Protein AF-A0A3D5A291-F1 (afdb_monomer_lite)

Radius of gyration: 32.39 Å; chains: 1; bounding box: 89×69×82 Å

Structure (mmCIF, N/CA/C/O backbone):
data_AF-A0A3D5A291-F1
#
_entry.id   AF-A0A3D5A291-F1
#
loop_
_atom_site.group_PDB
_atom_site.id
_atom_site.type_symbol
_atom_site.label_atom_id
_atom_site.label_alt_id
_atom_site.label_comp_id
_atom_site.label_asym_id
_atom_site.label_entity_id
_atom_site.label_seq_id
_atom_site.pdbx_PDB_ins_code
_atom_site.Cartn_x
_atom_site.Cartn_y
_atom_site.Cartn_z
_atom_site.occupancy
_atom_site.B_iso_or_equiv
_atom_site.auth_seq_id
_atom_site.auth_comp_id
_atom_site.auth_asym_id
_atom_site.auth_atom_id
_atom_site.pdbx_PDB_model_num
ATOM 1 N N . MET A 1 1 ? 26.035 18.112 12.917 1.00 26.14 1 MET A N 1
ATOM 2 C CA . MET A 1 1 ? 27.279 17.818 13.658 1.00 26.14 1 MET A CA 1
ATOM 3 C C . MET A 1 1 ? 27.845 16.518 13.091 1.00 26.14 1 MET A C 1
ATOM 5 O O . MET A 1 1 ? 27.585 15.445 13.605 1.00 26.14 1 MET A O 1
ATOM 9 N N . TYR A 1 2 ? 28.485 16.625 11.926 1.00 22.67 2 TYR A N 1
ATOM 10 C CA . TYR A 1 2 ? 29.188 15.541 11.234 1.00 22.67 2 TYR A CA 1
ATOM 11 C C . TYR A 1 2 ? 30.631 15.508 11.754 1.00 22.67 2 TYR A C 1
ATOM 13 O O . TYR A 1 2 ? 31.181 16.586 11.966 1.00 22.67 2 TYR A O 1
ATOM 21 N N . ILE A 1 3 ? 31.212 14.309 11.918 1.00 21.67 3 ILE A N 1
ATOM 22 C CA . ILE A 1 3 ? 32.650 13.931 11.908 1.00 21.67 3 ILE A CA 1
ATOM 23 C C . ILE A 1 3 ? 32.932 12.838 12.966 1.00 21.67 3 ILE A C 1
ATOM 25 O O . ILE A 1 3 ? 32.670 13.021 14.151 1.00 21.67 3 ILE A O 1
ATOM 29 N N . ARG A 1 4 ? 33.598 11.769 12.489 1.00 21.30 4 ARG A N 1
ATOM 30 C CA . ARG A 1 4 ? 34.256 10.622 13.167 1.00 21.30 4 ARG A CA 1
ATOM 31 C C . ARG A 1 4 ? 33.391 9.375 13.350 1.00 21.30 4 ARG A C 1
ATOM 33 O O . ARG A 1 4 ? 32.577 9.322 14.251 1.00 21.30 4 ARG A O 1
ATOM 40 N N . TYR A 1 5 ? 33.643 8.346 12.539 1.00 23.36 5 TYR A N 1
ATOM 41 C CA . TYR A 1 5 ? 34.487 7.212 12.940 1.00 23.36 5 TYR A CA 1
ATOM 42 C C . TYR A 1 5 ? 34.848 6.368 11.705 1.00 23.36 5 TYR A C 1
ATOM 44 O O . TYR A 1 5 ? 34.011 5.721 11.090 1.00 23.36 5 TYR A O 1
ATOM 52 N N . THR A 1 6 ? 36.132 6.378 11.353 1.00 23.50 6 THR A N 1
ATOM 53 C CA . THR A 1 6 ? 36.768 5.407 10.460 1.00 23.50 6 THR A CA 1
ATOM 54 C C . THR A 1 6 ? 38.000 4.896 11.192 1.00 23.50 6 THR A C 1
ATOM 56 O O . THR A 1 6 ? 38.792 5.721 11.651 1.00 23.50 6 THR A O 1
ATOM 59 N N . ARG A 1 7 ? 38.140 3.564 11.259 1.00 22.41 7 ARG A N 1
ATOM 60 C CA . ARG A 1 7 ? 39.351 2.727 11.425 1.00 22.41 7 ARG A CA 1
ATOM 61 C C . ARG A 1 7 ? 39.112 1.630 12.462 1.00 22.41 7 ARG A C 1
ATOM 63 O O . ARG A 1 7 ? 39.078 1.925 13.646 1.00 22.41 7 ARG A O 1
ATOM 70 N N . PHE A 1 8 ? 39.012 0.385 12.003 1.00 21.34 8 PHE A N 1
ATOM 71 C CA . PHE A 1 8 ? 39.960 -0.703 12.289 1.00 21.34 8 PHE A CA 1
ATOM 72 C C . PHE A 1 8 ? 39.402 -2.011 11.709 1.00 21.34 8 PHE A C 1
ATOM 74 O O . PHE A 1 8 ? 38.291 -2.388 12.053 1.00 21.34 8 PHE A O 1
ATOM 81 N N . CYS A 1 9 ? 40.161 -2.644 10.807 1.00 21.62 9 CYS A N 1
ATOM 82 C CA . CYS A 1 9 ? 40.389 -4.097 10.697 1.00 21.62 9 CYS A CA 1
ATOM 83 C C . CYS A 1 9 ? 40.935 -4.435 9.301 1.00 21.62 9 CYS A C 1
ATOM 85 O O . CYS A 1 9 ? 40.224 -4.877 8.407 1.00 21.62 9 CYS A O 1
ATOM 87 N N . VAL A 1 10 ? 42.242 -4.226 9.140 1.00 23.19 10 VAL A N 1
ATOM 88 C CA . VAL A 1 10 ? 43.074 -5.003 8.219 1.00 23.19 10 VAL A CA 1
ATOM 89 C C . VAL A 1 10 ? 43.866 -5.950 9.103 1.00 23.19 10 VAL A C 1
ATOM 91 O O . VAL A 1 10 ? 44.676 -5.472 9.894 1.00 23.19 10 VAL A O 1
ATOM 94 N N . SER A 1 11 ? 43.621 -7.256 8.998 1.00 23.61 11 SER A N 1
ATOM 95 C CA . SER A 1 11 ? 44.632 -8.314 9.133 1.00 23.61 11 SER A CA 1
ATOM 96 C C . SER A 1 11 ? 43.998 -9.688 8.908 1.00 23.61 11 SER A C 1
ATOM 98 O O . SER A 1 11 ? 43.014 -10.030 9.553 1.00 23.61 11 SER A O 1
ATOM 100 N N . LEU A 1 12 ? 44.681 -10.484 8.080 1.00 24.67 12 LEU A N 1
ATOM 101 C CA . LEU A 1 12 ? 44.717 -11.949 8.117 1.00 24.67 12 LEU A CA 1
ATOM 102 C C . LEU A 1 12 ? 43.740 -12.760 7.238 1.00 24.67 12 LEU A C 1
ATOM 104 O O . LEU A 1 12 ? 43.018 -13.591 7.762 1.00 24.67 12 LEU A O 1
ATOM 108 N N . VAL A 1 13 ? 43.847 -12.661 5.905 1.00 25.11 13 VAL A N 1
ATOM 109 C CA . VAL A 1 13 ? 43.878 -13.859 5.027 1.00 25.11 13 VAL A CA 1
ATOM 110 C C . VAL A 1 13 ? 44.777 -13.559 3.822 1.00 25.11 13 VAL A C 1
ATOM 112 O O . VAL A 1 13 ? 44.338 -13.063 2.791 1.00 25.11 13 VAL A O 1
ATOM 115 N N . LEU A 1 14 ? 46.073 -13.822 3.971 1.00 24.25 14 LEU A N 1
ATOM 116 C CA . LEU A 1 14 ? 47.054 -13.776 2.886 1.00 24.25 14 LEU A CA 1
ATOM 117 C C . LEU A 1 14 ? 48.006 -14.958 3.085 1.00 24.25 14 LEU A C 1
ATOM 119 O O . LEU A 1 14 ? 49.108 -14.772 3.585 1.00 24.25 14 LEU A O 1
ATOM 123 N N . LEU A 1 15 ? 47.561 -16.187 2.788 1.00 27.06 15 LEU A N 1
ATOM 124 C CA . LEU A 1 15 ? 48.472 -17.331 2.635 1.00 27.06 15 LEU A CA 1
ATOM 125 C C . LEU A 1 15 ? 47.803 -18.554 1.978 1.00 27.06 15 LEU A C 1
ATOM 127 O O . LEU A 1 15 ? 47.526 -19.532 2.658 1.00 27.06 15 LEU A O 1
ATOM 131 N N . THR A 1 16 ? 47.530 -18.506 0.666 1.00 26.94 16 THR A N 1
ATOM 132 C CA . THR A 1 16 ? 47.627 -19.650 -0.285 1.00 26.94 16 THR A CA 1
ATOM 133 C C . THR A 1 16 ? 47.104 -19.253 -1.671 1.00 26.94 16 THR A C 1
ATOM 135 O O . THR A 1 16 ? 45.914 -19.343 -1.927 1.00 26.94 16 THR A O 1
ATOM 138 N N . ALA A 1 17 ? 47.995 -18.809 -2.565 1.00 26.27 17 ALA A N 1
ATOM 139 C CA . ALA A 1 17 ? 47.878 -18.967 -4.026 1.00 26.27 17 ALA A CA 1
ATOM 140 C C . ALA A 1 17 ? 49.113 -18.349 -4.708 1.00 26.27 17 ALA A C 1
ATOM 142 O O . ALA A 1 17 ? 49.045 -17.322 -5.375 1.00 26.27 17 ALA A O 1
ATOM 143 N N . VAL A 1 18 ? 50.275 -18.974 -4.517 1.00 30.66 18 VAL A N 1
ATOM 144 C CA . VAL A 1 18 ? 51.366 -18.892 -5.492 1.00 30.66 18 VAL A CA 1
ATOM 145 C C . VAL A 1 18 ? 51.352 -20.235 -6.200 1.00 30.66 18 VAL A C 1
ATOM 147 O O . VAL A 1 18 ? 51.618 -21.236 -5.543 1.00 30.66 18 VAL A O 1
ATOM 150 N N . LEU A 1 19 ? 50.966 -20.236 -7.482 1.00 30.31 19 LEU A N 1
ATOM 151 C CA . LEU A 1 19 ? 51.421 -21.105 -8.585 1.00 30.31 19 LEU A CA 1
ATOM 152 C C . LEU A 1 19 ? 50.358 -21.107 -9.703 1.00 30.31 19 LEU A C 1
ATOM 154 O O . LEU A 1 19 ? 49.402 -21.872 -9.671 1.00 30.31 19 LEU A O 1
ATOM 158 N N . GLY A 1 20 ? 50.546 -20.237 -10.698 1.00 27.31 20 GLY A N 1
ATOM 159 C CA . GLY A 1 20 ? 49.733 -20.175 -11.918 1.00 27.31 20 GLY A CA 1
ATOM 160 C C . GLY A 1 20 ? 49.795 -18.780 -12.533 1.00 27.31 20 GLY A C 1
ATOM 161 O O . GLY A 1 20 ? 49.073 -17.890 -12.105 1.00 27.31 20 GLY A O 1
ATOM 162 N N . GLY A 1 21 ? 50.730 -18.562 -13.459 1.00 30.38 21 GLY A N 1
ATOM 163 C CA . GLY A 1 21 ? 51.077 -17.243 -13.986 1.00 30.38 21 GLY A CA 1
ATOM 164 C C . GLY A 1 21 ? 49.923 -16.509 -14.673 1.00 30.38 21 GLY A C 1
ATOM 165 O O . GLY A 1 21 ? 49.482 -16.907 -15.744 1.00 30.38 21 GLY A O 1
ATOM 166 N N . ALA A 1 22 ? 49.532 -15.377 -14.095 1.00 28.11 22 ALA A N 1
ATOM 167 C CA . ALA A 1 22 ? 48.946 -14.248 -14.803 1.00 28.11 22 ALA A CA 1
ATOM 168 C C . ALA A 1 22 ? 49.675 -12.990 -14.315 1.00 28.11 22 ALA A C 1
ATOM 170 O O . ALA A 1 22 ? 49.737 -12.710 -13.117 1.00 28.11 22 ALA A O 1
ATOM 171 N N . SER A 1 23 ? 50.312 -12.276 -15.235 1.00 26.11 23 SER A N 1
ATOM 172 C CA . SER A 1 23 ? 50.993 -11.010 -14.975 1.00 26.11 23 SER A CA 1
ATOM 173 C C . SER A 1 23 ? 49.987 -9.952 -14.514 1.00 26.11 23 SER A C 1
ATOM 175 O O . SER A 1 23 ? 49.151 -9.514 -15.300 1.00 26.11 23 SER A O 1
ATOM 177 N N . LEU A 1 24 ? 50.079 -9.531 -13.250 1.00 29.06 24 LEU A N 1
ATOM 178 C CA . LEU A 1 24 ? 49.417 -8.325 -12.747 1.00 29.06 24 LEU A CA 1
ATOM 179 C C . LEU A 1 24 ? 50.063 -7.084 -13.397 1.00 29.06 24 LEU A C 1
ATOM 181 O O . LEU A 1 24 ? 51.296 -7.016 -13.440 1.00 29.06 24 LEU A O 1
ATOM 185 N N . PRO A 1 25 ? 49.289 -6.098 -13.889 1.00 28.61 25 PRO A N 1
ATOM 186 C CA . PRO A 1 25 ? 49.861 -4.863 -14.403 1.00 28.61 25 PRO A CA 1
ATOM 187 C C . PRO A 1 25 ? 50.447 -4.024 -13.258 1.00 28.61 25 PRO A C 1
ATOM 189 O O . PRO A 1 25 ? 49.990 -4.070 -12.114 1.00 28.61 25 PRO A O 1
ATOM 192 N N . ALA A 1 26 ? 51.506 -3.284 -13.578 1.00 28.62 26 ALA A N 1
ATOM 193 C CA . ALA A 1 26 ? 52.290 -2.495 -12.640 1.00 28.62 26 ALA A CA 1
ATOM 194 C C . ALA A 1 26 ? 51.453 -1.427 -11.910 1.00 28.62 26 ALA A C 1
ATOM 196 O O . ALA A 1 26 ? 50.704 -0.664 -12.518 1.00 28.62 26 ALA A O 1
ATOM 197 N N . VAL A 1 27 ? 51.644 -1.347 -10.591 1.00 37.09 27 VAL A N 1
ATOM 198 C CA . VAL A 1 27 ? 51.127 -0.288 -9.716 1.00 37.09 27 VAL A CA 1
ATOM 199 C C . VAL A 1 27 ? 51.776 1.041 -10.111 1.00 37.09 27 VAL A C 1
ATOM 201 O O . VAL A 1 27 ? 52.996 1.177 -10.035 1.00 37.09 27 VAL A O 1
ATOM 204 N N . GLY A 1 28 ? 50.961 2.014 -10.526 1.00 33.62 28 GLY A N 1
ATOM 205 C CA . GLY A 1 28 ? 51.437 3.356 -10.874 1.00 33.62 28 GLY A CA 1
ATOM 206 C C . GLY A 1 28 ? 50.596 4.154 -11.872 1.00 33.62 28 GLY A C 1
ATOM 207 O O . GLY A 1 28 ? 50.990 5.271 -12.192 1.00 33.62 28 GLY A O 1
ATOM 208 N N . GLN A 1 29 ? 49.460 3.648 -12.363 1.00 27.52 29 GLN A N 1
ATOM 209 C CA . GLN A 1 29 ? 48.509 4.498 -13.085 1.00 27.52 29 GLN A CA 1
ATOM 210 C C . GLN A 1 29 ? 47.549 5.171 -12.090 1.00 27.52 29 GLN A C 1
ATOM 212 O O . GLN A 1 29 ? 47.075 4.495 -11.172 1.00 27.52 29 GLN A O 1
ATOM 217 N N . PRO A 1 30 ? 47.271 6.485 -12.220 1.00 27.64 30 PRO A N 1
ATOM 218 C CA . PRO A 1 30 ? 46.181 7.106 -11.475 1.00 27.64 30 PRO A CA 1
ATOM 219 C C . PRO A 1 30 ? 44.890 6.327 -11.753 1.00 27.64 30 PRO A C 1
ATOM 221 O O . PRO A 1 30 ? 44.717 5.797 -12.852 1.00 27.64 30 PRO A O 1
ATOM 224 N N . ALA A 1 31 ? 43.998 6.238 -10.760 1.00 31.55 31 ALA A N 1
ATOM 225 C CA . ALA A 1 31 ? 42.659 5.705 -10.991 1.00 31.55 31 ALA A CA 1
ATOM 226 C C . ALA A 1 31 ? 42.064 6.411 -12.225 1.00 31.55 31 ALA A C 1
ATOM 228 O O . ALA A 1 31 ? 42.226 7.633 -12.321 1.00 31.55 31 ALA A O 1
ATOM 229 N N . PRO A 1 32 ? 41.448 5.688 -13.179 1.00 37.22 32 PRO A N 1
ATOM 230 C CA . PRO A 1 32 ? 40.857 6.328 -14.344 1.00 37.22 32 PRO A CA 1
ATOM 231 C C . PRO A 1 32 ? 39.867 7.384 -13.848 1.00 37.22 32 PRO A C 1
ATOM 233 O O . PRO A 1 32 ? 38.953 7.084 -13.080 1.00 37.22 32 PRO A O 1
ATOM 236 N N . VAL A 1 33 ? 40.113 8.642 -14.209 1.00 52.31 33 VAL A N 1
ATOM 237 C CA . VAL A 1 33 ? 39.185 9.737 -13.934 1.00 52.31 33 VAL A CA 1
ATOM 238 C C . VAL A 1 33 ? 37.957 9.440 -14.790 1.00 52.31 33 VAL A C 1
ATOM 240 O O . VAL A 1 33 ? 38.073 9.402 -16.012 1.00 52.31 33 VAL A O 1
ATOM 243 N N . GLY A 1 34 ? 36.822 9.131 -14.154 1.00 64.25 34 GLY A N 1
ATOM 244 C CA . GLY A 1 34 ? 35.551 8.936 -14.858 1.00 64.25 34 GLY A CA 1
ATOM 245 C C . GLY A 1 34 ? 35.175 10.178 -15.678 1.00 64.25 34 GLY A C 1
ATOM 246 O O . GLY A 1 34 ? 35.732 11.255 -15.433 1.00 64.25 34 GLY A O 1
ATOM 247 N N . PRO A 1 35 ? 34.247 10.056 -16.641 1.00 84.75 35 PRO A N 1
ATOM 248 C CA . PRO A 1 35 ? 33.923 11.151 -17.548 1.00 84.75 35 PRO A CA 1
ATOM 249 C C . PRO A 1 35 ? 33.496 12.416 -16.794 1.00 84.75 35 PRO A C 1
ATOM 251 O O . PRO A 1 35 ? 32.915 12.354 -15.701 1.00 84.75 35 PRO A O 1
ATOM 254 N N . ARG A 1 36 ? 33.826 13.583 -17.352 1.00 92.31 36 ARG A N 1
ATOM 255 C CA . ARG A 1 36 ? 33.590 14.886 -16.711 1.00 92.31 36 ARG A CA 1
ATOM 256 C C . ARG A 1 36 ? 32.370 15.562 -17.322 1.00 92.31 36 ARG A C 1
ATOM 258 O O . ARG A 1 36 ? 32.332 15.831 -18.520 1.00 92.31 36 ARG A O 1
ATOM 265 N N . ALA A 1 37 ? 31.396 15.898 -16.481 1.00 93.88 37 ALA A N 1
ATOM 266 C CA . ALA A 1 37 ? 30.204 16.645 -16.864 1.00 93.88 37 ALA A CA 1
ATOM 267 C C . ALA A 1 37 ? 30.192 18.053 -16.253 1.00 93.88 37 ALA A C 1
ATOM 269 O O . ALA A 1 37 ? 30.450 18.233 -15.062 1.00 93.88 37 ALA A O 1
ATOM 270 N N . ALA A 1 38 ? 29.823 19.052 -17.046 1.00 94.12 38 ALA A N 1
ATOM 271 C CA . ALA A 1 38 ? 29.451 20.367 -16.547 1.00 94.12 38 ALA A CA 1
ATOM 272 C C . ALA A 1 38 ? 27.929 20.519 -16.546 1.00 94.12 38 ALA A C 1
ATOM 274 O O . ALA A 1 38 ? 27.255 20.177 -17.517 1.00 94.12 38 ALA A O 1
ATOM 275 N N . PHE A 1 39 ? 27.385 21.060 -15.460 1.00 93.12 39 PHE A N 1
ATOM 276 C CA . PHE A 1 39 ? 25.954 21.270 -15.287 1.00 93.12 39 PHE A CA 1
ATOM 277 C C . PHE A 1 39 ? 25.627 22.761 -15.177 1.00 93.12 39 PHE A C 1
ATOM 279 O O . PHE A 1 39 ? 25.989 23.412 -14.192 1.00 93.12 39 PHE A O 1
ATOM 286 N N . LEU A 1 40 ? 24.952 23.297 -16.194 1.00 92.75 40 LEU A N 1
ATOM 287 C CA . LEU A 1 40 ? 24.537 24.695 -16.275 1.00 92.75 40 LEU A CA 1
ATOM 288 C C . LEU A 1 40 ? 23.156 24.896 -15.670 1.00 92.75 40 LEU A C 1
ATOM 290 O O . LEU A 1 40 ? 22.211 24.235 -16.082 1.00 92.75 40 LEU A O 1
ATOM 294 N N . TYR A 1 41 ? 23.018 25.834 -14.736 1.00 92.75 41 TYR A N 1
ATOM 295 C CA . TYR A 1 41 ? 21.750 26.059 -14.037 1.00 92.75 41 TYR A CA 1
ATOM 296 C C . TYR A 1 41 ? 21.441 27.540 -13.798 1.00 92.75 41 TYR A C 1
ATOM 298 O O . TYR A 1 41 ? 22.327 28.395 -13.862 1.00 92.75 41 TYR A O 1
ATOM 306 N N . SER A 1 42 ? 20.175 27.858 -13.518 1.00 91.06 42 SER A N 1
ATOM 307 C CA . SER A 1 42 ? 19.760 29.195 -13.065 1.00 91.06 42 SER A CA 1
ATOM 308 C C . SER A 1 42 ? 19.811 29.273 -11.538 1.00 91.06 42 SER A C 1
ATOM 310 O O . SER A 1 42 ? 19.194 28.463 -10.850 1.00 91.06 42 SER A O 1
ATOM 312 N N . GLU A 1 43 ? 20.498 30.275 -10.989 1.00 90.31 43 GLU A N 1
ATOM 313 C CA . GLU A 1 43 ? 20.566 30.511 -9.538 1.00 90.31 43 GLU A CA 1
ATOM 314 C C . GLU A 1 43 ? 19.211 30.933 -8.963 1.00 90.31 43 GLU A C 1
ATOM 316 O O . GLU A 1 43 ? 18.911 30.664 -7.800 1.00 90.31 43 GLU A O 1
ATOM 321 N N . LYS A 1 44 ? 18.359 31.545 -9.792 1.00 88.75 44 LYS A N 1
ATOM 322 C CA . LYS A 1 44 ? 16.981 31.897 -9.426 1.00 88.75 44 LYS A CA 1
ATOM 323 C C . LYS A 1 44 ? 16.022 30.707 -9.407 1.00 88.75 44 LYS A C 1
ATOM 325 O O . LYS A 1 44 ? 14.918 30.848 -8.888 1.00 88.75 44 LYS A O 1
ATOM 330 N N . ALA A 1 45 ? 16.418 29.553 -9.942 1.00 87.06 45 ALA A N 1
ATOM 331 C CA . ALA A 1 45 ? 15.597 28.348 -9.998 1.00 87.06 45 ALA A CA 1
ATOM 332 C C . ALA A 1 45 ? 16.145 27.260 -9.058 1.00 87.06 45 ALA A C 1
ATOM 334 O O . ALA A 1 45 ? 16.624 26.210 -9.486 1.00 87.06 45 ALA A O 1
ATOM 335 N N . THR A 1 46 ? 16.072 27.520 -7.750 1.00 84.81 46 THR A N 1
ATOM 336 C CA . THR A 1 46 ? 16.724 26.703 -6.708 1.00 84.81 46 THR A CA 1
ATOM 337 C C . THR A 1 46 ? 16.300 25.234 -6.696 1.00 84.81 46 THR A C 1
ATOM 339 O O . THR A 1 46 ? 17.103 24.374 -6.341 1.00 84.81 46 THR A O 1
ATOM 342 N N . HIS A 1 47 ? 15.078 24.933 -7.139 1.00 82.81 47 HIS A N 1
ATOM 343 C CA . HIS A 1 47 ? 14.545 23.573 -7.229 1.00 82.81 47 HIS A CA 1
ATOM 344 C C . HIS A 1 47 ? 15.260 22.680 -8.258 1.00 82.81 47 HIS A C 1
ATOM 346 O O . HIS A 1 47 ? 15.183 21.462 -8.137 1.00 82.81 47 HIS A O 1
ATOM 352 N N . TYR A 1 48 ? 15.972 23.254 -9.236 1.00 88.19 48 TYR A N 1
ATOM 353 C CA . TYR A 1 48 ? 16.594 22.506 -10.341 1.00 88.19 48 TYR A CA 1
ATOM 354 C C . TYR A 1 48 ? 18.128 22.419 -10.255 1.00 88.19 48 TYR A C 1
ATOM 356 O O . TYR A 1 48 ? 18.766 21.800 -11.103 1.00 88.19 48 TYR A O 1
ATOM 364 N N . ILE A 1 49 ? 18.744 22.994 -9.214 1.00 88.19 49 ILE A N 1
ATOM 365 C CA . ILE A 1 49 ? 20.213 23.062 -9.054 1.00 88.19 49 ILE A CA 1
ATOM 366 C C . ILE A 1 49 ? 20.862 21.672 -8.928 1.00 88.19 49 ILE A C 1
ATOM 368 O O . ILE A 1 49 ? 22.043 21.517 -9.238 1.00 88.19 49 ILE A O 1
ATOM 372 N N . GLY A 1 50 ? 20.112 20.669 -8.470 1.00 86.19 50 GLY A N 1
ATOM 373 C CA . GLY A 1 50 ? 20.596 19.298 -8.297 1.00 86.19 50 GLY A CA 1
ATOM 374 C C . GLY A 1 50 ? 19.945 18.267 -9.212 1.00 86.19 50 GLY A C 1
ATOM 375 O O . GLY A 1 50 ? 20.157 17.075 -9.013 1.00 86.19 50 GLY A O 1
ATOM 376 N N . GLU A 1 51 ? 19.159 18.687 -10.210 1.00 89.75 51 GLU A N 1
ATOM 377 C CA . GLU A 1 51 ? 18.226 17.778 -10.895 1.00 89.75 51 GLU A CA 1
ATOM 378 C C . GLU A 1 51 ? 18.909 16.585 -11.603 1.00 89.75 51 GLU A C 1
ATOM 380 O O . GLU A 1 51 ? 18.256 15.567 -11.798 1.00 89.75 51 GLU A O 1
ATOM 385 N N . TRP A 1 52 ? 20.199 16.683 -11.962 1.00 91.44 52 TRP A N 1
ATOM 386 C CA . TRP A 1 52 ? 20.989 15.612 -12.601 1.00 91.44 52 TRP A CA 1
ATOM 387 C C . TRP A 1 52 ? 22.039 14.971 -11.688 1.00 91.44 52 TRP A C 1
ATOM 389 O O . TRP A 1 52 ? 22.709 14.021 -12.094 1.00 91.44 52 TRP A O 1
ATOM 399 N N . ASP A 1 53 ? 22.213 15.464 -10.460 1.00 90.94 53 ASP A N 1
ATOM 400 C CA . ASP A 1 53 ? 23.329 15.067 -9.597 1.00 90.94 53 ASP A CA 1
ATOM 401 C C . ASP A 1 53 ? 23.371 13.563 -9.340 1.00 90.94 53 ASP A C 1
ATOM 403 O O . ASP A 1 53 ? 24.422 12.935 -9.462 1.00 90.94 53 ASP A O 1
ATOM 407 N N . LYS A 1 54 ? 22.211 13.004 -8.983 1.00 89.56 54 LYS A N 1
ATOM 408 C CA . LYS A 1 54 ? 22.060 11.596 -8.623 1.00 89.56 54 LYS A CA 1
ATOM 409 C C . LYS A 1 54 ? 22.291 10.690 -9.831 1.00 89.56 54 LYS A C 1
ATOM 411 O O . LYS A 1 54 ? 22.928 9.653 -9.693 1.00 89.56 54 LYS A O 1
ATOM 416 N N . ALA A 1 55 ? 21.820 11.095 -11.011 1.00 90.56 55 ALA A N 1
ATOM 417 C CA . ALA A 1 55 ? 22.018 10.348 -12.250 1.00 90.56 55 ALA A CA 1
ATOM 418 C C . ALA A 1 55 ? 23.490 10.350 -12.689 1.00 90.56 55 ALA A C 1
ATOM 420 O O . ALA A 1 55 ? 24.025 9.301 -13.043 1.00 90.56 55 ALA A O 1
ATOM 421 N N . LEU A 1 56 ? 24.159 11.505 -12.606 1.00 91.19 56 LEU A N 1
ATOM 422 C CA . LEU A 1 56 ? 25.589 11.640 -12.898 1.00 91.19 56 LEU A CA 1
ATOM 423 C C . LEU A 1 56 ? 26.436 10.798 -11.939 1.00 91.19 56 LEU A C 1
ATOM 425 O O . LEU A 1 56 ? 27.315 10.069 -12.384 1.00 91.19 56 LEU A O 1
ATOM 429 N N . GLU A 1 57 ? 26.128 10.843 -10.641 1.00 88.56 57 GLU A N 1
ATOM 430 C CA . GLU A 1 57 ? 26.806 10.031 -9.625 1.00 88.56 57 GLU A CA 1
ATOM 431 C C . GLU A 1 57 ? 26.633 8.528 -9.877 1.00 88.56 57 GLU A C 1
ATOM 433 O O . GLU A 1 57 ? 27.618 7.791 -9.873 1.00 88.56 57 GLU A O 1
ATOM 438 N N . ARG A 1 58 ? 25.404 8.074 -10.157 1.00 85.00 58 ARG A N 1
ATOM 439 C CA . ARG A 1 58 ? 25.118 6.663 -10.467 1.00 85.00 58 ARG A CA 1
ATOM 440 C C . ARG A 1 58 ? 25.741 6.178 -11.777 1.00 85.00 58 ARG A C 1
ATOM 442 O O . ARG A 1 58 ? 25.975 4.984 -11.910 1.00 85.00 58 ARG A O 1
ATOM 449 N N . SER A 1 59 ? 26.002 7.089 -12.712 1.00 86.19 59 SER A N 1
ATOM 450 C CA . SER A 1 59 ? 26.609 6.789 -14.017 1.00 86.19 59 SER A CA 1
ATOM 451 C C . SER A 1 59 ? 28.132 6.988 -14.031 1.00 86.19 59 SER A C 1
ATOM 453 O O . SER A 1 59 ? 28.729 7.024 -15.102 1.00 86.19 59 SER A O 1
ATOM 455 N N . GLY A 1 60 ? 28.758 7.209 -12.868 1.00 85.88 60 GLY A N 1
ATOM 456 C CA . GLY A 1 60 ? 30.213 7.342 -12.750 1.00 85.88 60 GLY A CA 1
ATOM 457 C C . GLY A 1 60 ? 30.799 8.668 -13.253 1.00 85.88 60 GLY A C 1
ATOM 458 O O . GLY A 1 60 ? 32.021 8.788 -13.361 1.00 85.88 60 GLY A O 1
ATOM 459 N N . PHE A 1 61 ? 29.969 9.679 -13.533 1.00 88.50 61 PHE A N 1
ATOM 460 C CA . PHE A 1 61 ? 30.440 10.996 -13.958 1.00 88.50 61 PHE A CA 1
ATOM 461 C C . PHE A 1 61 ? 30.907 11.819 -12.760 1.00 88.50 61 PHE A C 1
ATOM 463 O O . PHE A 1 61 ? 30.208 11.978 -11.754 1.00 88.50 61 PHE A O 1
ATOM 470 N N . THR A 1 62 ? 32.067 12.450 -12.910 1.00 90.31 62 THR A N 1
ATOM 471 C CA . THR A 1 62 ? 32.404 13.599 -12.068 1.00 90.31 62 THR A CA 1
ATOM 472 C C . THR A 1 62 ? 31.669 14.822 -12.602 1.00 90.31 62 THR A C 1
ATOM 474 O O . THR A 1 62 ? 31.480 14.963 -13.811 1.00 90.31 62 THR A O 1
ATOM 477 N N . ARG A 1 63 ? 31.205 15.703 -11.712 1.00 90.31 63 ARG A N 1
ATOM 478 C CA . ARG A 1 63 ? 30.360 16.834 -12.108 1.00 90.31 63 ARG A CA 1
ATOM 479 C C . ARG A 1 63 ? 30.835 18.156 -11.537 1.00 90.31 63 ARG A C 1
ATOM 481 O O . ARG A 1 63 ? 31.197 18.236 -10.364 1.00 90.31 63 ARG A O 1
ATOM 488 N N . GLU A 1 64 ? 30.739 19.201 -12.346 1.00 92.56 64 GLU A N 1
ATOM 489 C CA . GLU A 1 64 ? 30.932 20.581 -11.921 1.00 92.56 64 GLU A CA 1
ATOM 490 C C . GLU A 1 64 ? 29.686 21.412 -12.224 1.00 92.56 64 GLU A C 1
ATOM 492 O O . GLU A 1 64 ? 29.218 21.469 -13.359 1.00 92.56 64 GLU A O 1
ATOM 497 N N . ARG A 1 65 ? 29.144 22.090 -11.207 1.00 92.75 65 ARG A N 1
ATOM 498 C CA . ARG A 1 65 ? 28.019 23.006 -11.406 1.00 92.75 65 ARG A CA 1
ATOM 499 C C . ARG A 1 65 ? 28.520 24.396 -11.800 1.00 92.75 65 ARG A C 1
ATOM 501 O O . ARG A 1 65 ? 29.468 24.931 -11.214 1.00 92.75 65 ARG A O 1
ATOM 508 N N . CYS A 1 66 ? 27.844 25.004 -12.764 1.00 92.88 66 CYS A N 1
ATOM 509 C CA . CYS A 1 66 ? 28.132 26.343 -13.247 1.00 92.88 66 CYS A CA 1
ATOM 510 C C . CYS A 1 66 ? 26.827 27.153 -13.334 1.00 92.88 66 CYS A C 1
ATOM 512 O O . CYS A 1 66 ? 25.942 26.808 -14.116 1.00 92.88 66 CYS A O 1
ATOM 514 N N . PRO A 1 67 ? 26.677 28.231 -12.545 1.00 93.06 67 PRO A N 1
ATOM 515 C CA . PRO A 1 67 ? 25.632 29.217 -12.778 1.00 93.06 67 PRO A CA 1
ATOM 516 C C . PRO A 1 67 ? 25.684 29.736 -14.213 1.00 93.06 67 PRO A C 1
ATOM 518 O O . PRO A 1 67 ? 26.749 30.130 -14.687 1.00 93.06 67 PRO A O 1
ATOM 521 N N . THR A 1 68 ? 24.538 29.811 -14.881 1.00 91.81 68 THR A N 1
ATOM 522 C CA . THR A 1 68 ? 24.437 30.271 -16.276 1.00 91.81 68 THR A CA 1
ATOM 523 C C . THR A 1 68 ? 25.128 31.628 -16.519 1.00 91.81 68 THR A C 1
ATOM 525 O O . THR A 1 68 ? 25.888 31.723 -17.484 1.00 91.81 68 THR A O 1
ATOM 528 N N . PRO A 1 69 ? 25.011 32.648 -15.635 1.00 91.12 69 PRO A N 1
ATOM 529 C CA . PRO A 1 69 ? 25.743 33.918 -15.774 1.00 91.12 69 PRO A CA 1
ATOM 530 C C . PRO A 1 69 ? 27.272 33.808 -15.794 1.00 91.12 69 PRO A C 1
ATOM 532 O O . PRO A 1 69 ? 27.943 34.706 -16.296 1.00 91.12 69 PRO A O 1
ATOM 535 N N . GLN A 1 70 ? 27.826 32.727 -15.242 1.00 91.88 70 GLN A N 1
ATOM 536 C CA . GLN A 1 70 ? 29.268 32.499 -15.140 1.00 91.88 70 GLN A CA 1
ATOM 537 C C . GLN A 1 70 ? 29.809 31.631 -16.282 1.00 91.88 70 GLN A C 1
ATOM 539 O O . GLN A 1 70 ? 31.012 31.372 -16.325 1.00 91.88 70 GLN A O 1
ATOM 544 N N . PHE A 1 71 ? 28.956 31.186 -17.213 1.00 89.62 71 PHE A N 1
ATOM 545 C CA . PHE A 1 71 ? 29.339 30.290 -18.304 1.00 89.62 71 PHE A CA 1
ATOM 546 C C . PHE A 1 71 ? 30.566 30.791 -19.076 1.00 89.62 71 PHE A C 1
ATOM 548 O O . PHE A 1 71 ? 31.541 30.057 -19.220 1.00 89.62 71 PHE A O 1
ATOM 555 N N . GLU A 1 72 ? 30.550 32.050 -19.523 1.00 88.81 72 GLU A N 1
ATOM 556 C CA . GLU A 1 72 ? 31.610 32.607 -20.374 1.00 88.81 72 GLU A CA 1
ATOM 557 C C . GLU A 1 72 ? 32.953 32.744 -19.654 1.00 88.81 72 GLU A C 1
ATOM 559 O O . GLU A 1 72 ? 34.000 32.564 -20.269 1.00 88.81 72 GLU A O 1
ATOM 564 N N . GLN A 1 73 ? 32.935 33.066 -18.356 1.00 89.88 73 GLN A N 1
ATOM 565 C CA . GLN A 1 73 ? 34.168 33.284 -17.595 1.00 89.88 73 GLN A CA 1
ATOM 566 C C . GLN A 1 73 ? 34.727 31.986 -17.006 1.00 89.88 73 GLN A C 1
ATOM 568 O O . GLN A 1 73 ? 35.935 31.885 -16.807 1.00 89.88 73 GLN A O 1
ATOM 573 N N . LYS A 1 74 ? 33.854 31.018 -16.695 1.00 89.00 74 LYS A N 1
ATOM 574 C CA . LYS A 1 74 ? 34.205 29.811 -15.940 1.00 89.00 74 LYS A CA 1
ATOM 575 C C . LYS A 1 74 ? 34.247 28.558 -16.809 1.00 89.00 74 LYS A C 1
ATOM 577 O O . LYS A 1 74 ? 35.252 27.857 -16.798 1.00 89.00 74 LYS A O 1
ATOM 582 N N . LEU A 1 75 ? 33.169 28.263 -17.538 1.00 90.62 75 LEU A N 1
ATOM 583 C CA . LEU A 1 75 ? 33.034 26.991 -18.254 1.00 90.62 75 LEU A CA 1
ATOM 584 C C . LEU A 1 75 ? 33.611 27.056 -19.672 1.00 90.62 75 LEU A C 1
ATOM 586 O O . LEU A 1 75 ? 34.338 26.158 -20.077 1.00 90.62 75 LEU A O 1
ATOM 590 N N . LEU A 1 76 ? 33.335 28.130 -20.415 1.00 90.62 76 LEU A N 1
ATOM 591 C CA . LEU A 1 76 ? 33.745 28.276 -21.815 1.00 90.62 76 LEU A CA 1
ATOM 592 C C . LEU A 1 76 ? 35.272 28.163 -22.047 1.00 90.62 76 LEU A C 1
ATOM 594 O O . LEU A 1 76 ? 35.659 27.509 -23.019 1.00 90.62 76 LEU A O 1
ATOM 598 N N . PRO A 1 77 ? 36.160 28.730 -21.198 1.00 91.56 77 PRO A N 1
ATOM 599 C CA . PRO A 1 77 ? 37.609 28.582 -21.373 1.00 91.56 77 PRO A CA 1
ATOM 600 C C . PRO A 1 77 ? 38.118 27.164 -21.084 1.00 91.56 77 PRO A C 1
ATOM 602 O O . PRO A 1 77 ? 39.156 26.778 -21.611 1.00 91.56 77 PRO A O 1
ATOM 605 N N . ALA A 1 78 ? 37.390 26.404 -20.261 1.00 92.25 78 ALA A N 1
ATOM 606 C CA . ALA A 1 78 ? 37.738 25.055 -19.819 1.00 92.25 78 ALA A CA 1
ATOM 607 C C . ALA A 1 78 ? 36.886 23.973 -20.505 1.00 92.25 78 ALA A C 1
ATOM 609 O O . ALA A 1 78 ? 36.845 22.839 -20.041 1.00 92.25 78 ALA A O 1
ATOM 610 N N . LEU A 1 79 ? 36.181 24.309 -21.591 1.00 92.25 79 LEU A N 1
ATOM 611 C CA . LEU A 1 79 ? 35.186 23.427 -22.207 1.00 92.25 79 LEU A CA 1
ATOM 612 C C . LEU A 1 79 ? 35.785 22.079 -22.646 1.00 92.25 79 LEU A C 1
ATOM 614 O O . LEU A 1 79 ? 35.143 21.048 -22.494 1.00 92.25 79 LEU A O 1
ATOM 618 N N . ASP A 1 80 ? 37.046 22.079 -23.090 1.00 93.31 80 ASP A N 1
ATOM 619 C CA . ASP A 1 80 ? 37.765 20.869 -23.522 1.00 93.31 80 ASP A CA 1
ATOM 620 C C . ASP A 1 80 ? 38.129 19.922 -22.362 1.00 93.31 80 ASP A C 1
ATOM 622 O O . ASP A 1 80 ? 38.603 18.815 -22.598 1.00 93.31 80 ASP A O 1
ATOM 626 N N . GLU A 1 81 ? 37.921 20.333 -21.107 1.00 93.25 81 GLU A N 1
ATOM 627 C CA . GLU A 1 81 ? 38.064 19.459 -19.940 1.00 93.25 81 GLU A CA 1
ATOM 628 C C . GLU A 1 81 ? 36.832 18.581 -19.680 1.00 93.25 81 GLU A C 1
ATOM 630 O O . GLU A 1 81 ? 36.882 17.718 -18.801 1.00 93.25 81 GLU A O 1
ATOM 635 N N . TYR A 1 82 ? 35.726 18.828 -20.385 1.00 93.75 82 TYR A N 1
ATOM 636 C CA . TYR A 1 82 ? 34.452 18.150 -20.182 1.00 93.75 82 TYR A CA 1
ATOM 637 C C . TYR A 1 82 ? 34.069 17.332 -21.407 1.00 93.75 82 TYR A C 1
ATOM 639 O O . TYR A 1 82 ? 34.181 17.790 -22.544 1.00 93.75 82 TYR A O 1
ATOM 647 N N . ASP A 1 83 ? 33.533 16.144 -21.154 1.00 92.56 83 ASP A N 1
ATOM 648 C CA . ASP A 1 83 ? 32.944 15.286 -22.180 1.00 92.56 83 ASP A CA 1
ATOM 649 C C . ASP A 1 83 ? 31.479 15.662 -22.443 1.00 92.56 83 ASP A C 1
ATOM 651 O O . ASP A 1 83 ? 30.947 15.464 -23.536 1.00 92.56 83 ASP A O 1
ATOM 655 N N . LEU A 1 84 ? 30.820 16.216 -21.421 1.00 94.56 84 LEU A N 1
ATOM 656 C CA . LEU A 1 84 ? 29.382 16.439 -21.395 1.00 94.56 84 LEU A CA 1
ATOM 657 C C . LEU A 1 84 ? 29.039 17.797 -20.775 1.00 94.56 84 LEU A C 1
ATOM 659 O O . LEU A 1 84 ? 29.527 18.148 -19.703 1.00 94.56 84 LEU A O 1
ATOM 663 N N . VAL A 1 85 ? 28.136 18.536 -21.413 1.00 95.25 85 VAL A N 1
ATOM 664 C CA . VAL A 1 85 ? 27.505 19.738 -20.860 1.00 95.25 85 VAL A CA 1
ATOM 665 C C . VAL A 1 85 ? 25.999 19.514 -20.832 1.00 95.25 85 VAL A C 1
ATOM 667 O O . VAL A 1 85 ? 25.385 19.244 -21.862 1.00 95.25 85 VAL A O 1
ATOM 670 N N . ILE A 1 86 ? 25.399 19.635 -19.650 1.00 94.81 86 ILE A N 1
ATOM 671 C CA . ILE A 1 86 ? 23.960 19.459 -19.429 1.00 94.81 86 ILE A CA 1
ATOM 672 C C . ILE A 1 86 ? 23.379 20.768 -18.910 1.00 94.81 86 ILE A C 1
ATOM 674 O O . ILE A 1 86 ? 23.958 21.395 -18.023 1.00 94.81 86 ILE A O 1
ATOM 678 N N . THR A 1 87 ? 22.219 21.171 -19.417 1.00 93.56 87 THR A N 1
ATOM 679 C CA . THR A 1 87 ? 21.478 22.309 -18.868 1.00 93.56 87 THR A CA 1
ATOM 680 C C . THR A 1 87 ? 20.394 21.867 -17.895 1.00 93.56 87 THR A C 1
ATOM 682 O O . THR A 1 87 ? 19.783 20.814 -18.078 1.00 93.56 87 THR A O 1
ATOM 685 N N . SER A 1 88 ? 20.105 22.693 -16.892 1.00 91.81 88 SER A N 1
ATOM 686 C CA . SER A 1 88 ? 18.966 22.504 -16.003 1.00 91.81 88 SER A CA 1
ATOM 687 C C . SER A 1 88 ? 17.650 22.845 -16.696 1.00 91.81 88 SER A C 1
ATOM 689 O O . SER A 1 88 ? 17.611 23.659 -17.627 1.00 91.81 88 SER A O 1
ATOM 691 N N . THR A 1 89 ? 16.546 22.345 -16.151 1.00 90.31 89 THR A N 1
ATOM 692 C CA . THR A 1 89 ? 15.224 22.934 -16.378 1.00 90.31 89 THR A CA 1
ATOM 693 C C . THR A 1 89 ? 15.311 24.455 -16.187 1.00 90.31 89 THR A C 1
ATOM 695 O O . THR A 1 89 ? 15.999 24.928 -15.274 1.00 90.31 89 THR A O 1
ATOM 698 N N . VAL A 1 90 ? 14.679 25.234 -17.077 1.00 89.06 90 VAL A N 1
ATOM 699 C CA . VAL A 1 90 ? 14.665 26.716 -17.067 1.00 89.06 90 VAL A CA 1
ATOM 700 C C . VAL A 1 90 ? 16.035 27.432 -16.960 1.00 89.06 90 VAL A C 1
ATOM 702 O O . VAL A 1 90 ? 16.083 28.610 -16.598 1.00 89.06 90 VAL A O 1
ATOM 705 N N . TRP A 1 91 ? 17.152 26.778 -17.317 1.00 88.88 91 TRP A N 1
ATOM 706 C CA . TRP A 1 91 ? 18.527 27.267 -17.078 1.00 88.88 91 TRP A CA 1
ATOM 707 C C . TRP A 1 91 ? 18.825 28.705 -17.543 1.00 88.88 91 TRP A C 1
ATOM 709 O O . TRP A 1 91 ? 19.503 29.441 -16.834 1.00 88.88 91 TRP A O 1
ATOM 719 N N . ASN A 1 92 ? 18.280 29.134 -18.690 1.00 90.12 92 ASN A N 1
ATOM 720 C CA . ASN A 1 92 ? 18.449 30.494 -19.228 1.00 90.12 92 ASN A CA 1
ATOM 721 C C . ASN A 1 92 ? 17.150 31.329 -19.210 1.00 90.12 92 ASN A C 1
ATOM 723 O O . ASN A 1 92 ? 17.041 32.338 -19.906 1.00 90.12 92 ASN A O 1
ATOM 727 N N . LEU A 1 93 ? 16.122 30.914 -18.457 1.00 88.88 93 LEU A N 1
ATOM 728 C CA . LEU A 1 93 ? 14.839 31.628 -18.412 1.00 88.88 93 LEU A CA 1
ATOM 729 C C . LEU A 1 93 ? 14.903 32.867 -17.507 1.00 88.88 93 LEU A C 1
ATOM 731 O O . LEU A 1 93 ? 14.488 33.960 -17.911 1.00 88.88 93 LEU A O 1
ATOM 735 N N . TYR A 1 94 ? 15.407 32.692 -16.282 1.00 86.56 94 TYR A N 1
ATOM 736 C CA . TYR A 1 94 ? 15.425 33.736 -15.251 1.00 86.56 94 TYR A CA 1
ATOM 737 C C . TYR A 1 94 ? 16.755 34.496 -15.186 1.00 86.56 94 TYR A C 1
ATOM 739 O O . TYR A 1 94 ? 16.764 35.713 -14.971 1.00 86.56 94 TYR A O 1
ATOM 747 N N . ASP A 1 95 ? 17.869 33.795 -15.392 1.00 84.19 95 ASP A N 1
ATOM 748 C CA . ASP A 1 95 ? 19.226 34.349 -15.410 1.00 84.19 95 ASP A CA 1
ATOM 749 C C . ASP A 1 95 ? 19.725 34.488 -16.846 1.00 84.19 95 ASP A C 1
ATOM 751 O O . ASP A 1 95 ? 20.638 33.795 -17.279 1.00 84.19 95 ASP A O 1
ATOM 755 N N . LYS A 1 96 ? 19.060 35.372 -17.596 1.00 82.19 96 LYS A N 1
ATOM 756 C CA . LYS A 1 96 ? 19.239 35.509 -19.044 1.00 82.19 96 LYS A CA 1
ATOM 757 C C . LYS A 1 96 ? 20.655 35.953 -19.409 1.00 82.19 96 LYS A C 1
ATOM 759 O O . LYS A 1 96 ? 21.070 37.058 -19.059 1.00 82.19 96 LYS A O 1
ATOM 764 N N . VAL A 1 97 ? 21.322 35.135 -20.211 1.00 82.38 97 VAL A N 1
ATOM 765 C CA . VAL A 1 97 ? 22.597 35.427 -20.870 1.00 82.38 97 VAL A CA 1
ATOM 766 C C . VAL A 1 97 ? 22.399 35.398 -22.386 1.00 82.38 97 VAL A C 1
ATOM 768 O O . VAL A 1 97 ? 21.624 34.595 -22.914 1.00 82.38 97 VAL A O 1
ATOM 771 N N . VAL A 1 98 ? 23.081 36.303 -23.090 1.00 81.12 98 VAL A N 1
ATOM 772 C CA . VAL A 1 98 ? 23.069 36.388 -24.556 1.00 81.12 98 VAL A CA 1
ATOM 773 C C . VAL A 1 98 ? 24.296 35.664 -25.099 1.00 81.12 98 VAL A C 1
ATOM 775 O O . VAL A 1 98 ? 25.408 36.159 -24.988 1.00 81.12 98 VAL A O 1
ATOM 778 N N . PHE A 1 99 ? 24.089 34.513 -25.734 1.00 77.06 99 PHE A N 1
ATOM 779 C CA . PHE A 1 99 ? 25.169 33.621 -26.174 1.00 77.06 99 PHE A CA 1
ATOM 780 C C . PHE A 1 99 ? 25.655 33.858 -27.612 1.00 77.06 99 PHE A C 1
ATOM 782 O O . PHE A 1 99 ? 26.365 33.035 -28.183 1.00 77.06 99 PHE A O 1
ATOM 789 N N . THR A 1 100 ? 25.293 34.980 -28.237 1.00 71.38 100 THR A N 1
ATOM 790 C CA . THR A 1 100 ? 25.533 35.220 -29.674 1.00 71.38 100 THR A CA 1
ATOM 791 C C . THR A 1 100 ? 27.004 35.144 -30.098 1.00 71.38 100 THR A C 1
ATOM 793 O O . THR A 1 100 ? 27.272 34.974 -31.281 1.00 71.38 100 THR A O 1
ATOM 796 N N . GLN A 1 101 ? 27.955 35.276 -29.167 1.00 74.69 101 GLN A N 1
ATOM 797 C CA . GLN A 1 101 ? 29.396 35.230 -29.449 1.00 74.69 101 GLN A CA 1
ATOM 798 C C . GLN A 1 101 ? 30.068 33.906 -29.045 1.00 74.69 101 GLN A C 1
ATOM 800 O O . GLN A 1 101 ? 31.231 33.696 -29.380 1.00 74.69 101 GLN A O 1
ATOM 805 N N . THR A 1 102 ? 29.364 33.007 -28.351 1.00 84.06 102 THR A N 1
ATOM 806 C CA . THR A 1 102 ? 29.953 31.783 -27.776 1.00 84.06 102 THR A CA 1
ATOM 807 C C . THR A 1 102 ? 29.603 30.514 -28.549 1.00 84.06 102 THR A C 1
ATOM 809 O O . THR A 1 102 ? 30.361 29.546 -28.493 1.00 84.06 102 THR A O 1
ATOM 812 N N . GLY A 1 103 ? 28.527 30.537 -29.341 1.00 86.25 103 GLY A N 1
ATOM 813 C CA . GLY A 1 103 ? 28.086 29.417 -30.178 1.00 86.25 103 GLY A CA 1
ATOM 814 C C . GLY A 1 103 ? 29.174 28.768 -31.044 1.00 86.25 103 GLY A C 1
ATOM 815 O O . GLY A 1 103 ? 29.287 27.544 -30.999 1.00 86.25 103 GLY A O 1
ATOM 816 N N . PRO A 1 104 ? 30.038 29.517 -31.766 1.00 90.00 104 PRO A N 1
ATOM 817 C CA . PRO A 1 104 ? 31.113 28.916 -32.561 1.00 90.00 104 PRO A CA 1
ATOM 818 C C . PRO A 1 104 ? 32.080 28.051 -31.742 1.00 90.00 104 PRO A C 1
ATOM 820 O O . PRO A 1 104 ? 32.416 26.949 -32.159 1.00 90.00 104 PRO A O 1
ATOM 823 N N . ARG A 1 105 ? 32.467 28.500 -30.540 1.00 91.94 105 ARG A N 1
ATOM 824 C CA . ARG A 1 105 ? 33.384 27.758 -29.659 1.00 91.94 105 ARG A CA 1
ATOM 825 C C . ARG A 1 105 ? 32.755 26.475 -29.113 1.00 91.94 105 ARG A C 1
ATOM 827 O O . ARG A 1 105 ? 33.449 25.470 -28.958 1.00 91.94 105 ARG A O 1
ATOM 834 N N . ILE A 1 106 ? 31.458 26.516 -28.812 1.00 92.00 106 ILE A N 1
ATOM 835 C CA . ILE A 1 106 ? 30.705 25.341 -28.359 1.00 92.00 106 ILE A CA 1
ATOM 836 C C . ILE A 1 106 ? 30.550 24.357 -29.518 1.00 92.00 106 ILE A C 1
ATOM 838 O O . ILE A 1 106 ? 30.789 23.171 -29.334 1.00 92.00 106 ILE A O 1
ATOM 842 N N . ALA A 1 107 ? 30.237 24.843 -30.722 1.00 92.50 107 ALA A N 1
ATOM 843 C CA . ALA A 1 107 ? 30.181 24.020 -31.925 1.00 92.50 107 ALA A CA 1
ATOM 844 C C . ALA A 1 107 ? 31.530 23.342 -32.223 1.00 92.50 107 ALA A C 1
ATOM 846 O O . ALA A 1 107 ? 31.549 22.157 -32.542 1.00 92.50 107 ALA A O 1
ATOM 847 N N . ASP A 1 108 ? 32.657 24.047 -32.061 1.00 93.75 108 ASP A N 1
ATOM 848 C CA . ASP A 1 108 ? 34.001 23.466 -32.198 1.00 93.75 108 ASP A CA 1
ATOM 849 C C . ASP A 1 108 ? 34.241 22.325 -31.195 1.00 93.75 108 ASP A C 1
ATOM 851 O O . ASP A 1 108 ? 34.765 21.277 -31.570 1.00 93.75 108 ASP A O 1
ATOM 855 N N . TRP A 1 109 ? 33.819 22.500 -29.940 1.00 95.38 109 TRP A N 1
ATOM 856 C CA . TRP A 1 109 ? 33.923 21.464 -28.909 1.00 95.38 109 TRP A CA 1
ATOM 857 C C . TRP A 1 109 ? 33.030 20.253 -29.195 1.00 95.38 109 TRP A C 1
ATOM 859 O O . TRP A 1 109 ? 33.490 19.118 -29.097 1.00 95.38 109 TRP A O 1
ATOM 869 N N . VAL A 1 110 ? 31.781 20.474 -29.621 1.00 94.44 110 VAL A N 1
ATOM 870 C CA . VAL A 1 110 ? 30.902 19.376 -30.048 1.00 94.44 110 VAL A CA 1
ATOM 871 C C . VAL A 1 110 ? 31.536 18.638 -31.231 1.00 94.44 110 VAL A C 1
ATOM 873 O O . VAL A 1 110 ? 31.624 17.417 -31.196 1.00 94.44 110 VAL A O 1
ATOM 876 N N . ARG A 1 111 ? 32.092 19.348 -32.228 1.00 93.06 111 ARG A N 1
ATOM 877 C CA . ARG A 1 111 ? 32.800 18.708 -33.355 1.00 93.06 111 ARG A CA 1
ATOM 878 C C . ARG A 1 111 ? 33.965 17.828 -32.910 1.00 93.06 111 ARG A C 1
ATOM 880 O O . ARG A 1 111 ? 34.213 16.817 -33.560 1.00 93.06 111 ARG A O 1
ATOM 887 N N . ALA A 1 112 ? 34.637 18.189 -31.819 1.00 91.75 112 ALA A N 1
ATOM 888 C CA . ALA A 1 112 ? 35.735 17.429 -31.227 1.00 91.75 112 ALA A CA 1
ATOM 889 C C . ALA A 1 112 ? 35.284 16.257 -30.328 1.00 91.75 112 ALA A C 1
ATOM 891 O O . ALA A 1 112 ? 36.125 15.616 -29.698 1.00 91.75 112 ALA A O 1
ATOM 892 N N . GLY A 1 113 ? 33.982 15.962 -30.257 1.00 90.12 113 GLY A N 1
ATOM 893 C CA . GLY A 1 113 ? 33.447 14.831 -29.498 1.00 90.12 113 GLY A CA 1
ATOM 894 C C . GLY A 1 113 ? 32.733 15.197 -28.202 1.00 90.12 113 GLY A C 1
ATOM 895 O O . GLY A 1 113 ? 32.450 14.292 -27.423 1.00 90.12 113 GLY A O 1
ATOM 896 N N . GLY A 1 114 ? 32.449 16.478 -27.954 1.00 93.81 114 GLY A N 1
ATOM 897 C CA . GLY A 1 114 ? 31.631 16.915 -26.823 1.00 93.81 114 GLY A CA 1
ATOM 898 C C . GLY A 1 114 ? 30.139 16.621 -27.005 1.00 93.81 114 GLY A C 1
ATOM 899 O O . GLY A 1 114 ? 29.620 16.650 -28.125 1.00 93.81 114 GLY A O 1
ATOM 900 N N . VAL A 1 115 ? 29.425 16.375 -25.901 1.00 95.31 115 VAL A N 1
ATOM 901 C CA . VAL A 1 115 ? 27.966 16.174 -25.911 1.00 95.31 115 VAL A CA 1
ATOM 902 C C . VAL A 1 115 ? 27.235 17.284 -25.184 1.00 95.31 115 VAL A C 1
ATOM 904 O O . VAL A 1 115 ? 27.498 17.573 -24.022 1.00 95.31 115 VAL A O 1
ATOM 907 N N . LEU A 1 116 ? 26.246 17.870 -25.848 1.00 95.19 116 LEU A N 1
ATOM 908 C CA . LEU A 1 116 ? 25.413 18.922 -25.283 1.00 95.19 116 LEU A CA 1
ATOM 909 C C . LEU A 1 116 ? 23.981 18.421 -25.086 1.00 95.19 116 LEU A C 1
ATOM 911 O O . LEU A 1 116 ? 23.297 18.125 -26.063 1.00 95.19 116 LEU A O 1
ATOM 915 N N . ILE A 1 117 ? 23.510 18.365 -23.839 1.00 95.31 117 ILE A N 1
ATOM 916 C CA . ILE A 1 117 ? 22.120 18.026 -23.502 1.00 95.31 117 ILE A CA 1
ATOM 917 C C . ILE A 1 117 ? 21.377 19.291 -23.086 1.00 95.31 117 ILE A C 1
ATOM 919 O O . ILE A 1 117 ? 21.692 19.914 -22.070 1.00 95.31 117 ILE A O 1
ATOM 923 N N . LEU A 1 118 ? 20.349 19.629 -23.857 1.00 93.56 118 LEU A N 1
ATOM 924 C CA . LEU A 1 118 ? 19.466 20.757 -23.612 1.00 93.56 118 LEU A CA 1
ATOM 925 C C . LEU A 1 118 ? 18.112 20.249 -23.120 1.00 93.56 118 LEU A C 1
ATOM 927 O O . LEU A 1 118 ? 17.298 19.745 -23.898 1.00 93.56 118 LEU A O 1
ATOM 931 N N . SER A 1 119 ? 17.881 20.380 -21.818 1.00 89.69 119 SER A N 1
ATOM 932 C CA . SER A 1 119 ? 16.598 20.071 -21.186 1.00 89.69 119 SER A CA 1
ATOM 933 C C . SER A 1 119 ? 15.628 21.252 -21.297 1.00 89.69 119 SER A C 1
ATOM 935 O O . SER A 1 119 ? 16.043 22.407 -21.465 1.00 89.69 119 SER A O 1
ATOM 937 N N . ASP A 1 120 ? 14.329 20.948 -21.217 1.00 89.38 120 ASP A N 1
ATOM 938 C CA . ASP A 1 120 ? 13.240 21.922 -21.111 1.00 89.38 120 ASP A CA 1
ATOM 939 C C . ASP A 1 120 ? 13.326 23.085 -22.118 1.00 89.38 120 ASP A C 1
ATOM 941 O O . ASP A 1 120 ? 13.228 24.254 -21.745 1.00 89.38 120 ASP A O 1
ATOM 945 N N . GLN A 1 121 ? 13.555 22.778 -23.400 1.00 89.94 121 GLN A N 1
ATOM 946 C CA . GLN A 1 121 ? 13.730 23.753 -24.488 1.00 89.94 121 GLN A CA 1
ATOM 947 C C . GLN A 1 121 ? 12.401 24.371 -24.949 1.00 89.94 121 GLN A C 1
ATOM 949 O O . GLN A 1 121 ? 12.014 24.301 -26.117 1.00 89.94 121 GLN A O 1
ATOM 954 N N . ASN A 1 122 ? 11.708 24.989 -23.996 1.00 86.94 122 ASN A N 1
ATOM 955 C CA . ASN A 1 122 ? 10.345 25.497 -24.111 1.00 86.94 122 ASN A CA 1
ATOM 956 C C . ASN A 1 122 ? 10.276 27.038 -24.107 1.00 86.94 122 ASN A C 1
ATOM 958 O O . ASN A 1 122 ? 9.232 27.636 -24.372 1.00 86.94 122 ASN A O 1
ATOM 962 N N . TYR A 1 123 ? 11.393 27.723 -23.843 1.00 86.25 123 TYR A N 1
ATOM 963 C CA . TYR A 1 123 ? 11.406 29.173 -23.669 1.00 86.25 123 TYR A CA 1
ATOM 964 C C . TYR A 1 123 ? 12.332 29.883 -24.660 1.00 86.25 123 TYR A C 1
ATOM 966 O O . TYR A 1 123 ? 13.447 29.448 -24.937 1.00 86.25 123 TYR A O 1
ATOM 974 N N . GLY A 1 124 ? 11.889 31.047 -25.151 1.00 83.31 124 GLY A N 1
ATOM 975 C CA . GLY A 1 124 ? 12.611 31.852 -26.149 1.00 83.31 124 GLY A CA 1
ATOM 976 C C . GLY A 1 124 ? 14.106 32.068 -25.854 1.00 83.31 124 GLY A C 1
ATOM 977 O O . GLY A 1 124 ? 14.916 31.751 -26.721 1.00 83.31 124 GLY A O 1
ATOM 978 N N . PRO A 1 125 ? 14.505 32.505 -24.640 1.00 83.12 125 PRO A N 1
ATOM 979 C CA . PRO A 1 125 ? 15.919 32.696 -24.300 1.00 83.12 125 PRO A CA 1
ATOM 980 C C . PRO A 1 125 ? 16.787 31.431 -24.390 1.00 83.12 125 PRO A C 1
ATOM 982 O O . PRO A 1 125 ? 17.990 31.531 -24.617 1.00 83.12 125 PRO A O 1
ATOM 985 N N . GLN A 1 126 ? 16.211 30.240 -24.204 1.00 87.81 126 GLN A N 1
ATOM 986 C CA . GLN A 1 126 ? 16.937 28.981 -24.396 1.00 87.81 126 GLN A CA 1
ATOM 987 C C . GLN A 1 126 ? 17.072 28.657 -25.890 1.00 87.81 126 GLN A C 1
ATOM 989 O O . GLN A 1 126 ? 18.124 28.212 -26.328 1.00 87.81 126 GLN A O 1
ATOM 994 N N . LEU A 1 127 ? 16.052 28.955 -26.702 1.00 85.81 127 LEU A N 1
ATOM 995 C CA . LEU A 1 127 ? 16.124 28.766 -28.155 1.00 85.81 127 LEU A CA 1
ATOM 996 C C . LEU A 1 127 ? 17.110 29.722 -28.836 1.00 85.81 127 LEU A C 1
ATOM 998 O O . LEU A 1 127 ? 17.724 29.371 -29.842 1.00 85.81 127 LEU A O 1
ATOM 1002 N N . ASP A 1 128 ? 17.267 30.936 -28.308 1.00 83.56 128 ASP A N 1
ATOM 1003 C CA . ASP A 1 128 ? 18.220 31.915 -28.840 1.00 83.56 128 ASP A CA 1
ATOM 1004 C C . ASP A 1 128 ? 19.677 31.450 -28.692 1.00 83.56 128 ASP A C 1
ATOM 1006 O O . ASP A 1 128 ? 20.517 31.802 -29.520 1.00 83.56 128 ASP A O 1
ATOM 1010 N N . PHE A 1 129 ? 19.969 30.602 -27.699 1.00 86.31 129 PHE A N 1
ATOM 1011 C CA . PHE A 1 129 ? 21.273 29.957 -27.557 1.00 86.31 129 PHE A CA 1
ATOM 1012 C C . PHE A 1 129 ? 21.609 29.073 -28.767 1.00 86.31 129 PHE A C 1
ATOM 1014 O O . PHE A 1 129 ? 22.696 29.203 -29.327 1.00 86.31 129 PHE A O 1
ATOM 1021 N N . LEU A 1 130 ? 20.671 28.246 -29.241 1.00 84.12 130 LEU A N 1
ATOM 1022 C CA . LEU A 1 130 ? 20.886 27.388 -30.415 1.00 84.12 130 LEU A CA 1
ATOM 1023 C C . LEU A 1 130 ? 21.195 28.197 -31.680 1.00 84.12 130 LEU A C 1
ATOM 1025 O O . LEU A 1 130 ? 22.093 27.839 -32.439 1.00 84.12 130 LEU A O 1
ATOM 1029 N N . LYS A 1 131 ? 20.534 29.347 -31.860 1.00 84.19 131 LYS A N 1
ATOM 1030 C CA . LYS A 1 131 ? 20.750 30.230 -33.020 1.00 84.19 131 LYS A CA 1
ATOM 1031 C C . LYS A 1 131 ? 22.167 30.808 -33.097 1.00 84.19 131 LYS A C 1
ATOM 1033 O O . LYS A 1 131 ? 22.534 31.351 -34.135 1.00 84.19 131 LYS A O 1
ATOM 1038 N N . SER A 1 132 ? 22.950 30.728 -32.018 1.00 84.94 132 SER A N 1
ATOM 1039 C CA . SER A 1 132 ? 24.343 31.187 -32.006 1.00 84.94 132 SER A CA 1
ATOM 1040 C C . SER A 1 132 ? 25.314 30.236 -32.723 1.00 84.94 132 SER A C 1
ATOM 1042 O O . SER A 1 132 ? 26.452 30.621 -32.991 1.00 84.94 132 SER A O 1
ATOM 1044 N N . PHE A 1 133 ? 24.890 29.011 -33.051 1.00 86.50 133 PHE A N 1
ATOM 1045 C CA . PHE A 1 133 ? 25.733 28.025 -33.725 1.00 86.50 133 PHE A CA 1
ATOM 1046 C C . PHE A 1 133 ? 25.841 28.334 -35.231 1.00 86.50 133 PHE A C 1
ATOM 1048 O O . PHE A 1 133 ? 24.816 28.559 -35.886 1.00 86.50 133 PHE A O 1
ATOM 1055 N N . PRO A 1 134 ? 27.055 28.308 -35.816 1.00 82.25 134 PRO A N 1
ATOM 1056 C CA . PRO A 1 134 ? 27.281 28.680 -37.215 1.00 82.25 134 PRO A CA 1
ATOM 1057 C C . PRO A 1 134 ? 26.612 27.745 -38.239 1.00 82.25 134 PRO A C 1
ATOM 1059 O O . PRO A 1 134 ? 26.370 28.156 -39.370 1.00 82.25 134 PRO A O 1
ATOM 1062 N N . GLU A 1 135 ? 26.263 26.514 -37.866 1.00 80.75 135 GLU A N 1
ATOM 1063 C CA . GLU A 1 135 ? 25.629 25.510 -38.733 1.00 80.75 135 GLU A CA 1
ATOM 1064 C C . GLU A 1 135 ? 24.104 25.660 -38.848 1.00 80.75 135 GLU A C 1
ATOM 1066 O O . GLU A 1 135 ? 23.421 24.752 -39.329 1.00 80.75 135 GLU A O 1
ATOM 1071 N N . GLY A 1 136 ? 23.540 26.771 -38.368 1.00 81.44 136 GLY A N 1
ATOM 1072 C CA . GLY A 1 136 ? 22.098 26.998 -38.412 1.00 81.44 136 GLY A CA 1
ATOM 1073 C C . GLY A 1 136 ? 21.341 26.025 -37.511 1.00 81.44 136 GLY A C 1
ATOM 1074 O O . GLY A 1 136 ? 20.383 25.379 -37.941 1.00 81.44 136 GLY A O 1
ATOM 1075 N N . PHE A 1 137 ? 21.769 25.882 -36.253 1.00 86.62 137 PHE A N 1
ATOM 1076 C CA . PHE A 1 137 ? 20.966 25.172 -35.262 1.00 86.62 137 PHE A CA 1
ATOM 1077 C C . PHE A 1 137 ? 19.755 26.031 -34.918 1.00 86.62 137 PHE A C 1
ATOM 1079 O O . PHE A 1 137 ? 19.855 27.078 -34.287 1.00 86.62 137 PHE A O 1
ATOM 1086 N N . TYR A 1 138 ? 18.580 25.580 -35.333 1.00 87.50 138 TYR A N 1
ATOM 1087 C CA . TYR A 1 138 ? 17.341 26.133 -34.826 1.00 87.50 138 TYR A CA 1
ATOM 1088 C C . TYR A 1 138 ? 16.319 25.027 -34.641 1.00 87.50 138 TYR A C 1
ATOM 1090 O O . TYR A 1 138 ? 16.241 24.075 -35.422 1.00 87.50 138 TYR A O 1
ATOM 1098 N N . HIS A 1 139 ? 15.519 25.202 -33.603 1.00 88.62 139 HIS A N 1
ATOM 1099 C CA . HIS A 1 139 ? 14.146 24.757 -33.609 1.00 88.62 139 HIS A CA 1
ATOM 1100 C C . HIS A 1 139 ? 13.280 25.827 -32.941 1.00 88.62 139 HIS A C 1
ATOM 1102 O O . HIS A 1 139 ? 13.772 26.694 -32.215 1.00 88.62 139 HIS A O 1
ATOM 1108 N N . SER A 1 140 ? 11.986 25.791 -33.216 1.00 87.69 140 SER A N 1
ATOM 1109 C CA . SER A 1 140 ? 10.986 26.616 -32.550 1.00 87.69 140 SER A CA 1
ATOM 1110 C C . SER A 1 140 ? 10.311 25.836 -31.426 1.00 87.69 140 SER A C 1
ATOM 1112 O O . SER A 1 140 ? 10.559 24.643 -31.225 1.00 87.69 140 SER A O 1
ATOM 1114 N N . VAL A 1 141 ? 9.446 26.522 -30.689 1.00 85.81 141 VAL A N 1
ATOM 1115 C CA . VAL A 1 141 ? 8.475 25.888 -29.804 1.00 85.81 141 VAL A CA 1
ATOM 1116 C C . VAL A 1 141 ? 7.150 25.816 -30.535 1.00 85.81 141 VAL A C 1
ATOM 1118 O O . VAL A 1 141 ? 6.665 26.817 -31.065 1.00 85.81 141 VAL A O 1
ATOM 1121 N N . ARG A 1 142 ? 6.526 24.644 -30.501 1.00 78.00 142 ARG A N 1
ATOM 1122 C CA . ARG A 1 142 ? 5.124 24.484 -30.863 1.00 78.00 142 ARG A CA 1
ATOM 1123 C C . ARG A 1 142 ? 4.306 24.335 -29.577 1.00 78.00 142 ARG A C 1
ATOM 1125 O O . ARG A 1 142 ? 4.511 23.347 -28.861 1.00 78.00 142 ARG A O 1
ATOM 1132 N N . PRO A 1 143 ? 3.391 25.279 -29.276 1.00 67.50 143 PRO A N 1
ATOM 1133 C CA . PRO A 1 143 ? 2.469 25.152 -28.153 1.00 67.50 143 PRO A CA 1
ATOM 1134 C C . PRO A 1 143 ? 1.718 23.818 -28.216 1.00 67.50 143 PRO A C 1
ATOM 1136 O O . PRO A 1 143 ? 1.235 23.426 -29.283 1.00 67.50 143 PRO A O 1
ATOM 1139 N N . GLY A 1 144 ? 1.662 23.098 -27.093 1.00 61.59 144 GLY A N 1
ATOM 1140 C CA . GLY A 1 144 ? 0.903 21.856 -26.996 1.00 61.59 144 GLY A CA 1
ATOM 1141 C C . GLY A 1 144 ? -0.597 22.132 -27.115 1.00 61.59 144 GLY A C 1
ATOM 1142 O O . GLY A 1 144 ? -1.111 23.055 -26.493 1.00 61.59 144 GLY A O 1
ATOM 1143 N N . PHE A 1 145 ? -1.307 21.315 -27.892 1.00 53.50 145 PHE A N 1
ATOM 1144 C CA . PHE A 1 145 ? -2.757 21.413 -28.131 1.00 53.50 145 PHE A CA 1
ATOM 1145 C C . PHE A 1 145 ? -3.632 21.189 -26.873 1.00 53.50 145 PHE A C 1
ATOM 1147 O O . PHE A 1 145 ? -4.847 21.322 -26.951 1.00 53.50 145 PHE A O 1
ATOM 1154 N N . TYR A 1 146 ? -3.033 20.837 -25.727 1.00 55.09 146 TYR A N 1
ATOM 1155 C CA . TYR A 1 146 ? -3.721 20.307 -24.538 1.00 55.09 146 TYR A CA 1
ATOM 1156 C C . TYR A 1 146 ? -3.698 21.229 -23.309 1.00 55.09 146 TYR A C 1
ATOM 1158 O O . TYR A 1 146 ? -4.104 20.820 -22.223 1.00 55.09 146 TYR A O 1
ATOM 1166 N N . TRP A 1 147 ? -3.217 22.464 -23.469 1.00 53.38 147 TRP A N 1
ATOM 1167 C CA . TRP A 1 147 ? -3.100 23.443 -22.389 1.00 53.38 147 TRP A CA 1
ATOM 1168 C C . TRP A 1 147 ? -3.834 24.730 -22.773 1.00 53.38 147 TRP A C 1
ATOM 1170 O O . TRP A 1 147 ? -3.246 25.650 -23.340 1.00 53.38 147 TRP A O 1
ATOM 1180 N N . GLU A 1 148 ? -5.126 24.812 -22.454 1.00 46.22 148 GLU A N 1
ATOM 1181 C CA . GLU A 1 148 ? -5.841 26.091 -22.459 1.00 46.22 148 GLU A CA 1
ATOM 1182 C C . GLU A 1 148 ? -5.501 26.850 -21.167 1.00 46.22 148 GLU A C 1
ATOM 1184 O O . GLU A 1 148 ? -5.642 26.330 -20.062 1.00 46.22 148 GLU A O 1
ATOM 1189 N N . ASN A 1 149 ? -5.019 28.092 -21.286 1.00 49.75 149 ASN A N 1
ATOM 1190 C CA . ASN A 1 149 ? -4.725 28.973 -20.144 1.00 49.75 149 ASN A CA 1
ATOM 1191 C C . ASN A 1 149 ? -3.781 28.382 -19.073 1.00 49.75 149 ASN A C 1
ATOM 1193 O O . ASN A 1 149 ? -3.903 28.695 -17.889 1.00 49.75 149 ASN A O 1
ATOM 1197 N N . GLY A 1 150 ? -2.823 27.540 -19.474 1.00 50.78 150 GLY A N 1
ATOM 1198 C CA . GLY A 1 150 ? -1.805 27.012 -18.558 1.00 50.78 150 GLY A CA 1
ATOM 1199 C C . GLY A 1 150 ? -2.311 25.946 -17.580 1.00 50.78 150 GLY A C 1
ATOM 1200 O O . GLY A 1 150 ? -1.610 25.640 -16.617 1.00 50.78 150 GLY A O 1
ATOM 1201 N N . LYS A 1 151 ? -3.487 25.353 -17.827 1.00 47.06 151 LYS A N 1
ATOM 1202 C CA . LYS A 1 151 ? -3.966 24.163 -17.112 1.00 47.06 151 LYS A CA 1
ATOM 1203 C C . LYS A 1 151 ? -4.297 23.035 -18.085 1.00 47.06 151 LYS A C 1
ATOM 1205 O O . LYS A 1 151 ? -4.897 23.262 -19.133 1.00 47.06 151 LYS A O 1
ATOM 1210 N N . ARG A 1 152 ? -3.903 21.819 -17.713 1.00 57.75 152 ARG A N 1
ATOM 1211 C CA . ARG A 1 152 ? -4.346 20.582 -18.358 1.00 57.75 152 ARG A CA 1
ATOM 1212 C C . ARG A 1 152 ? -5.774 20.280 -17.878 1.00 57.75 152 ARG A C 1
ATOM 1214 O O . ARG A 1 152 ? -6.000 20.374 -16.674 1.00 57.75 152 ARG A O 1
ATOM 1221 N N . PRO A 1 153 ? -6.725 19.924 -18.758 1.00 57.28 153 PRO A N 1
ATOM 1222 C CA . PRO A 1 153 ? -8.024 19.409 -18.329 1.00 57.28 153 PRO A CA 1
ATOM 1223 C C . PRO A 1 153 ? -7.843 18.129 -17.498 1.00 57.28 153 PRO A C 1
ATOM 1225 O O . PRO A 1 153 ? -7.099 17.238 -17.916 1.00 57.28 153 PRO A O 1
ATOM 1228 N N . ASP A 1 154 ? -8.522 18.025 -16.353 1.00 47.41 154 ASP A N 1
ATOM 1229 C CA . ASP A 1 154 ? -8.340 16.958 -15.345 1.00 47.41 154 ASP A CA 1
ATOM 1230 C C . ASP A 1 154 ? -8.582 15.527 -15.878 1.00 47.41 154 ASP A C 1
ATOM 1232 O O . ASP A 1 154 ? -8.194 14.536 -15.268 1.00 47.41 154 ASP A O 1
ATOM 1236 N N . ASN A 1 155 ? -9.201 15.418 -17.048 1.00 53.84 155 ASN A N 1
ATOM 1237 C CA . ASN A 1 155 ? -9.751 14.215 -17.660 1.00 53.84 155 ASN A CA 1
ATOM 1238 C C . ASN A 1 155 ? -9.154 13.925 -19.051 1.00 53.84 155 ASN A C 1
ATOM 1240 O O . ASN A 1 155 ? -9.715 13.155 -19.828 1.00 53.84 155 ASN A O 1
ATOM 1244 N N . MET A 1 156 ? -8.014 14.540 -19.383 1.00 53.03 156 MET A N 1
ATOM 1245 C CA . MET A 1 156 ? -7.345 14.332 -20.665 1.00 53.03 156 MET A CA 1
ATOM 1246 C C . MET A 1 156 ? -6.147 13.389 -20.551 1.00 53.03 156 MET A C 1
ATOM 1248 O O . MET A 1 156 ? -5.123 13.752 -19.967 1.00 53.03 156 MET A O 1
ATOM 1252 N N . GLU A 1 157 ? -6.233 12.214 -21.173 1.00 57.00 157 GLU A N 1
ATOM 1253 C CA . GLU A 1 157 ? -5.091 11.325 -21.407 1.00 57.00 157 GLU A CA 1
ATOM 1254 C C . GLU A 1 157 ? -4.281 11.797 -22.623 1.00 57.00 157 GLU A C 1
ATOM 1256 O O . GLU A 1 157 ? -4.836 12.154 -23.663 1.00 57.00 157 GLU A O 1
ATOM 1261 N N . LEU A 1 158 ? -2.952 11.838 -22.485 1.00 57.03 158 LEU A N 1
ATOM 1262 C CA . LEU A 1 158 ? -2.066 12.099 -23.618 1.00 57.03 158 LEU A CA 1
ATOM 1263 C C . LEU A 1 158 ? -1.929 10.800 -24.421 1.00 57.03 158 LEU A C 1
ATOM 1265 O O . LEU A 1 158 ? -1.702 9.758 -23.802 1.00 57.03 158 LEU A O 1
ATOM 1269 N N . PRO A 1 159 ? -2.013 10.838 -25.765 1.00 59.06 159 PRO A N 1
ATOM 1270 C CA . PRO A 1 159 ? -1.694 9.664 -26.562 1.00 59.06 159 PRO A CA 1
ATOM 1271 C C . PRO A 1 159 ? -0.252 9.234 -26.257 1.00 59.06 159 PRO A C 1
ATOM 1273 O O . PRO A 1 159 ? 0.605 10.099 -26.019 1.00 59.06 159 PRO A O 1
ATOM 1276 N N . PRO A 1 160 ? 0.039 7.925 -26.246 1.00 60.12 160 PRO A N 1
ATOM 1277 C CA . PRO A 1 160 ? 1.388 7.453 -25.994 1.00 60.12 160 PRO A CA 1
ATOM 1278 C C . PRO A 1 160 ? 2.356 8.064 -27.025 1.00 60.12 160 PRO A C 1
ATOM 1280 O O . PRO A 1 160 ? 1.992 8.265 -28.189 1.00 60.12 160 PRO A O 1
ATOM 1283 N N . PRO A 1 161 ? 3.591 8.410 -26.627 1.00 63.03 161 PRO A N 1
ATOM 1284 C CA . PRO A 1 161 ? 4.585 8.871 -27.582 1.00 63.03 161 PRO A CA 1
ATOM 1285 C C . PRO A 1 161 ? 4.880 7.768 -28.613 1.00 63.03 161 PRO A C 1
ATOM 1287 O O . PRO A 1 161 ? 5.238 6.648 -28.256 1.00 63.03 161 PRO A O 1
ATOM 1290 N N . SER A 1 162 ? 4.754 8.097 -29.899 1.00 61.59 162 SER A N 1
ATOM 1291 C CA . SER A 1 162 ? 5.197 7.281 -31.027 1.00 61.59 162 SER A CA 1
ATOM 1292 C C . SER A 1 162 ? 6.690 7.498 -31.306 1.00 61.59 162 SER A C 1
ATOM 1294 O O . SER A 1 162 ? 7.172 8.624 -31.463 1.00 61.59 162 SER A O 1
ATOM 1296 N N . TRP A 1 163 ? 7.441 6.416 -31.426 1.00 65.50 163 TRP A N 1
ATOM 1297 C CA . TRP A 1 163 ? 8.874 6.434 -31.721 1.00 65.50 163 TRP A CA 1
ATOM 1298 C C . TRP A 1 163 ? 9.140 6.653 -33.213 1.00 65.50 163 TRP 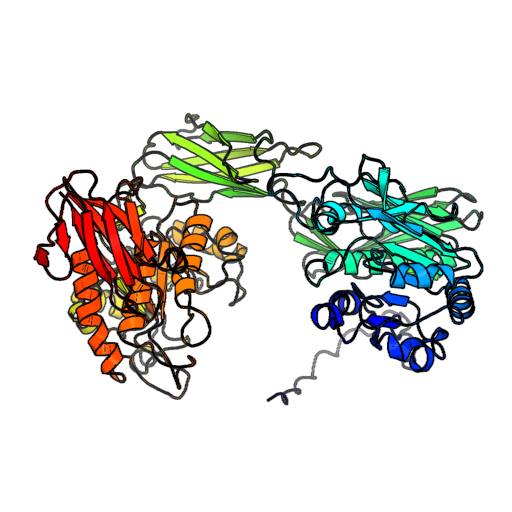A C 1
ATOM 1300 O O . TRP A 1 163 ? 8.447 6.107 -34.068 1.00 65.50 163 TRP A O 1
ATOM 1310 N N . VAL A 1 164 ? 10.169 7.447 -33.523 1.00 57.81 164 VAL A N 1
ATOM 1311 C CA . VAL A 1 164 ? 10.517 7.790 -34.915 1.00 57.81 164 VAL A CA 1
ATOM 1312 C C . VAL A 1 164 ? 11.838 7.170 -35.349 1.00 57.81 164 VAL A C 1
ATOM 1314 O O . VAL A 1 164 ? 11.965 6.767 -36.501 1.00 57.81 164 VAL A O 1
ATOM 1317 N N . ALA A 1 165 ? 12.815 7.087 -34.444 1.00 63.84 165 ALA A N 1
ATOM 1318 C CA . ALA A 1 165 ? 14.159 6.621 -34.758 1.00 63.84 165 ALA A CA 1
ATOM 1319 C C . ALA A 1 165 ? 14.452 5.291 -34.050 1.00 63.84 165 ALA A C 1
ATOM 1321 O O . ALA A 1 165 ? 14.659 5.255 -32.838 1.00 63.84 165 ALA A O 1
ATOM 1322 N N . ASP A 1 166 ? 14.483 4.202 -34.819 1.00 72.75 166 ASP A N 1
ATOM 1323 C CA . ASP A 1 166 ? 15.005 2.907 -34.373 1.00 72.75 166 ASP A CA 1
ATOM 1324 C C . ASP A 1 166 ? 16.542 2.917 -34.460 1.00 72.75 166 ASP A C 1
ATOM 1326 O O . ASP A 1 166 ? 17.137 2.367 -35.385 1.00 72.75 166 ASP A O 1
ATOM 1330 N N . ILE A 1 167 ? 17.170 3.663 -33.547 1.00 84.88 167 ILE A N 1
ATOM 1331 C CA . ILE A 1 167 ? 18.627 3.852 -33.479 1.00 84.88 167 ILE A CA 1
ATOM 1332 C C . ILE A 1 167 ? 19.190 3.347 -32.154 1.00 84.88 167 ILE A C 1
ATOM 1334 O O . ILE A 1 167 ? 18.491 3.338 -31.136 1.00 84.88 167 ILE A O 1
ATOM 1338 N N . GLY A 1 168 ? 20.485 3.027 -32.148 1.00 88.00 168 GLY A N 1
ATOM 1339 C CA . GLY A 1 168 ? 21.173 2.495 -30.974 1.00 88.00 168 GLY A CA 1
ATOM 1340 C C . GLY A 1 168 ? 21.047 3.366 -29.729 1.00 88.00 168 GLY A C 1
ATOM 1341 O O . GLY A 1 168 ? 20.726 2.859 -28.659 1.00 88.00 168 GLY A O 1
ATOM 1342 N N . LEU A 1 169 ? 21.165 4.691 -29.873 1.00 90.94 169 LEU A N 1
ATOM 1343 C CA . LEU A 1 169 ? 21.068 5.631 -28.748 1.00 90.94 169 LEU A CA 1
ATOM 1344 C C . LEU A 1 169 ? 19.750 5.506 -27.961 1.00 90.94 169 LEU A C 1
ATOM 1346 O O . LEU A 1 169 ? 19.725 5.734 -26.754 1.00 90.94 169 LEU A O 1
ATOM 1350 N N . MET A 1 170 ? 18.651 5.134 -28.620 1.00 89.50 170 MET A N 1
ATOM 1351 C CA . MET A 1 170 ? 17.346 4.992 -27.966 1.00 89.50 170 MET A CA 1
ATOM 1352 C C . MET A 1 170 ? 17.123 3.605 -27.355 1.00 89.50 170 MET A C 1
ATOM 1354 O O . MET A 1 170 ? 16.156 3.425 -26.615 1.00 89.50 170 MET A O 1
ATOM 1358 N N . ARG A 1 171 ? 17.982 2.629 -27.666 1.00 86.69 171 ARG A N 1
ATOM 1359 C CA . ARG A 1 171 ? 17.738 1.204 -27.400 1.00 86.69 171 ARG A CA 1
ATOM 1360 C C . ARG A 1 171 ? 18.850 0.499 -26.637 1.00 86.69 171 ARG A C 1
ATOM 1362 O O . ARG A 1 171 ? 18.601 -0.588 -26.122 1.00 86.69 171 ARG A O 1
ATOM 1369 N N . ALA A 1 172 ? 20.057 1.057 -26.602 1.00 89.62 172 ALA A N 1
ATOM 1370 C CA . ALA A 1 172 ? 21.217 0.366 -26.074 1.00 89.62 172 ALA A CA 1
ATOM 1371 C C . ALA A 1 172 ? 22.196 1.290 -25.319 1.00 89.62 172 ALA A C 1
ATOM 1373 O O . ALA A 1 172 ? 22.461 2.406 -25.769 1.00 89.62 172 ALA A O 1
ATOM 1374 N N . PRO A 1 173 ? 22.781 0.801 -24.204 1.00 87.38 173 PRO A N 1
ATOM 1375 C CA . PRO A 1 173 ? 22.523 -0.506 -23.590 1.00 87.38 173 PRO A CA 1
ATOM 1376 C C . PRO A 1 173 ? 21.177 -0.580 -22.848 1.00 87.38 173 PRO A C 1
ATOM 1378 O O . PRO A 1 173 ? 20.725 -1.678 -22.535 1.00 87.38 173 PRO A O 1
ATOM 1381 N N . CYS A 1 174 ? 20.529 0.556 -22.588 1.00 88.31 174 CYS A N 1
ATOM 1382 C CA . CYS A 1 174 ? 19.226 0.635 -21.935 1.00 88.31 174 CYS A CA 1
ATOM 1383 C C . CYS A 1 174 ? 18.136 1.014 -22.950 1.00 88.31 174 CYS A C 1
ATOM 1385 O O . CYS A 1 174 ? 18.336 1.886 -23.793 1.00 88.31 174 CYS A O 1
ATOM 1387 N N . ASP A 1 175 ? 16.951 0.411 -22.863 1.00 86.12 175 ASP A N 1
ATOM 1388 C CA . ASP A 1 175 ? 15.832 0.796 -23.727 1.00 86.12 175 ASP A CA 1
ATOM 1389 C C . ASP A 1 175 ? 15.121 2.035 -23.166 1.00 86.12 175 ASP A C 1
ATOM 1391 O O . ASP A 1 175 ? 14.290 1.943 -22.258 1.00 86.12 175 ASP A O 1
ATOM 1395 N N . LEU A 1 176 ? 15.437 3.216 -23.708 1.00 85.06 176 LEU A N 1
ATOM 1396 C CA . LEU A 1 176 ? 14.875 4.481 -23.223 1.00 85.06 176 LEU A CA 1
ATOM 1397 C C . LEU A 1 176 ? 13.361 4.559 -23.422 1.00 85.06 176 LEU A C 1
ATOM 1399 O O . LEU A 1 176 ? 12.691 5.302 -22.704 1.00 85.06 176 LEU A O 1
ATOM 1403 N N . ARG A 1 177 ? 12.803 3.777 -24.355 1.00 78.88 177 ARG A N 1
ATOM 1404 C CA . ARG A 1 177 ? 11.373 3.799 -24.689 1.00 78.88 177 ARG A CA 1
ATOM 1405 C C . ARG A 1 177 ? 10.495 3.397 -23.507 1.00 78.88 177 ARG A C 1
ATOM 1407 O O . ARG A 1 177 ? 9.393 3.923 -23.386 1.00 78.88 177 ARG A O 1
ATOM 1414 N N . ALA A 1 178 ? 10.998 2.544 -22.613 1.00 77.56 178 ALA A N 1
ATOM 1415 C CA . ALA A 1 178 ? 10.275 2.091 -21.425 1.00 77.56 178 ALA A CA 1
ATOM 1416 C C . ALA A 1 178 ? 9.961 3.227 -20.431 1.00 77.56 178 ALA A C 1
ATOM 1418 O O . ALA A 1 178 ? 8.975 3.158 -19.703 1.00 77.56 178 ALA A O 1
ATOM 1419 N N . TYR A 1 179 ? 10.767 4.292 -20.418 1.00 80.00 179 TYR A N 1
ATOM 1420 C CA . TYR A 1 179 ? 10.630 5.404 -19.471 1.00 80.00 179 TYR A CA 1
ATOM 1421 C C . TYR A 1 179 ? 9.771 6.554 -20.012 1.00 80.00 179 TYR A C 1
ATOM 1423 O O . TYR A 1 179 ? 9.233 7.358 -19.247 1.00 80.00 179 TYR A O 1
ATOM 1431 N N . LEU A 1 180 ? 9.647 6.654 -21.338 1.00 77.12 180 LEU A N 1
ATOM 1432 C CA . LEU A 1 180 ? 9.010 7.788 -22.006 1.00 77.12 180 LEU A CA 1
ATOM 1433 C C . LEU A 1 180 ? 7.538 8.006 -21.622 1.00 77.12 180 LEU A C 1
ATOM 1435 O O . LEU A 1 180 ? 7.176 9.174 -21.494 1.00 77.12 180 LEU A O 1
ATOM 1439 N N . PRO A 1 181 ? 6.692 6.979 -21.380 1.00 75.19 181 PRO A N 1
ATOM 1440 C CA . PRO A 1 181 ? 5.317 7.209 -20.939 1.00 75.19 181 PRO A CA 1
ATOM 1441 C C . PRO A 1 181 ? 5.221 8.028 -19.647 1.00 75.19 181 PRO A C 1
ATOM 1443 O O . PRO A 1 181 ? 4.326 8.855 -19.524 1.00 75.19 181 PRO A O 1
ATOM 1446 N N . GLU A 1 182 ? 6.150 7.859 -18.703 1.00 74.00 182 GLU A N 1
ATOM 1447 C CA . GLU A 1 182 ? 6.163 8.637 -17.458 1.00 74.00 182 GLU A CA 1
ATOM 1448 C C . GLU A 1 182 ? 6.878 9.981 -17.613 1.00 74.00 182 GLU A C 1
ATOM 1450 O O . GLU A 1 182 ? 6.387 11.002 -17.132 1.00 74.00 182 GLU A O 1
ATOM 1455 N N . VAL A 1 183 ? 8.018 10.004 -18.310 1.00 75.25 183 VAL A N 1
ATOM 1456 C CA . VAL A 1 183 ? 8.833 11.221 -18.482 1.00 75.25 183 VAL A CA 1
ATOM 1457 C C . VAL A 1 183 ? 8.143 12.243 -19.392 1.00 75.25 183 VAL A C 1
ATOM 1459 O O . VAL A 1 183 ? 8.323 13.448 -19.216 1.00 75.25 183 VAL A O 1
ATOM 1462 N N . ALA A 1 184 ? 7.307 11.790 -20.332 1.00 72.75 184 ALA A N 1
ATOM 1463 C CA . ALA A 1 184 ? 6.581 12.659 -21.256 1.00 72.75 184 ALA A CA 1
ATOM 1464 C C . ALA A 1 184 ? 5.249 13.199 -20.705 1.00 72.75 184 ALA A C 1
ATOM 1466 O O . ALA A 1 184 ? 4.792 14.246 -21.166 1.00 72.75 184 ALA A O 1
ATOM 1467 N N . LYS A 1 185 ? 4.642 12.557 -19.693 1.00 70.00 185 LYS A N 1
ATOM 1468 C CA . LYS A 1 185 ? 3.387 13.007 -19.046 1.00 70.00 185 LYS A CA 1
ATOM 1469 C C . LYS A 1 185 ? 3.352 14.481 -18.629 1.00 70.00 185 LYS A C 1
ATOM 1471 O O . LYS A 1 185 ? 2.310 15.109 -18.828 1.00 70.00 185 LYS A O 1
ATOM 1476 N N . PRO A 1 186 ? 4.408 15.037 -18.010 1.00 65.56 186 PRO A N 1
ATOM 1477 C CA . PRO A 1 186 ? 4.394 16.426 -17.573 1.00 65.56 186 PRO A CA 1
ATOM 1478 C C . PRO A 1 186 ? 4.695 17.436 -18.697 1.00 65.56 186 PRO A C 1
ATOM 1480 O O . PRO A 1 186 ? 4.754 18.640 -18.452 1.00 65.56 186 PRO A O 1
ATOM 1483 N N . CYS A 1 187 ? 4.903 16.975 -19.932 1.00 72.50 187 CYS A N 1
ATOM 1484 C CA . CYS A 1 187 ? 5.235 17.839 -21.053 1.00 72.50 187 CYS A CA 1
ATOM 1485 C C . CYS A 1 187 ? 4.049 18.722 -21.465 1.00 72.50 187 CYS A C 1
ATOM 1487 O O . CYS A 1 187 ? 2.937 18.240 -21.689 1.00 72.50 187 CYS A O 1
ATOM 1489 N N . TRP A 1 188 ? 4.298 20.022 -21.616 1.00 71.00 188 TRP A N 1
ATOM 1490 C CA . TRP A 1 188 ? 3.276 21.008 -21.985 1.00 71.00 188 TRP A CA 1
ATOM 1491 C C . TRP A 1 188 ? 3.528 21.676 -23.344 1.00 71.00 188 TRP A C 1
ATOM 1493 O O . TRP A 1 188 ? 2.633 22.304 -23.915 1.00 71.00 188 TRP A O 1
ATOM 1503 N N . GLN A 1 189 ? 4.721 21.482 -23.910 1.00 80.19 189 GLN A N 1
ATOM 1504 C CA . GLN A 1 189 ? 5.147 22.004 -25.205 1.00 80.19 189 GLN A CA 1
ATOM 1505 C C . GLN A 1 189 ? 5.970 20.979 -25.983 1.00 80.19 189 GLN A C 1
ATOM 1507 O O . GLN A 1 189 ? 6.413 19.970 -25.451 1.00 80.19 189 GLN A O 1
ATOM 1512 N N . SER A 1 190 ? 6.150 21.224 -27.276 1.00 86.44 190 SER A N 1
ATOM 1513 C CA . SER A 1 190 ? 6.905 20.339 -28.166 1.00 86.44 190 SER A CA 1
ATOM 1514 C C . SER A 1 190 ? 7.902 21.134 -28.996 1.00 86.44 190 SER A C 1
ATOM 1516 O O . SER A 1 190 ? 7.682 22.315 -29.280 1.00 86.44 190 SER A O 1
ATOM 1518 N N . LEU A 1 191 ? 8.971 20.469 -29.425 1.00 89.50 191 LEU A N 1
ATOM 1519 C CA . LEU A 1 191 ? 9.906 20.989 -30.411 1.00 89.50 191 LEU A CA 1
ATOM 1520 C C . LEU A 1 191 ? 9.151 21.180 -31.737 1.00 89.50 191 LEU A C 1
ATOM 1522 O O . LEU A 1 191 ? 8.531 20.249 -32.264 1.00 89.50 191 LEU A O 1
ATOM 1526 N N . GLY A 1 192 ? 9.146 22.419 -32.222 1.00 86.81 192 GLY A N 1
ATOM 1527 C CA . GLY A 1 192 ? 8.432 22.850 -33.418 1.00 86.81 192 GLY A CA 1
ATOM 1528 C C . GLY A 1 192 ? 9.234 22.642 -34.700 1.00 86.81 192 GLY A C 1
ATOM 1529 O O . GLY A 1 192 ? 9.958 21.662 -34.852 1.00 86.81 192 GLY A O 1
ATOM 1530 N N . GLU A 1 193 ? 9.091 23.577 -35.639 1.00 89.12 193 GLU A N 1
ATOM 1531 C CA . GLU A 1 193 ? 9.915 23.641 -36.851 1.00 89.12 193 GLU A CA 1
ATOM 1532 C C . GLU A 1 193 ? 11.401 23.625 -36.480 1.00 89.12 193 GLU A C 1
ATOM 1534 O O . GLU A 1 193 ? 11.804 24.387 -35.602 1.00 89.12 193 GLU A O 1
ATOM 1539 N N . MET A 1 194 ? 12.188 22.767 -37.128 1.00 91.12 194 MET A N 1
ATOM 1540 C CA . MET A 1 194 ? 13.605 22.533 -36.846 1.00 91.12 194 MET A CA 1
ATOM 1541 C C . MET A 1 194 ? 14.405 22.416 -38.142 1.00 91.12 194 MET A C 1
ATOM 1543 O O . MET A 1 194 ? 13.849 22.054 -39.180 1.00 91.12 194 MET A O 1
ATOM 1547 N N . ALA A 1 195 ? 15.708 22.698 -38.072 1.00 89.88 195 ALA A N 1
ATOM 1548 C CA . ALA A 1 195 ? 16.612 22.497 -39.204 1.00 89.88 195 ALA A CA 1
ATOM 1549 C C . ALA A 1 195 ? 16.610 21.019 -39.680 1.00 89.88 195 ALA A C 1
ATOM 1551 O O . ALA A 1 195 ? 16.475 20.129 -38.835 1.00 89.88 195 ALA A O 1
ATOM 1552 N N . PRO A 1 196 ? 16.771 20.732 -40.990 1.00 87.69 196 PRO A N 1
ATOM 1553 C CA . PRO A 1 196 ? 16.662 19.374 -41.548 1.00 87.69 196 PRO A CA 1
ATOM 1554 C C . PRO A 1 196 ? 17.630 18.339 -40.962 1.00 87.69 196 PRO A C 1
ATOM 1556 O O . PRO A 1 196 ? 17.374 17.142 -41.041 1.00 87.69 196 PRO A O 1
ATOM 1559 N N . GLU A 1 197 ? 18.745 18.790 -40.394 1.00 92.19 197 GLU A N 1
ATOM 1560 C CA . GLU A 1 197 ? 19.782 17.950 -39.797 1.00 92.19 197 GLU A CA 1
ATOM 1561 C C . GLU A 1 197 ? 19.408 17.448 -38.393 1.00 92.19 197 GLU A C 1
ATOM 1563 O O . GLU A 1 197 ? 20.097 16.588 -37.845 1.00 92.19 197 GLU A O 1
ATOM 1568 N N . TRP A 1 198 ? 18.339 17.979 -37.787 1.00 91.81 198 TRP A N 1
ATOM 1569 C CA . TRP A 1 198 ? 17.791 17.418 -36.558 1.00 91.81 198 TRP A CA 1
ATOM 1570 C C . TRP A 1 198 ? 17.062 16.115 -36.859 1.00 91.81 198 TRP A C 1
ATOM 1572 O O . TRP A 1 198 ? 16.080 16.080 -37.600 1.00 91.81 198 TRP A O 1
ATOM 1582 N N . GLN A 1 199 ? 17.508 15.047 -36.210 1.00 91.88 199 GLN A N 1
ATOM 1583 C CA . GLN A 1 199 ? 16.840 13.763 -36.195 1.00 91.88 199 GLN A CA 1
ATOM 1584 C C . GLN A 1 199 ? 15.867 13.699 -35.007 1.00 91.88 199 GLN A C 1
ATOM 1586 O O . GLN A 1 199 ? 16.299 13.673 -33.851 1.00 91.88 199 GLN A O 1
ATOM 1591 N N . PRO A 1 200 ? 14.548 13.642 -35.251 1.00 91.06 200 PRO A N 1
ATOM 1592 C CA . PRO A 1 200 ? 13.565 13.409 -34.201 1.00 91.06 200 PRO A CA 1
ATOM 1593 C C . PRO A 1 200 ? 13.763 12.019 -33.595 1.00 91.06 200 PRO A C 1
ATOM 1595 O O . PRO A 1 200 ? 13.790 11.024 -34.318 1.00 91.06 200 PRO A O 1
ATOM 1598 N N . LEU A 1 201 ? 13.853 11.949 -32.270 1.00 89.81 201 LEU A N 1
ATOM 1599 C CA . LEU A 1 201 ? 13.980 10.699 -31.520 1.00 89.81 201 LEU A CA 1
ATOM 1600 C C . LEU A 1 201 ? 12.635 10.250 -30.952 1.00 89.81 201 LEU A C 1
ATOM 1602 O O . LEU A 1 201 ? 12.258 9.085 -31.075 1.00 89.81 201 LEU A O 1
ATOM 1606 N N . VAL A 1 202 ? 11.878 11.195 -30.390 1.00 87.75 202 VAL A N 1
ATOM 1607 C CA . VAL A 1 202 ? 10.579 10.936 -29.759 1.00 87.75 202 VAL A CA 1
ATOM 1608 C C . VAL A 1 202 ? 9.529 11.877 -30.333 1.00 87.75 202 VAL A C 1
ATOM 1610 O O . VAL A 1 202 ? 9.740 13.095 -30.353 1.00 87.75 202 VAL A O 1
ATOM 1613 N N . ARG A 1 203 ? 8.392 11.325 -30.776 1.00 84.25 203 ARG A N 1
ATOM 1614 C CA . ARG A 1 203 ? 7.214 12.091 -31.195 1.00 84.25 203 ARG A CA 1
ATOM 1615 C C . ARG A 1 203 ? 5.952 11.630 -30.475 1.00 84.25 203 ARG A C 1
ATOM 1617 O O . ARG A 1 203 ? 5.916 10.547 -29.921 1.00 84.25 203 ARG A O 1
ATOM 1624 N N . TYR A 1 204 ? 4.903 12.434 -30.498 1.00 74.81 204 TYR A N 1
ATOM 1625 C CA . TYR A 1 204 ? 3.536 11.945 -30.309 1.00 74.81 204 TYR A CA 1
ATOM 1626 C C . TYR A 1 204 ? 2.968 11.449 -31.645 1.00 74.81 204 TYR A C 1
ATOM 1628 O O . TYR A 1 204 ? 3.410 11.906 -32.702 1.00 74.81 204 TYR A O 1
ATOM 1636 N N . GLU A 1 205 ? 1.949 10.584 -31.604 1.00 67.12 205 GLU A N 1
ATOM 1637 C CA . GLU A 1 205 ? 1.262 10.066 -32.806 1.00 67.12 205 GLU A CA 1
ATOM 1638 C C . GLU A 1 205 ? 0.742 11.180 -33.732 1.00 67.12 205 GLU A C 1
ATOM 1640 O O . GLU A 1 205 ? 0.689 11.031 -34.950 1.00 67.12 205 GLU A O 1
ATOM 1645 N N . ASN A 1 206 ? 0.427 12.346 -33.166 1.00 68.88 206 ASN A N 1
ATOM 1646 C CA . ASN A 1 206 ? 0.014 13.546 -33.897 1.00 68.88 206 ASN A CA 1
ATOM 1647 C C . ASN A 1 206 ? 1.186 14.328 -34.547 1.00 68.88 206 ASN A C 1
ATOM 1649 O O . ASN A 1 206 ? 0.996 15.444 -35.038 1.00 68.88 206 ASN A O 1
ATOM 1653 N N . GLY A 1 207 ? 2.405 13.777 -34.538 1.00 74.69 207 GLY A N 1
ATOM 1654 C CA . GLY A 1 207 ? 3.592 14.309 -35.213 1.00 74.69 207 GLY A CA 1
ATOM 1655 C C . GLY A 1 207 ? 4.412 15.338 -34.424 1.00 74.69 207 GLY A C 1
ATOM 1656 O O . GLY A 1 207 ? 5.389 15.867 -34.955 1.00 74.69 207 GLY A O 1
ATOM 1657 N N . HIS A 1 208 ? 4.055 15.638 -33.174 1.00 80.88 208 HIS A N 1
ATOM 1658 C CA . HIS A 1 208 ? 4.790 16.588 -32.327 1.00 80.88 208 HIS A CA 1
ATOM 1659 C C . HIS A 1 208 ? 6.102 15.989 -31.810 1.00 80.88 208 HIS A C 1
ATOM 1661 O O . HIS A 1 208 ? 6.072 14.900 -31.257 1.00 80.88 208 HIS A O 1
ATOM 1667 N N . THR A 1 209 ? 7.236 16.689 -31.942 1.00 88.50 209 THR A N 1
ATOM 1668 C CA . THR A 1 209 ? 8.553 16.184 -31.501 1.00 88.50 209 THR A CA 1
ATOM 1669 C C . THR A 1 209 ? 8.869 16.623 -30.081 1.00 88.50 209 THR A C 1
ATOM 1671 O O . THR A 1 209 ? 8.636 17.770 -29.725 1.00 88.50 209 THR A O 1
ATOM 1674 N N . LEU A 1 210 ? 9.406 15.720 -29.270 1.00 88.50 210 LEU A N 1
ATOM 1675 C CA . LEU A 1 210 ? 9.677 15.971 -27.852 1.00 88.50 210 LEU A CA 1
ATOM 1676 C C . LEU A 1 210 ? 11.151 15.817 -27.495 1.00 88.50 210 LEU A C 1
ATOM 1678 O O . LEU A 1 210 ? 11.646 16.442 -26.566 1.00 88.50 210 LEU A O 1
ATOM 1682 N N . MET A 1 211 ? 11.859 14.990 -28.254 1.00 92.06 211 MET A N 1
ATOM 1683 C CA . MET A 1 211 ? 13.298 14.832 -28.156 1.00 92.06 211 MET A CA 1
ATOM 1684 C C . MET A 1 211 ? 13.845 14.700 -29.567 1.00 92.06 211 MET A C 1
ATOM 1686 O O . MET A 1 211 ? 13.297 13.949 -30.379 1.00 92.06 211 MET A O 1
ATOM 1690 N N . ALA A 1 212 ? 14.912 15.426 -29.854 1.00 93.12 212 ALA A N 1
ATOM 1691 C CA . ALA A 1 212 ? 15.633 15.348 -31.110 1.00 93.12 212 ALA A CA 1
ATOM 1692 C C . ALA A 1 212 ? 17.131 15.370 -30.835 1.00 93.12 212 ALA A C 1
ATOM 1694 O O . ALA A 1 212 ? 17.588 15.934 -29.839 1.00 93.12 212 ALA A O 1
ATOM 1695 N N . MET A 1 213 ? 17.888 14.774 -31.743 1.00 93.50 213 MET A N 1
ATOM 1696 C CA . MET A 1 213 ? 19.335 14.859 -31.738 1.00 93.50 213 MET A CA 1
ATOM 1697 C C . MET A 1 213 ? 19.856 15.447 -33.035 1.00 93.50 213 MET A C 1
ATOM 1699 O O . MET A 1 213 ? 19.219 15.334 -34.078 1.00 93.50 213 MET A O 1
ATOM 1703 N N . ARG A 1 214 ? 21.043 16.032 -32.977 1.00 93.25 214 ARG A N 1
ATOM 1704 C CA . ARG A 1 214 ? 21.791 16.464 -34.149 1.00 93.25 214 ARG A CA 1
ATOM 1705 C C . ARG A 1 214 ? 23.266 16.112 -33.947 1.00 93.25 214 ARG A C 1
ATOM 1707 O O . ARG A 1 214 ? 23.918 16.747 -33.114 1.00 93.25 214 ARG A O 1
ATOM 1714 N N . PRO A 1 215 ? 23.787 15.104 -34.667 1.00 90.56 215 PRO A N 1
ATOM 1715 C CA . PRO A 1 215 ? 25.219 14.833 -34.717 1.00 90.56 215 PRO A CA 1
ATOM 1716 C C . PRO A 1 215 ? 25.980 16.027 -35.300 1.00 90.56 215 PRO A C 1
ATOM 1718 O O . PRO A 1 215 ? 25.486 16.708 -36.205 1.00 90.56 215 PRO A O 1
ATOM 1721 N N . LEU A 1 216 ? 27.185 16.280 -34.794 1.00 91.38 216 LEU A N 1
ATOM 1722 C CA . LEU A 1 216 ? 28.061 17.335 -35.290 1.00 91.38 216 LEU A CA 1
ATOM 1723 C C . LEU A 1 216 ? 29.523 16.939 -35.057 1.00 91.38 216 LEU A C 1
ATOM 1725 O O . LEU A 1 216 ? 29.989 16.931 -33.923 1.00 91.38 216 LEU A O 1
ATOM 1729 N N . GLY A 1 217 ? 30.248 16.637 -36.139 1.00 89.81 217 GLY A N 1
ATOM 1730 C CA . GLY A 1 217 ? 31.587 16.041 -36.050 1.00 89.81 217 GLY A CA 1
ATOM 1731 C C . GLY A 1 217 ? 31.540 14.714 -35.292 1.00 89.81 217 GLY A C 1
ATOM 1732 O O . GLY A 1 217 ? 30.675 13.889 -35.579 1.00 89.81 217 GLY A O 1
ATOM 1733 N N . ASP A 1 218 ? 32.426 14.550 -34.312 1.00 87.75 218 ASP A N 1
ATOM 1734 C CA . ASP A 1 218 ? 32.485 13.354 -33.460 1.00 87.75 218 ASP A CA 1
ATOM 1735 C C . ASP A 1 218 ? 31.548 13.433 -32.237 1.00 87.75 218 ASP A C 1
ATOM 1737 O O . ASP A 1 218 ? 31.514 12.512 -31.418 1.00 87.75 218 ASP A O 1
ATOM 1741 N N . GLY A 1 219 ? 30.821 14.544 -32.073 1.00 92.06 219 GLY A N 1
ATOM 1742 C CA . GLY A 1 219 ? 29.919 14.788 -30.950 1.00 92.06 219 GLY A CA 1
ATOM 1743 C C . GLY A 1 219 ? 28.460 14.959 -31.359 1.00 92.06 219 GLY A C 1
ATOM 1744 O O . GLY A 1 219 ? 28.034 14.657 -32.479 1.00 92.06 219 GLY A O 1
ATOM 1745 N N . LEU A 1 220 ? 27.656 15.416 -30.402 1.00 93.56 220 LEU A N 1
ATOM 1746 C CA . LEU A 1 220 ? 26.201 15.313 -30.466 1.00 93.56 220 LEU A CA 1
ATOM 1747 C C . LEU A 1 220 ? 25.523 16.409 -29.641 1.00 93.56 220 LEU A C 1
ATOM 1749 O O . LEU A 1 220 ? 25.897 16.673 -28.500 1.00 93.56 220 LEU A O 1
ATOM 1753 N N . VAL A 1 221 ? 24.455 16.988 -30.190 1.00 94.94 221 VAL A N 1
ATOM 1754 C CA . VAL A 1 221 ? 23.522 17.841 -29.444 1.00 94.94 221 VAL A CA 1
ATOM 1755 C C . VAL A 1 221 ? 22.175 17.139 -29.296 1.00 94.94 221 VAL A C 1
ATOM 1757 O O . VAL A 1 221 ? 21.592 16.705 -30.287 1.00 94.94 221 VAL A O 1
ATOM 1760 N N . ILE A 1 222 ? 21.655 17.072 -28.073 1.00 95.00 222 ILE A N 1
ATOM 1761 C CA . ILE A 1 222 ? 20.298 16.622 -27.753 1.00 95.00 222 ILE A CA 1
ATOM 1762 C C . ILE A 1 222 ? 19.473 17.823 -27.310 1.00 95.00 222 ILE A C 1
ATOM 1764 O O . ILE A 1 222 ? 19.887 18.577 -26.435 1.00 95.00 222 ILE A O 1
ATOM 1768 N N . SER A 1 223 ? 18.275 17.955 -27.872 1.00 93.50 223 SER A N 1
ATOM 1769 C CA . SER A 1 223 ? 17.262 18.906 -27.420 1.00 93.50 223 SER A CA 1
ATOM 1770 C C . SER A 1 223 ? 16.011 18.165 -26.967 1.00 93.50 223 SER A C 1
ATOM 1772 O O . SER A 1 223 ? 15.548 17.244 -27.648 1.00 93.50 223 SER A O 1
ATOM 1774 N N . MET A 1 224 ? 15.475 18.551 -25.809 1.00 92.19 224 MET A N 1
ATOM 1775 C CA . MET A 1 224 ? 14.303 17.940 -25.185 1.00 92.19 224 MET A CA 1
ATOM 1776 C C . MET A 1 224 ? 13.290 19.009 -24.770 1.00 92.19 224 MET A C 1
ATOM 1778 O O . MET A 1 224 ? 13.666 20.044 -24.225 1.00 92.19 224 MET A O 1
ATOM 1782 N N . SER A 1 225 ? 11.997 18.738 -24.954 1.00 88.19 225 SER A N 1
ATOM 1783 C CA . SER A 1 225 ? 10.902 19.594 -24.471 1.00 88.19 225 SER A CA 1
ATOM 1784 C C . SER A 1 225 ? 10.397 19.212 -23.073 1.00 88.19 225 SER A C 1
ATOM 1786 O O . SER A 1 225 ? 9.464 19.829 -22.561 1.00 88.19 225 SER A O 1
ATOM 1788 N N . TYR A 1 226 ? 10.971 18.189 -22.437 1.00 84.31 226 TYR A N 1
ATOM 1789 C CA . TYR A 1 226 ? 10.610 17.789 -21.076 1.00 84.31 226 TYR A CA 1
ATOM 1790 C C . TYR A 1 226 ? 11.440 18.549 -20.047 1.00 84.31 226 TYR A C 1
ATOM 1792 O O . TYR A 1 226 ? 12.655 18.691 -20.216 1.00 84.31 226 TYR A O 1
ATOM 1800 N N . TYR A 1 227 ? 10.797 18.959 -18.955 1.00 79.12 227 TYR A N 1
ATOM 1801 C CA . TYR A 1 227 ? 11.513 19.339 -17.747 1.00 79.12 227 TYR A CA 1
ATOM 1802 C C . TYR A 1 227 ? 11.906 18.099 -16.949 1.00 79.12 227 TYR A C 1
ATOM 1804 O O . TYR A 1 227 ? 11.205 17.084 -16.956 1.00 79.12 227 TYR A O 1
ATOM 1812 N N . MET A 1 228 ? 13.033 18.190 -16.255 1.00 81.69 228 MET A N 1
ATOM 1813 C CA . MET A 1 228 ? 13.587 17.094 -15.475 1.00 81.69 228 MET A CA 1
ATOM 1814 C C . MET A 1 228 ? 13.446 17.375 -13.983 1.00 81.69 228 MET A C 1
ATOM 1816 O O . MET A 1 228 ? 13.432 18.517 -13.536 1.00 81.69 228 MET A O 1
ATOM 1820 N N . THR A 1 229 ? 13.308 16.310 -13.199 1.00 79.62 229 THR A N 1
ATOM 1821 C CA . THR A 1 229 ? 13.297 16.369 -11.733 1.00 79.62 229 THR A CA 1
ATOM 1822 C C . THR A 1 229 ? 13.942 15.100 -11.193 1.00 79.62 229 THR A C 1
ATOM 1824 O O . THR A 1 229 ? 14.048 14.107 -11.915 1.00 79.62 229 THR A O 1
ATOM 1827 N N . GLU A 1 230 ? 14.282 15.080 -9.903 1.00 74.94 230 GLU A N 1
ATOM 1828 C CA . GLU A 1 230 ? 14.823 13.885 -9.236 1.00 74.94 230 GLU A CA 1
ATOM 1829 C C . GLU A 1 230 ? 13.890 12.658 -9.311 1.00 74.94 230 GLU A C 1
ATOM 1831 O O . GLU A 1 230 ? 14.340 11.526 -9.131 1.00 74.94 230 GLU A O 1
ATOM 1836 N N . ARG A 1 231 ? 12.600 12.859 -9.631 1.00 78.12 231 ARG A N 1
ATOM 1837 C CA . ARG A 1 231 ? 11.635 11.780 -9.894 1.00 78.12 231 ARG A CA 1
ATOM 1838 C C . ARG A 1 231 ? 12.022 10.922 -11.105 1.00 78.12 231 ARG A C 1
ATOM 1840 O O . ARG A 1 231 ? 11.629 9.763 -11.161 1.00 78.12 231 ARG A O 1
ATOM 1847 N N . PHE A 1 232 ? 12.766 11.470 -12.066 1.00 84.75 232 PHE A N 1
ATOM 1848 C CA . PHE A 1 232 ? 13.110 10.803 -13.328 1.00 84.75 232 PHE A CA 1
ATOM 1849 C C . PHE A 1 232 ? 14.560 10.309 -13.373 1.00 84.75 232 PHE A C 1
ATOM 1851 O O . PHE A 1 232 ? 15.104 10.097 -14.457 1.00 84.75 232 PHE A O 1
ATOM 1858 N N . VAL A 1 233 ? 15.181 10.105 -12.205 1.00 86.38 233 VAL A N 1
ATOM 1859 C CA . VAL A 1 233 ? 16.594 9.714 -12.094 1.00 86.38 233 VAL A CA 1
ATOM 1860 C C . VAL A 1 233 ? 16.954 8.469 -12.903 1.00 86.38 233 VAL A C 1
ATOM 1862 O O . VAL A 1 233 ? 18.019 8.439 -13.507 1.00 86.38 233 VAL A O 1
ATOM 1865 N N . ASP A 1 234 ? 16.063 7.482 -12.992 1.00 84.56 234 ASP A N 1
ATOM 1866 C CA . ASP A 1 234 ? 16.357 6.242 -13.716 1.00 84.56 234 ASP A CA 1
ATOM 1867 C C . ASP A 1 234 ? 16.387 6.460 -15.243 1.00 84.56 234 ASP A C 1
ATOM 1869 O O . ASP A 1 234 ? 17.218 5.874 -15.933 1.00 84.56 234 ASP A O 1
ATOM 1873 N N . PHE A 1 235 ? 15.551 7.362 -15.779 1.00 88.25 235 PHE A N 1
ATOM 1874 C CA . PHE A 1 235 ? 15.634 7.772 -17.188 1.00 88.25 235 PHE A CA 1
ATOM 1875 C C . PHE A 1 235 ? 16.900 8.582 -17.462 1.00 88.25 235 PHE A C 1
ATOM 1877 O O . PHE A 1 235 ? 17.576 8.354 -18.461 1.00 88.25 235 PHE A O 1
ATOM 1884 N N . GLN A 1 236 ? 17.211 9.537 -16.582 1.00 91.75 236 GLN A N 1
ATOM 1885 C CA . GLN A 1 236 ? 18.406 10.370 -16.689 1.00 91.75 236 GLN A CA 1
ATOM 1886 C C . GLN A 1 236 ? 19.670 9.504 -16.723 1.00 91.75 236 GLN A C 1
ATOM 1888 O O . GLN A 1 236 ? 20.517 9.670 -17.595 1.00 91.75 236 GLN A O 1
ATOM 1893 N N . GLU A 1 237 ? 19.762 8.547 -15.803 1.00 90.94 237 GLU A N 1
ATOM 1894 C CA . GLU A 1 237 ? 20.836 7.563 -15.728 1.00 90.94 237 GLU A CA 1
ATOM 1895 C C . GLU A 1 237 ? 20.907 6.701 -16.999 1.00 90.94 237 GLU A C 1
ATOM 1897 O O . GLU A 1 237 ? 21.971 6.588 -17.607 1.00 90.94 237 GLU A O 1
ATOM 1902 N N . ALA A 1 238 ? 19.780 6.146 -17.458 1.00 89.94 238 ALA A N 1
ATOM 1903 C CA . ALA A 1 238 ? 19.736 5.354 -18.686 1.00 89.94 238 ALA A CA 1
ATOM 1904 C C . ALA A 1 238 ? 20.181 6.162 -19.921 1.00 89.94 238 ALA A C 1
ATOM 1906 O O . ALA A 1 238 ? 20.939 5.659 -20.750 1.00 89.94 238 ALA A O 1
ATOM 1907 N N . LEU A 1 239 ? 19.766 7.430 -20.034 1.00 92.44 239 LEU A N 1
ATOM 1908 C CA . LEU A 1 239 ? 20.171 8.316 -21.127 1.00 92.44 239 LEU A CA 1
ATOM 1909 C C . LEU A 1 239 ? 21.683 8.568 -21.109 1.00 92.44 239 LEU A C 1
ATOM 1911 O O . LEU A 1 239 ? 22.321 8.482 -22.155 1.00 92.44 239 LEU A O 1
ATOM 1915 N N . LEU A 1 240 ? 22.264 8.840 -19.936 1.00 92.50 240 LEU A N 1
ATOM 1916 C CA . LEU A 1 240 ? 23.709 9.041 -19.786 1.00 92.50 240 LEU A CA 1
ATOM 1917 C C . LEU A 1 240 ? 24.499 7.788 -20.190 1.00 92.50 240 LEU A C 1
ATOM 1919 O O . LEU A 1 240 ? 25.483 7.892 -20.922 1.00 92.50 240 LEU A O 1
ATOM 1923 N N . ARG A 1 241 ? 24.037 6.602 -19.779 1.00 90.56 241 ARG A N 1
ATOM 1924 C CA . ARG A 1 241 ? 24.645 5.310 -20.143 1.00 90.56 241 ARG A CA 1
ATOM 1925 C C . ARG A 1 241 ? 24.594 5.052 -21.651 1.00 90.56 241 ARG A C 1
ATOM 1927 O O . ARG A 1 241 ? 25.597 4.647 -22.239 1.00 90.56 241 ARG A O 1
ATOM 1934 N N . ASN A 1 242 ? 23.450 5.312 -22.283 1.00 92.50 242 ASN A N 1
ATOM 1935 C CA . ASN A 1 242 ? 23.283 5.187 -23.731 1.00 92.50 242 ASN A CA 1
ATOM 1936 C C . ASN A 1 242 ? 24.155 6.168 -24.502 1.00 92.50 242 ASN A C 1
ATOM 1938 O O . ASN A 1 242 ? 24.776 5.783 -25.490 1.00 92.50 242 ASN A O 1
ATOM 1942 N N . LEU A 1 243 ? 24.239 7.415 -24.041 1.00 91.81 243 LEU A N 1
ATOM 1943 C CA . LEU A 1 243 ? 25.093 8.424 -24.656 1.00 91.81 243 LEU A CA 1
ATOM 1944 C C . LEU A 1 243 ? 26.557 8.024 -24.608 1.00 91.81 243 LEU A C 1
ATOM 1946 O O . LEU A 1 243 ? 27.224 8.042 -25.638 1.00 91.81 243 LEU A O 1
ATOM 1950 N N . TRP A 1 244 ? 27.032 7.612 -23.435 1.00 89.69 244 TRP A N 1
ATOM 1951 C CA . TRP A 1 244 ? 28.417 7.195 -23.276 1.00 89.69 244 TRP A CA 1
ATOM 1952 C C . TRP A 1 244 ? 28.754 5.998 -24.175 1.00 89.69 244 TRP A C 1
ATOM 1954 O O . TRP A 1 244 ? 29.732 6.033 -24.919 1.00 89.69 244 TRP A O 1
ATOM 1964 N N . CYS A 1 245 ? 27.879 4.986 -24.204 1.00 91.44 245 CYS A N 1
ATOM 1965 C CA . CYS A 1 245 ? 28.011 3.837 -25.100 1.00 91.44 245 CYS A CA 1
ATOM 1966 C C . CYS A 1 245 ? 28.041 4.248 -26.579 1.00 91.44 245 CYS A C 1
ATOM 1968 O O . CYS A 1 245 ? 28.909 3.801 -27.332 1.00 91.44 245 CYS A O 1
ATOM 1970 N N . HIS A 1 246 ? 27.115 5.118 -26.989 1.00 91.31 246 HIS A N 1
ATOM 1971 C CA . HIS A 1 246 ? 27.038 5.620 -28.355 1.00 91.31 246 HIS A CA 1
ATOM 1972 C C . HIS A 1 246 ? 28.339 6.319 -28.761 1.00 91.31 246 HIS A C 1
ATOM 1974 O O . HIS A 1 246 ? 28.853 6.055 -29.842 1.00 91.31 246 HIS A O 1
ATOM 1980 N N . MET A 1 247 ? 28.904 7.153 -27.886 1.00 87.62 247 MET A N 1
ATOM 1981 C CA . MET A 1 247 ? 30.153 7.867 -28.152 1.00 87.62 247 MET A CA 1
ATOM 1982 C C . MET A 1 247 ? 31.362 6.935 -28.266 1.00 87.62 247 MET A C 1
ATOM 1984 O O . MET A 1 247 ? 32.134 7.050 -29.219 1.00 87.62 247 MET A O 1
ATOM 1988 N N . GLU A 1 248 ? 31.549 6.021 -27.310 1.00 88.56 248 GLU A N 1
ATOM 1989 C CA . GLU A 1 248 ? 32.693 5.099 -27.310 1.00 88.56 248 GLU A CA 1
ATOM 1990 C C . GLU A 1 248 ? 32.692 4.219 -28.563 1.00 88.56 248 GLU A C 1
ATOM 1992 O O . GLU A 1 248 ? 33.713 4.082 -29.242 1.00 88.56 248 GLU A O 1
ATOM 1997 N N . LEU A 1 249 ? 31.523 3.692 -28.929 1.00 92.12 249 LEU A N 1
ATOM 1998 C CA . LEU A 1 249 ? 31.390 2.854 -30.113 1.00 92.12 249 LEU A CA 1
ATOM 1999 C C . LEU A 1 249 ? 31.464 3.654 -31.412 1.00 92.12 249 LEU A C 1
ATOM 2001 O O . LEU A 1 249 ? 32.115 3.188 -32.347 1.00 92.12 249 LEU A O 1
ATOM 2005 N N . ALA A 1 250 ? 30.905 4.867 -31.475 1.00 89.56 250 ALA A N 1
ATOM 2006 C CA . ALA A 1 250 ? 31.023 5.722 -32.656 1.00 89.56 250 ALA A CA 1
ATOM 2007 C C . ALA A 1 250 ? 32.492 6.043 -32.977 1.00 89.56 250 ALA A C 1
ATOM 2009 O O . ALA A 1 250 ? 32.893 5.955 -34.137 1.00 89.56 250 ALA A O 1
ATOM 2010 N N . ARG A 1 251 ? 33.326 6.302 -31.956 1.00 86.62 251 ARG A N 1
ATOM 2011 C CA . ARG A 1 251 ? 34.786 6.484 -32.108 1.00 86.62 251 ARG A CA 1
ATOM 2012 C C . ARG A 1 251 ? 35.487 5.223 -32.619 1.00 86.62 251 ARG A C 1
ATOM 2014 O O . ARG A 1 251 ? 36.459 5.315 -33.366 1.00 86.62 251 ARG A O 1
ATOM 2021 N N . ALA A 1 252 ? 34.980 4.045 -32.260 1.00 89.94 252 ALA A N 1
ATOM 2022 C CA . ALA A 1 252 ? 35.421 2.768 -32.818 1.00 89.94 252 ALA A CA 1
ATOM 2023 C C . ALA A 1 252 ? 34.806 2.467 -34.203 1.00 89.94 252 ALA A C 1
ATOM 2025 O O . ALA A 1 252 ? 35.106 1.432 -34.806 1.00 89.94 252 ALA A O 1
ATOM 2026 N N . GLY A 1 253 ? 33.950 3.344 -34.735 1.00 92.19 253 GLY A N 1
ATOM 2027 C CA . GLY A 1 253 ? 33.247 3.146 -35.996 1.00 92.19 253 GLY A CA 1
ATOM 2028 C C . GLY A 1 253 ? 32.180 2.053 -35.932 1.00 92.19 253 GLY A C 1
ATOM 2029 O O . GLY A 1 253 ? 31.993 1.332 -36.914 1.00 92.19 253 GLY A O 1
ATOM 2030 N N . LEU A 1 254 ? 31.540 1.881 -34.779 1.00 94.31 254 LEU A N 1
ATOM 2031 C CA . LEU A 1 254 ? 30.467 0.927 -34.527 1.00 94.31 254 LEU A CA 1
ATOM 2032 C C . LEU A 1 254 ? 29.230 1.635 -33.965 1.00 94.31 254 LEU A C 1
ATOM 2034 O O . LEU A 1 254 ? 29.308 2.706 -33.373 1.00 94.31 254 LEU A O 1
ATOM 2038 N N . GLU A 1 255 ? 28.080 0.990 -34.100 1.00 93.88 255 GLU A N 1
ATOM 2039 C CA . GLU A 1 255 ? 26.846 1.355 -33.408 1.00 93.88 255 GLU A CA 1
ATOM 2040 C C . GLU A 1 255 ? 26.287 0.104 -32.724 1.00 93.88 255 GLU A C 1
ATOM 2042 O O . GLU A 1 255 ? 25.993 -0.891 -33.389 1.00 93.88 255 GLU A O 1
ATOM 2047 N N . LEU A 1 256 ? 26.102 0.142 -31.403 1.00 94.81 256 LEU A N 1
ATOM 2048 C CA . LEU A 1 256 ? 25.303 -0.870 -30.713 1.00 94.81 256 LEU A CA 1
ATOM 2049 C C . LEU A 1 256 ? 23.829 -0.514 -30.889 1.00 94.81 256 LEU A C 1
ATOM 2051 O O . LEU A 1 256 ? 23.346 0.453 -30.310 1.00 94.81 256 LEU A O 1
ATOM 2055 N N . ARG A 1 257 ? 23.121 -1.282 -31.718 1.00 92.25 257 ARG A N 1
ATOM 2056 C CA . ARG A 1 257 ? 21.726 -1.006 -32.083 1.00 92.25 257 ARG A CA 1
ATOM 2057 C C . ARG A 1 257 ? 20.731 -1.507 -31.056 1.00 92.25 257 ARG A C 1
ATOM 2059 O O . ARG A 1 257 ? 19.693 -0.889 -30.853 1.00 92.25 257 ARG A O 1
ATOM 2066 N N . GLN A 1 258 ? 21.028 -2.644 -30.440 1.00 88.31 258 GLN A N 1
ATOM 2067 C CA . GLN A 1 258 ? 20.131 -3.279 -29.489 1.00 88.31 258 GLN A CA 1
ATOM 2068 C C . GLN A 1 258 ? 20.913 -4.206 -28.568 1.00 88.31 258 GLN A C 1
ATOM 2070 O O . GLN A 1 258 ? 21.800 -4.930 -29.021 1.00 88.31 258 GLN A O 1
ATOM 2075 N N . VAL A 1 259 ? 20.522 -4.213 -27.296 1.00 89.50 259 VAL A N 1
ATOM 2076 C CA . VAL A 1 259 ? 20.848 -5.268 -26.337 1.00 89.50 259 VAL A CA 1
ATOM 2077 C C . VAL A 1 259 ? 19.543 -5.964 -25.973 1.00 89.50 259 VAL A C 1
ATOM 2079 O O . VAL A 1 259 ? 18.569 -5.309 -25.607 1.00 89.50 259 VAL A O 1
ATOM 2082 N N . THR A 1 260 ? 19.518 -7.286 -26.081 1.00 85.75 260 THR A N 1
ATOM 2083 C CA . THR A 1 260 ? 18.389 -8.119 -25.671 1.00 85.75 260 THR A CA 1
ATOM 2084 C C . THR A 1 260 ? 18.873 -9.071 -24.594 1.00 85.75 260 THR A C 1
ATOM 2086 O O . THR A 1 260 ? 19.725 -9.918 -24.845 1.00 85.75 260 THR A O 1
ATOM 2089 N N . ILE A 1 261 ? 18.324 -8.939 -23.391 1.00 85.62 261 ILE A N 1
ATOM 2090 C CA . ILE A 1 261 ? 18.554 -9.881 -22.297 1.00 85.62 261 ILE A CA 1
ATOM 2091 C C . ILE A 1 261 ? 17.318 -10.776 -22.235 1.00 85.62 261 ILE A C 1
ATOM 2093 O O . ILE A 1 261 ? 16.264 -10.355 -21.762 1.00 85.62 261 ILE A O 1
ATOM 2097 N N . GLY A 1 262 ? 17.427 -11.969 -22.811 1.00 77.56 262 GLY A N 1
ATOM 2098 C CA . GLY A 1 262 ? 16.378 -12.980 -22.829 1.00 77.56 262 GLY A CA 1
ATOM 2099 C C . GLY A 1 262 ? 16.620 -14.081 -21.801 1.00 77.56 262 GLY A C 1
ATOM 2100 O O . GLY A 1 262 ? 17.692 -14.186 -21.212 1.00 77.56 262 GLY A O 1
ATOM 2101 N N . ARG A 1 263 ? 15.614 -14.942 -21.635 1.00 76.44 263 ARG A N 1
ATOM 2102 C CA . ARG A 1 263 ? 15.648 -16.072 -20.698 1.00 76.44 263 ARG A CA 1
ATOM 2103 C C . ARG A 1 263 ? 16.805 -17.040 -20.955 1.00 76.44 263 ARG A C 1
ATOM 2105 O O . ARG A 1 263 ? 17.385 -17.539 -20.000 1.00 76.44 263 ARG A O 1
ATOM 2112 N N . ASP A 1 264 ? 17.105 -17.296 -22.227 1.00 83.06 264 ASP A N 1
ATOM 2113 C CA . ASP A 1 264 ? 18.062 -18.330 -22.646 1.00 83.06 264 ASP A CA 1
ATOM 2114 C C . ASP A 1 264 ? 19.292 -17.751 -23.365 1.00 83.06 264 ASP A C 1
ATOM 2116 O O . ASP A 1 264 ? 20.232 -18.480 -23.700 1.00 83.06 264 ASP A O 1
ATOM 2120 N N . ALA A 1 265 ? 19.301 -16.440 -23.626 1.00 88.56 265 ALA A N 1
ATOM 2121 C CA . ALA A 1 265 ? 20.393 -15.786 -24.327 1.00 88.56 265 ALA A CA 1
ATOM 2122 C C . ALA A 1 265 ? 20.487 -14.286 -24.035 1.00 88.56 265 ALA A C 1
ATOM 2124 O O . ALA A 1 265 ? 19.482 -13.595 -23.872 1.00 88.56 265 ALA A O 1
ATOM 2125 N N . ILE A 1 266 ? 21.714 -13.774 -24.073 1.00 91.69 266 ILE A N 1
ATOM 2126 C CA . ILE A 1 266 ? 22.021 -12.345 -24.127 1.00 91.69 266 ILE A CA 1
ATOM 2127 C C . ILE A 1 266 ? 22.522 -12.045 -25.535 1.00 91.69 266 ILE A C 1
ATOM 2129 O O . ILE A 1 266 ? 23.558 -12.572 -25.942 1.00 91.69 266 ILE A O 1
ATOM 2133 N N . ALA A 1 267 ? 21.801 -11.209 -26.275 1.00 91.56 267 ALA A N 1
ATOM 2134 C CA . ALA A 1 267 ? 22.128 -10.859 -27.649 1.00 91.56 267 ALA A CA 1
ATOM 2135 C C . ALA A 1 267 ? 22.434 -9.369 -27.802 1.00 91.56 267 ALA A C 1
ATOM 2137 O O . ALA A 1 267 ? 21.777 -8.520 -27.197 1.00 91.56 267 ALA A O 1
ATOM 2138 N N . CYS A 1 268 ? 23.405 -9.052 -28.654 1.00 94.00 268 CYS A N 1
ATOM 2139 C CA . CYS A 1 268 ? 23.720 -7.688 -29.059 1.00 94.00 268 CYS A CA 1
ATOM 2140 C C . CYS A 1 268 ? 23.692 -7.586 -30.583 1.00 94.00 268 CYS A C 1
ATOM 2142 O O . CYS A 1 268 ? 24.407 -8.317 -31.268 1.00 94.00 268 CYS A O 1
ATOM 2144 N N . SER A 1 269 ? 22.918 -6.634 -31.104 1.00 94.69 269 SER A N 1
ATOM 2145 C CA . SER A 1 269 ? 22.968 -6.238 -32.511 1.00 94.69 269 SER A CA 1
ATOM 2146 C C . SER A 1 269 ? 23.945 -5.081 -32.662 1.00 94.69 269 SER A C 1
ATOM 2148 O O . SER A 1 269 ? 23.724 -4.002 -32.109 1.00 94.69 269 SER A O 1
ATOM 2150 N N . VAL A 1 270 ? 24.987 -5.274 -33.462 1.00 95.56 270 VAL A N 1
ATOM 2151 C CA . VAL A 1 270 ? 26.035 -4.281 -33.715 1.00 95.56 270 VAL A CA 1
ATOM 2152 C C . VAL A 1 270 ? 26.054 -3.944 -35.202 1.00 95.56 270 VAL A C 1
ATOM 2154 O O . VAL A 1 270 ? 25.857 -4.819 -36.043 1.00 95.56 270 VAL A O 1
ATOM 2157 N N . ALA A 1 271 ? 26.272 -2.678 -35.541 1.00 94.75 271 ALA A N 1
ATOM 2158 C CA . ALA A 1 271 ? 26.441 -2.221 -36.913 1.00 94.75 271 ALA A CA 1
ATOM 2159 C C . ALA A 1 271 ? 27.812 -1.587 -37.127 1.00 94.75 271 ALA A C 1
ATOM 2161 O O . ALA A 1 271 ? 28.329 -0.879 -36.265 1.00 94.75 271 ALA A O 1
ATOM 2162 N N . ASP A 1 272 ? 28.383 -1.836 -38.300 1.00 94.25 272 ASP A N 1
ATOM 2163 C CA . ASP A 1 272 ? 29.590 -1.182 -38.775 1.00 94.25 272 ASP A CA 1
ATOM 2164 C C . ASP A 1 272 ? 29.248 0.185 -39.377 1.00 94.25 272 ASP A C 1
ATOM 2166 O O . ASP A 1 272 ? 28.509 0.279 -40.358 1.00 94.25 272 ASP A O 1
ATOM 2170 N N . THR A 1 273 ? 29.805 1.255 -38.808 1.00 91.38 273 THR A N 1
ATOM 2171 C CA . THR A 1 273 ? 29.643 2.620 -39.333 1.00 91.38 273 THR A CA 1
ATOM 2172 C C . THR A 1 273 ? 30.888 3.113 -40.074 1.00 91.38 273 THR A C 1
ATOM 2174 O O . THR A 1 273 ? 30.786 4.045 -40.870 1.00 91.38 273 THR A O 1
ATOM 2177 N N . ALA A 1 274 ? 32.042 2.449 -39.914 1.00 91.50 274 ALA A N 1
ATOM 2178 C CA . ALA A 1 274 ? 33.289 2.800 -40.610 1.00 91.50 274 ALA A CA 1
ATOM 2179 C C . ALA A 1 274 ? 33.429 2.222 -42.030 1.00 91.50 274 ALA A C 1
ATOM 2181 O O . ALA A 1 274 ? 34.460 2.440 -42.665 1.00 91.50 274 ALA A O 1
ATOM 2182 N N . GLN A 1 275 ? 32.431 1.487 -42.530 1.00 92.25 275 GLN A N 1
ATOM 2183 C CA . GLN A 1 275 ? 32.452 0.845 -43.849 1.00 92.25 275 GLN A CA 1
ATOM 2184 C C . GLN A 1 275 ? 33.602 -0.170 -44.009 1.00 92.25 275 GLN A C 1
ATOM 2186 O O . GLN A 1 275 ? 34.233 -0.249 -45.065 1.00 92.25 275 GLN A O 1
ATOM 2191 N N . ARG A 1 276 ? 33.882 -0.964 -42.966 1.00 92.19 276 ARG A N 1
ATOM 2192 C CA . ARG A 1 276 ? 34.937 -1.990 -42.961 1.00 92.19 276 ARG A CA 1
ATOM 2193 C C . ARG A 1 276 ? 34.421 -3.336 -42.447 1.00 92.19 276 ARG A C 1
ATOM 2195 O O . ARG A 1 276 ? 33.750 -3.407 -41.424 1.00 92.19 276 ARG A O 1
ATOM 2202 N N . ALA A 1 277 ? 34.773 -4.418 -43.141 1.00 91.88 277 ALA A N 1
ATOM 2203 C CA . ALA A 1 277 ? 34.505 -5.761 -42.636 1.00 91.88 277 ALA A CA 1
ATOM 2204 C C . ALA A 1 277 ? 35.431 -6.059 -41.447 1.00 91.88 277 ALA A C 1
ATOM 2206 O O . ALA A 1 277 ? 36.631 -5.780 -41.521 1.00 91.88 277 ALA A O 1
ATOM 2207 N N . ARG A 1 278 ? 34.875 -6.596 -40.359 1.00 94.25 278 ARG A N 1
ATOM 2208 C CA . ARG A 1 278 ? 35.601 -6.861 -39.110 1.00 94.25 278 ARG A CA 1
ATOM 2209 C C . ARG A 1 278 ? 34.892 -7.908 -38.259 1.00 94.25 278 ARG A C 1
ATOM 2211 O O . ARG A 1 278 ? 33.701 -8.153 -38.434 1.00 94.25 278 ARG A O 1
ATOM 2218 N N . GLU A 1 279 ? 35.619 -8.480 -37.315 1.00 95.31 279 GLU A N 1
ATOM 2219 C CA . GLU A 1 279 ? 35.077 -9.389 -36.311 1.00 95.31 279 GLU A CA 1
ATOM 2220 C C . GLU A 1 279 ? 35.064 -8.684 -34.955 1.00 95.31 279 GLU A C 1
ATOM 2222 O O . GLU A 1 279 ? 36.072 -8.121 -34.526 1.00 95.31 279 GLU A O 1
ATOM 2227 N N . VAL A 1 280 ? 33.903 -8.678 -34.307 1.00 96.19 280 VAL A N 1
ATOM 2228 C CA . VAL A 1 280 ? 33.707 -8.110 -32.972 1.00 96.19 280 VAL A CA 1
ATOM 2229 C C . VAL A 1 280 ? 33.290 -9.238 -32.043 1.00 96.19 280 VAL A C 1
ATOM 2231 O O . VAL A 1 280 ? 32.409 -10.017 -32.376 1.00 96.19 280 VAL A O 1
ATOM 2234 N N . ILE A 1 281 ? 33.891 -9.323 -30.867 1.00 96.75 281 ILE A N 1
ATOM 2235 C CA . ILE A 1 281 ? 33.578 -10.340 -29.868 1.00 96.75 281 ILE A CA 1
ATOM 2236 C C . ILE A 1 281 ? 32.666 -9.706 -28.825 1.00 96.75 281 ILE A C 1
ATOM 2238 O O . ILE A 1 281 ? 33.042 -8.734 -28.167 1.00 96.75 281 ILE A O 1
ATOM 2242 N N . LEU A 1 282 ? 31.475 -10.271 -28.650 1.00 96.00 282 LEU A N 1
ATOM 2243 C CA . LEU A 1 282 ? 30.610 -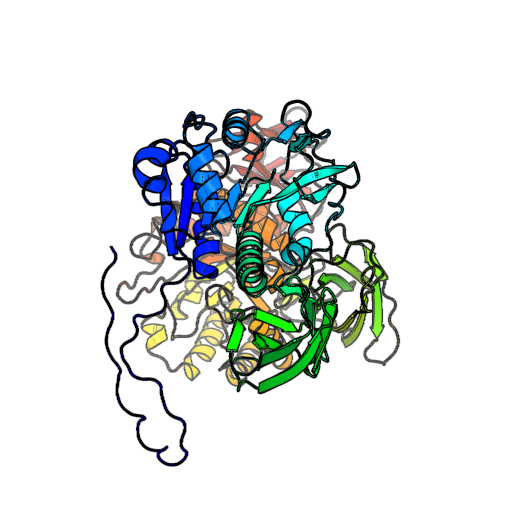10.002 -27.510 1.00 96.00 282 LEU A CA 1
ATOM 2244 C C . LEU A 1 282 ? 31.048 -10.885 -26.343 1.00 96.00 282 LEU A C 1
ATOM 2246 O O . LEU A 1 282 ? 31.121 -12.103 -26.481 1.00 96.00 282 LEU A O 1
ATOM 2250 N N . SER A 1 283 ? 31.300 -10.286 -25.181 1.00 94.62 283 SER A N 1
ATOM 2251 C CA . SER A 1 283 ? 31.469 -11.015 -23.920 1.00 94.62 283 SER A CA 1
ATOM 2252 C C . SER A 1 283 ? 30.423 -10.569 -22.903 1.00 94.62 283 SER A C 1
ATOM 2254 O O . SER A 1 283 ? 30.071 -9.392 -22.855 1.00 94.62 283 SER A O 1
ATOM 2256 N N . ALA A 1 284 ? 29.948 -11.499 -22.075 1.00 93.38 284 ALA A N 1
ATOM 2257 C CA . ALA A 1 284 ? 29.047 -11.213 -20.964 1.00 93.38 284 ALA A CA 1
ATOM 2258 C C . ALA A 1 284 ? 29.528 -11.930 -19.703 1.00 93.38 284 ALA A C 1
ATOM 2260 O O . ALA A 1 284 ? 29.593 -13.157 -19.678 1.00 93.38 284 ALA A O 1
ATOM 2261 N N . GLY A 1 285 ? 29.858 -11.168 -18.666 1.00 92.75 285 GLY A N 1
ATOM 2262 C CA . GLY A 1 285 ? 29.994 -11.672 -17.305 1.00 92.75 285 GLY A CA 1
ATOM 2263 C C . GLY A 1 285 ? 28.631 -11.709 -16.622 1.00 92.75 285 GLY A C 1
ATOM 2264 O O . GLY A 1 285 ? 27.913 -10.712 -16.662 1.00 92.75 285 GLY A O 1
ATOM 2265 N N . ILE A 1 286 ? 28.253 -12.854 -16.055 1.00 91.81 286 ILE A N 1
ATOM 2266 C CA . ILE A 1 286 ? 26.930 -13.121 -15.483 1.00 91.81 286 ILE A CA 1
ATOM 2267 C C . ILE A 1 286 ? 27.118 -13.635 -14.058 1.00 91.81 286 ILE A C 1
ATOM 2269 O O . ILE A 1 286 ? 27.640 -14.730 -13.859 1.00 91.81 286 ILE A O 1
ATOM 2273 N N . ALA A 1 287 ? 26.676 -12.873 -13.064 1.00 88.31 287 ALA A N 1
ATOM 2274 C CA . ALA A 1 287 ? 26.645 -13.299 -11.669 1.00 88.31 287 ALA A CA 1
ATOM 2275 C C . ALA A 1 287 ? 25.204 -13.272 -11.159 1.00 88.31 287 ALA A C 1
ATOM 2277 O O . ALA A 1 287 ? 24.483 -12.312 -11.406 1.00 88.31 287 ALA A O 1
ATOM 2278 N N . ARG A 1 288 ? 24.774 -14.303 -10.432 1.00 83.31 288 ARG A N 1
ATOM 2279 C CA . ARG A 1 288 ? 23.443 -14.346 -9.812 1.00 83.31 288 ARG A CA 1
ATOM 2280 C C . ARG A 1 288 ? 23.567 -14.222 -8.303 1.00 83.31 288 ARG A C 1
ATOM 2282 O O . ARG A 1 288 ? 24.367 -14.941 -7.713 1.00 83.31 288 ARG A O 1
ATOM 2289 N N . ASP A 1 289 ? 22.780 -13.335 -7.700 1.00 76.06 289 ASP A N 1
ATOM 2290 C CA . ASP A 1 289 ? 22.664 -13.149 -6.247 1.00 76.06 289 ASP A CA 1
ATOM 2291 C C . ASP A 1 289 ? 24.034 -12.996 -5.542 1.00 76.06 289 ASP A C 1
ATOM 2293 O O . ASP A 1 289 ? 24.267 -13.509 -4.450 1.00 76.06 289 ASP A O 1
ATOM 2297 N N . GLY A 1 290 ? 24.982 -12.313 -6.200 1.00 77.31 290 GLY A N 1
ATOM 2298 C CA . GLY A 1 290 ? 26.352 -12.121 -5.700 1.00 77.31 290 GLY A CA 1
ATOM 2299 C C . GLY A 1 290 ? 27.254 -13.364 -5.764 1.00 77.31 290 GLY A C 1
ATOM 2300 O O . GLY A 1 290 ? 28.340 -13.359 -5.185 1.00 77.31 290 GLY A O 1
ATOM 2301 N N . GLY A 1 291 ? 26.818 -14.424 -6.447 1.00 77.44 291 GLY A N 1
ATOM 2302 C CA . GLY A 1 291 ? 27.582 -15.643 -6.696 1.00 77.44 291 GLY A CA 1
ATOM 2303 C C . GLY A 1 291 ? 28.733 -15.468 -7.693 1.00 77.44 291 GLY A C 1
ATOM 2304 O O . GLY A 1 291 ? 29.039 -14.369 -8.154 1.00 77.44 291 GLY A O 1
ATOM 2305 N N . ALA A 1 292 ? 29.391 -16.582 -8.025 1.00 81.44 292 ALA A N 1
ATOM 2306 C CA . ALA A 1 292 ? 30.510 -16.583 -8.964 1.00 81.44 292 ALA A CA 1
ATOM 2307 C C . ALA A 1 292 ? 30.079 -16.105 -10.361 1.00 81.44 292 ALA A C 1
ATOM 2309 O O . ALA A 1 292 ? 29.037 -16.510 -10.876 1.00 81.44 292 ALA A O 1
ATOM 2310 N N . GLU A 1 293 ? 30.912 -15.265 -10.971 1.00 86.62 293 GLU A N 1
ATOM 2311 C CA . GLU A 1 293 ? 30.701 -14.757 -12.323 1.00 86.62 293 GLU A CA 1
ATOM 2312 C C . GLU A 1 293 ? 31.026 -15.842 -13.360 1.00 86.62 293 GLU A C 1
ATOM 2314 O O . GLU A 1 293 ? 32.122 -16.408 -13.369 1.00 86.62 293 GLU A O 1
ATOM 2319 N N . VAL A 1 294 ? 30.075 -16.119 -14.250 1.00 85.88 294 VAL A N 1
ATOM 2320 C CA . VAL A 1 294 ? 30.261 -16.963 -15.432 1.00 85.88 294 VAL A CA 1
ATOM 2321 C C . VAL A 1 294 ? 30.428 -16.058 -16.644 1.00 85.88 294 VAL A C 1
ATOM 2323 O O . VAL A 1 294 ? 29.608 -15.173 -16.872 1.00 85.88 294 VAL A O 1
ATOM 2326 N N . VAL A 1 295 ? 31.479 -16.278 -17.434 1.00 88.62 295 VAL A N 1
ATOM 2327 C CA . VAL A 1 295 ? 31.754 -15.480 -18.635 1.00 88.62 295 VAL A CA 1
ATOM 2328 C C . VAL A 1 295 ? 31.364 -16.263 -19.882 1.00 88.62 295 VAL A C 1
ATOM 2330 O O . VAL A 1 295 ? 31.942 -17.312 -20.165 1.00 88.62 295 VAL A O 1
ATOM 2333 N N . GLY A 1 296 ? 30.411 -15.735 -20.643 1.00 90.50 296 GLY A N 1
ATOM 2334 C CA . GLY A 1 296 ? 30.070 -16.209 -21.982 1.00 90.50 296 GLY A CA 1
ATOM 2335 C C . GLY A 1 296 ? 30.673 -15.321 -23.072 1.00 90.50 296 GLY A C 1
ATOM 2336 O O . GLY A 1 296 ? 30.990 -14.154 -22.826 1.00 90.50 296 GLY A O 1
ATOM 2337 N N . ARG A 1 297 ? 30.850 -15.878 -24.278 1.00 93.69 297 ARG A N 1
ATOM 2338 C CA . ARG A 1 297 ? 31.402 -15.176 -25.449 1.00 93.69 297 ARG A CA 1
ATOM 2339 C C . ARG A 1 297 ? 30.695 -15.580 -26.741 1.00 93.69 297 ARG A C 1
ATOM 2341 O O . ARG A 1 297 ? 30.283 -16.731 -26.863 1.00 93.69 297 ARG A O 1
ATOM 2348 N N . ALA A 1 298 ? 30.588 -14.647 -27.683 1.00 95.50 298 ALA A N 1
ATOM 2349 C CA . ALA A 1 298 ? 30.061 -14.875 -29.025 1.00 95.50 298 ALA A CA 1
ATOM 2350 C C . ALA A 1 298 ? 30.764 -13.974 -30.051 1.00 95.50 298 ALA A C 1
ATOM 2352 O O . ALA A 1 298 ? 30.925 -12.777 -29.812 1.00 95.50 298 ALA A O 1
ATOM 2353 N N . ASP A 1 299 ? 31.140 -14.538 -31.198 1.00 95.69 299 ASP A N 1
ATOM 2354 C CA . ASP A 1 299 ? 31.755 -13.792 -32.299 1.00 95.69 299 ASP A CA 1
ATOM 2355 C C . ASP A 1 299 ? 30.681 -13.165 -33.203 1.00 95.69 299 ASP A C 1
ATOM 2357 O O . ASP A 1 299 ? 29.668 -13.790 -33.529 1.00 95.69 299 ASP A O 1
ATOM 2361 N N . ILE A 1 300 ? 30.905 -11.919 -33.619 1.00 95.81 300 ILE A N 1
ATOM 2362 C CA . ILE A 1 300 ? 30.025 -11.122 -34.478 1.00 95.81 300 ILE A CA 1
ATOM 2363 C C . ILE A 1 300 ? 30.806 -10.721 -35.729 1.00 95.81 300 ILE A C 1
ATOM 2365 O O . ILE A 1 300 ? 31.594 -9.773 -35.725 1.00 95.81 300 ILE A O 1
ATOM 2369 N N . GLY A 1 301 ? 30.566 -11.434 -36.828 1.00 95.31 301 GLY A N 1
ATOM 2370 C CA . GLY A 1 301 ? 31.139 -11.107 -38.133 1.00 95.31 301 GLY A CA 1
ATOM 2371 C C . GLY A 1 301 ? 30.376 -9.971 -38.816 1.00 95.31 301 GLY A C 1
ATOM 2372 O O . GLY A 1 301 ? 29.280 -10.183 -39.335 1.00 95.31 301 GLY A O 1
ATOM 2373 N N . LEU A 1 302 ? 30.964 -8.775 -38.866 1.00 95.50 302 LEU A N 1
ATOM 2374 C CA . LEU A 1 302 ? 30.386 -7.605 -39.528 1.00 95.50 302 LEU A CA 1
ATOM 2375 C C . LEU A 1 302 ? 30.905 -7.469 -40.962 1.00 95.50 302 LEU A C 1
ATOM 2377 O O . LEU A 1 302 ? 32.111 -7.460 -41.215 1.00 95.50 302 LEU A O 1
ATOM 2381 N N . GLN A 1 303 ? 29.979 -7.307 -41.907 1.00 94.81 303 GLN A N 1
ATOM 2382 C CA . GLN A 1 303 ? 30.298 -6.842 -43.259 1.00 94.81 303 GLN A CA 1
ATOM 2383 C C . GLN A 1 303 ? 30.475 -5.318 -43.261 1.00 94.81 303 GLN A C 1
ATOM 2385 O O . GLN A 1 303 ? 29.911 -4.630 -42.412 1.00 94.81 303 GLN A O 1
ATOM 2390 N N . ALA A 1 304 ? 31.214 -4.784 -44.236 1.00 93.81 304 ALA A N 1
ATOM 2391 C CA . ALA A 1 304 ? 31.384 -3.339 -44.396 1.00 93.81 304 ALA A CA 1
ATOM 2392 C C . ALA A 1 304 ? 30.024 -2.626 -44.521 1.00 93.81 304 ALA A C 1
ATOM 2394 O O . ALA A 1 304 ? 29.234 -2.953 -45.408 1.00 93.81 304 ALA A O 1
ATOM 2395 N N . GLY A 1 305 ? 29.747 -1.685 -43.614 1.00 89.81 305 GLY A N 1
ATOM 2396 C CA . GLY A 1 305 ? 28.478 -0.954 -43.530 1.00 89.81 305 GLY A CA 1
ATOM 2397 C C . GLY A 1 305 ? 27.273 -1.797 -43.091 1.00 89.81 305 GLY A C 1
ATOM 2398 O O . GLY A 1 305 ? 26.142 -1.308 -43.107 1.00 89.81 305 GLY A O 1
ATOM 2399 N N . GLY A 1 306 ? 27.487 -3.072 -42.755 1.00 92.56 306 GLY A N 1
ATOM 2400 C CA . GLY A 1 306 ? 26.449 -4.026 -42.382 1.00 92.56 306 GLY A CA 1
ATOM 2401 C C . GLY A 1 306 ? 26.192 -4.074 -40.877 1.00 92.56 306 GLY A C 1
ATOM 2402 O O . GLY A 1 306 ? 26.964 -3.557 -40.074 1.00 92.56 306 GLY A O 1
ATOM 2403 N N . ALA A 1 307 ? 25.106 -4.741 -40.490 1.00 93.88 307 ALA A N 1
ATOM 2404 C CA . ALA A 1 307 ? 24.804 -5.070 -39.101 1.00 93.88 307 ALA A CA 1
ATOM 2405 C C . ALA A 1 307 ? 24.732 -6.586 -38.922 1.00 93.88 307 ALA A C 1
ATOM 2407 O O . ALA A 1 307 ? 24.297 -7.295 -39.832 1.00 93.88 307 ALA A O 1
ATOM 2408 N N . ALA A 1 308 ? 25.149 -7.069 -37.758 1.00 96.06 308 ALA A N 1
ATOM 2409 C CA . ALA A 1 308 ? 25.048 -8.467 -37.371 1.00 96.06 308 ALA A CA 1
ATOM 2410 C C . ALA A 1 308 ? 24.721 -8.579 -35.880 1.00 96.06 308 ALA A C 1
ATOM 2412 O O . ALA A 1 308 ? 24.953 -7.655 -35.098 1.00 96.06 308 ALA A O 1
ATOM 2413 N N . GLU A 1 309 ? 24.174 -9.726 -35.500 1.00 95.81 309 GLU A N 1
ATOM 2414 C CA . GLU A 1 309 ? 23.839 -10.052 -34.120 1.00 95.81 309 GLU A CA 1
ATOM 2415 C C . GLU A 1 309 ? 24.756 -11.166 -33.618 1.00 95.81 309 GLU A C 1
ATOM 2417 O O . GLU A 1 309 ? 25.023 -12.130 -34.336 1.00 95.81 309 GLU A O 1
ATOM 2422 N N . GLY A 1 310 ? 25.228 -11.025 -32.382 1.00 94.06 310 GLY A N 1
ATOM 2423 C CA . GLY A 1 310 ? 25.842 -12.108 -31.620 1.00 94.06 310 GLY A CA 1
ATOM 2424 C C . GLY A 1 310 ? 25.008 -12.415 -30.396 1.00 94.06 310 GLY A C 1
ATOM 2425 O O . GLY A 1 310 ? 24.526 -11.492 -29.740 1.00 94.06 310 GLY A O 1
ATOM 2426 N N . ALA A 1 311 ? 24.878 -13.697 -30.070 1.00 94.69 311 ALA A N 1
ATOM 2427 C CA . ALA A 1 311 ? 24.133 -14.161 -28.912 1.00 94.69 311 ALA A CA 1
ATOM 2428 C C . ALA A 1 311 ? 24.980 -15.110 -28.064 1.00 94.69 311 ALA A C 1
ATOM 2430 O O . ALA A 1 311 ? 25.549 -16.081 -28.561 1.00 94.69 311 ALA A O 1
ATOM 2431 N N . ILE A 1 312 ? 25.034 -14.828 -26.769 1.00 93.62 312 ILE A N 1
ATOM 2432 C CA . ILE A 1 312 ? 25.622 -15.688 -25.750 1.00 93.62 312 ILE A CA 1
ATOM 2433 C C . ILE A 1 312 ? 24.490 -16.494 -25.129 1.00 93.62 312 ILE A C 1
ATOM 2435 O O . ILE A 1 312 ? 23.550 -15.906 -24.600 1.00 93.62 312 ILE A O 1
ATOM 2439 N N . ALA A 1 313 ? 24.589 -17.823 -25.149 1.00 89.00 313 ALA A N 1
ATOM 2440 C CA . ALA A 1 313 ? 23.667 -18.675 -24.404 1.00 89.00 313 ALA A CA 1
ATOM 2441 C C . ALA A 1 313 ? 23.808 -18.409 -22.893 1.00 89.00 313 ALA A C 1
ATOM 2443 O O . ALA A 1 313 ? 24.913 -18.471 -22.351 1.00 89.00 313 ALA A O 1
ATOM 2444 N N . ALA A 1 314 ? 22.699 -18.102 -22.224 1.00 83.50 314 ALA A N 1
ATOM 2445 C CA . ALA A 1 314 ? 22.665 -17.733 -20.813 1.00 83.50 314 ALA A CA 1
ATOM 2446 C C . ALA A 1 314 ? 21.344 -18.181 -20.182 1.00 83.50 314 ALA A C 1
ATOM 2448 O O . ALA A 1 314 ? 20.287 -17.783 -20.649 1.00 83.50 314 ALA A O 1
ATOM 2449 N N . GLU A 1 315 ? 21.386 -18.966 -19.104 1.00 80.00 315 GLU A N 1
ATOM 2450 C CA . GLU A 1 315 ? 20.174 -19.422 -18.411 1.00 80.00 315 GLU A CA 1
ATOM 2451 C C . GLU A 1 315 ? 19.733 -18.403 -17.338 1.00 80.00 315 GLU A C 1
ATOM 2453 O O . GLU A 1 315 ? 20.027 -18.523 -16.145 1.00 80.00 315 GLU A O 1
ATOM 2458 N N . LEU A 1 316 ? 19.010 -17.375 -17.781 1.00 78.75 316 LEU A N 1
ATOM 2459 C CA . LEU A 1 316 ? 18.391 -16.326 -16.965 1.00 78.75 316 LEU A CA 1
ATOM 2460 C C . LEU A 1 316 ? 16.921 -16.669 -16.661 1.00 78.75 316 LEU A C 1
ATOM 2462 O O . LEU A 1 316 ? 16.020 -15.846 -16.787 1.00 78.75 316 LEU A O 1
ATOM 2466 N N . SER A 1 317 ? 16.654 -17.933 -16.334 1.00 69.75 317 SER A N 1
ATOM 2467 C CA . SER A 1 317 ? 15.297 -18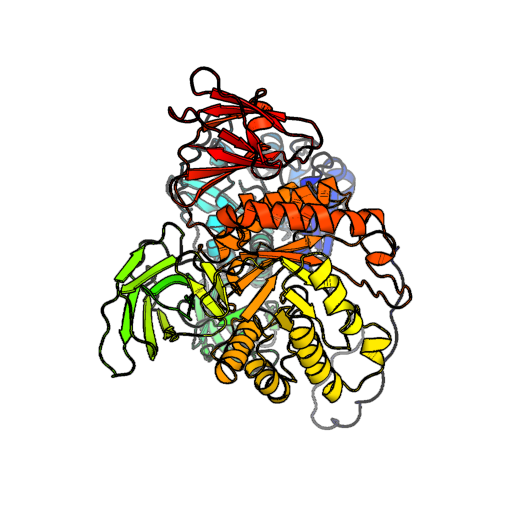.462 -16.149 1.00 69.75 317 SER A CA 1
ATOM 2468 C C . SER A 1 317 ? 14.863 -18.557 -14.691 1.00 69.75 317 SER A C 1
ATOM 2470 O O . SER A 1 317 ? 13.671 -18.686 -14.404 1.00 69.75 317 SER A O 1
ATOM 2472 N N . GLN A 1 318 ? 15.826 -18.541 -13.771 1.00 69.25 318 GLN A N 1
ATOM 2473 C CA . GLN A 1 318 ? 15.562 -18.773 -12.363 1.00 69.25 318 GLN A CA 1
ATOM 2474 C C . GLN A 1 318 ? 15.268 -17.443 -11.668 1.00 69.25 318 GLN A C 1
ATOM 2476 O O . GLN A 1 318 ? 16.005 -16.483 -11.885 1.00 69.25 318 GLN A O 1
ATOM 2481 N N . PRO A 1 319 ? 14.239 -17.370 -10.806 1.00 65.25 319 PRO A N 1
ATOM 2482 C CA . PRO A 1 319 ? 13.963 -16.157 -10.052 1.00 65.25 319 PRO A CA 1
ATOM 2483 C C . PRO A 1 319 ? 15.189 -15.688 -9.262 1.00 65.25 319 PRO A C 1
ATOM 2485 O O . PRO A 1 319 ? 15.823 -16.487 -8.568 1.00 65.25 319 PRO A O 1
ATOM 2488 N N . GLY A 1 320 ? 15.528 -14.407 -9.365 1.00 64.12 320 GLY A N 1
ATOM 2489 C CA . GLY A 1 320 ? 16.711 -13.846 -8.713 1.00 64.12 320 GLY A CA 1
ATOM 2490 C C . GLY A 1 320 ? 17.237 -12.593 -9.401 1.00 64.12 320 GLY A C 1
ATOM 2491 O O . GLY A 1 320 ? 16.706 -12.147 -10.425 1.00 64.12 320 GLY A O 1
ATOM 2492 N N . VAL A 1 321 ? 18.290 -12.019 -8.821 1.00 71.81 321 VAL A N 1
ATOM 2493 C CA . VAL A 1 321 ? 18.964 -10.839 -9.364 1.00 71.81 321 VAL A CA 1
ATOM 2494 C C . VAL A 1 321 ? 20.216 -11.284 -10.110 1.00 71.81 321 VAL A C 1
ATOM 2496 O O . VAL A 1 321 ? 21.145 -11.832 -9.517 1.00 71.81 321 VAL A O 1
ATOM 2499 N N . TYR A 1 322 ? 20.267 -11.000 -11.405 1.00 79.69 322 TYR A N 1
ATOM 2500 C CA . TYR A 1 322 ? 21.439 -11.201 -12.243 1.00 79.69 322 TYR A CA 1
ATOM 2501 C C . TYR A 1 322 ? 22.180 -9.875 -12.425 1.00 79.69 322 TYR A C 1
ATOM 2503 O O . TYR A 1 322 ? 21.604 -8.869 -12.830 1.00 79.69 322 TYR A O 1
ATOM 2511 N N . GLU A 1 323 ? 23.471 -9.864 -12.133 1.00 86.94 323 GLU A N 1
ATOM 2512 C CA . GLU A 1 323 ? 24.392 -8.792 -12.484 1.00 86.94 323 GLU A CA 1
ATOM 2513 C C . GLU A 1 323 ? 25.121 -9.180 -13.771 1.00 86.94 323 GLU A C 1
ATOM 2515 O O . GLU A 1 323 ? 25.777 -10.221 -13.840 1.00 86.94 323 GLU A O 1
ATOM 2520 N N . LEU A 1 324 ? 24.993 -8.340 -14.793 1.00 88.81 324 LEU A N 1
ATOM 2521 C CA . LEU A 1 324 ? 25.520 -8.561 -16.130 1.00 88.81 324 LEU A CA 1
ATOM 2522 C C . LEU A 1 324 ? 26.558 -7.491 -16.465 1.00 88.81 324 LEU A C 1
ATOM 2524 O O . LEU A 1 324 ? 26.313 -6.301 -16.284 1.00 88.81 324 LEU A O 1
ATOM 2528 N N . ARG A 1 325 ? 27.702 -7.893 -17.011 1.00 92.00 325 ARG A N 1
ATOM 2529 C CA . ARG A 1 325 ? 28.697 -6.980 -17.584 1.00 92.00 325 ARG A CA 1
ATOM 2530 C C . ARG A 1 325 ? 28.972 -7.378 -19.023 1.00 92.00 325 ARG A C 1
ATOM 2532 O O . ARG A 1 325 ? 29.610 -8.394 -19.273 1.00 92.00 325 ARG A O 1
ATOM 2539 N N . LEU A 1 326 ? 28.494 -6.568 -19.957 1.00 93.12 326 LEU A N 1
ATOM 2540 C CA . LEU A 1 326 ? 28.714 -6.739 -21.389 1.00 93.12 326 LEU A CA 1
ATOM 2541 C C . LEU A 1 326 ? 29.956 -5.980 -21.843 1.00 93.12 326 LEU A C 1
ATOM 2543 O O . LEU A 1 326 ? 30.193 -4.852 -21.408 1.00 93.12 326 LEU A O 1
ATOM 2547 N N . SER A 1 327 ? 30.706 -6.567 -22.763 1.00 94.31 327 SER A N 1
ATOM 2548 C CA . SER A 1 327 ? 31.771 -5.879 -23.480 1.00 94.31 327 SER A CA 1
ATOM 2549 C C . SER A 1 327 ? 31.791 -6.260 -24.954 1.00 94.31 327 SER A C 1
ATOM 2551 O O . SER A 1 327 ? 31.392 -7.362 -25.336 1.00 94.31 327 SER A O 1
ATOM 2553 N N . LEU A 1 328 ? 32.258 -5.322 -25.776 1.00 96.06 328 LEU A N 1
ATOM 2554 C CA . LEU A 1 328 ? 32.595 -5.551 -27.176 1.00 96.06 328 LEU A CA 1
ATOM 2555 C C . LEU A 1 328 ? 34.102 -5.369 -27.343 1.00 96.06 328 LEU A C 1
ATOM 2557 O O . LEU A 1 328 ? 34.656 -4.371 -26.875 1.00 96.06 328 LEU A O 1
ATOM 2561 N N . SER A 1 329 ? 34.762 -6.307 -28.014 1.00 95.81 329 SER A N 1
ATOM 2562 C CA . SER A 1 329 ? 36.192 -6.224 -28.327 1.00 95.81 329 SER A CA 1
ATOM 2563 C C . SER A 1 329 ? 36.483 -6.569 -29.785 1.00 95.81 329 SER A C 1
ATOM 2565 O O . SER A 1 329 ? 35.736 -7.302 -30.422 1.00 95.81 329 SER A O 1
ATOM 2567 N N . GLU A 1 330 ? 37.579 -6.045 -30.323 1.00 93.94 330 GLU A N 1
ATOM 2568 C CA . GLU A 1 330 ? 38.147 -6.441 -31.617 1.00 93.94 330 GLU A CA 1
ATOM 2569 C C . GLU A 1 330 ? 39.535 -7.032 -31.331 1.00 93.94 330 GLU A C 1
ATOM 2571 O O . GLU A 1 330 ? 40.449 -6.330 -30.886 1.00 93.94 330 GLU A O 1
ATOM 2576 N N . GLY A 1 331 ? 39.670 -8.355 -31.484 1.00 90.00 331 GLY A N 1
ATOM 2577 C CA . GLY A 1 331 ? 40.822 -9.094 -30.957 1.00 90.00 331 GLY A CA 1
ATOM 2578 C C . GLY A 1 331 ? 40.978 -8.896 -29.442 1.00 90.00 331 GLY A C 1
ATOM 2579 O O . GLY A 1 331 ? 40.011 -9.032 -28.692 1.00 90.00 331 GLY A O 1
ATOM 2580 N N . ASP A 1 332 ? 42.184 -8.524 -29.003 1.00 88.56 332 ASP A N 1
ATOM 2581 C CA . ASP A 1 332 ? 42.501 -8.254 -27.590 1.00 88.56 332 ASP A CA 1
ATOM 2582 C C . ASP A 1 332 ? 42.136 -6.825 -27.135 1.00 88.56 332 ASP A C 1
ATOM 2584 O O . ASP A 1 332 ? 42.349 -6.466 -25.975 1.00 88.56 332 ASP A O 1
ATOM 2588 N N . THR A 1 333 ? 41.608 -5.980 -28.031 1.00 92.19 333 THR A N 1
ATOM 2589 C CA . THR A 1 333 ? 41.276 -4.583 -27.713 1.00 92.19 333 THR A CA 1
ATOM 2590 C C . THR A 1 333 ? 39.807 -4.454 -27.333 1.00 92.19 333 THR A C 1
ATOM 2592 O O . THR A 1 333 ? 38.925 -4.620 -28.174 1.00 92.19 333 THR A O 1
ATOM 2595 N N . THR A 1 334 ? 39.528 -4.111 -26.076 1.00 93.38 334 THR A N 1
ATOM 2596 C CA . THR A 1 334 ? 38.176 -3.755 -25.628 1.00 93.38 334 THR A CA 1
ATOM 2597 C C . THR A 1 334 ? 37.756 -2.418 -26.233 1.00 93.38 334 THR A C 1
ATOM 2599 O O . THR A 1 334 ? 38.412 -1.404 -26.009 1.00 93.38 334 THR A O 1
ATOM 2602 N N . LEU A 1 335 ? 36.656 -2.419 -26.983 1.00 93.00 335 LEU A N 1
ATOM 2603 C CA . LEU A 1 335 ? 36.076 -1.229 -27.611 1.00 93.00 335 LEU A CA 1
ATOM 2604 C C . LEU A 1 335 ? 35.061 -0.540 -26.697 1.00 93.00 335 LEU A C 1
ATOM 2606 O O . LEU A 1 335 ? 34.921 0.676 -26.734 1.00 93.00 335 LEU A O 1
ATOM 2610 N N . TRP A 1 336 ? 34.341 -1.327 -25.899 1.00 92.44 336 TRP A N 1
ATOM 2611 C CA . TRP A 1 336 ? 33.319 -0.848 -24.975 1.00 92.44 336 TRP A CA 1
ATOM 2612 C C . TRP A 1 336 ? 33.097 -1.868 -23.862 1.00 92.44 336 TRP A C 1
ATOM 2614 O O . TRP A 1 336 ? 33.206 -3.079 -24.075 1.00 92.44 336 TRP A O 1
ATOM 2624 N N . THR A 1 337 ? 32.771 -1.397 -22.664 1.00 90.88 337 THR A N 1
ATOM 2625 C CA . THR A 1 337 ? 32.300 -2.234 -21.559 1.00 90.88 337 THR A CA 1
ATOM 2626 C C . THR A 1 337 ? 31.232 -1.478 -20.794 1.00 90.88 337 THR A C 1
ATOM 2628 O O . THR A 1 337 ? 31.425 -0.326 -20.420 1.00 90.88 337 THR A O 1
ATOM 2631 N N . THR A 1 338 ? 30.100 -2.126 -20.555 1.00 86.12 338 THR A N 1
ATOM 2632 C CA . THR A 1 338 ? 29.054 -1.563 -19.704 1.00 86.12 338 THR A CA 1
ATOM 2633 C C . THR A 1 338 ? 29.435 -1.668 -18.227 1.00 86.12 338 THR A C 1
ATOM 2635 O O . THR A 1 338 ? 30.251 -2.502 -17.822 1.00 86.12 338 THR A O 1
ATOM 2638 N N . GLU A 1 339 ? 28.823 -0.839 -17.389 1.00 79.81 339 GLU A N 1
ATOM 2639 C CA . GLU A 1 339 ? 28.844 -1.071 -15.946 1.00 79.81 339 GLU A CA 1
ATOM 2640 C C . GLU A 1 339 ? 28.064 -2.351 -15.588 1.00 79.81 339 GLU A C 1
ATOM 2642 O O . GLU A 1 339 ? 27.624 -3.100 -16.455 1.00 79.81 339 GLU A O 1
ATOM 2647 N N . LYS A 1 340 ? 27.878 -2.652 -14.300 1.00 80.06 340 LYS A N 1
ATOM 2648 C CA . LYS A 1 340 ? 27.012 -3.776 -13.925 1.00 80.06 340 LYS A CA 1
ATOM 2649 C C . LYS A 1 340 ? 25.554 -3.440 -14.260 1.00 80.06 340 LYS A C 1
ATOM 2651 O O . LYS A 1 340 ? 24.935 -2.626 -13.582 1.00 80.06 340 LYS A O 1
ATOM 2656 N N . LEU A 1 341 ? 25.006 -4.086 -15.284 1.00 76.44 341 LEU A N 1
ATOM 2657 C CA . LEU A 1 341 ? 23.581 -4.084 -15.592 1.00 76.44 341 LEU A CA 1
ATOM 2658 C C . LEU A 1 341 ? 22.879 -5.050 -14.641 1.00 76.44 341 LEU A C 1
ATOM 2660 O O . LEU A 1 341 ? 23.242 -6.219 -14.551 1.00 76.44 341 LEU A O 1
ATOM 2664 N N . ARG A 1 342 ? 21.858 -4.575 -13.936 1.00 70.75 342 ARG A N 1
ATOM 2665 C CA . ARG A 1 342 ? 21.030 -5.421 -13.076 1.00 70.75 342 ARG A CA 1
ATOM 2666 C C . ARG A 1 342 ? 19.834 -5.927 -13.881 1.00 70.75 342 ARG A C 1
ATOM 2668 O O . ARG A 1 342 ? 19.050 -5.126 -14.380 1.00 70.75 342 ARG A O 1
ATOM 2675 N N . HIS A 1 343 ? 19.699 -7.240 -14.005 1.00 70.50 343 HIS A N 1
ATOM 2676 C CA . HIS A 1 343 ? 18.565 -7.915 -14.623 1.00 70.50 343 HIS A CA 1
ATOM 2677 C C . HIS A 1 343 ? 17.856 -8.766 -13.571 1.00 70.50 343 HIS A C 1
ATOM 2679 O O . HIS A 1 343 ? 18.428 -9.703 -13.024 1.00 70.50 343 HIS A O 1
ATOM 2685 N N . GLU A 1 344 ? 16.613 -8.425 -13.257 1.00 63.19 344 GLU A N 1
ATOM 2686 C CA . GLU A 1 344 ? 15.807 -9.177 -12.298 1.00 63.19 344 GLU A CA 1
ATOM 2687 C C . GLU A 1 344 ? 14.848 -10.092 -13.046 1.00 63.19 344 GLU A C 1
ATOM 2689 O O . GLU A 1 344 ? 14.014 -9.633 -13.829 1.00 63.19 344 GLU A O 1
ATOM 2694 N N . VAL A 1 345 ? 14.957 -11.389 -12.782 1.00 59.94 345 VAL A N 1
ATOM 2695 C CA . VAL A 1 345 ? 14.016 -12.373 -13.306 1.00 59.94 345 VAL A CA 1
ATOM 2696 C C . VAL A 1 345 ? 12.929 -12.536 -12.258 1.00 59.94 345 VAL A C 1
ATOM 2698 O O . VAL A 1 345 ? 13.121 -13.172 -11.220 1.00 59.94 345 VAL A O 1
ATOM 2701 N N . PHE A 1 346 ? 11.786 -11.907 -12.512 1.00 51.53 346 PHE A N 1
ATOM 2702 C CA . PHE A 1 346 ? 10.568 -12.115 -11.737 1.00 51.53 346 PHE A CA 1
ATOM 2703 C C . PHE A 1 346 ? 9.797 -13.311 -12.313 1.00 51.53 346 PHE A C 1
ATOM 2705 O O . PHE A 1 346 ? 9.862 -13.552 -13.520 1.00 51.53 346 PHE A O 1
ATOM 2712 N N . PRO A 1 347 ? 9.021 -14.052 -11.506 1.00 52.53 347 PRO A N 1
ATOM 2713 C CA . PRO A 1 347 ? 8.022 -14.959 -12.067 1.00 52.53 347 PRO A CA 1
ATOM 2714 C C . PRO A 1 347 ? 7.035 -14.185 -12.982 1.00 52.53 347 PRO A C 1
ATOM 2716 O O . PRO A 1 347 ? 6.800 -12.994 -12.741 1.00 52.53 347 PRO A O 1
ATOM 2719 N N . PRO A 1 348 ? 6.456 -14.814 -14.029 1.00 62.56 348 PRO A N 1
ATOM 2720 C CA . PRO A 1 348 ? 5.467 -14.172 -14.902 1.00 62.56 348 PRO A CA 1
ATOM 2721 C C . PRO A 1 348 ? 4.259 -13.714 -14.078 1.00 62.56 348 PRO A C 1
ATOM 2723 O O . PRO A 1 348 ? 3.845 -14.448 -13.192 1.00 62.56 348 PRO A O 1
ATOM 2726 N N . VAL A 1 349 ? 3.743 -12.504 -14.360 1.00 65.38 349 VAL A N 1
ATOM 2727 C CA . VAL A 1 349 ? 2.706 -11.759 -13.605 1.00 65.38 349 VAL A CA 1
ATOM 2728 C C . VAL A 1 349 ? 2.713 -12.079 -12.104 1.00 65.38 349 VAL A C 1
ATOM 2730 O O . VAL A 1 349 ? 2.136 -13.065 -11.660 1.00 65.38 349 VAL A O 1
ATOM 2733 N N . ARG A 1 350 ? 3.292 -11.208 -11.274 1.00 73.00 350 ARG A N 1
ATOM 2734 C CA . ARG A 1 350 ? 3.180 -11.366 -9.822 1.00 73.00 350 ARG A CA 1
ATOM 2735 C C . ARG A 1 350 ? 1.725 -11.169 -9.418 1.00 73.00 350 ARG A C 1
ATOM 2737 O O . ARG A 1 350 ? 1.185 -10.070 -9.556 1.00 73.00 350 ARG A O 1
ATOM 2744 N N . ILE A 1 351 ? 1.119 -12.232 -8.910 1.00 79.00 351 ILE A N 1
ATOM 2745 C CA . ILE A 1 351 ? -0.237 -12.207 -8.384 1.00 79.00 351 ILE A CA 1
ATOM 2746 C C . ILE A 1 351 ? -0.156 -12.252 -6.865 1.00 79.00 351 ILE A C 1
ATOM 2748 O O . ILE A 1 351 ? 0.453 -13.156 -6.297 1.00 79.00 351 ILE A O 1
ATOM 2752 N N . THR A 1 352 ? -0.761 -11.269 -6.212 1.00 85.75 352 THR A N 1
ATOM 2753 C CA . THR A 1 352 ? -0.806 -11.187 -4.757 1.00 85.75 352 THR A CA 1
ATOM 2754 C C . THR A 1 352 ? -2.253 -11.138 -4.304 1.00 85.75 352 THR A C 1
ATOM 2756 O O . THR A 1 352 ? -3.029 -10.312 -4.782 1.00 85.75 352 THR A O 1
ATOM 2759 N N . VAL A 1 353 ? -2.614 -12.016 -3.375 1.00 90.44 353 VAL A N 1
ATOM 2760 C CA . VAL A 1 353 ? -3.935 -12.031 -2.746 1.00 90.44 353 VAL A CA 1
ATOM 2761 C C . VAL A 1 353 ? -3.876 -11.151 -1.506 1.00 90.44 353 VAL A C 1
ATOM 2763 O O . VAL A 1 353 ? -3.021 -11.361 -0.649 1.00 90.44 353 VAL A O 1
ATOM 2766 N N . ASN A 1 354 ? -4.749 -10.149 -1.422 1.00 92.38 354 ASN A N 1
ATOM 2767 C CA . ASN A 1 354 ? -4.761 -9.228 -0.294 1.00 92.38 354 ASN A CA 1
ATOM 2768 C C . ASN A 1 354 ? -5.157 -9.952 0.996 1.00 92.38 354 ASN A C 1
ATOM 2770 O O . ASN A 1 354 ? -4.460 -9.825 1.992 1.00 92.38 354 ASN A O 1
ATOM 2774 N N . LYS A 1 355 ? -6.224 -10.753 0.987 1.00 92.19 355 LYS A N 1
ATOM 2775 C CA . LYS A 1 355 ? -6.718 -11.516 2.139 1.00 92.19 355 LYS A CA 1
ATOM 2776 C C . LYS A 1 355 ? -6.795 -12.998 1.785 1.00 92.19 355 LYS A C 1
ATOM 2778 O O . LYS A 1 355 ? -7.557 -13.390 0.912 1.00 92.19 355 LYS A O 1
ATOM 2783 N N . SER A 1 356 ? -6.021 -13.819 2.489 1.00 89.44 356 SER A N 1
ATOM 2784 C CA . SER A 1 356 ? -5.985 -15.275 2.273 1.00 89.44 356 SER A CA 1
ATOM 2785 C C . SER A 1 356 ? -6.668 -16.068 3.386 1.00 89.44 356 SER A C 1
ATOM 2787 O O . SER A 1 356 ? -6.828 -17.275 3.259 1.00 89.44 356 SER A O 1
ATOM 2789 N N . TYR A 1 357 ? -7.080 -15.402 4.465 1.00 89.81 357 TYR A N 1
ATOM 2790 C CA . TYR A 1 357 ? -7.770 -16.008 5.598 1.00 89.81 357 TYR A CA 1
ATOM 2791 C C . TYR A 1 357 ? -9.125 -15.338 5.782 1.00 89.81 357 TYR A C 1
ATOM 2793 O O . TYR A 1 357 ? -9.232 -14.111 5.844 1.00 89.81 357 TYR A O 1
ATOM 2801 N N . PHE A 1 358 ? -10.164 -16.158 5.842 1.00 90.19 358 PHE A N 1
ATOM 2802 C CA . PHE A 1 358 ? -11.549 -15.723 5.922 1.00 90.19 358 PHE A CA 1
ATOM 2803 C C . PHE A 1 358 ? -12.203 -16.339 7.140 1.00 90.19 358 PHE A C 1
ATOM 2805 O O . PHE A 1 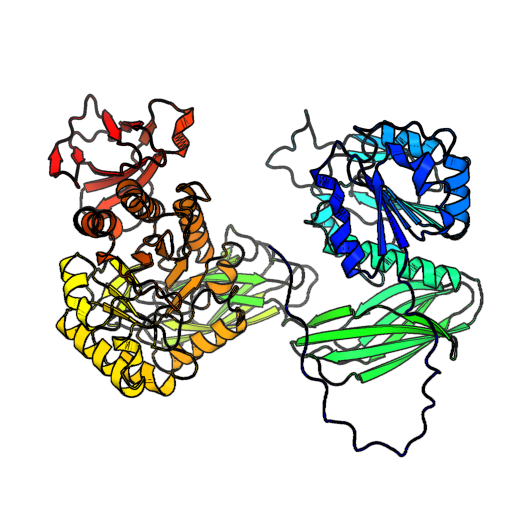358 ? -11.930 -17.482 7.499 1.00 90.19 358 PHE A O 1
ATOM 2812 N N . TYR A 1 359 ? -13.079 -15.561 7.751 1.00 85.56 359 TYR A N 1
ATOM 2813 C CA . TYR A 1 359 ? -13.949 -16.013 8.821 1.00 85.56 359 TYR A CA 1
ATOM 2814 C C . TYR A 1 359 ? -15.311 -16.398 8.226 1.00 85.56 359 TYR A C 1
ATOM 2816 O O . TYR A 1 359 ? -15.422 -16.669 7.028 1.00 85.56 359 TYR A O 1
ATOM 2824 N N . THR A 1 360 ? -16.355 -16.432 9.048 1.00 74.31 360 THR A N 1
ATOM 2825 C CA . THR A 1 360 ? -17.720 -16.698 8.592 1.00 74.31 360 THR A CA 1
ATOM 2826 C C . THR A 1 360 ? -18.188 -15.648 7.576 1.00 74.31 360 THR A C 1
ATOM 2828 O O . THR A 1 360 ? -17.935 -14.455 7.731 1.00 74.31 360 THR A O 1
ATOM 2831 N N . GLY A 1 361 ? -18.882 -16.097 6.525 1.00 84.00 361 GLY A N 1
ATOM 2832 C CA . GLY A 1 361 ? -19.451 -15.231 5.488 1.00 84.00 361 GLY A CA 1
ATOM 2833 C C . GLY A 1 361 ? -18.859 -15.455 4.090 1.00 84.00 361 GLY A C 1
ATOM 2834 O O . GLY A 1 361 ? -18.148 -16.436 3.861 1.00 84.00 361 GLY A O 1
ATOM 2835 N N . PRO A 1 362 ? -19.209 -14.592 3.120 1.00 88.88 362 PRO A N 1
ATOM 2836 C CA . PRO A 1 362 ? -18.696 -14.663 1.756 1.00 88.88 362 PRO A CA 1
ATOM 2837 C C . PRO A 1 362 ? -17.179 -14.466 1.686 1.00 88.88 362 PRO A C 1
ATOM 2839 O O . PRO A 1 362 ? -16.609 -13.618 2.375 1.00 88.88 362 PRO A O 1
ATOM 2842 N N . VAL A 1 363 ? -16.525 -15.203 0.791 1.00 92.44 363 VAL A N 1
ATOM 2843 C CA . VAL A 1 363 ? -15.103 -15.004 0.493 1.00 92.44 363 VAL A CA 1
ATOM 2844 C C . VAL A 1 363 ? -14.980 -13.882 -0.529 1.00 92.44 363 VAL A C 1
ATOM 2846 O O . VAL A 1 363 ? -15.315 -14.059 -1.700 1.00 92.44 363 VAL A O 1
ATOM 2849 N N . ILE A 1 364 ? -14.508 -12.720 -0.079 1.00 93.38 364 ILE A N 1
ATOM 2850 C CA . ILE A 1 364 ? -14.280 -11.544 -0.924 1.00 93.38 364 ILE A CA 1
ATOM 2851 C C . ILE A 1 364 ? -12.860 -11.050 -0.694 1.00 93.38 364 ILE A C 1
ATOM 2853 O O . ILE A 1 364 ? -12.518 -10.652 0.419 1.00 93.38 364 ILE A O 1
ATOM 2857 N N . THR A 1 365 ? -12.034 -11.066 -1.739 1.00 94.00 365 THR A N 1
ATOM 2858 C CA . THR A 1 365 ? -10.693 -10.484 -1.651 1.00 94.00 365 THR A CA 1
ATOM 2859 C C . THR A 1 365 ? -10.196 -9.884 -2.950 1.00 94.00 365 THR A C 1
ATOM 2861 O O . THR A 1 365 ? -10.474 -10.371 -4.048 1.00 94.00 365 THR A O 1
ATOM 2864 N N . THR A 1 366 ? -9.409 -8.830 -2.808 1.00 94.38 366 THR A N 1
ATOM 2865 C CA . THR A 1 366 ? -8.719 -8.163 -3.886 1.00 94.38 366 THR A CA 1
ATOM 2866 C C . THR A 1 366 ? -7.469 -8.944 -4.251 1.00 94.38 366 THR A C 1
ATOM 2868 O O . THR A 1 366 ? -6.605 -9.249 -3.429 1.00 94.38 366 THR A O 1
ATOM 2871 N N . ILE A 1 367 ? -7.362 -9.232 -5.536 1.00 92.69 367 ILE A N 1
ATOM 2872 C CA . ILE A 1 367 ? -6.224 -9.865 -6.170 1.00 92.69 367 ILE A CA 1
ATOM 2873 C C . ILE A 1 367 ? -5.512 -8.805 -6.989 1.00 92.69 367 ILE A C 1
ATOM 2875 O O . ILE A 1 367 ? -6.110 -8.176 -7.863 1.00 92.69 367 ILE A O 1
ATOM 2879 N N . ARG A 1 368 ? -4.226 -8.623 -6.715 1.00 89.25 368 ARG A N 1
ATOM 2880 C CA . ARG A 1 368 ? -3.364 -7.696 -7.433 1.00 89.25 368 ARG A CA 1
ATOM 2881 C C . ARG A 1 368 ? -2.498 -8.446 -8.433 1.00 89.25 368 ARG A C 1
ATOM 2883 O O . ARG A 1 368 ? -1.809 -9.384 -8.061 1.00 89.25 368 ARG A O 1
ATOM 2890 N N . PHE A 1 369 ? -2.477 -7.971 -9.666 1.00 85.44 369 PHE A N 1
ATOM 2891 C CA . PHE A 1 369 ? -1.693 -8.449 -10.792 1.00 85.44 369 PHE A CA 1
ATOM 2892 C C . PHE A 1 369 ? -0.658 -7.383 -11.158 1.00 85.44 369 PHE A C 1
ATOM 2894 O O . PHE A 1 369 ? -0.998 -6.257 -11.536 1.00 85.44 369 PHE A O 1
ATOM 2901 N N . ARG A 1 370 ? 0.622 -7.738 -11.055 1.00 76.44 370 ARG A N 1
ATOM 2902 C CA . ARG A 1 370 ? 1.750 -6.870 -11.399 1.00 76.44 370 ARG A CA 1
ATOM 2903 C C . ARG A 1 370 ? 2.600 -7.526 -12.484 1.00 76.44 370 ARG A C 1
ATOM 2905 O O . ARG A 1 370 ? 3.071 -8.647 -12.319 1.00 76.44 370 ARG A O 1
ATOM 2912 N N . THR A 1 371 ? 2.801 -6.827 -13.592 1.00 67.50 371 THR A N 1
ATOM 2913 C CA . THR A 1 371 ? 3.730 -7.201 -14.663 1.00 67.50 371 THR A CA 1
ATOM 2914 C C . THR A 1 371 ? 5.128 -6.630 -14.367 1.00 67.50 371 THR A C 1
ATOM 2916 O O . THR A 1 371 ? 5.268 -5.766 -13.497 1.00 67.50 371 THR A O 1
ATOM 2919 N N . PRO A 1 372 ? 6.182 -7.051 -15.090 1.00 57.00 372 PRO A N 1
ATOM 2920 C CA . PRO A 1 372 ? 7.504 -6.428 -14.966 1.00 57.00 372 PRO A CA 1
ATOM 2921 C C . PRO A 1 372 ? 7.520 -4.927 -15.299 1.00 57.00 372 PRO A C 1
ATOM 2923 O O . PRO A 1 372 ? 8.366 -4.194 -14.799 1.00 57.00 372 PRO A O 1
ATOM 2926 N N . THR A 1 373 ? 6.586 -4.465 -16.136 1.00 55.28 373 THR A N 1
ATOM 2927 C CA . THR A 1 373 ? 6.493 -3.074 -16.602 1.00 55.28 373 THR A CA 1
ATOM 2928 C C . THR A 1 373 ? 5.506 -2.218 -15.802 1.00 55.28 373 THR A C 1
ATOM 2930 O O . THR A 1 373 ? 5.419 -1.019 -16.052 1.00 55.28 373 THR A O 1
ATOM 2933 N N . GLY A 1 374 ? 4.767 -2.790 -14.842 1.00 66.00 374 GLY A N 1
ATOM 2934 C CA . GLY A 1 374 ? 3.807 -2.048 -14.023 1.00 66.00 374 GLY A CA 1
ATOM 2935 C C . GLY A 1 374 ? 2.614 -2.876 -13.546 1.00 66.00 374 GLY A C 1
ATOM 2936 O O . GLY A 1 374 ? 2.710 -4.078 -13.312 1.00 66.00 374 GLY A O 1
ATOM 2937 N N . LEU A 1 375 ? 1.472 -2.220 -13.344 1.00 72.94 375 LEU A N 1
ATOM 2938 C CA . LEU A 1 375 ? 0.212 -2.887 -13.013 1.00 72.94 375 LEU A CA 1
ATOM 2939 C C . LEU A 1 375 ? -0.463 -3.403 -14.286 1.00 72.94 375 LEU A C 1
ATOM 2941 O O . LEU A 1 375 ? -0.398 -2.768 -15.338 1.00 72.94 375 LEU A O 1
ATOM 2945 N N . LEU A 1 376 ? -1.117 -4.560 -14.188 1.00 76.19 376 LEU A N 1
ATOM 2946 C CA . LEU A 1 376 ? -1.920 -5.084 -15.288 1.00 76.19 376 LEU A CA 1
ATOM 2947 C C . LEU A 1 376 ? -3.175 -4.200 -15.487 1.00 76.19 376 LEU A C 1
ATOM 2949 O O . LEU A 1 376 ? -3.854 -3.925 -14.500 1.00 76.19 376 LEU A O 1
ATOM 2953 N N . PRO A 1 377 ? -3.548 -3.783 -16.709 1.00 74.56 377 PRO A N 1
ATOM 2954 C CA . PRO A 1 377 ? -4.758 -2.983 -16.929 1.00 74.56 377 PRO A CA 1
ATOM 2955 C C . PRO A 1 377 ? -6.031 -3.600 -16.322 1.00 74.56 377 PRO A C 1
ATOM 2957 O O . PRO A 1 377 ? -6.172 -4.828 -16.238 1.00 74.56 377 PRO A O 1
ATOM 2960 N N . ALA A 1 378 ? -6.973 -2.757 -15.886 1.00 74.00 378 ALA A N 1
ATOM 2961 C CA . ALA A 1 378 ? -8.223 -3.182 -15.242 1.00 74.00 378 ALA A CA 1
ATOM 2962 C C . ALA A 1 378 ? -9.131 -4.064 -16.132 1.00 74.00 378 ALA A C 1
ATOM 2964 O O . ALA A 1 378 ? -9.953 -4.824 -15.622 1.00 74.00 378 ALA A O 1
ATOM 2965 N N . ASP A 1 379 ? -8.953 -4.008 -17.449 1.00 76.06 379 ASP A N 1
ATOM 2966 C CA . ASP A 1 379 ? -9.703 -4.745 -18.470 1.00 76.06 379 ASP A CA 1
ATOM 2967 C C . ASP A 1 379 ? -8.944 -5.952 -19.048 1.00 76.06 379 ASP A C 1
ATOM 2969 O O . ASP A 1 379 ? -9.521 -6.747 -19.793 1.00 76.06 379 ASP A O 1
ATOM 2973 N N . ALA A 1 380 ? -7.669 -6.131 -18.688 1.00 77.81 380 ALA A N 1
ATOM 2974 C CA . ALA A 1 380 ? -6.876 -7.260 -19.157 1.00 77.81 380 ALA A CA 1
ATOM 2975 C C . ALA A 1 380 ? -7.548 -8.603 -18.791 1.00 77.81 380 ALA A C 1
ATOM 2977 O O . ALA A 1 380 ? -8.002 -8.758 -17.644 1.00 77.81 380 ALA A O 1
ATOM 2978 N N . PRO A 1 381 ? -7.592 -9.585 -19.716 1.00 85.56 381 PRO A N 1
ATOM 2979 C CA . PRO A 1 381 ? -8.182 -10.888 -19.445 1.00 85.56 381 PRO A CA 1
ATOM 2980 C C . PRO A 1 381 ? -7.489 -11.582 -18.270 1.00 85.56 381 PRO A C 1
ATOM 2982 O O . PRO A 1 381 ? -6.276 -11.803 -18.286 1.00 85.56 381 PRO A O 1
ATOM 2985 N N . ALA A 1 382 ? -8.274 -11.952 -17.263 1.00 89.38 382 ALA A N 1
ATOM 2986 C CA . ALA A 1 382 ? -7.830 -12.734 -16.120 1.00 89.38 382 ALA A CA 1
ATOM 2987 C C . ALA A 1 382 ? -8.922 -13.729 -15.725 1.00 89.38 382 ALA A C 1
ATOM 2989 O O . ALA A 1 382 ? -10.112 -13.452 -15.889 1.00 89.38 382 ALA A O 1
ATOM 2990 N N . SER A 1 383 ? -8.521 -14.883 -15.203 1.00 91.31 383 SER A N 1
ATOM 2991 C CA . SER A 1 383 ? -9.448 -15.903 -14.725 1.00 91.31 383 SER A CA 1
ATOM 2992 C C . SER A 1 383 ? -9.004 -16.466 -13.381 1.00 91.31 383 SER A C 1
ATOM 2994 O O . SER A 1 383 ? -7.826 -16.413 -13.021 1.00 91.31 383 SER A O 1
ATOM 2996 N N . ALA A 1 384 ? -9.970 -16.989 -12.632 1.00 94.44 384 ALA A N 1
ATOM 2997 C CA . ALA A 1 384 ? -9.749 -17.651 -11.360 1.00 94.44 384 ALA A CA 1
ATOM 2998 C C . ALA A 1 384 ? -10.458 -19.005 -11.364 1.00 94.44 384 ALA A C 1
ATOM 3000 O O . ALA A 1 384 ? -11.590 -19.120 -11.830 1.00 94.44 384 ALA A O 1
ATOM 3001 N N . THR A 1 385 ? -9.794 -20.027 -10.835 1.00 95.88 385 THR A N 1
ATOM 3002 C CA . THR A 1 385 ? -10.408 -21.311 -10.490 1.00 95.88 385 THR A CA 1
ATOM 3003 C C . THR A 1 385 ? -10.167 -21.560 -9.014 1.00 95.88 385 THR A C 1
ATOM 3005 O O . THR A 1 385 ? -9.018 -21.575 -8.573 1.00 95.88 385 THR A O 1
ATOM 3008 N N . LEU A 1 386 ? -11.246 -21.747 -8.260 1.00 96.88 386 LEU A N 1
ATOM 3009 C CA . LEU A 1 386 ? -11.195 -22.104 -6.851 1.00 96.88 386 LEU A CA 1
ATOM 3010 C C . LEU A 1 386 ? -11.581 -23.576 -6.695 1.00 96.88 386 LEU A C 1
ATOM 3012 O O . LEU A 1 386 ? -12.613 -24.003 -7.209 1.00 96.88 386 LEU A O 1
ATOM 3016 N N . THR A 1 387 ? -10.767 -24.341 -5.979 1.00 97.62 387 THR A N 1
ATOM 3017 C CA . THR A 1 387 ? -10.983 -25.771 -5.733 1.00 97.62 387 THR A CA 1
ATOM 3018 C C . THR A 1 387 ? -11.096 -26.017 -4.236 1.00 97.62 387 THR A C 1
ATOM 3020 O O . THR A 1 387 ? -10.258 -25.550 -3.463 1.00 97.62 387 THR A O 1
ATOM 3023 N N . GLY A 1 388 ? -12.144 -26.730 -3.830 1.00 95.50 388 GLY A N 1
ATOM 3024 C CA . GLY A 1 388 ? -12.426 -27.068 -2.442 1.00 95.50 388 GLY A CA 1
ATOM 3025 C C . GLY A 1 388 ? -11.511 -28.154 -1.868 1.00 95.50 388 GLY A C 1
ATOM 3026 O O . GLY A 1 388 ? -10.792 -28.824 -2.615 1.00 95.50 388 GLY A O 1
ATOM 3027 N N . PRO A 1 389 ? -11.568 -28.381 -0.541 1.00 92.75 389 PRO A N 1
ATOM 3028 C CA . PRO A 1 389 ? -10.828 -29.456 0.129 1.00 92.75 389 PRO A CA 1
ATOM 3029 C C . PRO A 1 389 ? -11.159 -30.865 -0.390 1.00 92.75 389 PRO A C 1
ATOM 3031 O O . PRO A 1 389 ? -10.362 -31.788 -0.250 1.00 92.75 389 PRO A O 1
ATOM 3034 N N . ASP A 1 390 ? -12.343 -31.038 -0.978 1.00 93.94 390 ASP A N 1
ATOM 3035 C CA . ASP A 1 390 ? -12.824 -32.267 -1.617 1.00 93.94 390 ASP A CA 1
ATOM 3036 C C . ASP A 1 390 ? -12.315 -32.448 -3.061 1.00 93.94 390 ASP A C 1
ATOM 3038 O O . ASP A 1 390 ? -12.617 -33.453 -3.706 1.00 93.94 390 ASP A O 1
ATOM 3042 N N . GLY A 1 391 ? -11.539 -31.487 -3.573 1.00 92.94 391 GLY A N 1
ATOM 3043 C CA . GLY A 1 391 ? -11.037 -31.465 -4.943 1.00 92.94 391 GLY A CA 1
ATOM 3044 C C . GLY A 1 391 ? -12.064 -30.998 -5.979 1.00 92.94 391 GLY A C 1
ATOM 3045 O O . GLY A 1 391 ? -11.768 -31.042 -7.174 1.00 92.94 391 GLY A O 1
ATOM 3046 N N . LEU A 1 392 ? -13.256 -30.558 -5.561 1.00 94.31 392 LEU A N 1
ATOM 3047 C CA . LEU A 1 392 ? -14.298 -30.082 -6.467 1.00 94.31 392 LEU A CA 1
ATOM 3048 C C . LEU A 1 392 ? -14.159 -28.582 -6.741 1.00 94.31 392 LEU A C 1
ATOM 3050 O O . LEU A 1 392 ? -13.750 -27.801 -5.884 1.00 94.31 392 LEU A O 1
ATOM 3054 N N . ALA A 1 393 ? -14.523 -28.167 -7.954 1.00 95.19 393 ALA A N 1
ATOM 3055 C CA . ALA A 1 393 ? -14.545 -26.756 -8.315 1.00 95.19 393 ALA A CA 1
ATOM 3056 C C . ALA A 1 393 ? -15.641 -26.016 -7.533 1.00 95.19 393 ALA A C 1
ATOM 3058 O O . ALA A 1 393 ? -16.802 -26.432 -7.511 1.00 95.19 393 ALA A O 1
ATOM 3059 N N . VAL A 1 394 ? -15.267 -24.893 -6.931 1.00 96.25 394 VAL A N 1
ATOM 3060 C CA . VAL A 1 394 ? -16.156 -24.000 -6.191 1.00 96.25 394 VAL A CA 1
ATOM 3061 C C . VAL A 1 394 ? -16.517 -22.819 -7.093 1.00 96.25 394 VAL A C 1
ATOM 3063 O O . VAL A 1 394 ? -15.620 -22.215 -7.686 1.00 96.25 394 VAL A O 1
ATOM 3066 N N . PRO A 1 395 ? -17.804 -22.447 -7.209 1.00 96.00 395 PRO A N 1
ATOM 3067 C CA . PRO A 1 395 ? -18.195 -21.260 -7.956 1.00 96.00 395 PRO A CA 1
ATOM 3068 C C . PRO A 1 395 ? -17.539 -19.996 -7.388 1.00 96.00 395 PRO A C 1
ATOM 3070 O O . PRO A 1 395 ? -17.748 -19.642 -6.226 1.00 96.00 395 PRO A O 1
ATOM 3073 N N . CYS A 1 396 ? -16.785 -19.294 -8.229 1.00 96.56 396 CYS A N 1
ATOM 3074 C CA . CYS A 1 396 ? -16.22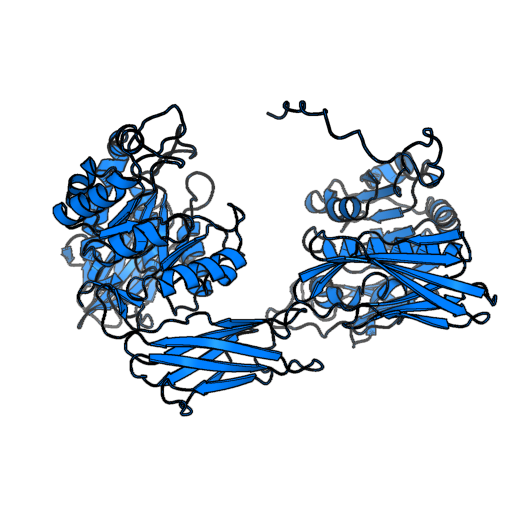7 -17.983 -7.927 1.00 96.56 396 CYS A CA 1
ATOM 3075 C C . CYS A 1 396 ? -16.290 -17.072 -9.156 1.00 96.56 396 CYS A C 1
ATOM 3077 O O . CYS A 1 396 ? -16.223 -17.542 -10.294 1.00 96.56 396 CYS A O 1
ATOM 3079 N N . THR A 1 397 ? -16.383 -15.766 -8.929 1.00 95.81 397 THR A N 1
ATOM 3080 C CA . THR A 1 397 ? -16.234 -14.739 -9.962 1.00 95.81 397 THR A CA 1
ATOM 3081 C C . THR A 1 397 ? -14.977 -13.925 -9.705 1.00 95.81 397 THR A C 1
ATOM 3083 O O . THR A 1 397 ? -14.546 -13.755 -8.565 1.00 95.81 397 THR A O 1
ATOM 3086 N N . LEU A 1 398 ? -14.378 -13.431 -10.785 1.00 93.81 398 LEU A N 1
ATOM 3087 C CA . LEU A 1 398 ? -13.270 -12.489 -10.742 1.00 93.81 398 LEU A CA 1
ATOM 3088 C C . LEU A 1 398 ? -13.713 -11.226 -11.478 1.00 93.81 398 LEU A C 1
ATOM 3090 O O . LEU A 1 398 ? -13.848 -11.226 -12.700 1.00 93.81 398 LEU A O 1
ATOM 3094 N N . GLU A 1 399 ? -13.997 -10.172 -10.726 1.00 92.38 399 GLU A N 1
ATOM 3095 C CA . GLU A 1 399 ? -14.594 -8.941 -11.243 1.00 92.38 399 GLU A CA 1
ATOM 3096 C C . GLU A 1 399 ? -13.548 -7.820 -11.349 1.00 92.38 399 GLU A C 1
ATOM 3098 O O . GLU A 1 399 ? -12.623 -7.764 -10.530 1.00 92.38 399 GLU A O 1
ATOM 3103 N N . PRO A 1 400 ? -13.661 -6.905 -12.331 1.00 85.94 400 PRO A N 1
ATOM 3104 C CA . PRO A 1 400 ? -12.830 -5.707 -12.389 1.00 85.94 400 PRO A CA 1
ATOM 3105 C C . PRO A 1 400 ? -12.905 -4.894 -11.092 1.00 85.94 400 PRO A C 1
ATOM 3107 O O . PRO A 1 400 ? -13.985 -4.664 -10.550 1.00 85.94 400 PRO A O 1
ATOM 3110 N N . SER A 1 401 ? -11.751 -4.443 -10.602 1.00 84.88 401 SER A N 1
ATOM 3111 C CA . SER A 1 401 ? -11.668 -3.436 -9.543 1.00 84.88 401 SER A CA 1
ATOM 3112 C C . SER A 1 401 ? -11.518 -2.052 -10.184 1.00 84.88 401 SER A C 1
ATOM 3114 O O . SER A 1 401 ? -10.871 -1.951 -11.226 1.00 84.88 401 SER A O 1
ATOM 3116 N N . PRO A 1 402 ? -12.030 -0.968 -9.571 1.00 75.94 402 PRO A N 1
ATOM 3117 C CA . PRO A 1 402 ? -11.763 0.396 -10.038 1.00 75.94 402 PRO A CA 1
ATOM 3118 C C . PRO A 1 402 ? -10.283 0.805 -9.927 1.00 75.94 402 PRO A C 1
ATOM 3120 O O . PRO A 1 402 ? -9.910 1.868 -10.411 1.00 75.94 402 PRO A O 1
ATOM 3123 N N . ARG A 1 403 ? -9.436 -0.004 -9.275 1.00 77.19 403 ARG A N 1
ATOM 3124 C CA . ARG A 1 403 ? -7.988 0.213 -9.208 1.00 77.19 403 ARG A CA 1
ATOM 3125 C C . ARG A 1 403 ? -7.269 -0.633 -10.251 1.00 77.19 403 ARG A C 1
ATOM 3127 O O . ARG A 1 403 ? -7.460 -1.850 -10.297 1.00 77.19 403 ARG A O 1
ATOM 3134 N N . ASP A 1 404 ? -6.380 -0.001 -11.010 1.00 76.81 404 ASP A N 1
ATOM 3135 C CA . ASP A 1 404 ? -5.504 -0.698 -11.949 1.00 76.81 404 ASP A CA 1
ATOM 3136 C C . ASP A 1 404 ? -4.729 -1.828 -11.268 1.00 76.81 404 ASP A C 1
ATOM 3138 O O . ASP A 1 404 ? -4.386 -1.781 -10.082 1.00 76.81 404 ASP A O 1
ATOM 3142 N N . GLY A 1 405 ? -4.488 -2.898 -12.017 1.00 83.19 405 GLY A N 1
ATOM 3143 C CA . GLY A 1 405 ? -3.840 -4.098 -11.506 1.00 83.19 405 GLY A CA 1
ATOM 3144 C C . GLY A 1 405 ? -4.688 -4.909 -10.544 1.00 83.19 405 GLY A C 1
ATOM 3145 O O . GLY A 1 405 ? -4.209 -5.944 -10.113 1.00 83.19 405 GLY A O 1
ATOM 3146 N N . CYS A 1 406 ? -5.907 -4.505 -10.183 1.00 90.00 406 CYS A N 1
ATOM 3147 C CA . CYS A 1 406 ? -6.695 -5.212 -9.176 1.00 90.00 406 CYS A CA 1
ATOM 3148 C C . CYS A 1 406 ? -7.942 -5.881 -9.774 1.00 90.00 406 CYS A C 1
ATOM 3150 O O . CYS A 1 406 ? -8.564 -5.387 -10.718 1.00 90.00 406 CYS A O 1
ATOM 3152 N N . ARG A 1 407 ? -8.329 -7.019 -9.200 1.00 92.31 407 ARG A N 1
ATOM 3153 C CA . ARG A 1 407 ? -9.618 -7.691 -9.413 1.00 92.31 407 ARG A CA 1
ATOM 3154 C C . ARG A 1 407 ? -10.192 -8.105 -8.071 1.00 92.31 407 ARG A C 1
ATOM 3156 O O . ARG A 1 407 ? -9.432 -8.391 -7.156 1.00 92.31 407 ARG A O 1
ATOM 3163 N N . VAL A 1 408 ? -11.509 -8.174 -7.962 1.00 94.50 408 VAL A N 1
ATOM 3164 C CA . VAL A 1 408 ? -12.177 -8.686 -6.765 1.00 94.50 408 VAL A CA 1
ATOM 3165 C C . VAL A 1 408 ? -12.605 -10.120 -7.037 1.00 94.50 408 VAL A C 1
ATOM 3167 O O . VAL A 1 408 ? -13.444 -10.367 -7.902 1.00 94.50 408 VAL A O 1
ATOM 3170 N N . LEU A 1 409 ? -12.010 -11.066 -6.314 1.00 95.88 409 LEU A N 1
ATOM 3171 C CA . LEU A 1 409 ? -12.485 -12.440 -6.266 1.00 95.88 409 LEU A CA 1
ATOM 3172 C C . LEU A 1 409 ? -13.672 -12.507 -5.311 1.00 95.88 409 LEU A C 1
ATOM 3174 O O . LEU A 1 409 ? -13.557 -12.081 -4.161 1.00 95.88 409 LEU A O 1
ATOM 3178 N N . LYS A 1 410 ? -14.786 -13.072 -5.775 1.00 96.00 410 LYS A N 1
ATOM 3179 C CA . LYS A 1 410 ? -15.965 -13.342 -4.952 1.00 96.00 410 LYS A CA 1
ATOM 3180 C C . LYS A 1 410 ? -16.329 -14.814 -5.032 1.00 96.00 410 LYS A C 1
ATOM 3182 O O . LYS A 1 410 ? -16.500 -15.361 -6.119 1.00 96.00 410 LYS A O 1
ATOM 3187 N N . ALA A 1 411 ? -16.508 -15.437 -3.881 1.00 94.75 411 ALA A N 1
ATOM 3188 C CA . ALA A 1 411 ? -17.212 -16.700 -3.739 1.00 94.75 411 ALA A CA 1
ATOM 3189 C C . ALA A 1 411 ? -18.279 -16.559 -2.644 1.00 94.75 411 ALA A C 1
ATOM 3191 O O . ALA A 1 411 ? -18.237 -15.638 -1.824 1.00 94.75 411 ALA A O 1
ATOM 3192 N N . GLY A 1 412 ? -19.270 -17.453 -2.656 1.00 91.88 412 GLY A N 1
ATOM 3193 C CA . GLY A 1 412 ? -20.293 -17.499 -1.609 1.00 91.88 412 GLY A CA 1
ATOM 3194 C C . GLY A 1 412 ? -19.705 -17.826 -0.233 1.00 91.88 412 GLY A C 1
ATOM 3195 O O . GLY A 1 412 ? -18.494 -17.961 -0.070 1.00 91.88 412 GLY A O 1
ATOM 3196 N N . ALA A 1 413 ? -20.569 -17.982 0.769 1.00 92.25 413 ALA A N 1
ATOM 3197 C CA . ALA A 1 413 ? -20.132 -18.525 2.050 1.00 92.25 413 ALA A CA 1
ATOM 3198 C C . ALA A 1 413 ? -19.639 -19.965 1.855 1.00 92.25 413 ALA A C 1
ATOM 3200 O O . ALA A 1 413 ? -20.358 -20.806 1.309 1.00 92.25 413 ALA A O 1
ATOM 3201 N N . LEU A 1 414 ? -18.405 -20.227 2.277 1.00 93.12 414 LEU A N 1
ATOM 3202 C CA . LEU A 1 414 ? -17.749 -21.521 2.129 1.00 93.12 414 LEU A CA 1
ATOM 3203 C C . LEU A 1 414 ? -17.612 -22.199 3.501 1.00 93.12 414 LEU A C 1
ATOM 3205 O O . LEU A 1 414 ? -17.452 -21.504 4.506 1.00 93.12 414 LEU A O 1
ATOM 3209 N N . PRO A 1 415 ? -17.675 -23.539 3.583 1.00 92.75 415 PRO A N 1
ATOM 3210 C CA . PRO A 1 415 ? -17.390 -24.234 4.832 1.00 92.75 415 PRO A CA 1
ATOM 3211 C C . PRO A 1 415 ? -15.913 -24.070 5.233 1.00 92.75 415 PRO A C 1
ATOM 3213 O O . PRO A 1 415 ? -15.061 -23.872 4.357 1.00 92.75 415 PRO A O 1
ATOM 3216 N N . PRO A 1 416 ? -15.580 -24.198 6.531 1.00 92.81 416 PRO A N 1
ATOM 3217 C CA . PRO A 1 416 ? -14.195 -24.179 6.982 1.00 92.81 416 PRO A CA 1
ATOM 3218 C C . PRO A 1 416 ? -13.334 -25.198 6.233 1.00 92.81 416 PRO A C 1
ATOM 3220 O O . PRO A 1 416 ? -13.732 -26.351 6.055 1.00 92.81 416 PRO A O 1
ATOM 3223 N N . GLY A 1 417 ? -12.156 -24.774 5.787 1.00 92.31 417 GLY A N 1
ATOM 3224 C CA . GLY A 1 417 ? -11.286 -25.597 4.960 1.00 92.31 417 GLY A CA 1
ATOM 3225 C C . GLY A 1 417 ? -10.233 -24.802 4.200 1.00 92.31 417 GLY A C 1
ATOM 3226 O O . GLY A 1 417 ? -10.210 -23.572 4.219 1.00 92.31 417 GLY A O 1
ATOM 3227 N N . VAL A 1 418 ? -9.357 -25.541 3.528 1.00 93.31 418 VAL A N 1
ATOM 3228 C CA . VAL A 1 418 ? -8.275 -25.010 2.699 1.00 93.31 418 VAL A CA 1
ATOM 3229 C C . VAL A 1 418 ? -8.669 -25.141 1.231 1.00 93.31 418 VAL A C 1
ATOM 3231 O O . VAL A 1 418 ? -8.978 -26.237 0.766 1.00 93.31 418 VAL A O 1
ATOM 3234 N N . TYR A 1 419 ? -8.651 -24.027 0.512 1.00 95.31 419 TYR A N 1
ATOM 3235 C CA . TYR A 1 419 ? -9.064 -23.923 -0.880 1.00 95.31 419 TYR A CA 1
ATOM 3236 C C . TYR A 1 419 ? -7.867 -23.552 -1.748 1.00 95.31 419 TYR A C 1
ATOM 3238 O O . TYR A 1 419 ? -7.151 -22.588 -1.463 1.00 95.31 419 TYR A O 1
ATOM 3246 N N . ALA A 1 420 ? -7.665 -24.302 -2.828 1.00 95.88 420 ALA A N 1
ATOM 3247 C CA . ALA A 1 420 ? -6.634 -24.000 -3.809 1.00 95.88 420 ALA A CA 1
ATOM 3248 C C . ALA A 1 420 ? -7.181 -22.988 -4.818 1.00 95.88 420 ALA A C 1
ATOM 3250 O O . ALA A 1 420 ? -8.192 -23.239 -5.476 1.00 95.88 420 ALA A O 1
ATOM 3251 N N . LEU A 1 421 ? -6.513 -21.846 -4.939 1.00 94.56 421 LEU A N 1
ATOM 3252 C CA . LEU A 1 421 ? -6.847 -20.795 -5.886 1.00 94.56 421 LEU A CA 1
ATOM 3253 C C . LEU A 1 421 ? -5.801 -20.779 -6.998 1.00 94.56 421 LEU A C 1
ATOM 3255 O O . LEU A 1 421 ? -4.637 -20.469 -6.756 1.00 94.56 421 LEU A O 1
ATOM 3259 N N . LYS A 1 422 ? -6.229 -21.063 -8.226 1.00 93.00 422 LYS A N 1
ATOM 3260 C CA . LYS A 1 422 ? -5.418 -20.879 -9.429 1.00 93.00 422 LYS A CA 1
ATOM 3261 C C . LYS A 1 422 ? -5.856 -19.610 -10.144 1.00 93.00 422 LYS A C 1
ATOM 3263 O O . LYS A 1 422 ? -7.040 -19.438 -10.430 1.00 93.00 422 LYS A O 1
ATOM 3268 N N . LEU A 1 423 ? -4.902 -18.744 -10.455 1.00 90.88 423 LEU A N 1
ATOM 3269 C CA . LEU A 1 423 ? -5.125 -17.468 -11.125 1.00 90.88 423 LEU A CA 1
ATOM 3270 C C . LEU A 1 423 ? -4.335 -17.440 -12.422 1.00 90.88 423 LEU A C 1
ATOM 3272 O O . LEU A 1 423 ? -3.169 -17.829 -12.435 1.00 90.88 423 LEU A O 1
ATOM 3276 N N . THR A 1 424 ? -4.957 -16.961 -13.494 1.00 87.69 424 THR A N 1
ATOM 3277 C CA . THR A 1 424 ? -4.282 -16.713 -14.771 1.00 87.69 424 THR A CA 1
ATOM 3278 C C . THR A 1 424 ? -4.567 -15.300 -15.249 1.00 87.69 424 THR A C 1
ATOM 3280 O O . THR A 1 424 ? -5.642 -14.751 -14.997 1.00 87.69 424 THR A O 1
ATOM 3283 N N . ALA A 1 425 ? -3.597 -14.697 -15.923 1.00 86.12 425 ALA A N 1
ATOM 3284 C CA . ALA A 1 425 ? -3.728 -13.387 -16.535 1.00 86.12 425 ALA A CA 1
ATOM 3285 C C . ALA A 1 425 ? -2.976 -13.336 -17.863 1.00 86.12 425 ALA A C 1
ATOM 3287 O O . ALA A 1 425 ? -1.858 -13.837 -17.977 1.00 86.12 425 ALA A O 1
ATOM 3288 N N . HIS A 1 426 ? -3.578 -12.676 -18.850 1.00 77.69 426 HIS A N 1
ATOM 3289 C CA . HIS A 1 426 ? -3.012 -12.504 -20.183 1.00 77.69 426 HIS A CA 1
ATOM 3290 C C . HIS A 1 426 ? -2.736 -11.014 -20.437 1.00 77.69 426 HIS A C 1
ATOM 3292 O O . HIS A 1 426 ? -3.649 -10.278 -20.825 1.00 77.69 426 HIS A O 1
ATOM 3298 N N . PRO A 1 427 ? -1.506 -10.527 -20.195 1.00 67.75 427 PRO A N 1
ATOM 3299 C CA . PRO A 1 427 ? -1.131 -9.163 -20.547 1.00 67.75 427 PRO A CA 1
ATOM 3300 C C . PRO A 1 427 ? -1.164 -8.962 -22.068 1.00 67.75 427 PRO A C 1
ATOM 3302 O O . PRO A 1 427 ? -0.777 -9.841 -22.839 1.00 67.75 427 PRO A O 1
ATOM 3305 N N . ALA A 1 428 ? -1.606 -7.785 -22.517 1.00 52.12 428 ALA A N 1
ATOM 3306 C CA . ALA A 1 428 ? -1.639 -7.452 -23.938 1.00 52.12 428 ALA A CA 1
ATOM 3307 C C . ALA A 1 428 ? -0.222 -7.504 -24.540 1.00 52.12 428 ALA A C 1
ATOM 3309 O O . ALA A 1 428 ? 0.667 -6.769 -24.114 1.00 52.12 428 ALA A O 1
ATOM 3310 N N . GLY A 1 429 ? -0.013 -8.386 -25.522 1.00 51.25 429 GLY A N 1
ATOM 3311 C CA . GLY A 1 429 ? 1.287 -8.574 -26.178 1.00 51.25 429 GLY A CA 1
ATOM 3312 C C . GLY A 1 429 ? 2.349 -9.296 -25.337 1.00 51.25 429 GLY A C 1
ATOM 3313 O O . GLY A 1 429 ? 3.503 -9.331 -25.757 1.00 51.25 429 GLY A O 1
ATOM 3314 N N . GLY A 1 430 ? 1.984 -9.860 -24.178 1.00 55.22 430 GLY A N 1
ATOM 3315 C CA . GLY A 1 430 ? 2.874 -10.650 -23.321 1.00 55.22 430 GLY A CA 1
ATOM 3316 C C . GLY A 1 430 ? 2.428 -12.108 -23.172 1.00 55.22 430 GLY A C 1
ATOM 3317 O O . GLY A 1 430 ? 1.356 -12.498 -23.632 1.00 55.22 430 GLY A O 1
ATOM 3318 N N . GLU A 1 431 ? 3.266 -12.922 -22.531 1.00 57.44 431 GLU A N 1
ATOM 3319 C CA . GLU A 1 431 ? 2.941 -14.319 -22.218 1.00 57.44 431 GLU A CA 1
ATOM 3320 C C . GLU A 1 431 ? 1.922 -14.424 -21.072 1.00 57.44 431 GLU A C 1
ATOM 3322 O O . GLU A 1 431 ? 1.850 -13.552 -20.202 1.00 57.44 431 GLU A O 1
ATOM 3327 N N . GLU A 1 432 ? 1.137 -15.506 -21.069 1.00 69.94 432 GLU A N 1
ATOM 3328 C CA . GLU A 1 432 ? 0.240 -15.851 -19.963 1.00 69.94 432 GLU A CA 1
ATOM 3329 C C . GLU A 1 432 ? 1.036 -16.000 -18.659 1.00 69.94 432 GLU A C 1
ATOM 3331 O O . GLU A 1 432 ? 2.004 -16.756 -18.585 1.00 69.94 432 GLU A O 1
ATOM 3336 N N . GLY A 1 433 ? 0.610 -15.284 -17.620 1.00 72.12 433 GLY A N 1
ATOM 3337 C CA . GLY A 1 433 ? 1.095 -15.474 -16.260 1.00 72.12 433 GLY A CA 1
ATOM 3338 C C . GLY A 1 433 ? 0.087 -16.265 -15.442 1.00 72.12 433 GLY A C 1
ATOM 3339 O O . GLY A 1 433 ? -1.119 -16.042 -15.553 1.00 72.12 433 GLY A O 1
ATOM 3340 N N . SER A 1 434 ? 0.573 -17.161 -14.588 1.00 80.56 434 SER A N 1
ATOM 3341 C CA . SER A 1 434 ? -0.268 -17.882 -13.637 1.00 80.56 434 SER A CA 1
ATOM 3342 C C . SER A 1 434 ? 0.355 -17.903 -12.255 1.00 80.56 434 SER A C 1
ATOM 3344 O O . SER A 1 434 ? 1.570 -18.057 -12.132 1.00 80.56 434 SER A O 1
ATOM 3346 N N . ALA A 1 435 ? -0.481 -17.840 -11.227 1.00 80.94 435 ALA A N 1
ATOM 3347 C CA . ALA A 1 435 ? -0.065 -18.062 -9.853 1.00 80.94 435 ALA A CA 1
ATOM 3348 C C . ALA A 1 435 ? -1.047 -18.981 -9.138 1.00 80.94 435 ALA A C 1
ATOM 3350 O O . ALA A 1 435 ? -2.231 -19.056 -9.478 1.00 80.94 435 ALA A O 1
ATOM 3351 N N . GLU A 1 436 ? -0.533 -19.638 -8.112 1.00 85.88 436 GLU A N 1
ATOM 3352 C CA . GLU A 1 436 ? -1.328 -20.400 -7.168 1.00 85.88 436 GLU A CA 1
ATOM 3353 C C . GLU A 1 436 ? -1.271 -19.706 -5.812 1.00 85.88 436 GLU A C 1
ATOM 3355 O O . GLU A 1 436 ? -0.236 -19.187 -5.391 1.00 85.88 436 GLU A O 1
ATOM 3360 N N . ALA A 1 437 ? -2.413 -19.675 -5.145 1.00 87.69 437 ALA A N 1
ATOM 3361 C CA . ALA A 1 437 ? -2.558 -19.196 -3.789 1.00 87.69 437 ALA A CA 1
ATOM 3362 C C . ALA A 1 437 ? -3.444 -20.167 -3.012 1.00 87.69 437 ALA A C 1
ATOM 3364 O O . ALA A 1 437 ? -4.173 -20.982 -3.580 1.00 87.69 437 ALA A O 1
ATOM 3365 N N . VAL A 1 438 ? -3.388 -20.058 -1.693 1.00 90.38 438 VAL A N 1
ATOM 3366 C CA . VAL A 1 438 ? -4.248 -20.815 -0.792 1.00 90.38 438 VAL A CA 1
ATOM 3367 C C . VAL A 1 438 ? -5.161 -19.831 -0.083 1.00 90.38 438 VAL A C 1
ATOM 3369 O O . VAL A 1 438 ? -4.679 -18.844 0.472 1.00 90.38 438 VAL A O 1
ATOM 3372 N N . LEU A 1 439 ? -6.465 -20.101 -0.116 1.00 93.19 439 LEU A N 1
ATOM 3373 C CA . LEU A 1 439 ? -7.441 -19.415 0.722 1.00 93.19 439 LEU A CA 1
ATOM 3374 C C . LEU A 1 439 ? -7.865 -20.359 1.842 1.00 93.19 439 LEU A C 1
ATOM 3376 O O . LEU A 1 439 ? -8.250 -21.498 1.588 1.00 93.19 439 LEU A O 1
ATOM 3380 N N . THR A 1 440 ? -7.834 -19.882 3.075 1.00 92.00 440 THR A N 1
ATOM 3381 C CA . THR A 1 440 ? -8.238 -20.652 4.247 1.00 92.00 440 THR A CA 1
ATOM 3382 C C . THR A 1 440 ? -9.486 -20.026 4.837 1.00 92.00 440 THR A C 1
ATOM 3384 O O . THR A 1 440 ? -9.483 -18.863 5.235 1.00 92.00 440 THR A O 1
ATOM 3387 N N . VAL A 1 441 ? -10.556 -20.808 4.914 1.00 92.31 441 VAL A N 1
ATOM 3388 C CA . VAL A 1 441 ? -11.767 -20.432 5.639 1.00 92.31 441 VAL A CA 1
ATOM 3389 C C . VAL A 1 441 ? -11.674 -21.055 7.021 1.00 92.31 441 VAL A C 1
ATOM 3391 O O . VAL A 1 441 ? -11.602 -22.277 7.167 1.00 92.31 441 VAL A O 1
ATOM 3394 N N . LEU A 1 442 ? -11.616 -20.206 8.035 1.00 89.62 442 LEU A N 1
ATOM 3395 C CA . LEU A 1 442 ? -11.519 -20.592 9.431 1.00 89.62 442 LEU A CA 1
ATOM 3396 C C . LEU A 1 442 ? -12.924 -20.866 9.984 1.00 89.62 442 LEU A C 1
ATOM 3398 O O . LEU A 1 442 ? -13.900 -20.225 9.595 1.00 89.62 442 LEU A O 1
ATOM 3402 N N . GLY A 1 443 ? -13.025 -21.845 10.885 1.00 85.81 443 GLY A N 1
ATOM 3403 C CA . GLY A 1 443 ? -14.234 -22.057 11.685 1.00 85.81 443 GLY A CA 1
ATOM 3404 C C . GLY A 1 443 ? -14.392 -20.988 12.766 1.00 85.81 443 GLY A C 1
ATOM 3405 O O . GLY A 1 443 ? -13.688 -19.981 12.762 1.00 85.81 443 GLY A O 1
ATOM 3406 N N . GLU A 1 444 ? -15.287 -21.226 13.722 1.00 84.00 444 GLU A N 1
ATOM 3407 C CA . GLU A 1 444 ? -15.355 -20.394 14.926 1.00 84.00 444 GLU A CA 1
ATOM 3408 C C . GLU A 1 444 ? -14.022 -20.442 15.691 1.00 84.00 444 GLU A C 1
ATOM 3410 O O . GLU A 1 444 ? -13.351 -21.483 15.775 1.00 84.00 444 GLU A O 1
ATOM 3415 N N . ARG A 1 445 ? -13.621 -19.277 16.204 1.00 88.25 445 ARG A N 1
ATOM 3416 C CA . ARG A 1 445 ? -12.362 -19.036 16.914 1.00 88.25 445 ARG A CA 1
ATOM 3417 C C . ARG A 1 445 ? -12.605 -18.080 18.067 1.00 88.25 445 ARG A C 1
ATOM 3419 O O . ARG A 1 445 ? -13.561 -17.310 18.043 1.00 88.25 445 ARG A O 1
ATOM 3426 N N . ARG A 1 446 ? -11.684 -18.102 19.032 1.00 90.56 446 ARG A N 1
ATOM 3427 C CA . ARG A 1 446 ? -11.644 -17.134 20.130 1.00 90.56 446 ARG A CA 1
ATOM 3428 C C . ARG A 1 446 ? -11.582 -15.711 19.593 1.00 90.56 446 ARG A C 1
ATOM 3430 O O . ARG A 1 446 ? -12.416 -14.897 19.963 1.00 90.56 446 ARG A O 1
ATOM 3437 N N . VAL A 1 447 ? -10.599 -15.425 18.740 1.00 93.81 447 VAL A N 1
ATOM 3438 C CA . VAL A 1 447 ? -10.414 -14.103 18.141 1.00 93.81 447 VAL A CA 1
ATOM 3439 C C . VAL A 1 447 ? -10.694 -14.184 16.652 1.00 93.81 447 VAL A C 1
ATOM 3441 O O . VAL A 1 447 ? -10.105 -14.995 15.941 1.00 93.81 447 VAL A O 1
ATOM 3444 N N . MET A 1 448 ? -11.606 -13.347 16.174 1.00 92.38 448 MET A N 1
ATOM 3445 C CA . MET A 1 448 ? -11.971 -13.286 14.762 1.00 92.38 448 MET A CA 1
ATOM 3446 C C . MET A 1 448 ? -12.453 -11.891 14.372 1.00 92.38 448 MET A C 1
ATOM 3448 O O . MET A 1 448 ? -12.676 -11.036 15.225 1.00 92.38 448 MET A O 1
ATOM 3452 N N . PHE A 1 449 ? -12.647 -11.670 13.073 1.00 92.75 449 PHE A N 1
ATOM 3453 C CA . PHE A 1 449 ? -13.253 -10.447 12.555 1.00 92.75 449 PHE A CA 1
ATOM 3454 C C . PHE A 1 449 ? -14.523 -10.779 11.785 1.00 92.75 449 PHE A C 1
ATOM 3456 O O . PHE A 1 449 ? -14.533 -11.709 10.977 1.00 92.75 449 PHE A O 1
ATOM 3463 N N . ASN A 1 450 ? -15.588 -10.016 12.019 1.00 90.44 450 ASN A N 1
ATOM 3464 C CA . ASN A 1 450 ? -16.798 -10.140 11.212 1.00 90.44 450 ASN A CA 1
ATOM 3465 C C . ASN A 1 450 ? -16.639 -9.448 9.843 1.00 90.44 450 ASN A C 1
ATOM 3467 O O . ASN A 1 450 ? -15.603 -8.858 9.531 1.00 90.44 450 ASN A O 1
ATOM 3471 N N . GLU A 1 451 ? -17.692 -9.492 9.028 1.00 87.50 451 GLU A N 1
ATOM 3472 C CA . GLU A 1 451 ? -17.732 -8.877 7.693 1.00 87.50 451 GLU A CA 1
ATOM 3473 C C . GLU A 1 451 ? -17.494 -7.354 7.676 1.00 87.50 451 GLU A C 1
ATOM 3475 O O . GLU A 1 451 ? -17.102 -6.814 6.648 1.00 87.50 451 GLU A O 1
ATOM 3480 N N . ASN A 1 452 ? -17.660 -6.674 8.816 1.00 90.06 452 ASN A N 1
ATOM 3481 C CA . ASN A 1 452 ? -17.419 -5.237 8.986 1.00 90.06 452 ASN A CA 1
ATOM 3482 C C . ASN A 1 452 ? -16.045 -4.939 9.617 1.00 90.06 452 ASN A C 1
ATOM 3484 O O . ASN A 1 452 ? -15.812 -3.838 10.116 1.00 90.06 452 ASN A O 1
ATOM 3488 N N . ASN A 1 453 ? -15.140 -5.926 9.640 1.00 93.50 453 ASN A N 1
ATOM 3489 C CA . ASN A 1 453 ? -13.821 -5.852 10.274 1.00 93.50 453 ASN A CA 1
ATOM 3490 C C . ASN A 1 453 ? -13.861 -5.528 11.781 1.00 93.50 453 ASN A C 1
ATOM 3492 O O . ASN A 1 453 ? -12.888 -5.017 12.339 1.00 93.50 453 ASN A O 1
ATOM 3496 N N . ILE A 1 454 ? -14.972 -5.823 12.459 1.00 94.62 454 ILE A N 1
ATOM 3497 C CA . ILE A 1 454 ? -15.087 -5.658 13.911 1.00 94.62 454 ILE A CA 1
ATOM 3498 C C . ILE A 1 454 ? -14.458 -6.873 14.585 1.00 94.62 454 ILE A C 1
ATOM 3500 O O . ILE A 1 454 ? -14.787 -8.009 14.237 1.00 94.62 454 ILE A O 1
ATOM 3504 N N . CYS A 1 455 ? -13.561 -6.623 15.541 1.00 95.69 455 CYS A N 1
ATOM 3505 C CA . CYS A 1 455 ? -12.933 -7.669 16.341 1.00 95.69 455 CYS A CA 1
ATOM 3506 C C . CYS A 1 455 ? -13.974 -8.322 17.254 1.00 95.69 455 CYS A C 1
ATOM 3508 O O . CYS A 1 455 ? -14.741 -7.624 17.920 1.00 95.69 455 CYS A O 1
ATOM 3510 N N . LEU A 1 456 ? -13.977 -9.650 17.291 1.00 95.44 456 LEU A N 1
ATOM 3511 C CA . LEU A 1 456 ? -14.749 -10.453 18.225 1.00 95.44 456 LEU A CA 1
ATOM 3512 C C . LEU A 1 456 ? -13.779 -11.244 19.104 1.00 95.44 456 LEU A C 1
ATOM 3514 O O . LEU A 1 456 ? -12.855 -11.862 18.574 1.00 95.44 456 LEU A O 1
ATOM 3518 N N . VAL A 1 457 ? -14.005 -11.242 20.417 1.00 95.31 457 VAL A N 1
ATOM 3519 C CA . VAL A 1 457 ? -13.295 -12.081 21.392 1.00 95.31 457 VAL A CA 1
ATOM 3520 C C . VAL A 1 457 ? -14.330 -12.936 22.112 1.00 95.31 457 VAL A C 1
ATOM 3522 O O . VAL A 1 457 ? -15.251 -12.403 22.722 1.00 95.31 457 VAL A O 1
ATOM 3525 N N . ASP A 1 458 ? -14.207 -14.258 22.005 1.00 93.12 458 ASP A N 1
ATOM 3526 C CA . ASP A 1 458 ? -15.178 -15.232 22.523 1.00 93.12 458 ASP A CA 1
ATOM 3527 C C . ASP A 1 458 ? -16.617 -14.970 22.017 1.00 93.12 458 ASP A C 1
ATOM 3529 O O . ASP A 1 458 ? -17.600 -15.168 22.726 1.00 93.12 458 ASP A O 1
ATOM 3533 N N . GLY A 1 459 ? -16.740 -14.499 20.768 1.00 92.56 459 GLY A N 1
ATOM 3534 C CA . GLY A 1 459 ? -18.015 -14.150 20.125 1.00 92.56 459 GLY A CA 1
ATOM 3535 C C . GLY A 1 459 ? -18.569 -12.764 20.481 1.00 92.56 459 GLY A C 1
ATOM 3536 O O . GLY A 1 459 ? -19.487 -12.293 19.811 1.00 92.56 459 GLY A O 1
ATOM 3537 N N . GLU A 1 460 ? -17.991 -12.080 21.469 1.00 94.56 460 GLU A N 1
ATOM 3538 C CA . GLU A 1 460 ? -18.398 -10.739 21.894 1.00 94.56 460 GLU A CA 1
ATOM 3539 C C . GLU A 1 460 ? -17.619 -9.657 21.142 1.00 94.56 460 GLU A C 1
ATOM 3541 O O . GLU A 1 460 ? -16.422 -9.796 20.886 1.00 94.56 460 GLU A O 1
ATOM 3546 N N . GLN A 1 461 ? -18.279 -8.549 20.798 1.00 95.38 461 GLN A N 1
ATOM 3547 C CA . GLN A 1 461 ? -17.608 -7.432 20.133 1.00 95.38 461 GLN A CA 1
ATOM 3548 C C . GLN A 1 461 ? -16.551 -6.795 21.042 1.00 95.38 461 GLN A C 1
ATOM 3550 O O . GLN A 1 461 ? -16.797 -6.506 22.213 1.00 95.38 461 GLN A O 1
ATOM 3555 N N . PHE A 1 462 ? -15.375 -6.532 20.478 1.00 96.56 462 PHE A N 1
ATOM 3556 C CA . PHE A 1 462 ? -14.221 -6.019 21.201 1.00 96.56 462 PHE A CA 1
ATOM 3557 C C . PHE A 1 462 ? -13.659 -4.786 20.490 1.00 96.56 462 PHE A C 1
ATOM 3559 O O . PHE A 1 462 ? -13.208 -4.876 19.351 1.00 96.56 462 PHE A O 1
ATOM 3566 N N . PHE A 1 463 ? -13.657 -3.628 21.156 1.00 97.38 463 PHE A N 1
ATOM 3567 C CA . PHE A 1 463 ? -12.984 -2.423 20.663 1.00 97.38 463 PHE A CA 1
ATOM 3568 C C . PHE A 1 463 ? -11.561 -2.338 21.244 1.00 97.38 463 PHE A C 1
ATOM 3570 O O . PHE A 1 463 ? -11.425 -2.043 22.431 1.00 97.38 463 PHE A O 1
ATOM 3577 N N . PRO A 1 464 ? -10.491 -2.581 20.463 1.00 96.94 464 PRO A N 1
ATOM 3578 C CA . PRO A 1 464 ? -9.121 -2.576 20.966 1.00 96.94 464 PRO A CA 1
ATOM 3579 C C . PRO A 1 464 ? -8.655 -1.161 21.346 1.00 96.94 464 PRO A C 1
ATOM 3581 O O . PRO A 1 464 ? -8.528 -0.286 20.488 1.00 96.94 464 PRO A O 1
ATOM 3584 N N . LEU A 1 465 ? -8.337 -0.977 22.630 1.00 97.25 465 LEU A N 1
ATOM 3585 C CA . LEU A 1 465 ? -7.727 0.207 23.237 1.00 97.25 465 LEU A CA 1
ATOM 3586 C C . LEU A 1 465 ? -6.462 -0.205 24.001 1.00 97.25 465 LEU A C 1
ATOM 3588 O O . LEU A 1 465 ? -6.552 -0.772 25.096 1.00 97.25 465 LEU A O 1
ATOM 3592 N N . GLY A 1 466 ? -5.286 0.063 23.429 1.00 94.94 466 GLY A N 1
ATOM 3593 C CA . GLY A 1 466 ? -4.035 -0.526 23.916 1.00 94.94 466 GLY A CA 1
ATOM 3594 C C . GLY A 1 466 ? -2.903 0.439 24.222 1.00 94.94 466 GLY A C 1
ATOM 3595 O O . GLY A 1 466 ? -2.951 1.617 23.901 1.00 94.94 466 GLY A O 1
ATOM 3596 N N . ILE A 1 467 ? -1.843 -0.060 24.848 1.00 92.12 467 ILE A N 1
ATOM 3597 C CA . ILE A 1 467 ? -0.646 0.727 25.161 1.00 92.12 467 ILE A CA 1
ATOM 3598 C C . ILE A 1 467 ? 0.616 -0.120 24.985 1.00 92.12 467 ILE A C 1
ATOM 3600 O O . ILE A 1 467 ? 0.621 -1.315 25.286 1.00 92.12 467 ILE A O 1
ATOM 3604 N N . TYR A 1 468 ? 1.681 0.496 24.472 1.00 87.19 468 TYR A N 1
ATOM 3605 C CA . TYR A 1 468 ? 2.993 -0.134 24.322 1.00 87.19 468 TYR A CA 1
ATOM 3606 C C . TYR A 1 468 ? 3.760 -0.171 25.643 1.00 87.19 468 TYR A C 1
ATOM 3608 O O . TYR A 1 468 ? 3.815 0.828 26.358 1.00 87.19 468 TYR A O 1
ATOM 3616 N N . PHE A 1 469 ? 4.453 -1.278 25.890 1.00 81.56 469 PHE A N 1
ATOM 3617 C CA . PHE A 1 469 ? 5.500 -1.434 26.906 1.00 81.56 469 PHE A CA 1
ATOM 3618 C C . PHE A 1 469 ? 5.122 -1.207 28.381 1.00 81.56 469 PHE A C 1
ATOM 3620 O O . PHE A 1 469 ? 5.981 -0.748 29.140 1.00 81.56 469 PHE A O 1
ATOM 3627 N N . PRO A 1 470 ? 3.905 -1.528 28.864 1.00 84.56 470 PRO A N 1
ATOM 3628 C CA . PRO A 1 470 ? 3.748 -1.706 30.302 1.00 84.56 470 PRO A CA 1
ATOM 3629 C C . PRO A 1 470 ? 4.563 -2.938 30.748 1.00 84.56 470 PRO A C 1
ATOM 3631 O O . PRO A 1 470 ? 4.536 -3.955 30.055 1.00 84.56 470 PRO A O 1
ATOM 3634 N N . PRO A 1 471 ? 5.294 -2.901 31.876 1.00 81.94 471 PRO A N 1
ATOM 3635 C CA . PRO A 1 471 ? 5.833 -4.119 32.475 1.00 81.94 471 PRO A CA 1
ATOM 3636 C C . PRO A 1 471 ? 4.695 -4.961 33.092 1.00 81.94 471 PRO A C 1
ATOM 3638 O O . PRO A 1 471 ? 3.661 -4.389 33.463 1.00 81.94 471 PRO A O 1
ATOM 3641 N N . PRO A 1 472 ? 4.867 -6.288 33.278 1.00 83.56 472 PRO A N 1
ATOM 3642 C CA . PRO A 1 472 ? 3.836 -7.173 33.846 1.00 83.56 472 PRO A CA 1
ATOM 3643 C C . PRO A 1 472 ? 3.249 -6.701 35.181 1.00 83.56 472 PRO A C 1
ATOM 3645 O O . PRO A 1 472 ? 2.053 -6.853 35.436 1.00 83.56 472 PRO A O 1
ATOM 3648 N N . SER A 1 473 ? 4.062 -6.047 36.014 1.00 84.25 473 SER A N 1
ATOM 3649 C CA . SER A 1 473 ? 3.652 -5.444 37.289 1.00 84.25 473 SER A CA 1
ATOM 3650 C C . SER A 1 473 ? 2.615 -4.316 37.152 1.00 84.25 473 SER A C 1
ATOM 3652 O O . SER A 1 473 ? 1.935 -3.982 38.123 1.00 84.25 473 SER A O 1
ATOM 3654 N N . LYS A 1 474 ? 2.450 -3.741 35.954 1.00 89.19 474 LYS A N 1
ATOM 3655 C CA . LYS A 1 474 ? 1.571 -2.596 35.666 1.00 89.19 474 LYS A CA 1
ATOM 3656 C C . LYS A 1 474 ? 0.324 -2.957 34.862 1.00 89.19 474 LYS A C 1
ATOM 3658 O O . LYS A 1 474 ? -0.488 -2.077 34.583 1.00 89.19 474 LYS A O 1
ATOM 3663 N N . PHE A 1 475 ? 0.112 -4.228 34.527 1.00 90.62 475 PHE A N 1
ATOM 3664 C CA . PHE A 1 475 ? -1.031 -4.664 33.712 1.00 90.62 475 PHE A CA 1
ATOM 3665 C C . PHE A 1 475 ? -2.378 -4.336 34.364 1.00 90.62 475 PHE A C 1
ATOM 3667 O O . PHE A 1 475 ? -3.266 -3.781 33.715 1.00 90.62 475 PHE A O 1
ATOM 3674 N N . GLN A 1 476 ? -2.494 -4.571 35.673 1.00 94.19 476 GLN A N 1
ATOM 3675 C CA . GLN A 1 476 ? -3.672 -4.184 36.450 1.00 94.19 476 GLN A CA 1
ATOM 3676 C C . GLN A 1 476 ? -3.894 -2.661 36.421 1.00 94.19 476 GLN A C 1
ATOM 3678 O O . GLN A 1 476 ? -5.016 -2.198 36.225 1.00 94.19 476 GLN A O 1
ATOM 3683 N N . THR A 1 477 ? -2.822 -1.868 36.528 1.00 93.88 477 THR A N 1
ATOM 3684 C CA . THR A 1 477 ? -2.895 -0.404 36.413 1.00 93.88 477 THR A CA 1
ATOM 3685 C C . THR A 1 477 ? -3.389 0.032 35.033 1.00 93.88 477 THR A C 1
ATOM 3687 O O . THR A 1 477 ? -4.210 0.947 34.952 1.00 93.88 477 THR A O 1
ATOM 3690 N N . MET A 1 478 ? -2.949 -0.622 33.950 1.00 93.62 478 MET A N 1
ATOM 3691 C CA . MET A 1 478 ? -3.441 -0.333 32.595 1.00 93.62 478 MET A CA 1
ATOM 3692 C C . MET A 1 478 ? -4.936 -0.639 32.471 1.00 93.62 478 MET A C 1
ATOM 3694 O O . MET A 1 478 ? -5.697 0.195 31.972 1.00 93.62 478 MET A O 1
ATOM 3698 N N . ARG A 1 479 ? -5.376 -1.789 33.000 1.00 94.88 479 ARG A N 1
ATOM 3699 C CA . ARG A 1 479 ? -6.793 -2.171 33.031 1.00 94.88 479 ARG A CA 1
ATOM 3700 C C . ARG A 1 479 ? -7.647 -1.132 33.758 1.00 94.88 479 ARG A C 1
ATOM 3702 O O . ARG A 1 479 ? -8.692 -0.730 33.250 1.00 94.88 479 ARG A O 1
ATOM 3709 N N . GLU A 1 480 ? -7.185 -0.655 34.912 1.00 94.56 480 GLU A N 1
ATOM 3710 C CA . GLU A 1 480 ? -7.862 0.365 35.728 1.00 94.56 480 GLU A CA 1
ATOM 3711 C C . GLU A 1 480 ? -7.929 1.751 35.065 1.00 94.56 480 GLU A C 1
ATOM 3713 O O . GLU A 1 480 ? -8.833 2.537 35.370 1.00 94.56 480 GLU A O 1
ATOM 3718 N N . HIS A 1 481 ? -7.000 2.062 34.154 1.00 93.75 481 HIS A N 1
ATOM 3719 C CA . HIS A 1 481 ? -7.040 3.290 33.350 1.00 93.75 481 HIS A CA 1
ATOM 3720 C C . HIS A 1 481 ? -8.028 3.207 32.183 1.00 93.75 481 HIS A C 1
ATOM 3722 O O . HIS A 1 481 ? -8.453 4.249 31.687 1.00 93.75 481 HIS A O 1
ATOM 3728 N N . GLY A 1 482 ? -8.443 1.998 31.797 1.00 95.31 482 GLY A N 1
ATOM 3729 C CA . GLY A 1 482 ? -9.409 1.757 30.725 1.00 95.31 482 GLY A CA 1
ATOM 3730 C C . GLY A 1 482 ? -8.823 1.069 29.494 1.00 95.31 482 GLY A C 1
ATOM 3731 O O . GLY A 1 482 ? -9.571 0.803 28.556 1.00 95.31 482 GLY A O 1
ATOM 3732 N N . PHE A 1 483 ? -7.528 0.738 29.493 1.00 96.38 483 PHE A N 1
ATOM 3733 C CA . PHE A 1 483 ? -6.954 -0.112 28.452 1.00 96.38 483 PHE A CA 1
ATOM 3734 C C . PHE A 1 483 ? -7.509 -1.538 28.564 1.00 96.38 483 PHE A C 1
ATOM 3736 O O . PHE A 1 483 ? -7.836 -2.024 29.654 1.00 96.38 483 PHE A O 1
ATOM 3743 N N . ASN A 1 484 ? -7.634 -2.213 27.426 1.00 96.12 484 ASN A N 1
ATOM 3744 C CA . ASN A 1 484 ? -8.134 -3.588 27.344 1.00 96.12 484 ASN A CA 1
ATOM 3745 C C . ASN A 1 484 ? -7.236 -4.518 26.519 1.00 96.12 484 ASN A C 1
ATOM 3747 O O . ASN A 1 484 ? -7.458 -5.728 26.542 1.00 96.12 484 ASN A O 1
ATOM 3751 N N . PHE A 1 485 ? -6.193 -3.989 25.877 1.00 93.75 485 PHE A N 1
ATOM 3752 C CA . PHE A 1 485 ? -5.073 -4.793 25.412 1.00 93.75 485 PHE A CA 1
ATOM 3753 C C . PHE A 1 485 ? -3.735 -4.073 25.604 1.00 93.75 485 PHE A C 1
ATOM 3755 O O . PHE A 1 485 ? -3.690 -2.897 25.963 1.00 93.75 485 PHE A O 1
ATOM 3762 N N . MET A 1 486 ? -2.630 -4.767 25.368 1.00 89.38 486 MET A N 1
ATOM 3763 C CA . MET A 1 486 ? -1.296 -4.177 25.389 1.00 89.38 486 MET A CA 1
ATOM 3764 C C . MET A 1 486 ? -0.386 -4.786 24.336 1.00 89.38 486 MET A C 1
ATOM 3766 O O . MET A 1 486 ? -0.544 -5.945 23.954 1.00 89.38 486 MET A O 1
ATOM 3770 N N . TYR A 1 487 ? 0.609 -4.004 23.933 1.00 81.75 487 TYR A N 1
ATOM 3771 C CA . TYR A 1 487 ? 1.775 -4.519 23.238 1.00 81.75 487 TYR A CA 1
ATOM 3772 C C . TYR A 1 487 ? 2.938 -4.661 24.212 1.00 81.75 487 TYR A C 1
ATOM 3774 O O . TYR A 1 487 ? 3.312 -3.700 24.893 1.00 81.75 487 TYR A O 1
ATOM 3782 N N . TRP A 1 488 ? 3.544 -5.842 24.224 1.00 68.88 488 TRP A N 1
ATOM 3783 C CA . TRP A 1 488 ? 4.708 -6.134 25.041 1.00 68.88 488 TRP A CA 1
ATOM 3784 C C . TRP A 1 488 ? 5.820 -6.736 24.173 1.00 68.88 488 TRP A C 1
ATOM 3786 O O . TRP A 1 488 ? 5.590 -7.674 23.404 1.00 68.88 488 TRP A O 1
ATOM 3796 N N . LEU A 1 489 ? 7.019 -6.154 24.272 1.00 60.78 489 LEU A N 1
ATOM 3797 C CA . LEU A 1 489 ? 8.215 -6.590 23.555 1.00 60.78 489 LEU A CA 1
ATOM 3798 C C . LEU A 1 489 ? 9.136 -7.345 24.505 1.00 60.78 489 LEU A C 1
ATOM 3800 O O . LEU A 1 489 ? 9.391 -6.929 25.630 1.00 60.78 489 LEU A O 1
ATOM 3804 N N . LEU A 1 490 ? 9.674 -8.424 23.959 1.00 55.59 490 LEU A N 1
ATOM 3805 C CA . LEU A 1 490 ? 10.710 -9.278 24.514 1.00 55.59 490 LEU A CA 1
ATOM 3806 C C . LEU A 1 490 ? 11.939 -8.486 25.007 1.00 55.59 490 LEU A C 1
ATOM 3808 O O . LEU A 1 490 ? 12.308 -7.467 24.415 1.00 55.59 490 LEU A O 1
ATOM 3812 N N . PRO A 1 491 ? 12.679 -9.006 25.999 1.00 44.75 491 PRO A N 1
ATOM 3813 C CA . PRO A 1 491 ? 13.558 -8.233 26.886 1.00 44.75 491 PRO A CA 1
ATOM 3814 C C . PRO A 1 491 ? 14.929 -7.866 26.287 1.00 44.75 491 PRO A C 1
ATOM 3816 O O . PRO A 1 491 ? 15.897 -7.644 27.011 1.00 44.75 491 PRO A O 1
ATOM 3819 N N . ARG A 1 492 ? 15.086 -7.813 24.958 1.00 49.03 492 ARG A N 1
ATOM 3820 C CA . ARG A 1 492 ? 16.376 -7.470 24.316 1.00 49.03 492 ARG A CA 1
ATOM 3821 C C . ARG A 1 492 ? 16.243 -6.473 23.166 1.00 49.03 492 ARG A C 1
ATOM 3823 O O . ARG A 1 492 ? 16.937 -6.593 22.159 1.00 49.03 492 ARG A O 1
ATOM 3830 N N . GLY A 1 493 ? 15.365 -5.487 23.326 1.00 47.03 493 GLY A N 1
ATOM 3831 C CA . GLY A 1 493 ? 15.197 -4.370 22.395 1.00 47.03 493 GLY A CA 1
ATOM 3832 C C . GLY A 1 493 ? 15.221 -3.002 23.078 1.00 47.03 493 GLY A C 1
ATOM 3833 O O . GLY A 1 493 ? 15.456 -2.885 24.282 1.00 47.03 493 GLY A O 1
ATOM 3834 N N . TRP A 1 494 ? 14.993 -1.952 22.285 1.00 39.31 494 TRP A N 1
ATOM 3835 C CA . TRP A 1 494 ? 14.750 -0.601 22.795 1.00 39.31 494 TRP A CA 1
ATOM 3836 C C . TRP A 1 494 ? 13.547 -0.635 23.749 1.00 39.31 494 TRP A C 1
ATOM 3838 O O . TRP A 1 494 ? 12.476 -1.075 23.348 1.00 39.31 494 TRP A O 1
ATOM 3848 N N . GLY A 1 495 ? 13.718 -0.188 24.997 1.00 47.16 495 GLY A N 1
ATOM 3849 C CA . GLY A 1 495 ? 12.626 -0.159 25.976 1.00 47.16 495 GLY A CA 1
ATOM 3850 C C . GLY A 1 495 ? 12.521 -1.346 26.950 1.00 47.16 495 GLY A C 1
ATOM 3851 O O . GLY A 1 495 ? 11.475 -1.496 27.571 1.00 47.16 495 GLY A O 1
ATOM 3852 N N . ALA A 1 496 ? 13.562 -2.160 27.151 1.00 46.91 496 ALA A N 1
ATOM 3853 C CA . ALA A 1 496 ? 13.565 -3.145 28.244 1.00 46.91 496 ALA A CA 1
ATOM 3854 C C . ALA A 1 496 ? 13.780 -2.466 29.618 1.00 46.91 496 ALA A C 1
ATOM 3856 O O . ALA A 1 496 ? 14.753 -1.732 29.792 1.00 46.91 496 ALA A O 1
ATOM 3857 N N . THR A 1 497 ? 12.887 -2.706 30.585 1.00 50.06 497 THR A N 1
ATOM 3858 C CA . THR A 1 497 ? 13.014 -2.238 31.983 1.00 50.06 497 THR A CA 1
ATOM 3859 C C . THR A 1 497 ? 13.973 -3.129 32.785 1.00 50.06 497 THR A C 1
ATOM 3861 O O . THR A 1 497 ? 14.221 -4.263 32.396 1.00 50.06 497 THR A O 1
ATOM 3864 N N . GLU A 1 498 ? 14.480 -2.681 33.942 1.00 48.34 498 GLU A N 1
ATOM 3865 C CA . GLU A 1 498 ? 15.286 -3.529 34.853 1.00 48.34 498 GLU A CA 1
ATOM 3866 C C . GLU A 1 498 ? 14.537 -4.808 35.299 1.00 48.34 498 GLU A C 1
ATOM 3868 O O . GLU A 1 498 ? 15.149 -5.863 35.451 1.00 48.34 498 GLU A O 1
ATOM 3873 N N . GLU A 1 499 ? 13.206 -4.735 35.435 1.00 50.00 499 GLU A N 1
ATOM 3874 C CA . GLU A 1 499 ? 12.320 -5.877 35.725 1.00 50.00 499 GLU A CA 1
ATOM 3875 C C . GLU A 1 499 ? 12.231 -6.861 34.539 1.00 50.00 499 GLU A C 1
ATOM 3877 O O . GLU A 1 499 ? 12.188 -8.070 34.756 1.00 50.00 499 GLU A O 1
ATOM 3882 N N . ALA A 1 500 ? 12.285 -6.360 33.297 1.00 48.75 500 ALA A N 1
ATOM 3883 C CA . ALA A 1 500 ? 12.367 -7.177 32.081 1.00 48.75 500 ALA A CA 1
ATOM 3884 C C . ALA A 1 500 ? 13.790 -7.722 31.822 1.00 48.75 500 ALA A C 1
ATOM 3886 O O . ALA A 1 500 ? 13.980 -8.818 31.308 1.00 48.75 500 ALA A O 1
ATOM 3887 N N . LEU A 1 501 ? 14.828 -6.977 32.217 1.00 47.22 501 LEU A N 1
ATOM 3888 C CA . LEU A 1 501 ? 16.240 -7.355 32.065 1.00 47.22 501 LEU A CA 1
ATOM 3889 C C . LEU A 1 501 ? 16.712 -8.380 33.115 1.00 47.22 501 LEU A C 1
ATOM 3891 O O . LEU A 1 501 ? 17.777 -8.976 32.938 1.00 47.22 501 LEU A O 1
ATOM 3895 N N . GLY A 1 502 ? 15.961 -8.562 34.208 1.00 46.28 502 GLY A N 1
ATOM 3896 C CA . GLY A 1 502 ? 16.321 -9.432 35.333 1.00 46.28 502 GLY A CA 1
ATOM 3897 C C . GLY A 1 502 ? 15.943 -10.911 35.181 1.00 46.28 502 GLY A C 1
ATOM 3898 O O . GLY A 1 502 ? 16.522 -11.740 35.883 1.00 46.28 502 GLY A O 1
ATOM 3899 N N . ASN A 1 503 ? 15.017 -11.249 34.276 1.00 52.88 503 ASN A N 1
ATOM 3900 C CA . ASN A 1 503 ? 14.494 -12.610 34.103 1.00 52.88 503 ASN A CA 1
ATOM 3901 C C . ASN A 1 503 ? 15.075 -13.295 32.850 1.00 52.88 503 ASN A C 1
ATOM 3903 O O . ASN A 1 503 ? 15.423 -12.642 31.863 1.00 52.88 503 ASN A O 1
ATOM 3907 N N . ASP A 1 504 ? 15.185 -14.627 32.869 1.00 61.94 504 ASP A N 1
ATOM 3908 C CA . ASP A 1 504 ? 15.457 -15.398 31.649 1.00 61.94 504 ASP A CA 1
ATOM 3909 C C . ASP A 1 504 ? 14.261 -15.228 30.686 1.00 61.94 504 ASP A C 1
ATOM 3911 O O . ASP A 1 504 ? 13.121 -15.393 31.128 1.00 61.94 504 ASP A O 1
ATOM 3915 N N . PRO A 1 505 ? 14.459 -14.934 29.383 1.00 60.97 505 PRO A N 1
ATOM 3916 C CA . PRO A 1 505 ? 13.371 -14.906 28.402 1.00 60.97 505 PRO A CA 1
ATOM 3917 C C . PRO A 1 505 ? 12.442 -16.134 28.434 1.00 60.97 505 PRO A C 1
ATOM 3919 O O . PRO A 1 505 ? 11.273 -16.019 28.072 1.00 60.97 505 PRO A O 1
ATOM 3922 N N . ALA A 1 506 ? 12.943 -17.300 28.862 1.00 66.12 506 ALA A N 1
ATOM 3923 C CA . ALA A 1 506 ? 12.143 -18.515 29.036 1.00 66.12 506 ALA A CA 1
ATOM 3924 C C . ALA A 1 506 ? 11.146 -18.446 30.217 1.00 66.12 506 ALA A C 1
ATOM 3926 O O . ALA A 1 506 ? 10.127 -19.133 30.199 1.00 66.12 506 ALA A O 1
ATOM 3927 N N . GLU A 1 507 ? 11.414 -17.624 31.234 1.00 73.25 507 GLU A N 1
ATOM 3928 C CA . GLU A 1 507 ? 10.551 -17.426 32.410 1.00 73.25 507 GLU A CA 1
ATOM 3929 C C . GLU A 1 507 ? 9.599 -16.230 32.244 1.00 73.25 507 GLU A C 1
ATOM 3931 O O . GLU A 1 507 ? 8.540 -16.167 32.871 1.00 73.25 507 GLU A O 1
ATOM 3936 N N . GLU A 1 508 ? 9.942 -15.289 31.367 1.00 73.50 508 GLU A N 1
ATOM 3937 C CA . GLU A 1 508 ? 9.220 -14.028 31.223 1.00 73.50 508 GLU A CA 1
ATOM 3938 C C . GLU A 1 508 ? 7.913 -14.151 30.428 1.00 73.50 508 GLU A C 1
ATOM 3940 O O . GLU A 1 508 ? 6.905 -13.559 30.817 1.00 73.50 508 GLU A O 1
ATOM 3945 N N . MET A 1 509 ? 7.887 -14.946 29.351 1.00 79.75 509 MET A N 1
ATOM 3946 C CA . MET A 1 509 ? 6.667 -15.151 28.555 1.00 79.75 509 MET A CA 1
ATOM 3947 C C . MET A 1 509 ? 5.534 -15.794 29.385 1.00 79.75 509 MET A C 1
ATOM 3949 O O . MET A 1 509 ? 4.431 -15.241 29.389 1.00 79.75 509 MET A O 1
ATOM 3953 N N . PRO A 1 510 ? 5.769 -16.882 30.155 1.00 84.81 510 PRO A N 1
ATOM 3954 C CA . PRO A 1 510 ? 4.762 -17.417 31.074 1.00 84.81 510 PRO A CA 1
ATOM 3955 C C . PRO A 1 510 ? 4.284 -16.404 32.121 1.00 84.81 510 PRO A C 1
ATOM 3957 O O . PRO A 1 510 ? 3.087 -16.332 32.386 1.00 84.81 510 PRO A O 1
ATOM 3960 N N . LEU A 1 511 ? 5.187 -15.589 32.683 1.00 83.75 511 LEU A N 1
ATOM 3961 C CA . LEU A 1 511 ? 4.818 -14.548 33.646 1.00 83.75 511 LEU A CA 1
ATOM 3962 C C . LEU A 1 511 ? 3.915 -13.484 33.007 1.00 83.75 511 LEU A C 1
ATOM 3964 O O . LEU A 1 511 ? 2.924 -13.079 33.610 1.00 83.75 511 LEU A O 1
ATOM 3968 N N . CYS A 1 512 ? 4.227 -13.032 31.791 1.00 84.50 512 CYS A N 1
ATOM 3969 C CA . CYS A 1 512 ? 3.400 -12.062 31.071 1.00 84.50 512 CYS A CA 1
ATOM 3970 C C . CYS A 1 512 ? 1.996 -12.610 30.799 1.00 84.50 512 CYS A C 1
ATOM 3972 O O . CYS A 1 512 ? 1.011 -11.915 31.049 1.00 84.50 512 CYS A O 1
ATOM 3974 N N . ILE A 1 513 ? 1.904 -13.863 30.343 1.00 88.19 513 ILE A N 1
ATOM 3975 C CA . ILE A 1 513 ? 0.635 -14.572 30.155 1.00 88.19 513 ILE A CA 1
ATOM 3976 C C . ILE A 1 513 ? -0.152 -14.607 31.473 1.00 88.19 513 ILE A C 1
ATOM 3978 O O . ILE A 1 513 ? -1.278 -14.117 31.531 1.00 88.19 513 ILE A O 1
ATOM 3982 N N . GLU A 1 514 ? 0.466 -15.095 32.553 1.00 90.56 514 GLU A N 1
ATOM 3983 C CA . GLU A 1 514 ? -0.174 -15.209 33.868 1.00 90.56 514 GLU A CA 1
ATOM 3984 C C . GLU A 1 514 ? -0.704 -13.852 34.359 1.00 90.56 514 GLU A C 1
ATOM 3986 O O . GLU A 1 514 ? -1.845 -13.741 34.815 1.00 90.56 514 GLU A O 1
ATOM 3991 N N . ARG A 1 515 ? 0.106 -12.792 34.252 1.00 90.44 515 ARG A N 1
ATOM 3992 C CA . ARG A 1 515 ? -0.280 -11.446 34.697 1.00 90.44 515 ARG A CA 1
ATOM 3993 C C . ARG A 1 515 ? -1.391 -10.847 33.853 1.00 90.44 515 ARG A C 1
ATOM 3995 O O . ARG A 1 515 ? -2.254 -10.163 34.402 1.00 90.44 515 ARG A O 1
ATOM 4002 N N . ALA A 1 516 ? -1.386 -11.085 32.549 1.00 92.19 516 ALA A N 1
ATOM 4003 C CA . ALA A 1 516 ? -2.425 -10.579 31.666 1.00 92.19 516 ALA A CA 1
ATOM 4004 C C . ALA A 1 516 ? -3.768 -11.267 31.928 1.00 92.19 516 ALA A C 1
ATOM 4006 O O . ALA A 1 516 ? -4.797 -10.598 32.009 1.00 92.19 516 ALA A O 1
ATOM 4007 N N . GLU A 1 517 ? -3.748 -12.580 32.165 1.00 93.56 517 GLU A N 1
ATOM 4008 C CA . GLU A 1 517 ? -4.926 -13.347 32.576 1.00 93.56 517 GLU A CA 1
ATOM 4009 C C . GLU A 1 517 ? -5.472 -12.863 33.924 1.00 93.56 517 GLU A C 1
ATOM 4011 O O . GLU A 1 517 ? -6.673 -12.614 34.049 1.00 93.56 517 GLU A O 1
ATOM 4016 N N . GLN A 1 518 ? -4.597 -12.645 34.913 1.00 94.75 518 GLN A N 1
ATOM 4017 C CA . GLN A 1 518 ? -4.975 -12.097 36.223 1.00 94.75 518 GLN A CA 1
ATOM 4018 C C . GLN A 1 518 ? -5.606 -10.703 36.114 1.00 94.75 518 GLN A C 1
ATOM 4020 O O . GLN A 1 518 ? -6.596 -10.426 36.790 1.00 94.75 518 GLN A O 1
ATOM 4025 N N . ALA A 1 519 ? -5.049 -9.836 35.265 1.00 94.88 519 ALA A N 1
ATOM 4026 C CA . ALA A 1 519 ? -5.550 -8.481 35.040 1.00 94.88 519 ALA A CA 1
ATOM 4027 C C . ALA A 1 519 ? -6.723 -8.416 34.041 1.00 94.88 519 ALA A C 1
ATOM 4029 O O . ALA A 1 519 ? -7.290 -7.340 33.835 1.00 94.88 519 ALA A O 1
ATOM 4030 N N . GLN A 1 520 ? -7.093 -9.543 33.418 1.00 94.44 520 GLN A N 1
ATOM 4031 C CA . GLN A 1 520 ? -8.111 -9.634 32.365 1.00 94.44 520 GLN A CA 1
ATOM 4032 C C . GLN A 1 520 ? -7.880 -8.620 31.234 1.00 94.44 520 GLN A C 1
ATOM 4034 O O . GLN A 1 520 ? -8.788 -7.885 30.828 1.00 94.44 520 GLN A O 1
ATOM 4039 N N . ILE A 1 521 ? -6.638 -8.546 30.768 1.00 94.44 521 ILE A N 1
ATOM 4040 C CA . ILE A 1 521 ? -6.202 -7.673 29.681 1.00 94.44 521 ILE A CA 1
ATOM 4041 C C . ILE A 1 521 ? -5.621 -8.529 28.561 1.00 94.44 521 ILE A C 1
ATOM 4043 O O . ILE A 1 521 ? -4.941 -9.520 28.816 1.00 94.44 521 ILE A O 1
ATOM 4047 N N . MET A 1 522 ? -5.926 -8.167 27.319 1.00 95.38 522 MET A N 1
ATOM 4048 C CA . MET A 1 522 ? -5.482 -8.938 26.166 1.00 95.38 522 MET A CA 1
ATOM 4049 C C . MET A 1 522 ? -4.039 -8.579 25.769 1.00 95.38 522 MET A C 1
ATOM 4051 O O . MET A 1 522 ? -3.600 -7.439 25.917 1.00 95.38 522 MET A O 1
ATOM 4055 N N . ASN A 1 523 ? -3.308 -9.532 25.209 1.00 91.06 523 ASN A N 1
ATOM 4056 C CA . ASN A 1 523 ? -1.912 -9.403 24.815 1.00 91.06 523 ASN A CA 1
ATOM 4057 C C . ASN A 1 523 ? -1.757 -9.427 23.296 1.00 91.06 523 ASN A C 1
ATOM 4059 O O . ASN A 1 523 ? -2.294 -10.300 22.615 1.00 91.06 523 ASN A O 1
ATOM 4063 N N . LEU A 1 524 ? -0.942 -8.509 22.785 1.00 91.38 524 LEU A N 1
ATOM 4064 C CA . LEU A 1 524 ? -0.420 -8.501 21.424 1.00 91.38 524 LEU A CA 1
ATOM 4065 C C . LEU A 1 524 ? 1.102 -8.743 21.480 1.00 91.38 524 LEU A C 1
ATOM 4067 O O . LEU A 1 524 ? 1.874 -7.789 21.384 1.00 91.38 524 LEU A O 1
ATOM 4071 N N . PRO A 1 525 ? 1.573 -9.976 21.732 1.00 87.44 525 PRO A N 1
ATOM 4072 C CA . PRO A 1 525 ? 3.001 -10.259 21.865 1.00 87.44 525 PRO A CA 1
ATOM 4073 C C . PRO A 1 525 ? 3.752 -10.071 20.542 1.00 87.44 525 PRO A C 1
ATOM 4075 O O . PRO A 1 525 ? 3.329 -10.571 19.495 1.00 87.44 525 PRO A O 1
ATOM 4078 N N . HIS A 1 526 ? 4.917 -9.419 20.605 1.00 85.25 526 HIS A N 1
ATOM 4079 C CA . HIS A 1 526 ? 5.918 -9.526 19.544 1.00 85.25 526 HIS A CA 1
ATOM 4080 C C . HIS A 1 526 ? 6.625 -10.871 19.654 1.00 85.25 526 HIS A C 1
ATOM 4082 O O . HIS A 1 526 ? 7.310 -11.130 20.645 1.00 85.25 526 HIS A O 1
ATOM 4088 N N . VAL A 1 527 ? 6.532 -11.711 18.628 1.00 79.38 527 VAL A N 1
ATOM 4089 C CA . VAL A 1 527 ? 7.253 -12.988 18.613 1.00 79.38 527 VAL A CA 1
ATOM 4090 C C . VAL A 1 527 ? 8.393 -12.868 17.612 1.00 79.38 527 VAL A C 1
ATOM 4092 O O . VAL A 1 527 ? 8.173 -12.619 16.435 1.00 79.38 527 VAL A O 1
ATOM 4095 N N . SER A 1 528 ? 9.639 -13.013 18.068 1.00 78.88 528 SER A N 1
ATOM 4096 C CA . SER A 1 528 ? 10.776 -13.049 17.142 1.00 78.88 528 SER A CA 1
ATOM 4097 C C . SER A 1 528 ? 10.730 -14.338 16.310 1.00 78.88 528 SER A C 1
ATOM 4099 O O . SER A 1 528 ? 10.498 -15.399 16.898 1.00 78.88 528 SER A O 1
ATOM 4101 N N . PRO A 1 529 ? 11.047 -14.299 15.000 1.00 81.88 529 PRO A N 1
ATOM 4102 C CA . PRO A 1 529 ? 11.106 -15.494 14.151 1.00 81.88 529 PRO A CA 1
ATOM 4103 C C . PRO A 1 529 ? 11.961 -16.628 14.729 1.00 81.88 529 PRO A C 1
ATOM 4105 O O . PRO A 1 529 ? 11.620 -17.797 14.603 1.00 81.88 529 PRO A O 1
ATOM 4108 N N . ALA A 1 530 ? 13.037 -16.291 15.448 1.00 82.81 530 ALA A N 1
ATOM 4109 C CA . ALA A 1 530 ? 13.926 -17.266 16.084 1.00 82.81 530 ALA A CA 1
ATOM 4110 C C . ALA A 1 530 ? 13.299 -18.027 17.273 1.00 82.81 530 ALA A C 1
ATOM 4112 O O . ALA A 1 530 ? 13.930 -18.931 17.814 1.00 82.81 530 ALA A O 1
ATOM 4113 N N . ARG A 1 531 ? 12.104 -17.630 17.726 1.00 83.62 531 ARG A N 1
ATOM 4114 C CA . ARG A 1 531 ? 11.409 -18.170 18.907 1.00 83.62 531 ARG A CA 1
ATOM 4115 C C . ARG A 1 531 ? 9.989 -18.655 18.593 1.00 83.62 531 ARG A C 1
ATOM 4117 O O . ARG A 1 531 ? 9.258 -19.002 19.517 1.00 83.62 531 ARG A O 1
ATOM 4124 N N . PHE A 1 532 ? 9.592 -18.688 17.318 1.00 88.69 532 PHE A N 1
ATOM 4125 C CA . PHE A 1 532 ? 8.258 -19.131 16.895 1.00 88.69 532 PHE A CA 1
ATOM 4126 C C . PHE A 1 532 ? 7.889 -20.502 17.471 1.00 88.69 532 PHE A C 1
ATOM 4128 O O . PHE A 1 532 ? 6.864 -20.615 18.139 1.00 88.69 532 PHE A O 1
ATOM 4135 N N . ASP A 1 533 ? 8.762 -21.497 17.306 1.00 89.25 533 ASP A N 1
ATOM 4136 C CA . ASP A 1 533 ? 8.523 -22.872 17.766 1.00 89.25 533 ASP A CA 1
ATOM 4137 C C . ASP A 1 533 ? 8.414 -23.005 19.295 1.00 89.25 533 ASP A C 1
ATOM 4139 O O . ASP A 1 533 ? 7.841 -23.968 19.796 1.00 89.25 533 ASP A O 1
ATOM 4143 N N . GLU A 1 534 ? 8.968 -22.051 20.048 1.00 85.75 534 GLU A N 1
ATOM 4144 C CA . GLU A 1 534 ? 8.962 -22.063 21.513 1.00 85.75 534 GLU A CA 1
ATOM 4145 C C . GLU A 1 534 ? 7.734 -21.345 22.081 1.00 85.75 534 GLU A C 1
ATOM 4147 O O . GLU A 1 534 ? 7.072 -21.859 22.981 1.00 85.75 534 GLU A O 1
ATOM 4152 N N . TRP A 1 535 ? 7.420 -20.151 21.572 1.00 86.81 535 TRP A N 1
ATOM 4153 C CA . TRP A 1 535 ? 6.444 -19.267 22.215 1.00 86.81 535 TRP A CA 1
ATOM 4154 C C . TRP A 1 535 ? 5.065 -19.277 21.585 1.00 86.81 535 TRP A C 1
ATOM 4156 O O . TRP A 1 535 ? 4.094 -19.084 22.312 1.00 86.81 535 TRP A O 1
ATOM 4166 N N . ILE A 1 536 ? 4.941 -19.524 20.278 1.00 91.38 536 ILE A N 1
ATOM 4167 C CA . ILE A 1 536 ? 3.616 -19.612 19.651 1.00 91.38 536 ILE A CA 1
ATOM 4168 C C . ILE A 1 536 ? 2.788 -20.729 20.300 1.00 91.38 536 ILE A C 1
ATOM 4170 O O . ILE A 1 536 ? 1.651 -20.443 20.668 1.00 91.38 536 ILE A O 1
ATOM 4174 N N . PRO A 1 537 ? 3.326 -21.939 20.571 1.00 91.88 537 PRO A N 1
ATOM 4175 C CA . PRO A 1 537 ? 2.570 -22.967 21.286 1.00 91.88 537 PRO A CA 1
ATOM 4176 C C . PRO A 1 537 ? 2.092 -22.543 22.683 1.00 91.88 537 PRO A C 1
ATOM 4178 O O . PRO A 1 537 ? 0.997 -22.918 23.079 1.00 91.88 537 PRO A O 1
ATOM 4181 N N . LEU A 1 538 ? 2.875 -21.751 23.426 1.00 89.31 538 LEU A N 1
ATOM 4182 C CA . LEU A 1 538 ? 2.473 -21.253 24.749 1.00 89.31 538 LEU A CA 1
ATOM 4183 C C . LEU A 1 538 ? 1.380 -20.185 24.645 1.00 89.31 538 LEU A C 1
ATOM 4185 O O . LEU A 1 538 ? 0.387 -20.226 25.365 1.00 89.31 538 LEU A O 1
ATOM 4189 N N . LEU A 1 539 ? 1.567 -19.226 23.740 1.00 91.19 539 LEU A N 1
ATOM 4190 C CA . LEU A 1 539 ? 0.647 -18.111 23.544 1.00 91.19 539 LEU A CA 1
ATOM 4191 C C . LEU A 1 539 ? -0.687 -18.566 22.959 1.00 91.19 539 LEU A C 1
ATOM 4193 O O . LEU A 1 539 ? -1.727 -18.048 23.353 1.00 91.19 539 LEU A O 1
ATOM 4197 N N . LYS A 1 540 ? -0.660 -19.533 22.041 1.00 92.88 540 LYS A N 1
ATOM 4198 C CA . LYS A 1 540 ? -1.852 -20.118 21.425 1.00 92.88 540 LYS A CA 1
ATOM 4199 C C . LYS A 1 540 ? -2.837 -20.655 22.465 1.00 92.88 540 LYS A C 1
ATOM 4201 O O . LYS A 1 540 ? -4.039 -20.482 22.313 1.00 92.88 540 LYS A O 1
ATOM 4206 N N . GLU A 1 541 ? -2.334 -21.285 23.523 1.00 91.62 541 GLU A N 1
ATOM 4207 C CA . GLU A 1 541 ? -3.175 -21.855 24.581 1.00 91.62 541 GLU A CA 1
ATOM 4208 C C . GLU A 1 541 ? -3.652 -20.802 25.597 1.00 91.62 541 GLU A C 1
ATOM 4210 O O . GLU A 1 541 ? -4.565 -21.071 26.379 1.00 91.62 541 GLU A O 1
ATOM 4215 N N . SER A 1 542 ? -3.058 -19.600 25.611 1.00 91.12 542 SER A N 1
ATOM 4216 C CA . SER A 1 542 ? -3.438 -18.569 26.577 1.00 91.12 542 SER A CA 1
ATOM 4217 C C . SER A 1 542 ? -4.731 -17.851 26.181 1.00 91.12 542 SER A C 1
ATOM 4219 O O . SER A 1 542 ? -4.798 -17.247 25.106 1.00 91.12 542 SER A O 1
ATOM 4221 N N . PRO A 1 543 ? -5.727 -17.759 27.084 1.00 92.69 543 PRO A N 1
ATOM 4222 C CA . PRO A 1 543 ? -6.895 -16.915 26.871 1.00 92.69 543 PRO A CA 1
ATOM 4223 C C . PRO A 1 543 ? -6.600 -15.412 26.761 1.00 92.69 543 PRO A C 1
ATOM 4225 O O . PRO A 1 543 ? -7.452 -14.651 26.302 1.00 92.69 543 PRO A O 1
ATOM 4228 N N . SER A 1 544 ? -5.417 -14.961 27.180 1.00 93.38 544 SER A N 1
ATOM 4229 C CA . SER A 1 544 ? -5.040 -13.551 27.070 1.00 93.38 544 SER A CA 1
ATOM 4230 C C . SER A 1 544 ? -4.551 -13.161 25.673 1.00 93.38 544 SER A C 1
ATOM 4232 O O . SER A 1 544 ? -4.484 -11.973 25.382 1.00 93.38 544 SER A O 1
ATOM 4234 N N . THR A 1 545 ? -4.216 -14.101 24.785 1.00 94.44 545 THR A N 1
ATOM 4235 C CA . THR A 1 545 ? -3.655 -13.774 23.464 1.00 94.44 545 THR A CA 1
ATOM 4236 C C . THR A 1 545 ? -4.719 -13.193 22.530 1.00 94.44 545 THR A C 1
ATOM 4238 O O . THR A 1 545 ? -5.736 -13.821 22.247 1.00 94.44 545 THR A O 1
ATOM 4241 N N . LEU A 1 546 ? -4.485 -11.974 22.031 1.00 95.44 546 LEU A N 1
ATOM 4242 C CA . LEU A 1 546 ? -5.349 -11.311 21.050 1.00 95.44 546 LEU A CA 1
ATOM 4243 C C . LEU A 1 546 ? -4.917 -11.621 19.620 1.00 95.44 546 LEU A C 1
ATOM 4245 O O . LEU A 1 546 ? -5.735 -11.973 18.782 1.00 95.44 546 LEU A O 1
ATOM 4249 N N . ALA A 1 547 ? -3.634 -11.421 19.336 1.00 94.88 547 ALA A N 1
ATOM 4250 C CA . ALA A 1 547 ? -3.028 -11.553 18.018 1.00 94.88 547 ALA A CA 1
ATOM 4251 C C . ALA A 1 547 ? -1.498 -11.585 18.161 1.00 94.88 547 ALA A C 1
ATOM 4253 O O . ALA A 1 547 ? -0.966 -11.221 19.208 1.00 94.88 547 ALA A O 1
ATOM 4254 N N . TYR A 1 548 ? -0.776 -11.969 17.112 1.00 93.62 548 TYR A N 1
ATOM 4255 C CA . TYR A 1 548 ? 0.687 -11.933 17.079 1.00 93.62 548 TYR A CA 1
ATOM 4256 C C . TYR A 1 548 ? 1.187 -10.708 16.339 1.00 93.62 548 TYR A C 1
ATOM 4258 O O . TYR A 1 548 ? 0.855 -10.521 15.175 1.00 93.62 548 TYR A O 1
ATOM 4266 N N . TYR A 1 549 ? 2.033 -9.898 16.967 1.00 91.56 549 TYR A N 1
ATOM 4267 C CA . TYR A 1 549 ? 2.750 -8.858 16.242 1.00 91.56 549 TYR A CA 1
ATOM 4268 C C . TYR A 1 549 ? 3.957 -9.494 15.549 1.00 91.56 549 TYR A C 1
ATOM 4270 O O . TYR A 1 549 ? 4.913 -9.912 16.203 1.00 91.56 549 TYR A O 1
ATOM 4278 N N . ILE A 1 550 ? 3.880 -9.604 14.221 1.00 90.75 550 ILE A N 1
ATOM 4279 C CA . ILE A 1 550 ? 4.890 -10.294 13.413 1.00 90.75 550 ILE A CA 1
ATOM 4280 C C . ILE A 1 550 ? 6.239 -9.584 13.424 1.00 90.75 550 ILE A C 1
ATOM 4282 O O . ILE A 1 550 ? 7.270 -10.236 13.587 1.00 90.75 550 ILE A O 1
ATOM 4286 N N . TYR A 1 551 ? 6.230 -8.268 13.199 1.00 87.06 551 TYR A N 1
ATOM 4287 C CA . TYR A 1 551 ? 7.438 -7.466 13.109 1.00 87.06 551 TYR A CA 1
ATOM 4288 C C . TYR A 1 551 ? 7.147 -5.965 13.032 1.00 87.06 551 TYR A C 1
ATOM 4290 O O . TYR A 1 551 ? 6.219 -5.555 12.335 1.00 87.06 551 TYR A O 1
ATOM 4298 N N . ASP A 1 552 ? 7.993 -5.165 13.678 1.00 86.88 552 ASP A N 1
ATOM 4299 C CA . ASP A 1 552 ? 7.941 -3.699 13.703 1.00 86.88 552 ASP A CA 1
ATOM 4300 C C . ASP A 1 552 ? 8.624 -3.077 12.467 1.00 86.88 552 ASP A C 1
ATOM 4302 O O . ASP A 1 552 ? 9.798 -3.349 12.197 1.00 86.88 552 ASP A O 1
ATOM 4306 N N . GLU A 1 553 ? 7.885 -2.271 11.696 1.00 87.62 553 GLU A N 1
ATOM 4307 C CA . GLU A 1 553 ? 8.386 -1.456 10.572 1.00 87.62 553 GLU A CA 1
ATOM 4308 C C . GLU A 1 553 ? 9.375 -2.201 9.638 1.00 87.62 553 GLU A C 1
ATOM 4310 O O . GLU A 1 553 ? 10.554 -1.840 9.510 1.00 87.62 553 GLU A O 1
ATOM 4315 N N . PRO A 1 554 ? 8.936 -3.274 8.955 1.00 84.31 554 PRO A N 1
ATOM 4316 C CA . PRO A 1 554 ? 9.818 -4.204 8.238 1.00 84.31 554 PRO A CA 1
ATOM 4317 C C . PRO A 1 554 ? 10.591 -3.609 7.044 1.00 84.31 554 PRO A C 1
ATOM 4319 O O . PRO A 1 554 ? 11.430 -4.299 6.463 1.00 84.31 554 PRO A O 1
ATOM 4322 N N . ASP A 1 555 ? 10.312 -2.369 6.636 1.00 78.94 555 ASP A N 1
ATOM 4323 C CA . ASP A 1 555 ? 11.073 -1.678 5.579 1.00 78.94 555 ASP A CA 1
ATOM 4324 C C . ASP A 1 555 ? 12.237 -0.869 6.174 1.00 78.94 555 ASP A C 1
ATOM 4326 O O . ASP A 1 555 ? 13.362 -0.929 5.677 1.00 78.94 555 ASP A O 1
ATOM 4330 N N . GLU A 1 556 ? 12.008 -0.187 7.302 1.00 69.38 556 GLU A N 1
ATOM 4331 C CA . GLU A 1 556 ? 13.034 0.590 8.006 1.00 69.38 556 GLU A CA 1
ATOM 4332 C C . GLU A 1 556 ? 14.093 -0.315 8.654 1.00 69.38 556 GLU A C 1
ATOM 4334 O O . GLU A 1 556 ? 15.300 -0.065 8.554 1.00 69.38 556 GLU A O 1
ATOM 4339 N N . SER A 1 557 ? 13.647 -1.425 9.241 1.00 61.50 557 SER A N 1
ATOM 4340 C CA . SER A 1 557 ? 14.492 -2.448 9.872 1.00 61.50 557 SER A CA 1
ATOM 4341 C C . SER A 1 557 ? 15.148 -3.424 8.879 1.00 61.50 557 SER A C 1
ATOM 4343 O O . SER A 1 557 ? 16.045 -4.182 9.258 1.00 61.50 557 SER A O 1
ATOM 4345 N N . LYS A 1 558 ? 14.758 -3.358 7.596 1.00 71.94 558 LYS A N 1
ATOM 4346 C CA . LYS A 1 558 ? 15.328 -4.066 6.432 1.00 71.94 558 LYS A CA 1
ATOM 4347 C C . LYS A 1 558 ? 15.135 -5.597 6.273 1.00 71.94 558 LYS A C 1
ATOM 4349 O O . LYS A 1 558 ? 15.834 -6.144 5.416 1.00 71.94 558 LYS A O 1
ATOM 4354 N N . PRO A 1 559 ? 14.227 -6.331 6.956 1.00 71.12 559 PRO A N 1
ATOM 4355 C CA . PRO A 1 559 ? 13.885 -7.696 6.529 1.00 71.12 559 PRO A CA 1
ATOM 4356 C C . PRO A 1 559 ? 13.071 -7.725 5.217 1.00 71.12 559 PRO A C 1
ATOM 4358 O O . PRO A 1 559 ? 13.180 -8.676 4.444 1.00 71.12 559 PRO A O 1
ATOM 4361 N N . GLY A 1 560 ? 12.291 -6.677 4.922 1.00 79.94 560 GLY A N 1
ATOM 4362 C CA . GLY A 1 560 ? 11.544 -6.542 3.669 1.00 79.94 560 GLY A CA 1
ATOM 4363 C C . GLY A 1 560 ? 10.320 -7.464 3.540 1.00 79.94 560 GLY A C 1
ATOM 4364 O O . GLY A 1 560 ? 10.023 -8.304 4.388 1.00 79.94 560 GLY A O 1
ATOM 4365 N N . ALA A 1 561 ? 9.575 -7.301 2.445 1.00 83.12 561 ALA A N 1
ATOM 4366 C CA . ALA A 1 561 ? 8.308 -8.000 2.202 1.00 83.12 561 ALA A CA 1
ATOM 4367 C C . ALA A 1 561 ? 8.432 -9.529 2.040 1.00 83.12 561 ALA A C 1
ATOM 4369 O O . ALA A 1 561 ? 7.496 -10.255 2.364 1.00 83.12 561 ALA A O 1
ATOM 4370 N N . ALA A 1 562 ? 9.567 -10.027 1.538 1.00 81.75 562 ALA A N 1
ATOM 4371 C CA . ALA A 1 562 ? 9.785 -11.465 1.361 1.00 81.75 562 ALA A CA 1
ATOM 4372 C C . ALA A 1 562 ? 9.860 -12.199 2.710 1.00 81.75 562 ALA A C 1
ATOM 4374 O O . ALA A 1 562 ? 9.216 -13.231 2.875 1.00 81.75 562 ALA A O 1
ATOM 4375 N N . ALA A 1 563 ? 10.563 -11.619 3.688 1.00 84.19 563 ALA A N 1
ATOM 4376 C CA . ALA A 1 563 ? 10.622 -12.155 5.044 1.00 84.19 563 ALA A CA 1
ATOM 4377 C C . ALA A 1 563 ? 9.242 -12.143 5.720 1.00 84.19 563 ALA A C 1
ATOM 4379 O O . ALA A 1 563 ? 8.864 -13.126 6.347 1.00 84.19 563 ALA A O 1
ATOM 4380 N N . MET A 1 564 ? 8.450 -11.076 5.541 1.00 92.25 564 MET A N 1
ATOM 4381 C CA . MET A 1 564 ? 7.082 -11.027 6.084 1.00 92.25 564 MET A CA 1
ATOM 4382 C C . MET A 1 564 ? 6.194 -12.131 5.511 1.00 92.25 564 MET A C 1
ATOM 4384 O O . MET A 1 564 ? 5.430 -12.743 6.252 1.00 92.25 564 MET A O 1
ATOM 4388 N N . ALA A 1 565 ? 6.314 -12.418 4.212 1.00 88.94 565 ALA A N 1
ATOM 4389 C CA . ALA A 1 565 ? 5.584 -13.513 3.584 1.00 88.94 565 ALA A CA 1
ATOM 4390 C C . ALA A 1 565 ? 5.943 -14.867 4.214 1.00 88.94 565 ALA A C 1
ATOM 4392 O O . ALA A 1 565 ? 5.049 -15.635 4.561 1.00 88.94 565 ALA A O 1
ATOM 4393 N N . GLU A 1 566 ? 7.237 -15.140 4.394 1.00 89.88 566 GLU A N 1
ATOM 4394 C CA . GLU A 1 566 ? 7.731 -16.370 5.018 1.00 89.88 566 GLU A CA 1
ATOM 4395 C C . GLU A 1 566 ? 7.262 -16.499 6.474 1.00 89.88 566 GLU A C 1
ATOM 4397 O O . GLU A 1 566 ? 6.693 -17.520 6.861 1.00 89.88 566 GLU A O 1
ATOM 4402 N N . TRP A 1 567 ? 7.441 -15.449 7.277 1.00 93.38 567 TRP A N 1
ATOM 4403 C CA . TRP A 1 567 ? 7.114 -15.470 8.701 1.00 93.38 567 TRP A CA 1
ATOM 4404 C C . TRP A 1 567 ? 5.611 -15.533 8.957 1.00 93.38 567 TRP A C 1
ATOM 4406 O O . TRP A 1 567 ? 5.191 -16.249 9.863 1.00 93.38 567 TRP A O 1
ATOM 4416 N N . TYR A 1 568 ? 4.794 -14.869 8.135 1.00 93.81 568 TYR A N 1
ATOM 4417 C CA . TYR A 1 568 ? 3.339 -14.970 8.226 1.00 93.81 568 TYR A CA 1
ATOM 4418 C C . TYR A 1 568 ? 2.883 -16.413 7.983 1.00 93.81 568 TYR A C 1
ATOM 4420 O O . TYR A 1 568 ? 2.084 -16.943 8.751 1.00 93.81 568 TYR A O 1
ATOM 4428 N N . GLN A 1 569 ? 3.441 -17.094 6.975 1.00 90.81 569 GLN A N 1
ATOM 4429 C CA . GLN A 1 569 ? 3.132 -18.506 6.722 1.00 90.81 569 GLN A CA 1
ATOM 4430 C C . GLN A 1 569 ? 3.627 -19.426 7.847 1.00 90.81 569 GLN A C 1
ATOM 4432 O O . GLN A 1 569 ? 2.912 -20.348 8.237 1.00 90.81 569 GLN A O 1
ATOM 4437 N N . ALA A 1 570 ? 4.811 -19.166 8.408 1.00 92.75 570 ALA A N 1
ATOM 4438 C CA . ALA A 1 570 ? 5.338 -19.936 9.534 1.00 92.75 570 ALA A CA 1
ATOM 4439 C C . ALA A 1 570 ? 4.466 -19.791 10.796 1.00 92.75 570 ALA A C 1
ATOM 4441 O O . ALA A 1 570 ? 4.093 -20.797 11.400 1.00 92.75 570 ALA A O 1
ATOM 4442 N N . MET A 1 571 ? 4.071 -18.561 11.152 1.00 93.44 571 MET A N 1
ATOM 4443 C CA . MET A 1 571 ? 3.140 -18.307 12.259 1.00 93.44 571 MET A CA 1
ATOM 4444 C C . MET A 1 571 ? 1.819 -19.045 12.045 1.00 93.44 571 MET A C 1
ATOM 4446 O O . MET A 1 571 ? 1.336 -19.711 12.952 1.00 93.44 571 MET A O 1
ATOM 4450 N N . ARG A 1 572 ? 1.275 -18.996 10.824 1.00 90.62 572 ARG A N 1
ATOM 4451 C CA . ARG A 1 572 ? 0.029 -19.681 10.458 1.00 90.62 572 ARG A CA 1
ATOM 4452 C C . ARG A 1 572 ? 0.096 -21.198 10.546 1.00 90.62 572 ARG A C 1
ATOM 4454 O O . ARG A 1 572 ? -0.900 -21.826 10.898 1.00 90.62 572 ARG A O 1
ATOM 4461 N N . ALA A 1 573 ? 1.243 -21.786 10.222 1.00 90.75 573 ALA A N 1
ATOM 4462 C CA . ALA A 1 573 ? 1.451 -23.224 10.340 1.00 90.75 573 ALA A CA 1
ATOM 4463 C C . ALA A 1 573 ? 1.472 -23.685 11.808 1.00 90.75 573 ALA A C 1
ATOM 4465 O O . ALA A 1 573 ? 0.994 -24.778 12.112 1.00 90.75 573 ALA A O 1
ATOM 4466 N N . LEU A 1 574 ? 2.005 -22.856 12.710 1.00 94.06 574 LEU A N 1
ATOM 4467 C CA . LEU A 1 574 ? 2.074 -23.137 14.147 1.00 94.06 574 LEU A CA 1
ATOM 4468 C C . LEU A 1 574 ? 0.748 -22.839 14.858 1.00 94.06 574 LEU A C 1
ATOM 4470 O O . LEU A 1 574 ? 0.275 -23.633 15.678 1.00 94.06 574 LEU A O 1
ATOM 4474 N N . ASP A 1 575 ? 0.124 -21.719 14.506 1.00 92.75 575 ASP A N 1
ATOM 4475 C CA . ASP A 1 575 ? -1.172 -21.319 15.018 1.00 92.75 575 ASP A CA 1
ATOM 4476 C C . ASP A 1 575 ? -2.066 -20.677 13.935 1.00 92.75 575 ASP A C 1
ATOM 4478 O O . ASP A 1 575 ? -1.898 -19.507 13.573 1.00 92.75 575 ASP A O 1
ATOM 4482 N N . PRO A 1 576 ? -3.058 -21.427 13.424 1.00 86.81 576 PRO A N 1
ATOM 4483 C CA . PRO A 1 576 ? -4.051 -20.894 12.502 1.00 86.81 576 PRO A CA 1
ATOM 4484 C C . PRO A 1 576 ? -5.194 -20.140 13.207 1.00 86.81 576 PRO A C 1
ATOM 4486 O O . PRO A 1 576 ? -6.095 -19.665 12.515 1.00 86.81 576 PRO A O 1
ATOM 4489 N N . GLU A 1 577 ? -5.230 -20.086 14.545 1.00 85.81 577 GLU A N 1
ATOM 4490 C CA . GLU A 1 577 ? -6.357 -19.528 15.302 1.00 85.81 577 GLU A CA 1
ATOM 4491 C C . GLU A 1 577 ? -6.235 -18.027 15.566 1.00 85.81 577 GLU A C 1
ATOM 4493 O O . GLU A 1 577 ? -7.220 -17.316 15.370 1.00 85.81 577 GLU A O 1
ATOM 4498 N N . HIS A 1 578 ? -5.063 -17.529 15.973 1.00 92.94 578 HIS A N 1
ATOM 4499 C CA . HIS A 1 578 ? -4.904 -16.112 16.308 1.00 92.94 578 HIS A CA 1
ATOM 4500 C C . HIS A 1 578 ? -4.551 -15.250 15.087 1.00 92.94 578 HIS A C 1
ATOM 4502 O O . HIS A 1 578 ? -3.742 -15.656 14.251 1.00 92.94 578 HIS A O 1
ATOM 4508 N N . PRO A 1 579 ? -5.108 -14.033 14.959 1.00 95.00 579 PRO A N 1
ATOM 4509 C CA . PRO A 1 579 ? -4.706 -13.081 13.928 1.00 95.00 579 PRO A CA 1
ATOM 4510 C C . PRO A 1 579 ? -3.236 -12.662 14.044 1.00 95.00 579 PRO A C 1
ATOM 4512 O O . PRO A 1 579 ? -2.644 -12.675 15.119 1.00 95.00 579 PRO A O 1
ATOM 4515 N N . VAL A 1 580 ? -2.666 -12.211 12.935 1.00 95.31 580 VAL A N 1
ATOM 4516 C CA . VAL A 1 580 ? -1.342 -11.606 12.850 1.00 95.31 580 VAL A CA 1
ATOM 4517 C C . VAL A 1 580 ? -1.491 -10.117 12.565 1.00 95.31 580 VAL A C 1
ATOM 4519 O O . VAL A 1 580 ? -2.189 -9.686 11.647 1.00 95.31 580 VAL A O 1
ATOM 4522 N N . PHE A 1 581 ? -0.801 -9.325 13.358 1.00 95.69 581 PHE A N 1
ATOM 4523 C CA . PHE A 1 581 ? -0.733 -7.883 13.302 1.00 95.69 581 PHE A CA 1
ATOM 4524 C C . PHE A 1 581 ? 0.608 -7.455 12.698 1.00 95.69 581 PHE A C 1
ATOM 4526 O O . PHE A 1 581 ? 1.660 -7.973 13.082 1.00 95.69 581 PHE A O 1
ATOM 4533 N N . LEU A 1 582 ? 0.574 -6.493 11.777 1.00 94.75 582 LEU A N 1
ATOM 4534 C CA . LEU A 1 582 ? 1.757 -5.861 11.195 1.00 94.75 582 LEU A CA 1
ATOM 4535 C C . LEU A 1 582 ? 1.591 -4.348 11.223 1.00 94.75 582 LEU A C 1
ATOM 4537 O O . LEU A 1 582 ? 0.524 -3.833 10.890 1.00 94.75 582 LEU A O 1
ATOM 4541 N N . LEU A 1 583 ? 2.672 -3.650 11.546 1.00 93.75 583 LEU A N 1
ATOM 4542 C CA . LEU A 1 583 ? 2.744 -2.198 11.517 1.00 93.75 583 LEU A CA 1
ATOM 4543 C C . LEU A 1 583 ? 3.818 -1.741 10.538 1.00 93.75 583 LEU A C 1
ATOM 4545 O O . LEU A 1 583 ? 4.906 -2.316 10.467 1.00 93.75 583 LEU A O 1
ATOM 4549 N N . GLN A 1 584 ? 3.510 -0.684 9.798 1.00 92.88 584 GLN A N 1
ATOM 4550 C CA . GLN A 1 584 ? 4.438 -0.030 8.890 1.00 92.88 584 GLN A CA 1
ATOM 4551 C C . GLN A 1 584 ? 4.287 1.489 9.008 1.00 92.88 584 GLN A C 1
ATOM 4553 O O . GLN A 1 584 ? 3.167 1.991 9.076 1.00 92.88 584 GLN A O 1
ATOM 4558 N N . ASN A 1 585 ? 5.400 2.220 8.960 1.00 90.56 585 ASN A N 1
ATOM 4559 C CA . ASN A 1 585 ? 5.426 3.679 9.111 1.00 90.56 585 ASN A CA 1
ATOM 4560 C C . ASN A 1 585 ? 5.548 4.435 7.774 1.00 90.56 585 ASN A C 1
ATOM 4562 O O . ASN A 1 585 ? 5.382 5.658 7.708 1.00 90.56 585 ASN A O 1
ATOM 4566 N N . ARG A 1 586 ? 5.803 3.700 6.685 1.00 87.50 586 ARG A N 1
ATOM 4567 C CA . ARG A 1 586 ? 5.950 4.211 5.318 1.00 87.50 586 ARG A CA 1
ATOM 4568 C C . ARG A 1 586 ? 4.708 3.985 4.446 1.00 87.50 586 ARG A C 1
ATOM 4570 O O . ARG A 1 586 ? 4.510 2.870 3.954 1.00 87.50 586 ARG A O 1
ATOM 4577 N N . PRO A 1 587 ? 3.906 5.031 4.161 1.00 88.69 587 PRO A N 1
ATOM 4578 C CA . PRO A 1 587 ? 2.680 4.878 3.380 1.00 88.69 587 PRO A CA 1
ATOM 4579 C C . PRO A 1 587 ? 2.891 4.391 1.953 1.00 88.69 587 PRO A C 1
ATOM 4581 O O . PRO A 1 587 ? 2.019 3.735 1.393 1.00 88.69 587 PRO A O 1
ATOM 4584 N N . ASP A 1 588 ? 4.053 4.680 1.364 1.00 84.88 588 ASP A N 1
ATOM 4585 C CA . ASP A 1 588 ? 4.388 4.281 -0.001 1.00 84.88 588 ASP A CA 1
ATOM 4586 C C . ASP A 1 588 ? 4.586 2.765 -0.169 1.00 84.88 588 ASP A C 1
ATOM 4588 O O . ASP A 1 588 ? 4.661 2.290 -1.301 1.00 84.88 588 ASP A O 1
ATOM 4592 N N . VAL A 1 589 ? 4.635 2.009 0.936 1.00 87.25 589 VAL A N 1
ATOM 4593 C CA . VAL A 1 589 ? 4.774 0.546 0.928 1.00 87.25 589 VAL A CA 1
ATOM 4594 C C . VAL A 1 589 ? 3.665 -0.193 1.687 1.00 87.25 589 VAL A C 1
ATOM 4596 O O . VAL A 1 589 ? 3.705 -1.421 1.728 1.00 87.25 589 VAL A O 1
ATOM 4599 N N . PHE A 1 590 ? 2.660 0.480 2.266 1.00 93.25 590 PHE A N 1
ATOM 4600 C CA . PHE A 1 590 ? 1.577 -0.195 3.018 1.00 93.25 590 PHE A CA 1
ATOM 4601 C C . PHE A 1 590 ? 0.919 -1.319 2.208 1.00 93.25 590 PHE A C 1
ATOM 4603 O O . PHE A 1 590 ? 0.681 -2.425 2.688 1.00 93.25 590 PHE A O 1
ATOM 4610 N N . ASP A 1 591 ? 0.692 -1.065 0.927 1.00 89.19 591 ASP A N 1
ATOM 4611 C CA . ASP A 1 591 ? 0.026 -1.985 0.016 1.00 89.19 591 ASP A CA 1
ATOM 4612 C C . ASP A 1 591 ? 0.896 -3.184 -0.423 1.00 89.19 591 ASP A C 1
ATOM 4614 O O . ASP A 1 591 ? 0.392 -4.137 -1.027 1.00 89.19 591 ASP A O 1
ATOM 4618 N N . ILE A 1 592 ? 2.203 -3.139 -0.145 1.00 88.06 592 ILE A N 1
ATOM 4619 C CA . ILE A 1 592 ? 3.146 -4.249 -0.317 1.00 88.06 592 ILE A CA 1
ATOM 4620 C C . ILE A 1 592 ? 3.026 -5.217 0.862 1.00 88.06 592 ILE A C 1
ATOM 4622 O O . ILE A 1 592 ? 3.170 -6.424 0.661 1.00 88.06 592 ILE A O 1
ATOM 4626 N N . TYR A 1 593 ? 2.765 -4.697 2.067 1.00 92.69 593 TYR A N 1
ATOM 4627 C CA . TYR A 1 593 ? 2.724 -5.461 3.316 1.00 92.69 593 TYR A CA 1
ATOM 4628 C C . TYR A 1 593 ? 1.324 -5.933 3.717 1.00 92.69 593 TYR A C 1
ATOM 4630 O O . TYR A 1 593 ? 1.219 -6.953 4.395 1.00 92.69 593 TYR A O 1
ATOM 4638 N N . ALA A 1 594 ? 0.264 -5.277 3.229 1.00 94.00 594 ALA A N 1
ATOM 4639 C CA . ALA A 1 594 ? -1.132 -5.688 3.408 1.00 94.00 594 ALA A CA 1
ATOM 4640 C C . ALA A 1 594 ? -1.399 -7.201 3.264 1.00 94.00 594 ALA A C 1
ATOM 4642 O O . ALA A 1 594 ? -2.157 -7.722 4.077 1.00 94.00 594 ALA A O 1
ATOM 4643 N N . PRO A 1 595 ? -0.779 -7.950 2.333 1.00 92.88 595 PRO A N 1
ATOM 4644 C CA . PRO A 1 595 ? -0.971 -9.399 2.197 1.00 92.88 595 PRO A CA 1
ATOM 4645 C C . PRO A 1 595 ? -0.452 -10.266 3.357 1.00 92.88 595 PRO A C 1
ATOM 4647 O O . PRO A 1 595 ? -0.864 -11.418 3.469 1.00 92.88 595 PRO A O 1
ATOM 4650 N N . TYR A 1 596 ? 0.447 -9.755 4.204 1.00 93.44 596 TYR A N 1
ATOM 4651 C CA . TYR A 1 596 ? 1.201 -10.550 5.190 1.00 93.44 596 TYR A CA 1
ATOM 4652 C C . TYR A 1 596 ? 0.765 -10.292 6.640 1.00 93.44 596 TYR A C 1
ATOM 4654 O O . TYR A 1 596 ? 1.549 -10.433 7.576 1.00 93.44 596 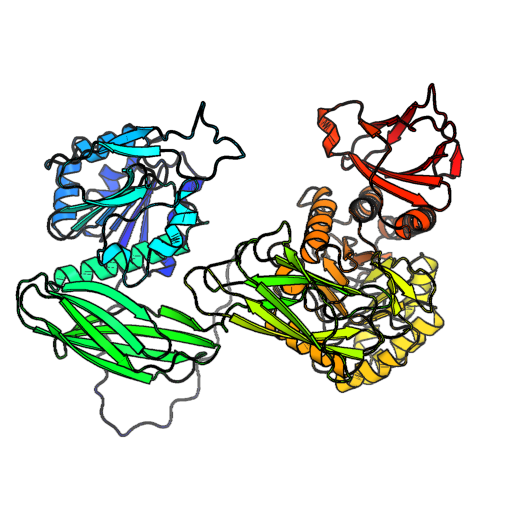TYR A O 1
ATOM 4662 N N . CYS A 1 597 ? -0.488 -9.883 6.821 1.00 94.94 597 CYS A N 1
ATOM 4663 C CA . CYS A 1 597 ? -1.120 -9.662 8.116 1.00 94.94 597 CYS A CA 1
ATOM 4664 C C . CYS A 1 597 ? -2.639 -9.852 8.016 1.00 94.94 597 CYS A C 1
ATOM 4666 O O . CYS A 1 597 ? -3.196 -9.890 6.922 1.00 94.94 597 CYS A O 1
ATOM 4668 N N . ASP A 1 598 ? -3.335 -9.934 9.141 1.00 95.62 598 ASP A N 1
ATOM 4669 C CA . ASP A 1 598 ? -4.804 -9.862 9.217 1.00 95.62 598 ASP A CA 1
ATOM 4670 C C . ASP A 1 598 ? -5.276 -8.524 9.765 1.00 95.62 598 ASP A C 1
ATOM 4672 O O . ASP A 1 598 ? -6.402 -8.119 9.500 1.00 95.62 598 ASP A O 1
ATOM 4676 N N . ILE A 1 599 ? -4.402 -7.847 10.507 1.00 96.88 599 ILE A N 1
ATOM 4677 C CA . ILE A 1 599 ? -4.589 -6.497 11.015 1.00 96.88 599 ILE A CA 1
ATOM 4678 C C . ILE A 1 599 ? -3.420 -5.678 10.488 1.00 96.88 599 ILE A C 1
ATOM 4680 O O . ILE A 1 599 ? -2.263 -6.033 10.727 1.00 96.88 599 ILE A O 1
ATOM 4684 N N . HIS A 1 600 ? -3.708 -4.612 9.745 1.00 97.25 600 HIS A N 1
ATOM 4685 C CA . HIS A 1 600 ? -2.672 -3.677 9.314 1.00 97.25 600 HIS A CA 1
ATOM 4686 C C . HIS A 1 600 ? -2.711 -2.432 10.190 1.00 97.25 600 HIS A C 1
ATOM 4688 O O . HIS A 1 600 ? -3.778 -1.884 10.465 1.00 97.25 600 HIS A O 1
ATOM 4694 N N . ALA A 1 601 ? -1.539 -1.967 10.590 1.00 96.56 601 ALA A N 1
ATOM 4695 C CA . ALA A 1 601 ? -1.376 -0.770 11.383 1.00 96.56 601 ALA A CA 1
ATOM 4696 C C . ALA A 1 601 ? -0.364 0.189 10.778 1.00 96.56 601 ALA A C 1
ATOM 4698 O O . ALA A 1 601 ? 0.502 -0.194 9.988 1.00 96.56 601 ALA A O 1
ATOM 4699 N N . SER A 1 602 ? -0.488 1.447 11.166 1.00 95.31 602 SER A N 1
ATOM 4700 C CA . SER A 1 602 ? 0.540 2.454 10.959 1.00 95.31 602 SER A CA 1
ATOM 4701 C C . SER A 1 602 ? 0.574 3.419 12.134 1.00 95.31 602 SER A C 1
ATOM 4703 O O . SER A 1 602 ? -0.358 3.487 12.943 1.00 95.31 602 SER A O 1
ATOM 4705 N N . ASP A 1 603 ? 1.679 4.140 12.246 1.00 92.81 603 ASP A N 1
ATOM 4706 C CA . ASP A 1 603 ? 2.036 4.943 13.405 1.00 92.81 603 ASP A CA 1
ATOM 4707 C C . ASP A 1 603 ? 2.409 6.384 13.016 1.00 92.81 603 ASP A C 1
ATOM 4709 O O . ASP A 1 603 ? 3.560 6.822 13.075 1.00 92.81 603 ASP A O 1
ATOM 4713 N N . PRO A 1 604 ? 1.415 7.182 12.589 1.00 91.75 604 PRO A N 1
ATOM 4714 C CA . PRO A 1 604 ? 1.642 8.579 12.267 1.00 91.75 604 PRO A CA 1
ATOM 4715 C C . PRO A 1 604 ? 2.062 9.358 13.519 1.00 91.75 604 PRO A C 1
ATOM 4717 O O . PRO A 1 604 ? 1.269 9.605 14.430 1.00 91.75 604 PRO A O 1
ATOM 4720 N N . TYR A 1 605 ? 3.305 9.841 13.516 1.00 90.19 605 TYR A N 1
ATOM 4721 C CA . TYR A 1 605 ? 3.873 10.678 14.571 1.00 90.19 605 TYR A CA 1
ATOM 4722 C C . TYR A 1 605 ? 4.085 12.132 14.089 1.00 90.19 605 TYR A C 1
ATOM 4724 O O . TYR A 1 605 ? 5.206 12.526 13.750 1.00 90.19 605 TYR A O 1
ATOM 4732 N N . PRO A 1 606 ? 3.026 12.977 14.049 1.00 87.31 606 PRO A N 1
ATOM 4733 C CA . PRO A 1 606 ? 3.123 14.348 13.539 1.00 87.31 606 PRO A CA 1
ATOM 4734 C C . PRO A 1 606 ? 3.595 15.400 14.555 1.00 87.31 606 PRO A C 1
ATOM 4736 O O . PRO A 1 606 ? 4.081 16.456 14.144 1.00 87.31 606 PRO A O 1
ATOM 4739 N N . LEU A 1 607 ? 3.460 15.157 15.864 1.00 84.56 607 LEU A N 1
ATOM 4740 C CA . LEU A 1 607 ? 3.640 16.175 16.910 1.00 84.56 607 LEU A CA 1
ATOM 4741 C C . LEU A 1 607 ? 4.947 16.967 16.770 1.00 84.56 607 LEU A C 1
ATOM 4743 O O . LEU A 1 607 ? 6.048 16.418 16.705 1.00 84.56 607 LEU A O 1
ATOM 4747 N N . GLY A 1 608 ? 4.813 18.295 16.728 1.00 74.25 608 GLY A N 1
ATOM 4748 C CA . GLY A 1 608 ? 5.930 19.237 16.620 1.00 74.25 608 GLY A CA 1
ATOM 4749 C C . GLY A 1 608 ? 6.674 19.229 15.278 1.00 74.25 608 GLY A C 1
ATOM 4750 O O . GLY A 1 608 ? 7.704 19.892 15.170 1.00 74.25 608 GLY A O 1
ATOM 4751 N N . ARG A 1 609 ? 6.196 18.484 14.270 1.00 78.94 609 ARG A N 1
ATOM 4752 C CA . ARG A 1 609 ? 6.863 18.340 12.960 1.00 78.94 609 ARG A CA 1
ATOM 4753 C C . ARG A 1 609 ? 5.921 18.488 11.765 1.00 78.94 609 ARG A C 1
ATOM 4755 O O . ARG A 1 609 ? 6.351 18.955 10.713 1.00 78.94 609 ARG A O 1
ATOM 4762 N N . ARG A 1 610 ? 4.671 18.051 11.899 1.00 86.62 610 ARG A N 1
ATOM 4763 C CA . ARG A 1 610 ? 3.645 17.977 10.849 1.00 86.62 610 ARG A CA 1
ATOM 4764 C C . ARG A 1 610 ? 2.271 18.329 11.457 1.00 86.62 610 ARG A C 1
ATOM 4766 O O . ARG A 1 610 ? 2.121 18.249 12.676 1.00 86.62 610 ARG A O 1
ATOM 4773 N N . PRO A 1 611 ? 1.265 18.699 10.646 1.00 89.56 611 PRO A N 1
ATOM 4774 C CA . PRO A 1 611 ? -0.111 18.861 11.123 1.00 89.56 611 PRO A CA 1
ATOM 4775 C C . PRO A 1 611 ? -0.685 17.556 11.694 1.00 89.56 611 PRO A C 1
ATOM 4777 O O . PRO A 1 611 ? -0.399 16.480 11.167 1.00 89.56 611 PRO A O 1
ATOM 4780 N N . LEU A 1 612 ? -1.552 17.644 12.711 1.00 91.31 612 LEU A N 1
ATOM 4781 C CA . LEU A 1 612 ? -2.219 16.469 13.301 1.00 91.31 612 LEU A CA 1
ATOM 4782 C C . LEU A 1 612 ? -3.103 15.711 12.304 1.00 91.31 612 LEU A C 1
ATOM 4784 O O . LEU A 1 612 ? -3.285 14.505 12.446 1.00 91.31 612 LEU A O 1
ATOM 4788 N N . ARG A 1 613 ? -3.586 16.395 11.259 1.00 93.12 613 ARG A N 1
ATOM 4789 C CA . ARG A 1 613 ? -4.308 15.794 10.130 1.00 93.12 613 ARG A CA 1
ATOM 4790 C C . ARG A 1 613 ? -3.569 14.617 9.483 1.00 93.12 613 ARG A C 1
ATOM 4792 O O . ARG A 1 613 ? -4.220 13.720 8.970 1.00 93.12 613 ARG A O 1
ATOM 4799 N N . MET A 1 614 ? -2.241 14.551 9.590 1.00 93.56 614 MET A N 1
ATOM 4800 C CA . MET A 1 614 ? -1.463 13.397 9.127 1.00 93.56 614 MET A CA 1
ATOM 4801 C C . MET A 1 614 ? -1.981 12.058 9.687 1.00 93.56 614 MET A C 1
ATOM 4803 O O . MET A 1 614 ? -1.848 11.040 9.018 1.00 93.56 614 MET A O 1
ATOM 4807 N N . VAL A 1 615 ? -2.585 12.048 10.884 1.00 95.12 615 VAL A N 1
ATOM 4808 C CA . VAL A 1 615 ? -3.207 10.847 11.468 1.00 95.12 615 VAL A CA 1
ATOM 4809 C C . VAL A 1 615 ? -4.385 10.351 10.627 1.00 95.12 615 VAL A C 1
ATOM 4811 O O . VAL A 1 615 ? -4.485 9.154 10.359 1.00 95.12 615 VAL A O 1
ATOM 4814 N N . ALA A 1 616 ? -5.243 11.266 10.173 1.00 96.00 616 ALA A N 1
ATOM 4815 C CA . ALA A 1 616 ? -6.333 10.965 9.251 1.00 96.00 616 ALA A CA 1
ATOM 4816 C C . ALA A 1 616 ? -5.795 10.454 7.911 1.00 96.00 616 ALA A C 1
ATOM 4818 O O . ALA A 1 616 ? -6.158 9.362 7.482 1.00 96.00 616 ALA A O 1
ATOM 4819 N N . ASP A 1 617 ? -4.847 11.187 7.318 1.00 95.56 617 ASP A N 1
ATOM 4820 C CA . ASP A 1 617 ? -4.273 10.833 6.017 1.00 95.56 617 ASP A CA 1
ATOM 4821 C C . ASP A 1 617 ? -3.637 9.427 6.045 1.00 95.56 617 ASP A C 1
ATOM 4823 O O . ASP A 1 617 ? -3.825 8.629 5.129 1.00 95.56 617 ASP A O 1
ATOM 4827 N N . TYR A 1 618 ? -2.905 9.086 7.112 1.00 96.69 618 TYR A N 1
ATOM 4828 C CA . TYR A 1 618 ? -2.323 7.750 7.276 1.00 96.69 618 TYR A CA 1
ATOM 4829 C C . TYR A 1 618 ? -3.388 6.676 7.495 1.00 96.69 618 TYR A C 1
ATOM 4831 O O . TYR A 1 618 ? -3.228 5.575 6.977 1.00 96.69 618 TYR A O 1
ATOM 4839 N N . THR A 1 619 ? -4.467 6.980 8.220 1.00 97.81 619 THR A N 1
ATOM 4840 C CA . THR A 1 619 ? -5.579 6.037 8.416 1.00 97.81 619 THR A CA 1
ATOM 4841 C C . THR A 1 619 ? -6.231 5.694 7.074 1.00 97.81 619 THR A C 1
ATOM 4843 O O . THR A 1 619 ? -6.361 4.513 6.744 1.00 97.81 619 THR A O 1
ATOM 4846 N N . ASP A 1 620 ? -6.533 6.708 6.256 1.00 97.31 620 ASP A N 1
ATOM 4847 C CA . ASP A 1 620 ? -7.098 6.534 4.912 1.00 97.31 620 ASP A CA 1
ATOM 4848 C C . ASP A 1 620 ? -6.168 5.714 4.010 1.00 97.31 620 ASP A C 1
ATOM 4850 O O . ASP A 1 620 ? -6.612 4.796 3.316 1.00 97.31 620 ASP A O 1
ATOM 4854 N N . LEU A 1 621 ? -4.861 6.002 4.040 1.00 97.06 621 LEU A N 1
ATOM 4855 C CA . LEU A 1 621 ? -3.859 5.267 3.263 1.00 97.06 621 LEU A CA 1
ATOM 4856 C C . LEU A 1 621 ? -3.751 3.803 3.705 1.00 97.06 621 LEU A C 1
ATOM 4858 O O . LEU A 1 621 ? -3.645 2.921 2.850 1.00 97.06 621 LEU A O 1
ATOM 4862 N N . THR A 1 622 ? -3.822 3.518 5.006 1.00 97.12 622 THR A N 1
ATOM 4863 C CA . THR A 1 622 ? -3.789 2.144 5.524 1.00 97.12 622 THR A CA 1
ATOM 4864 C C . THR A 1 622 ? -5.050 1.366 5.138 1.00 97.12 622 THR A C 1
ATOM 4866 O O . THR A 1 622 ? -4.951 0.238 4.655 1.00 97.12 622 THR A O 1
ATOM 4869 N N . ILE A 1 623 ? -6.239 1.968 5.274 1.00 96.50 623 ILE A N 1
ATOM 4870 C CA . ILE A 1 623 ? -7.512 1.348 4.860 1.00 96.50 623 ILE A CA 1
ATOM 4871 C C . ILE A 1 623 ? -7.522 1.104 3.354 1.00 96.50 623 ILE A C 1
ATOM 4873 O O . ILE A 1 623 ? -7.915 0.029 2.887 1.00 96.50 623 ILE A O 1
ATOM 4877 N N . ALA A 1 624 ? -7.034 2.076 2.582 1.00 94.12 624 ALA A N 1
ATOM 4878 C CA . ALA A 1 624 ? -6.877 1.927 1.152 1.00 94.12 624 ALA A CA 1
ATOM 4879 C C . ALA A 1 624 ? -5.925 0.772 0.820 1.00 94.12 624 ALA A C 1
ATOM 4881 O O . ALA A 1 624 ? -6.261 -0.022 -0.057 1.00 94.12 624 ALA A O 1
ATOM 4882 N N . ALA A 1 625 ? -4.790 0.637 1.507 1.00 93.12 625 ALA A N 1
ATOM 4883 C CA . ALA A 1 625 ? -3.816 -0.426 1.265 1.00 93.12 625 ALA A CA 1
ATOM 4884 C C . ALA A 1 625 ? -4.395 -1.833 1.467 1.00 93.12 625 ALA A C 1
ATOM 4886 O O . ALA A 1 625 ? -4.098 -2.724 0.675 1.00 93.12 625 ALA A O 1
ATOM 4887 N N . VAL A 1 626 ? -5.268 -2.017 2.463 1.00 94.19 626 VAL A N 1
ATOM 4888 C CA . VAL A 1 626 ? -5.962 -3.295 2.710 1.00 94.19 626 VAL A CA 1
ATOM 4889 C C . VAL A 1 626 ? -7.282 -3.437 1.951 1.00 94.19 626 VAL A C 1
ATOM 4891 O O . VAL A 1 626 ? -7.996 -4.418 2.158 1.00 94.19 626 VAL A O 1
ATOM 4894 N N . HIS A 1 627 ? -7.623 -2.479 1.085 1.00 92.38 627 HIS A N 1
ATOM 4895 C CA . HIS A 1 627 ? -8.852 -2.463 0.285 1.00 92.38 627 HIS A CA 1
ATOM 4896 C C . HIS A 1 627 ? -10.150 -2.524 1.116 1.00 92.38 627 HIS A C 1
ATOM 4898 O O . HIS A 1 627 ? -11.184 -2.959 0.618 1.00 92.38 627 HIS A O 1
ATOM 4904 N N . GLY A 1 628 ? -10.101 -2.105 2.385 1.00 92.19 628 GLY A N 1
ATOM 4905 C CA . GLY A 1 628 ? -11.215 -2.256 3.329 1.00 92.19 628 GLY A CA 1
ATOM 4906 C C . GLY A 1 628 ? -11.531 -3.708 3.728 1.00 92.19 628 GLY A C 1
ATOM 4907 O O . GLY A 1 628 ? -12.543 -3.957 4.369 1.00 92.19 628 GLY A O 1
ATOM 4908 N N . GLU A 1 629 ? -10.690 -4.686 3.380 1.00 92.69 629 GLU A N 1
ATOM 4909 C CA . GLU A 1 629 ? -10.959 -6.121 3.608 1.00 92.69 629 GLU A CA 1
ATOM 4910 C C . GLU A 1 629 ? -10.481 -6.630 4.971 1.00 92.69 629 GLU A C 1
ATOM 4912 O O . GLU A 1 629 ? -10.738 -7.786 5.339 1.00 92.69 629 GLU A O 1
ATOM 4917 N N . LYS A 1 630 ? -9.723 -5.788 5.676 1.00 94.81 630 LYS A N 1
ATOM 4918 C CA . LYS A 1 630 ? -9.072 -6.088 6.946 1.00 94.81 630 LYS A CA 1
ATOM 4919 C C . LYS A 1 630 ? -9.250 -4.927 7.920 1.00 94.81 630 LYS A C 1
ATOM 4921 O O . LYS A 1 630 ? -9.287 -3.775 7.482 1.00 94.81 630 LYS A O 1
ATOM 4926 N N . PRO A 1 631 ? -9.315 -5.204 9.229 1.00 96.00 631 PRO A N 1
ATOM 4927 C CA . PRO A 1 631 ? -9.262 -4.168 10.250 1.00 96.00 631 PRO A CA 1
ATOM 4928 C C . PRO A 1 631 ? -7.962 -3.366 10.163 1.00 96.00 631 PRO A C 1
ATOM 4930 O O . PRO A 1 631 ? -6.873 -3.918 9.981 1.00 96.00 631 PRO A O 1
ATOM 4933 N N . VAL A 1 632 ? -8.099 -2.058 10.365 1.00 97.81 632 VAL A N 1
ATOM 4934 C CA . VAL A 1 632 ? -6.980 -1.134 10.542 1.00 97.81 632 VAL A CA 1
ATOM 4935 C C . VAL A 1 632 ? -6.963 -0.637 11.974 1.00 97.81 632 VAL A C 1
ATOM 4937 O O . VAL A 1 632 ? -7.974 -0.116 12.456 1.00 97.81 632 VAL A O 1
ATOM 4940 N N . TRP A 1 633 ? -5.831 -0.812 12.654 1.00 97.19 633 TRP A N 1
ATOM 4941 C CA . TRP A 1 633 ? -5.597 -0.292 14.002 1.00 97.19 633 TRP A CA 1
ATOM 4942 C C . TRP A 1 633 ? -4.446 0.709 13.952 1.00 97.19 633 TRP A C 1
ATOM 4944 O O . TRP A 1 633 ? -3.447 0.437 13.302 1.00 97.19 633 TRP A O 1
ATOM 4954 N N . MET A 1 634 ? -4.546 1.844 14.638 1.00 96.56 634 MET A N 1
ATOM 4955 C CA . MET A 1 634 ? -3.523 2.895 14.530 1.00 96.56 634 MET A CA 1
ATOM 4956 C C . MET A 1 634 ? -2.746 3.090 15.829 1.00 96.56 634 MET A C 1
ATOM 4958 O O . MET A 1 634 ? -3.338 3.136 16.913 1.00 96.56 634 MET A O 1
ATOM 4962 N N . THR A 1 635 ? -1.432 3.286 15.701 1.00 93.88 635 THR A N 1
ATOM 4963 C CA . THR A 1 635 ? -0.555 3.628 16.825 1.00 93.88 635 THR A CA 1
ATOM 4964 C C . THR A 1 635 ? -0.426 5.135 16.973 1.00 93.88 635 THR A C 1
ATOM 4966 O O . THR A 1 635 ? 0.009 5.830 16.059 1.00 93.88 635 THR A O 1
ATOM 4969 N N . MET A 1 636 ? -0.761 5.656 18.146 1.00 91.44 636 MET A N 1
ATOM 4970 C CA . MET A 1 636 ? -0.765 7.079 18.456 1.00 91.44 636 MET A CA 1
ATOM 4971 C C . MET A 1 636 ? 0.440 7.488 19.304 1.00 91.44 636 MET A C 1
ATOM 4973 O O . MET A 1 636 ? 0.922 6.740 20.154 1.00 91.44 636 MET A O 1
ATOM 4977 N N . TRP A 1 637 ? 0.895 8.724 19.111 1.00 87.00 637 TRP A N 1
ATOM 4978 C CA . TRP A 1 637 ? 2.021 9.308 19.842 1.00 87.00 637 TRP A CA 1
ATOM 4979 C C . TRP A 1 637 ? 1.637 9.668 21.293 1.00 87.00 637 TRP A C 1
ATOM 4981 O O . TRP A 1 637 ? 0.745 10.488 21.502 1.00 87.00 637 TRP A O 1
ATOM 4991 N N . ALA A 1 638 ? 2.351 9.133 22.291 1.00 87.75 638 ALA A N 1
ATOM 4992 C CA . ALA A 1 638 ? 2.250 9.510 23.711 1.00 87.75 638 ALA A CA 1
ATOM 4993 C C . ALA A 1 638 ? 3.586 9.856 24.430 1.00 87.75 638 ALA A C 1
ATOM 4995 O O . ALA A 1 638 ? 3.558 10.185 25.611 1.00 87.75 638 ALA A O 1
ATOM 4996 N N . TYR A 1 639 ? 4.745 9.828 23.756 1.00 81.75 639 TYR A N 1
ATOM 4997 C CA . TYR A 1 639 ? 6.080 10.144 24.317 1.00 81.75 639 TYR A CA 1
ATOM 4998 C C . TYR A 1 639 ? 6.644 11.526 23.911 1.00 81.75 639 TYR A C 1
ATOM 5000 O O . TYR A 1 639 ? 6.108 12.181 23.022 1.00 81.75 639 TYR A O 1
ATOM 5008 N N . GLY A 1 640 ? 7.763 11.993 24.495 1.00 74.75 640 GLY A N 1
ATOM 5009 C CA . GLY A 1 640 ? 8.395 13.244 24.042 1.00 74.75 640 GLY A CA 1
ATOM 5010 C C . GLY A 1 640 ? 9.610 13.754 24.829 1.00 74.75 640 GLY A C 1
ATOM 5011 O O . GLY A 1 640 ? 9.981 13.221 25.867 1.00 74.75 640 GLY A O 1
ATOM 5012 N N . GLY A 1 641 ? 10.264 14.811 24.331 1.00 67.62 641 GLY A N 1
ATOM 5013 C CA . GLY A 1 641 ? 11.392 15.471 25.004 1.00 67.62 641 GLY A CA 1
ATOM 5014 C C . GLY A 1 641 ? 12.694 14.659 24.963 1.00 67.62 641 GLY A C 1
ATOM 5015 O O . GLY A 1 641 ? 13.118 14.194 23.903 1.00 67.62 641 GLY A O 1
ATOM 5016 N N . TYR A 1 642 ? 13.335 14.459 26.122 1.00 53.00 642 TYR A N 1
ATOM 5017 C CA . TYR A 1 642 ? 14.562 13.648 26.264 1.00 53.00 642 TYR A CA 1
ATOM 5018 C C . TYR A 1 642 ? 14.418 12.204 25.725 1.00 53.00 642 TYR A C 1
ATOM 5020 O O . TYR A 1 642 ? 15.412 11.528 25.472 1.00 53.00 642 TYR A O 1
ATOM 5028 N N . GLN A 1 643 ? 13.185 11.768 25.456 1.00 56.06 643 GLN A N 1
ATOM 5029 C CA . GLN A 1 643 ? 12.789 10.446 24.972 1.00 56.06 643 GLN A CA 1
ATOM 5030 C C . GLN A 1 643 ? 12.776 10.310 23.432 1.00 56.06 643 GLN A C 1
ATOM 5032 O O . GLN A 1 643 ? 12.372 9.284 22.894 1.00 56.06 643 GLN A O 1
ATOM 5037 N N . GLY A 1 644 ? 13.246 11.320 22.685 1.00 58.97 644 GLY A N 1
ATOM 5038 C CA . GLY A 1 644 ? 13.447 11.250 21.226 1.00 58.97 644 GLY A CA 1
ATOM 5039 C C . GLY A 1 644 ? 12.380 11.939 20.366 1.00 58.97 644 GLY A C 1
ATOM 5040 O O . GLY A 1 644 ? 12.596 12.106 19.165 1.00 58.97 644 GLY A O 1
ATOM 5041 N N . GLY A 1 645 ? 11.279 12.390 20.971 1.00 68.12 645 GLY A N 1
ATOM 5042 C CA . GLY A 1 645 ? 10.290 13.283 20.356 1.00 68.12 645 GLY A CA 1
ATOM 5043 C C . GLY A 1 645 ? 10.577 14.764 20.635 1.00 68.12 645 GLY A C 1
ATOM 5044 O O . GLY A 1 645 ? 11.263 15.066 21.606 1.00 68.12 645 GLY A O 1
ATOM 5045 N N . PRO A 1 646 ? 10.058 15.722 19.842 1.00 73.81 646 PRO A N 1
ATOM 5046 C CA . PRO A 1 646 ? 10.296 17.145 20.099 1.00 73.81 646 PRO A CA 1
ATOM 5047 C C . PRO A 1 646 ? 9.663 17.625 21.417 1.00 73.81 646 PRO A C 1
ATOM 5049 O O . PRO A 1 646 ? 10.237 18.479 22.086 1.00 73.81 646 PRO A O 1
ATOM 5052 N N . ARG A 1 647 ? 8.503 17.070 21.801 1.00 85.25 647 ARG A N 1
ATOM 5053 C CA . ARG A 1 647 ? 7.784 17.322 23.063 1.00 85.25 647 ARG A CA 1
ATOM 5054 C C . ARG A 1 647 ? 6.716 16.250 23.293 1.00 85.25 647 ARG A C 1
ATOM 5056 O O . ARG A 1 647 ? 6.423 15.499 22.369 1.00 85.25 647 ARG A O 1
ATOM 5063 N N . LEU A 1 648 ? 6.143 16.214 24.494 1.00 86.25 648 LEU A N 1
ATOM 5064 C CA . LEU A 1 648 ? 4.940 15.430 24.787 1.00 86.25 648 LEU A CA 1
ATOM 5065 C C . LEU A 1 648 ? 3.701 16.062 24.126 1.00 86.25 648 LEU A C 1
ATOM 5067 O O . LEU A 1 648 ? 3.686 17.286 23.915 1.00 86.25 648 LEU A O 1
ATOM 5071 N N . PRO A 1 649 ? 2.670 15.265 23.796 1.00 89.62 649 PRO A N 1
ATOM 5072 C CA . PRO A 1 649 ? 1.379 15.809 23.398 1.00 89.62 649 PRO A CA 1
ATOM 5073 C C . PRO A 1 649 ? 0.693 16.516 24.566 1.00 89.62 649 PRO A C 1
ATOM 5075 O O . PRO A 1 649 ? 0.827 16.115 25.720 1.00 89.62 649 PRO A O 1
ATOM 5078 N N . THR A 1 650 ? -0.098 17.536 24.256 1.00 91.25 650 THR A N 1
ATOM 5079 C CA . THR A 1 650 ? -1.076 18.070 25.207 1.00 91.25 650 THR A CA 1
ATOM 5080 C C . THR A 1 650 ? -2.293 17.134 25.298 1.00 91.25 650 THR A C 1
ATOM 5082 O O . THR A 1 650 ? -2.549 16.365 24.363 1.00 91.25 650 THR A O 1
ATOM 5085 N N . PRO A 1 651 ? -3.105 17.214 26.368 1.00 91.44 651 PRO A N 1
ATOM 5086 C CA . PRO A 1 651 ? -4.348 16.445 26.474 1.00 91.44 651 PRO A CA 1
ATOM 5087 C C . PRO A 1 651 ? -5.296 16.615 25.272 1.00 91.44 651 PRO A C 1
ATOM 5089 O O . PRO A 1 651 ? -5.889 15.640 24.810 1.00 91.44 651 PRO A O 1
ATOM 5092 N N . ALA A 1 652 ? -5.399 17.832 24.724 1.00 92.12 652 ALA A N 1
ATOM 5093 C CA . ALA A 1 652 ? -6.234 18.114 23.555 1.00 92.12 652 ALA A CA 1
ATOM 5094 C C . ALA A 1 652 ? -5.722 17.402 22.292 1.00 92.12 652 ALA A C 1
ATOM 5096 O O . ALA A 1 652 ? -6.514 16.883 21.510 1.00 92.12 652 ALA A O 1
ATOM 5097 N N . GLU A 1 653 ? -4.402 17.311 22.115 1.00 92.88 653 GLU A N 1
ATOM 5098 C CA . GLU A 1 653 ? -3.794 16.621 20.972 1.00 92.88 653 GLU A CA 1
ATOM 5099 C C . GLU A 1 653 ? -3.930 15.097 21.072 1.00 92.88 653 GLU A C 1
ATOM 5101 O O . GLU A 1 653 ? -4.220 14.450 20.068 1.00 92.88 653 GLU A O 1
ATOM 5106 N N . LEU A 1 654 ? -3.781 14.518 22.274 1.00 92.56 654 LEU A N 1
ATOM 5107 C CA . LEU A 1 654 ? -4.048 13.089 22.507 1.00 92.56 654 LEU A CA 1
ATOM 5108 C C . LEU A 1 654 ? -5.483 12.732 22.127 1.00 92.56 654 LEU A C 1
ATOM 5110 O O . LEU A 1 654 ? -5.711 11.774 21.385 1.00 92.56 654 LEU A O 1
ATOM 5114 N N . ASN A 1 655 ? -6.436 13.530 22.615 1.00 92.38 655 ASN A N 1
ATOM 5115 C CA . ASN A 1 655 ? -7.849 13.361 22.307 1.00 92.38 655 ASN A CA 1
ATOM 5116 C C . ASN A 1 655 ? -8.104 13.503 20.800 1.00 92.38 655 ASN A C 1
ATOM 5118 O O . ASN A 1 655 ? -8.762 12.656 20.197 1.00 92.38 655 ASN A O 1
ATOM 5122 N N . ARG A 1 656 ? -7.520 14.526 20.169 1.00 94.44 656 ARG A N 1
ATOM 5123 C CA . ARG A 1 656 ? -7.658 14.782 18.733 1.00 94.44 656 ARG A CA 1
ATOM 5124 C C . ARG A 1 656 ? -7.234 13.603 17.873 1.00 94.44 656 ARG A C 1
ATOM 5126 O O . ARG A 1 656 ? -7.993 13.189 17.001 1.00 94.44 656 ARG A O 1
ATOM 5133 N N . CYS A 1 657 ? -6.023 13.096 18.090 1.00 95.25 657 CYS A N 1
ATOM 5134 C CA . CYS A 1 657 ? -5.457 12.018 17.283 1.00 95.25 657 CYS A CA 1
ATOM 5135 C C . CYS A 1 657 ? -6.296 10.734 17.387 1.00 95.25 657 CYS A C 1
ATOM 5137 O O . CYS A 1 657 ? -6.531 10.068 16.376 1.00 95.25 657 CYS A O 1
ATOM 5139 N N . ALA A 1 658 ? -6.811 10.427 18.582 1.00 96.19 658 ALA A N 1
ATOM 5140 C CA . ALA A 1 658 ? -7.682 9.275 18.804 1.00 96.19 658 ALA A CA 1
ATOM 5141 C C . ALA A 1 658 ? -9.003 9.385 18.022 1.00 96.19 658 ALA A C 1
ATOM 5143 O O . ALA A 1 658 ? -9.388 8.455 17.315 1.00 96.19 658 ALA A O 1
ATOM 5144 N N . TRP A 1 659 ? -9.682 10.533 18.087 1.00 97.50 659 TRP A N 1
ATOM 5145 C CA . TRP A 1 659 ? -10.951 10.709 17.377 1.00 97.50 659 TRP A CA 1
ATOM 5146 C C . TRP A 1 659 ? -10.792 10.890 15.866 1.00 97.50 659 TRP A C 1
ATOM 5148 O O . TRP A 1 659 ? -11.657 10.435 15.123 1.00 97.50 659 TRP A O 1
ATOM 5158 N N . LEU A 1 660 ? -9.688 11.482 15.392 1.00 97.31 660 LEU A N 1
ATOM 5159 C CA . LEU A 1 660 ? -9.341 11.495 13.964 1.00 97.31 660 LEU A CA 1
ATOM 5160 C C . LEU A 1 660 ? -9.222 10.079 13.409 1.00 97.31 660 LEU A C 1
ATOM 5162 O O . LEU A 1 660 ? -9.808 9.763 12.383 1.00 97.31 660 LEU A O 1
ATOM 5166 N N . THR A 1 661 ? -8.506 9.218 14.126 1.00 96.50 661 THR A N 1
ATOM 5167 C CA . THR A 1 661 ? -8.347 7.809 13.763 1.00 96.50 661 THR A CA 1
ATOM 5168 C C . THR A 1 661 ? -9.706 7.115 13.590 1.00 96.50 661 THR A C 1
ATOM 5170 O O . THR A 1 661 ? -9.937 6.435 12.591 1.00 96.50 661 THR A O 1
ATOM 5173 N N . ILE A 1 662 ? -10.641 7.328 14.525 1.00 97.50 662 ILE A N 1
ATOM 5174 C CA . ILE A 1 662 ? -11.989 6.740 14.448 1.00 97.50 662 ILE A CA 1
ATOM 5175 C C . ILE A 1 662 ? -12.793 7.332 13.299 1.00 97.50 662 ILE A C 1
ATOM 5177 O O . ILE A 1 662 ? -13.416 6.574 12.563 1.00 97.50 662 ILE A O 1
ATOM 5181 N N . ALA A 1 663 ? -12.782 8.657 13.126 1.00 97.81 663 ALA A N 1
ATOM 5182 C CA . ALA A 1 663 ? -13.539 9.322 12.066 1.00 97.81 663 ALA A CA 1
ATOM 5183 C C . ALA A 1 663 ? -13.145 8.837 10.664 1.00 97.81 663 ALA A C 1
ATOM 5185 O O . ALA A 1 663 ? -13.977 8.831 9.765 1.00 97.81 663 ALA A O 1
ATOM 5186 N N . HIS A 1 664 ? -11.906 8.369 10.510 1.00 97.06 664 HIS A N 1
ATOM 5187 C CA . HIS A 1 664 ? -11.383 7.803 9.271 1.00 97.06 664 HIS A CA 1
ATOM 5188 C C . HIS A 1 664 ? -11.535 6.279 9.177 1.00 97.06 664 HIS A C 1
ATOM 5190 O O . HIS A 1 664 ? -11.009 5.665 8.262 1.00 97.06 664 HIS A O 1
ATOM 5196 N N . GLY A 1 665 ? -12.282 5.647 10.086 1.00 96.12 665 GLY A N 1
ATOM 5197 C CA . GLY A 1 665 ? -12.720 4.256 9.946 1.00 96.12 665 GLY A CA 1
ATOM 5198 C C . GLY A 1 665 ? -11.825 3.207 10.606 1.00 96.12 665 GLY A C 1
ATOM 5199 O O . GLY A 1 665 ? -12.108 2.013 10.477 1.00 96.12 665 GLY A O 1
ATOM 5200 N N . ALA A 1 666 ? -10.787 3.603 11.350 1.00 96.94 666 ALA A N 1
ATOM 5201 C CA . ALA A 1 666 ? -10.002 2.645 12.122 1.00 96.94 666 ALA A CA 1
ATOM 5202 C C . ALA A 1 666 ? -10.865 1.935 13.180 1.00 96.94 666 ALA A C 1
ATOM 5204 O O . ALA A 1 666 ? -11.771 2.514 13.786 1.00 96.94 666 ALA A O 1
ATOM 5205 N N . ARG A 1 667 ? -10.559 0.657 13.419 1.00 96.25 667 ARG A N 1
ATOM 5206 C CA . ARG A 1 667 ? -11.313 -0.230 14.323 1.00 96.25 667 ARG A CA 1
ATOM 5207 C C . ARG A 1 667 ? -10.572 -0.540 15.624 1.00 96.25 667 ARG A C 1
ATOM 5209 O O . ARG A 1 667 ? -11.073 -1.331 16.412 1.00 96.25 667 ARG A O 1
ATOM 5216 N N . GLY A 1 668 ? -9.408 0.068 15.854 1.00 96.12 668 GLY A N 1
ATOM 5217 C CA . GLY A 1 668 ? -8.608 -0.084 17.072 1.00 96.12 668 GLY A CA 1
ATOM 5218 C C . GLY A 1 668 ? -7.568 1.028 17.214 1.00 96.12 668 GLY A C 1
ATOM 5219 O O . GLY A 1 668 ? -7.099 1.577 16.214 1.00 96.12 668 GLY A O 1
ATOM 5220 N N . ILE A 1 669 ? -7.224 1.376 18.455 1.00 96.06 669 ILE A N 1
ATOM 5221 C CA . ILE A 1 669 ? -6.257 2.434 18.782 1.00 96.06 669 ILE A CA 1
ATOM 5222 C C . ILE A 1 669 ? -5.323 1.946 19.878 1.00 96.06 669 ILE A C 1
ATOM 5224 O O . ILE A 1 669 ? -5.743 1.275 20.820 1.00 96.06 669 ILE A O 1
ATOM 5228 N N . PHE A 1 670 ? -4.053 2.315 19.786 1.00 93.12 670 PHE A N 1
ATOM 5229 C CA . PHE A 1 670 ? -3.094 2.050 20.843 1.00 93.12 670 PHE A CA 1
ATOM 5230 C C . PHE A 1 670 ? -2.008 3.120 20.879 1.00 93.12 670 PHE A C 1
ATOM 5232 O O . PHE A 1 670 ? -1.753 3.775 19.878 1.00 93.12 670 PHE A O 1
ATOM 5239 N N . TRP A 1 671 ? -1.399 3.354 22.042 1.00 93.00 671 TRP A N 1
ATOM 5240 C CA . TRP A 1 671 ? -0.473 4.475 22.239 1.00 93.00 671 TRP A CA 1
ATOM 5241 C C . TRP A 1 671 ? 0.960 4.008 22.480 1.00 93.00 671 TRP A C 1
ATOM 5243 O O . TRP A 1 671 ? 1.217 3.159 23.338 1.00 93.00 671 TRP A O 1
ATOM 5253 N N . TYR A 1 672 ? 1.896 4.621 21.759 1.00 88.12 672 TYR A N 1
ATOM 5254 C CA . TYR A 1 672 ? 3.328 4.492 21.978 1.00 88.12 672 TYR A CA 1
ATOM 5255 C C . TYR A 1 672 ? 3.832 5.669 22.832 1.00 88.12 672 TYR A C 1
ATOM 5257 O O . TYR A 1 672 ? 3.827 6.809 22.375 1.00 88.12 672 TYR A O 1
ATOM 5265 N N . CYS A 1 673 ? 4.262 5.477 24.078 1.00 81.12 673 CYS A N 1
ATOM 5266 C CA . CYS A 1 673 ? 4.267 4.233 24.856 1.00 81.12 673 CYS A CA 1
ATOM 5267 C C . CYS A 1 673 ? 4.284 4.520 26.371 1.00 81.12 673 CYS A C 1
ATOM 5269 O O . CYS A 1 673 ? 4.506 5.655 26.793 1.00 81.12 673 CYS A O 1
ATOM 5271 N N . TYR A 1 674 ? 4.046 3.487 27.189 1.00 83.56 674 TYR A N 1
ATOM 5272 C CA . TYR A 1 674 ? 4.133 3.550 28.652 1.00 83.56 674 TYR A CA 1
ATOM 5273 C C . TYR A 1 674 ? 5.576 3.712 29.152 1.00 83.56 674 TYR A C 1
ATOM 5275 O O . TYR A 1 674 ? 5.804 4.414 30.131 1.00 83.56 674 TYR A O 1
ATOM 5283 N N . TYR A 1 675 ? 6.557 3.084 28.502 1.00 74.88 675 TYR A N 1
ATOM 5284 C CA . TYR A 1 675 ? 7.970 3.167 28.882 1.00 74.88 675 TYR A CA 1
ATOM 5285 C C . TYR A 1 675 ? 8.849 3.465 27.664 1.00 74.88 675 TYR A C 1
ATOM 5287 O O . TYR A 1 675 ? 8.752 2.776 26.650 1.00 74.88 675 TYR A O 1
ATOM 5295 N N . THR A 1 676 ? 9.740 4.461 27.763 1.00 62.25 676 THR A N 1
ATOM 5296 C CA . THR A 1 676 ? 10.679 4.818 26.683 1.00 62.25 676 THR A CA 1
ATOM 5297 C C . THR A 1 676 ? 12.128 4.732 27.180 1.00 62.25 676 THR A C 1
ATOM 5299 O O . THR A 1 676 ? 12.776 5.736 27.480 1.00 62.25 676 THR A O 1
ATOM 5302 N N . GLY A 1 677 ? 12.681 3.531 27.272 1.00 53.47 677 GLY A N 1
ATOM 5303 C CA . GLY A 1 677 ? 14.096 3.357 27.600 1.00 53.47 677 GLY A CA 1
ATOM 5304 C C . GLY A 1 677 ? 14.998 3.582 26.385 1.00 53.47 677 GLY A C 1
ATOM 5305 O O . GLY A 1 677 ? 15.305 2.632 25.665 1.00 53.47 677 GLY A O 1
ATOM 5306 N N . LYS A 1 678 ? 15.488 4.810 26.163 1.00 46.75 678 LYS A N 1
ATOM 5307 C CA . LYS A 1 678 ? 16.819 4.964 25.546 1.00 46.75 678 LYS A CA 1
ATOM 5308 C C . LYS A 1 678 ? 17.829 4.740 26.662 1.00 46.75 678 LYS A C 1
ATOM 5310 O O . LYS A 1 678 ? 17.703 5.371 27.707 1.00 46.75 678 LYS A O 1
ATOM 5315 N N . ILE A 1 679 ? 18.804 3.856 26.439 1.00 39.84 679 ILE A N 1
ATOM 5316 C CA . ILE A 1 679 ? 19.868 3.512 27.398 1.00 39.84 679 ILE A CA 1
ATOM 5317 C C . ILE A 1 679 ? 20.347 4.787 28.127 1.00 39.84 679 ILE A C 1
ATOM 5319 O O . ILE A 1 679 ? 20.974 5.644 27.501 1.00 39.84 679 ILE A O 1
ATOM 5323 N N . GLY A 1 680 ? 20.014 4.921 29.420 1.00 39.00 680 GLY A N 1
ATOM 5324 C CA . GLY A 1 680 ? 20.409 6.050 30.279 1.00 39.00 680 GLY A CA 1
ATOM 5325 C C . GLY A 1 680 ? 19.298 6.980 30.802 1.00 39.00 680 GLY A C 1
ATOM 5326 O O . GLY A 1 680 ? 19.623 7.873 31.584 1.00 39.00 680 GLY A O 1
ATOM 5327 N N . HIS A 1 681 ? 18.025 6.796 30.425 1.00 53.25 681 HIS A N 1
ATOM 5328 C CA . HIS A 1 681 ? 16.892 7.579 30.953 1.00 53.25 681 HIS A CA 1
ATOM 5329 C C . HIS A 1 681 ? 15.662 6.693 31.232 1.00 53.25 681 HIS A C 1
ATOM 5331 O O . HIS A 1 681 ? 14.790 6.551 30.377 1.00 53.25 681 HIS A O 1
ATOM 5337 N N . ASP A 1 682 ? 15.587 6.106 32.429 1.00 63.72 682 ASP A N 1
ATOM 5338 C CA . ASP A 1 682 ? 14.452 5.283 32.870 1.00 63.72 682 ASP A CA 1
ATOM 5339 C C . ASP A 1 682 ? 13.269 6.161 33.288 1.00 63.72 682 ASP A C 1
ATOM 5341 O O . ASP A 1 682 ? 13.179 6.599 34.433 1.00 63.72 682 ASP A O 1
ATOM 5345 N N . GLN A 1 683 ? 12.376 6.456 32.343 1.00 71.56 683 GLN A N 1
ATOM 5346 C CA . GLN A 1 683 ? 11.132 7.176 32.610 1.00 71.56 683 GLN A CA 1
ATOM 5347 C C . GLN A 1 683 ? 9.937 6.422 32.031 1.00 71.56 683 GLN A C 1
ATOM 5349 O O . GLN A 1 683 ? 9.981 5.885 30.920 1.00 71.56 683 GLN A O 1
ATOM 5354 N N . THR A 1 684 ? 8.859 6.423 32.798 1.00 80.44 684 THR A N 1
ATOM 5355 C CA . THR A 1 684 ? 7.545 5.896 32.449 1.00 80.44 684 THR A CA 1
ATOM 5356 C C . THR A 1 684 ? 6.583 7.040 32.152 1.00 80.44 684 THR A C 1
ATOM 5358 O O . THR A 1 684 ? 6.835 8.201 32.471 1.00 80.44 684 THR A O 1
ATOM 5361 N N . LEU A 1 685 ? 5.435 6.720 31.569 1.00 82.88 685 LEU A N 1
ATOM 5362 C CA . LEU A 1 685 ? 4.369 7.680 31.319 1.00 82.88 685 LEU A CA 1
ATOM 5363 C C . LEU A 1 685 ? 3.812 8.275 32.624 1.00 82.88 685 LEU A C 1
ATOM 5365 O O . LEU A 1 685 ? 3.363 9.418 32.625 1.00 82.88 685 LEU A O 1
ATOM 5369 N N . GLU A 1 686 ? 3.913 7.547 33.744 1.00 86.50 686 GLU A N 1
ATOM 5370 C CA . GLU A 1 686 ? 3.538 8.031 35.082 1.00 86.50 686 GLU A CA 1
ATOM 5371 C C . GLU A 1 686 ? 4.411 9.206 35.555 1.00 86.50 686 GLU A C 1
ATOM 5373 O O . GLU A 1 686 ? 3.943 10.035 36.336 1.00 86.50 686 GLU A O 1
ATOM 5378 N N . ASP A 1 687 ? 5.637 9.341 35.034 1.00 84.44 687 ASP A N 1
ATOM 5379 C CA . ASP A 1 687 ? 6.520 10.476 35.330 1.00 84.44 687 ASP A CA 1
ATOM 5380 C C . ASP A 1 687 ? 6.045 11.786 34.667 1.00 84.44 687 ASP A C 1
ATOM 5382 O O . ASP A 1 687 ? 6.568 12.866 34.959 1.00 84.44 687 ASP A O 1
ATOM 5386 N N . PHE A 1 688 ? 5.020 11.717 33.807 1.00 85.81 688 PHE A N 1
ATOM 5387 C CA . PHE A 1 688 ? 4.395 12.853 33.127 1.00 85.81 688 PHE A CA 1
ATOM 5388 C C . PHE A 1 688 ? 2.912 12.968 33.514 1.00 85.81 688 PHE A C 1
ATOM 5390 O O . PHE A 1 688 ? 2.025 12.626 32.726 1.00 85.81 688 PHE A O 1
ATOM 5397 N N . PRO A 1 689 ? 2.607 13.480 34.722 1.00 87.50 689 PRO A N 1
ATOM 5398 C CA . PRO A 1 689 ? 1.277 13.377 35.322 1.00 87.50 689 PRO A CA 1
ATOM 5399 C C . PRO A 1 689 ? 0.165 14.064 34.520 1.00 87.50 689 PRO A C 1
ATOM 5401 O O . PRO A 1 689 ? -0.975 13.621 34.587 1.00 87.50 689 PRO A O 1
ATOM 5404 N N . GLU A 1 690 ? 0.468 15.115 33.752 1.00 88.62 690 GLU A N 1
ATOM 5405 C CA . GLU A 1 690 ? -0.520 15.788 32.895 1.00 88.62 690 GLU A CA 1
ATOM 5406 C C . GLU A 1 690 ? -1.005 14.875 31.759 1.00 88.62 690 GLU A C 1
ATOM 5408 O O . GLU A 1 690 ? -2.208 14.689 31.576 1.00 88.62 690 GLU A O 1
ATOM 5413 N N . VAL A 1 691 ? -0.066 14.261 31.035 1.00 89.00 691 VAL A N 1
ATOM 5414 C CA . VAL A 1 691 ? -0.356 13.314 29.952 1.00 89.00 691 VAL A CA 1
ATOM 5415 C C . VAL A 1 691 ? -0.999 12.051 30.510 1.00 89.00 691 VAL A C 1
ATOM 5417 O O . VAL A 1 691 ? -2.011 11.593 29.986 1.00 89.00 691 VAL A O 1
ATOM 5420 N N . TRP A 1 692 ? -0.462 11.514 31.607 1.00 91.81 692 TRP A N 1
ATOM 5421 C CA . TRP A 1 692 ? -1.001 10.319 32.247 1.00 91.81 692 TRP A CA 1
ATOM 5422 C C . TRP A 1 692 ? -2.446 10.508 32.726 1.00 91.81 692 TRP A C 1
ATOM 5424 O O . TRP A 1 692 ? -3.315 9.685 32.436 1.00 91.81 692 TRP A O 1
ATOM 5434 N N . ALA A 1 693 ? -2.741 11.633 33.385 1.00 93.12 693 ALA A N 1
ATOM 5435 C CA . ALA A 1 693 ? -4.091 11.948 33.844 1.00 93.12 693 ALA A CA 1
ATOM 5436 C C . ALA A 1 693 ? -5.086 12.160 32.689 1.00 93.12 693 ALA A C 1
ATOM 5438 O O . ALA A 1 693 ? -6.283 11.953 32.890 1.00 93.12 693 ALA A O 1
ATOM 5439 N N . ALA A 1 694 ? -4.617 12.531 31.491 1.00 94.19 694 ALA A N 1
ATOM 5440 C CA . ALA A 1 694 ? -5.465 12.731 30.316 1.00 94.19 694 ALA A CA 1
ATOM 5441 C C . ALA A 1 694 ? -6.018 11.422 29.724 1.00 94.19 694 ALA A C 1
ATOM 5443 O O . ALA A 1 694 ? -7.076 11.440 29.096 1.00 94.19 694 ALA A O 1
ATOM 5444 N N . PHE A 1 695 ? -5.364 10.277 29.952 1.00 95.25 695 PHE A N 1
ATOM 5445 C CA . PHE A 1 695 ? -5.816 8.994 29.401 1.00 95.25 695 PHE A CA 1
ATOM 5446 C C . PHE A 1 695 ? -7.147 8.526 29.977 1.00 95.25 695 PHE A C 1
ATOM 5448 O O . PHE A 1 695 ? -7.999 8.052 29.235 1.00 95.25 695 PHE A O 1
ATOM 5455 N N . LYS A 1 696 ? -7.357 8.666 31.288 1.00 95.19 696 LYS A N 1
ATOM 5456 C CA . LYS A 1 696 ? -8.579 8.175 31.939 1.00 95.19 696 LYS A CA 1
ATOM 5457 C C . LYS A 1 696 ? -9.869 8.813 31.388 1.00 95.19 696 LYS A C 1
ATOM 5459 O O . LYS A 1 696 ? -10.788 8.058 31.065 1.00 95.19 696 LYS A O 1
ATOM 5464 N N . PRO A 1 697 ? -9.991 10.152 31.256 1.00 95.31 697 PRO A N 1
ATOM 5465 C CA . PRO A 1 697 ? -11.158 10.750 30.610 1.00 95.31 697 PRO A CA 1
ATOM 5466 C C . PRO A 1 697 ? -11.240 10.395 29.119 1.00 95.31 697 PRO A C 1
ATOM 5468 O O . PRO A 1 697 ? -12.324 10.053 28.661 1.00 95.31 697 PRO A O 1
ATOM 5471 N N . LEU A 1 698 ? -10.115 10.371 28.393 1.00 96.44 698 LEU A N 1
ATOM 5472 C CA . LEU A 1 698 ? -10.088 9.987 26.977 1.00 96.44 698 LEU A CA 1
ATOM 5473 C C . LEU A 1 698 ? -10.636 8.569 26.747 1.00 96.44 698 LEU A C 1
ATOM 5475 O O . LEU A 1 698 ? -11.543 8.377 25.946 1.00 96.44 698 LEU A O 1
ATOM 5479 N N . LEU A 1 699 ? -10.128 7.574 27.475 1.00 97.19 699 LEU A N 1
ATOM 5480 C CA . LEU A 1 699 ? -10.565 6.178 27.368 1.00 97.19 699 LEU A CA 1
ATOM 5481 C C . LEU A 1 699 ? -12.024 6.001 27.812 1.00 97.19 699 LEU A C 1
ATOM 5483 O O . LEU A 1 699 ? -12.749 5.198 27.229 1.00 97.19 699 LEU A O 1
ATOM 5487 N N . SER A 1 700 ? -12.479 6.777 28.800 1.00 96.50 700 SER A N 1
ATOM 5488 C CA . SER A 1 700 ? -13.892 6.827 29.195 1.00 96.50 700 SER A CA 1
ATOM 5489 C C . SER A 1 700 ? -14.783 7.339 28.057 1.00 96.50 700 SER A C 1
ATOM 5491 O O . SER A 1 700 ? -15.808 6.728 27.758 1.00 96.50 700 SER A O 1
ATOM 5493 N N . ASP A 1 701 ? -14.386 8.416 27.377 1.00 96.94 701 ASP A N 1
ATOM 5494 C CA . ASP A 1 701 ? -15.146 8.966 26.252 1.00 96.94 701 ASP A CA 1
ATOM 5495 C C . ASP A 1 701 ? -15.113 8.041 25.028 1.00 96.94 701 ASP A C 1
ATOM 5497 O O . ASP A 1 701 ? -16.150 7.813 24.405 1.00 96.94 701 ASP A O 1
ATOM 5501 N N . LEU A 1 702 ? -13.970 7.411 24.742 1.00 97.38 702 LEU A N 1
ATOM 5502 C CA . LEU A 1 702 ? -13.863 6.364 23.722 1.00 97.38 702 LEU A CA 1
ATOM 5503 C C . LEU A 1 702 ? -14.780 5.174 24.033 1.00 97.38 702 LEU A C 1
ATOM 5505 O O . LEU A 1 702 ? -15.421 4.648 23.127 1.00 97.38 702 LEU A O 1
ATOM 5509 N N . LYS A 1 703 ? -14.913 4.786 25.309 1.00 96.69 703 LYS A N 1
ATOM 5510 C CA . LYS A 1 703 ? -15.843 3.727 25.727 1.00 96.69 703 LYS A CA 1
ATOM 5511 C C . LYS A 1 703 ? -17.308 4.135 25.559 1.00 96.69 703 LYS A C 1
ATOM 5513 O O . LYS A 1 703 ? -18.119 3.302 25.174 1.00 96.69 703 LYS A O 1
ATOM 5518 N N . LYS A 1 704 ? -17.668 5.402 25.794 1.00 97.12 704 LYS A N 1
ATOM 5519 C CA . LYS A 1 704 ? -19.025 5.906 25.493 1.00 97.12 704 LYS A CA 1
ATOM 5520 C C . LYS A 1 704 ? -19.310 5.921 23.988 1.00 97.12 704 LYS A C 1
ATOM 5522 O O . LYS A 1 704 ? -20.434 5.639 23.588 1.00 97.12 704 LYS A O 1
ATOM 5527 N N . GLY A 1 705 ? -18.305 6.243 23.170 1.00 96.62 705 GLY A N 1
ATOM 5528 C CA . GLY A 1 705 ? -18.385 6.225 21.705 1.00 96.62 705 GLY A CA 1
ATOM 5529 C C . GLY A 1 705 ? -18.260 4.835 21.071 1.00 96.62 705 GLY A C 1
ATOM 5530 O O . GLY A 1 705 ? -18.479 4.699 19.871 1.00 96.62 705 GLY A O 1
ATOM 5531 N N . GLU A 1 706 ? -17.940 3.798 21.847 1.00 97.19 706 GLU A N 1
ATOM 5532 C CA . GLU A 1 706 ? -17.729 2.427 21.371 1.00 97.19 706 GLU A CA 1
ATOM 5533 C C . GLU A 1 706 ? -18.871 1.881 20.491 1.00 97.19 706 GLU A C 1
ATOM 5535 O O . GLU A 1 706 ? -18.553 1.290 19.458 1.00 97.19 706 GLU A O 1
ATOM 5540 N N . PRO A 1 707 ? -20.172 2.112 20.780 1.00 97.19 707 PRO A N 1
ATOM 5541 C CA . PRO A 1 707 ? -21.250 1.652 19.901 1.00 97.19 707 PRO A CA 1
ATOM 5542 C C . PRO A 1 707 ? -21.145 2.175 18.461 1.00 97.19 707 PRO A C 1
ATOM 5544 O O . PRO A 1 707 ? -21.479 1.450 17.528 1.00 97.19 707 PRO A O 1
ATOM 5547 N N . LEU A 1 708 ? -20.623 3.393 18.259 1.00 96.62 708 LEU A N 1
ATOM 5548 C CA . LEU A 1 708 ? -20.315 3.911 16.923 1.00 96.62 708 LEU A CA 1
ATOM 5549 C C . LEU A 1 708 ? -19.173 3.109 16.293 1.00 96.62 708 LEU A C 1
ATOM 5551 O O . LEU A 1 708 ? -19.260 2.697 15.140 1.00 96.62 708 LEU A O 1
ATOM 5555 N N . VAL A 1 709 ? -18.090 2.866 17.035 1.00 95.88 709 VAL A N 1
ATOM 5556 C CA . VAL A 1 709 ? -16.914 2.138 16.529 1.00 95.88 709 VAL A CA 1
ATOM 5557 C C . VAL A 1 709 ? -17.255 0.692 16.157 1.00 95.88 709 VAL A C 1
ATOM 5559 O O . VAL A 1 709 ? -16.672 0.159 15.215 1.00 95.88 709 VAL A O 1
ATOM 5562 N N . LEU A 1 710 ? -18.217 0.080 16.848 1.00 95.75 710 LEU A N 1
ATOM 5563 C CA . LEU A 1 710 ? -18.672 -1.298 16.645 1.00 95.75 710 LEU A CA 1
ATOM 5564 C C . LEU A 1 710 ? -19.889 -1.427 15.712 1.00 95.75 710 LEU A C 1
ATOM 5566 O O . LEU A 1 710 ? -20.380 -2.534 15.491 1.00 95.75 710 LEU A O 1
ATOM 5570 N N . ALA A 1 711 ? -20.382 -0.327 15.145 1.00 95.19 711 ALA A N 1
ATOM 5571 C CA . ALA A 1 711 ? -21.435 -0.372 14.141 1.00 95.19 711 ALA A CA 1
ATOM 5572 C C . ALA A 1 711 ? -20.870 -0.663 12.732 1.00 95.19 711 ALA A C 1
ATOM 5574 O O . ALA A 1 711 ? -19.731 -0.272 12.427 1.00 95.19 711 ALA A O 1
ATOM 5575 N N . PRO A 1 712 ? -21.647 -1.330 11.857 1.00 92.75 712 PRO A N 1
ATOM 5576 C CA . PRO A 1 712 ? -21.340 -1.434 10.432 1.00 92.75 712 PRO A CA 1
ATOM 5577 C C . PRO A 1 712 ? -21.145 -0.061 9.782 1.00 92.75 712 PRO A C 1
ATOM 5579 O O . PRO A 1 712 ? -21.707 0.939 10.235 1.00 92.75 712 PRO A O 1
ATOM 5582 N N . ASP A 1 713 ? -20.357 -0.016 8.710 1.00 89.44 713 ASP A N 1
ATOM 5583 C CA . ASP A 1 713 ? -20.250 1.195 7.897 1.00 89.44 713 ASP A CA 1
ATOM 5584 C C . ASP A 1 713 ? -21.553 1.435 7.118 1.00 89.44 713 ASP A C 1
ATOM 5586 O O . ASP A 1 713 ? -22.221 0.496 6.684 1.00 89.44 713 ASP A O 1
ATOM 5590 N N . THR A 1 714 ? -21.931 2.703 6.962 1.00 89.00 714 THR A N 1
ATOM 5591 C CA . THR A 1 714 ? -23.123 3.132 6.218 1.00 89.00 714 THR A CA 1
ATOM 5592 C C . THR A 1 714 ? -22.788 4.345 5.367 1.00 89.00 714 THR A C 1
ATOM 5594 O O . THR A 1 714 ? -21.881 5.111 5.689 1.00 89.00 714 THR A O 1
ATOM 5597 N N . GLU A 1 715 ? -23.562 4.545 4.305 1.00 88.69 715 GLU A N 1
ATOM 5598 C CA . GLU A 1 715 ? -23.537 5.805 3.572 1.00 88.69 715 GLU A CA 1
ATOM 5599 C C . GLU A 1 715 ? -24.056 6.936 4.475 1.00 88.69 715 GLU A C 1
ATOM 5601 O O . GLU A 1 715 ? -25.104 6.763 5.113 1.00 88.69 715 GLU A O 1
ATOM 5606 N N . PRO A 1 716 ? -23.350 8.078 4.552 1.00 89.31 716 PRO A N 1
ATOM 5607 C CA . PRO A 1 716 ? -23.775 9.204 5.365 1.00 89.31 716 PRO A CA 1
ATOM 5608 C C . PRO A 1 716 ? -25.029 9.858 4.775 1.00 89.31 716 PRO A C 1
ATOM 5610 O O . PRO A 1 716 ? -25.141 10.076 3.567 1.00 89.31 716 PRO A O 1
ATOM 5613 N N . THR A 1 717 ? -25.971 10.209 5.644 1.00 91.19 717 THR A N 1
ATOM 5614 C CA . THR A 1 717 ? -27.240 10.858 5.290 1.00 91.19 717 THR A CA 1
ATOM 5615 C C . THR A 1 717 ? -27.378 12.250 5.902 1.00 91.19 717 THR A C 1
ATOM 5617 O O . THR A 1 717 ? -28.130 13.081 5.388 1.00 91.19 717 THR A O 1
ATOM 5620 N N . LEU A 1 718 ? -26.643 12.532 6.978 1.00 91.81 718 LEU A N 1
ATOM 5621 C CA . LEU A 1 718 ? -26.629 13.820 7.657 1.00 91.81 718 LEU A CA 1
ATOM 5622 C C . LEU A 1 718 ? -25.686 14.789 6.943 1.00 91.81 718 LEU A C 1
ATOM 5624 O O . LEU A 1 718 ? -24.536 14.476 6.638 1.00 91.81 718 LEU A O 1
ATOM 5628 N N . THR A 1 719 ? -26.156 16.013 6.705 1.00 93.06 719 THR A N 1
ATOM 5629 C CA . THR A 1 719 ? -25.331 17.054 6.078 1.00 93.06 719 THR A CA 1
ATOM 5630 C C . THR A 1 719 ? -24.757 17.983 7.138 1.00 93.06 719 THR A C 1
ATOM 5632 O O . THR A 1 719 ? -25.500 18.691 7.818 1.00 93.06 719 THR A O 1
ATOM 5635 N N . CYS A 1 720 ? -23.429 18.039 7.229 1.00 94.88 720 CYS A N 1
ATOM 5636 C CA . CYS A 1 720 ? -22.712 18.946 8.123 1.00 94.88 720 CYS A CA 1
ATOM 5637 C C . CYS A 1 720 ? -22.174 20.160 7.360 1.00 94.88 720 CYS A C 1
ATOM 5639 O O . CYS A 1 720 ? -21.655 20.038 6.250 1.00 94.88 720 CYS A O 1
ATOM 5641 N N . ARG A 1 721 ? -22.275 21.350 7.954 1.00 95.56 721 ARG A N 1
ATOM 5642 C CA . ARG A 1 721 ? -21.728 22.597 7.404 1.00 95.56 721 ARG A CA 1
ATOM 5643 C C . ARG A 1 721 ? -21.039 23.395 8.491 1.00 95.56 721 ARG A C 1
ATOM 5645 O O . ARG A 1 721 ? -21.635 23.666 9.532 1.00 95.56 721 ARG A O 1
ATOM 5652 N N . VAL A 1 722 ? -19.819 23.831 8.217 1.00 96.62 722 VAL A N 1
ATOM 5653 C CA . VAL A 1 722 ? -19.102 24.800 9.050 1.00 96.62 722 VAL A CA 1
ATOM 5654 C C . VAL A 1 722 ? -19.534 26.228 8.704 1.00 96.62 722 VAL A C 1
ATOM 5656 O O . VAL A 1 722 ? -19.931 26.504 7.571 1.00 96.62 722 VAL A O 1
ATOM 5659 N N . ALA A 1 723 ? -19.459 27.145 9.670 1.00 93.88 723 ALA A N 1
ATOM 5660 C CA . ALA A 1 723 ? -19.839 28.545 9.453 1.00 93.88 723 ALA A CA 1
ATOM 5661 C C . ALA A 1 723 ? -18.926 29.278 8.449 1.00 93.88 723 ALA A C 1
ATOM 5663 O O . ALA A 1 723 ? -19.404 30.129 7.702 1.00 93.88 723 ALA A O 1
ATOM 5664 N N . ASP A 1 724 ? -17.634 28.936 8.424 1.00 92.31 724 ASP A N 1
ATOM 5665 C CA . ASP A 1 724 ? -16.663 29.425 7.442 1.00 92.31 724 ASP A CA 1
ATOM 5666 C C . ASP A 1 724 ? -16.332 28.311 6.433 1.00 92.31 724 ASP A C 1
ATOM 5668 O O . ASP A 1 724 ? -15.586 27.390 6.776 1.00 92.31 724 ASP A O 1
ATOM 5672 N N . PRO A 1 725 ? -16.844 28.375 5.189 1.00 92.19 725 PRO A N 1
ATOM 5673 C CA . PRO A 1 725 ? -16.597 27.352 4.175 1.00 92.19 725 PRO A CA 1
ATOM 5674 C C . PRO A 1 725 ? -15.115 27.109 3.864 1.00 92.19 725 PRO A C 1
ATOM 5676 O O . PRO A 1 725 ? -14.771 26.011 3.431 1.00 92.19 725 PRO A O 1
ATOM 5679 N N . ALA A 1 726 ? -14.227 28.086 4.098 1.00 93.81 726 ALA A N 1
ATOM 5680 C CA . ALA A 1 726 ? -12.789 27.902 3.895 1.00 93.81 726 ALA A CA 1
ATOM 5681 C C . ALA A 1 726 ? -12.184 26.879 4.873 1.00 93.81 726 ALA A C 1
ATOM 5683 O O . ALA A 1 726 ? -11.174 26.253 4.561 1.00 93.81 726 ALA A O 1
ATOM 5684 N N . ARG A 1 727 ? -12.837 26.672 6.024 1.00 93.62 727 ARG A N 1
ATOM 5685 C CA . ARG A 1 727 ? -12.450 25.718 7.071 1.00 93.62 727 ARG A CA 1
ATOM 5686 C C . ARG A 1 727 ? -13.182 24.377 6.952 1.00 93.62 727 ARG A C 1
ATOM 5688 O O . ARG A 1 727 ? -13.053 23.530 7.826 1.00 93.62 727 ARG A O 1
ATOM 5695 N N . ALA A 1 728 ? -13.958 24.142 5.889 1.00 93.12 728 ALA A N 1
ATOM 5696 C CA . ALA A 1 728 ? -14.769 22.924 5.766 1.00 93.12 728 ALA A CA 1
ATOM 5697 C C . ALA A 1 728 ? -13.931 21.638 5.775 1.00 93.12 728 ALA A C 1
ATOM 5699 O O . ALA A 1 728 ? -14.359 20.637 6.338 1.00 93.12 728 ALA A O 1
ATOM 5700 N N . ALA A 1 729 ? -12.718 21.683 5.218 1.00 93.50 729 ALA A N 1
ATOM 5701 C CA . ALA A 1 729 ? -11.808 20.542 5.198 1.00 93.50 729 ALA A CA 1
ATOM 5702 C C . ALA A 1 729 ? -11.263 20.157 6.586 1.00 93.50 729 ALA A C 1
ATOM 5704 O O . ALA A 1 729 ? -10.685 19.079 6.704 1.00 93.50 729 ALA A O 1
ATOM 5705 N N . ALA A 1 730 ? -11.406 21.024 7.593 1.00 95.44 730 ALA A N 1
ATOM 5706 C CA . ALA A 1 730 ? -10.970 20.779 8.965 1.00 95.44 730 ALA A CA 1
ATOM 5707 C C . ALA A 1 730 ? -12.016 20.030 9.810 1.00 95.44 730 ALA A C 1
ATOM 5709 O O . ALA A 1 730 ? -11.708 19.553 10.905 1.00 95.44 730 ALA A O 1
ATOM 5710 N N . LEU A 1 731 ? -13.256 19.911 9.317 1.00 97.38 731 LEU A N 1
ATOM 5711 C CA . LEU A 1 731 ? -14.292 19.097 9.942 1.00 97.38 731 LEU A CA 1
ATOM 5712 C C . LEU A 1 731 ? -14.248 17.678 9.375 1.00 97.38 731 LEU A C 1
ATOM 5714 O O . LEU A 1 731 ? -14.474 17.467 8.187 1.00 97.38 731 LEU A O 1
ATOM 5718 N N . HIS A 1 732 ? -14.024 16.710 10.255 1.00 97.56 732 HIS A N 1
ATOM 5719 C CA . HIS A 1 732 ? -14.033 15.286 9.934 1.00 97.56 732 HIS A CA 1
ATOM 5720 C C . HIS A 1 732 ? -15.282 14.645 10.527 1.00 97.56 732 HIS A C 1
ATOM 5722 O O . HIS A 1 732 ? -15.677 14.994 11.645 1.00 97.56 732 HIS A O 1
ATOM 5728 N N . THR A 1 733 ? -15.916 13.737 9.785 1.00 97.38 733 THR A N 1
ATOM 5729 C CA . THR A 1 733 ? -17.210 13.158 10.163 1.00 97.38 733 THR A CA 1
ATOM 5730 C C . THR A 1 733 ? -17.268 11.660 9.932 1.00 97.38 733 THR A C 1
ATOM 5732 O O . THR A 1 733 ? -16.813 11.196 8.892 1.00 97.38 733 THR A O 1
ATOM 5735 N N . LEU A 1 734 ? -17.921 10.933 10.837 1.00 97.31 734 LEU A N 1
ATOM 5736 C CA . LEU A 1 734 ? -18.289 9.530 10.641 1.00 97.31 734 LEU A CA 1
ATOM 5737 C C . LEU A 1 734 ? -19.724 9.309 11.114 1.00 97.31 734 LEU A C 1
ATOM 5739 O O . LEU A 1 734 ? -20.022 9.519 12.289 1.00 97.31 734 LEU A O 1
ATOM 5743 N N . GLU A 1 735 ? -20.595 8.866 10.212 1.00 96.44 735 GLU A N 1
ATOM 5744 C CA . GLU A 1 735 ? -21.977 8.493 10.517 1.00 96.44 735 GLU A CA 1
ATOM 5745 C C . GLU A 1 735 ? -22.121 6.973 10.497 1.00 96.44 735 GLU A C 1
ATOM 5747 O O . GLU A 1 735 ? -21.640 6.324 9.568 1.00 96.44 735 GLU A O 1
ATOM 5752 N N . ARG A 1 736 ? -22.791 6.405 11.506 1.00 95.81 736 ARG A N 1
ATOM 5753 C CA . ARG A 1 736 ? -23.184 4.990 11.527 1.00 95.81 736 ARG A CA 1
ATOM 5754 C C . ARG A 1 736 ? -24.562 4.779 12.135 1.00 95.81 736 ARG A C 1
ATOM 5756 O O . ARG A 1 736 ? -25.011 5.540 12.992 1.00 95.81 736 ARG A O 1
ATOM 5763 N N . GLN A 1 737 ? -25.214 3.702 11.708 1.00 94.44 737 GLN A N 1
ATOM 5764 C CA . GLN A 1 737 ? -26.466 3.237 12.292 1.00 94.44 737 GLN A CA 1
ATOM 5765 C C . GLN A 1 737 ? -26.169 2.402 13.546 1.00 94.44 737 GLN A C 1
ATOM 5767 O O . GLN A 1 737 ? -25.553 1.340 13.463 1.00 94.44 737 GLN A O 1
ATOM 5772 N N . VAL A 1 738 ? -26.626 2.868 14.708 1.00 94.88 738 VAL A N 1
ATOM 5773 C CA . VAL A 1 738 ? -26.465 2.205 16.008 1.00 94.88 738 VAL A CA 1
ATOM 5774 C C . VAL A 1 738 ? -27.853 1.819 16.522 1.00 94.88 738 VAL A C 1
ATOM 5776 O O . VAL A 1 738 ? -28.598 2.636 17.067 1.00 94.88 738 VAL A O 1
ATOM 5779 N N . GLY A 1 739 ? -28.234 0.557 16.314 1.00 92.06 739 GLY A N 1
ATOM 5780 C CA . GLY A 1 739 ? -29.599 0.099 16.583 1.00 92.06 739 GLY A CA 1
ATOM 5781 C C . GLY A 1 739 ? -30.614 0.848 15.713 1.00 92.06 739 GLY A C 1
ATOM 5782 O O . GLY A 1 739 ? -30.482 0.880 14.492 1.00 92.06 739 GLY A O 1
ATOM 5783 N N . GLU A 1 740 ? -31.617 1.473 16.330 1.00 90.88 740 GLU A N 1
ATOM 5784 C CA . GLU A 1 740 ? -32.625 2.293 15.634 1.00 90.88 740 GLU A CA 1
ATOM 5785 C C . GLU A 1 740 ? -32.198 3.760 15.449 1.00 90.88 740 GLU A C 1
ATOM 5787 O O . GLU A 1 740 ? -32.890 4.519 14.775 1.00 90.88 740 GLU A O 1
ATOM 5792 N N . LYS A 1 741 ? -31.064 4.171 16.031 1.00 93.31 741 LYS A N 1
ATOM 5793 C CA . LYS A 1 741 ? -30.583 5.558 16.018 1.00 93.31 741 LYS A CA 1
ATOM 5794 C C . LYS A 1 741 ? -29.414 5.737 15.060 1.00 93.31 741 LYS A C 1
ATOM 5796 O O . LYS A 1 741 ? -28.656 4.805 14.796 1.00 93.31 741 LYS A O 1
ATOM 5801 N N . ARG A 1 742 ? -29.226 6.967 14.590 1.00 94.06 742 ARG A N 1
ATOM 5802 C CA . ARG A 1 742 ? -28.034 7.367 13.834 1.00 94.06 742 ARG A CA 1
ATOM 5803 C C . ARG A 1 742 ? -27.062 8.038 14.782 1.00 94.06 742 ARG A C 1
ATOM 5805 O O . ARG A 1 742 ? -27.466 8.884 15.571 1.00 94.06 742 ARG A O 1
ATOM 5812 N N . TRP A 1 743 ? -25.797 7.657 14.739 1.00 96.75 743 TRP A N 1
ATOM 5813 C CA . TRP A 1 743 ? -24.749 8.312 15.512 1.00 96.75 743 TRP A CA 1
ATOM 5814 C C . TRP A 1 743 ? -23.770 8.986 14.553 1.00 96.75 743 TRP A C 1
ATOM 5816 O O . TRP A 1 743 ? -23.352 8.386 13.565 1.00 96.75 743 TRP A O 1
ATOM 5826 N N . LEU A 1 744 ? -23.408 10.230 14.854 1.00 97.25 744 LEU A N 1
ATOM 5827 C CA . LEU A 1 744 ? -22.515 11.069 14.063 1.00 97.25 744 LEU A CA 1
ATOM 5828 C C . LEU A 1 744 ? -21.352 11.545 14.932 1.00 97.25 744 LEU A C 1
ATOM 5830 O O . LEU A 1 744 ? -21.542 12.310 15.875 1.00 97.25 744 LEU A O 1
ATOM 5834 N N . LEU A 1 745 ? -20.139 11.122 14.596 1.00 98.12 745 LEU A N 1
ATOM 5835 C CA . LEU A 1 745 ? -18.910 11.692 15.133 1.00 98.12 745 LEU A CA 1
ATOM 5836 C C . LEU A 1 745 ? -18.530 12.935 14.331 1.00 98.12 745 LEU A C 1
ATOM 5838 O O . LEU A 1 745 ? -18.512 12.907 13.104 1.00 98.12 745 LEU A O 1
ATOM 5842 N N . LEU A 1 746 ? -18.182 14.000 15.044 1.00 98.12 746 LEU A N 1
ATOM 5843 C CA . LEU A 1 746 ? -17.667 15.260 14.525 1.00 98.12 746 LEU A CA 1
ATOM 5844 C C . LEU A 1 746 ? -16.309 15.531 15.152 1.00 98.12 746 LEU A C 1
ATOM 5846 O O . LEU A 1 746 ? -16.170 15.436 16.372 1.00 98.12 746 LEU A O 1
ATOM 5850 N N . VAL A 1 747 ? -15.324 15.916 14.344 1.00 97.94 747 VAL A N 1
ATOM 5851 C CA . VAL A 1 747 ? -13.979 16.208 14.841 1.00 97.94 747 VAL A CA 1
ATOM 5852 C C . VAL A 1 747 ? -13.382 17.430 14.129 1.00 97.94 747 VAL A C 1
ATOM 5854 O O . VAL A 1 747 ? -13.088 17.373 12.941 1.00 97.94 747 VAL A O 1
ATOM 5857 N N . ASN A 1 748 ? -13.038 18.479 14.888 1.00 96.62 748 ASN A N 1
ATOM 5858 C CA . ASN A 1 748 ? -12.339 19.700 14.424 1.00 96.62 748 ASN A CA 1
ATOM 5859 C C . ASN A 1 748 ? -10.788 19.600 14.426 1.00 96.62 748 ASN A C 1
ATOM 5861 O O . ASN A 1 748 ? -10.197 19.520 15.506 1.00 96.62 748 ASN A O 1
ATOM 5865 N N . ASP A 1 749 ? -10.119 19.589 13.262 1.00 94.31 749 ASP A N 1
ATOM 5866 C CA . ASP A 1 749 ? -8.650 19.401 13.161 1.00 94.31 749 ASP A CA 1
ATOM 5867 C C . ASP A 1 749 ? -7.787 20.623 13.447 1.00 94.31 749 ASP A C 1
ATOM 5869 O O . ASP A 1 749 ? -6.562 20.523 13.384 1.00 94.31 749 ASP A O 1
ATOM 5873 N N . GLU A 1 750 ? -8.404 21.724 13.862 1.00 93.88 750 GLU A N 1
ATOM 5874 C CA . GLU A 1 750 ? -7.726 22.975 14.169 1.00 93.88 750 GLU A CA 1
ATOM 5875 C C . GLU A 1 750 ? -7.744 23.301 15.667 1.00 93.88 750 GLU A C 1
ATOM 5877 O O . GLU A 1 750 ? -8.648 22.920 16.407 1.00 93.88 750 GLU A O 1
ATOM 5882 N N . GLU A 1 751 ? -6.771 24.100 16.110 1.00 92.25 751 GLU A N 1
ATOM 5883 C CA . GLU A 1 751 ? -6.637 24.574 17.501 1.00 92.25 751 GLU A CA 1
ATOM 5884 C C . GLU A 1 751 ? -7.734 25.545 17.936 1.00 92.25 751 GLU A C 1
ATOM 5886 O O . GLU A 1 751 ? -7.890 25.820 19.124 1.00 92.25 751 GLU A O 1
ATOM 5891 N N . THR A 1 752 ? -8.470 26.108 16.982 1.00 95.12 752 THR A N 1
ATOM 5892 C CA . THR A 1 752 ? -9.495 27.117 17.252 1.00 95.12 752 THR A CA 1
ATOM 5893 C C . THR A 1 752 ? -10.881 26.513 17.162 1.00 95.12 752 THR A C 1
ATOM 5895 O O . THR A 1 752 ? -11.120 25.608 16.363 1.00 95.12 752 THR A O 1
ATOM 5898 N N . GLU A 1 753 ? -11.805 27.042 17.959 1.00 96.62 753 GLU A N 1
ATOM 5899 C CA . GLU A 1 753 ? -13.199 26.611 17.957 1.00 96.62 753 GLU A CA 1
ATOM 5900 C C . GLU A 1 753 ? -13.823 26.678 16.552 1.00 96.62 753 GLU A C 1
ATOM 5902 O O . GLU A 1 753 ? -13.474 27.514 15.702 1.00 96.62 753 GLU A O 1
ATOM 5907 N N . MET A 1 754 ? -14.778 25.785 16.309 1.00 96.94 754 MET A N 1
ATOM 5908 C CA . MET A 1 754 ? -15.449 25.641 15.026 1.00 96.94 754 MET A CA 1
ATOM 5909 C C . MET A 1 754 ? -16.960 25.562 15.217 1.00 96.94 754 MET A C 1
ATOM 5911 O O . MET A 1 754 ? -17.484 24.623 15.812 1.00 96.94 754 MET A O 1
ATOM 5915 N N . ALA A 1 755 ? -17.674 26.543 14.667 1.00 97.44 755 ALA A N 1
ATOM 5916 C CA . ALA A 1 755 ? -19.129 26.517 14.612 1.00 97.44 755 ALA A CA 1
ATOM 5917 C C . ALA A 1 755 ? -19.602 25.589 13.482 1.00 97.44 755 ALA A C 1
ATOM 5919 O O . ALA A 1 755 ? -19.235 25.782 12.317 1.00 97.44 755 ALA A O 1
ATOM 5920 N N . VAL A 1 756 ? -20.442 24.614 13.832 1.00 97.44 756 VAL A N 1
ATOM 5921 C CA . VAL A 1 756 ? -20.977 23.580 12.941 1.00 97.44 756 VAL A CA 1
ATOM 5922 C C . VAL A 1 756 ? -22.504 23.590 12.993 1.00 97.44 756 VAL A C 1
ATOM 5924 O O . VAL A 1 756 ? -23.122 23.789 14.039 1.00 97.44 756 VAL A O 1
ATOM 5927 N N . SER A 1 757 ? -23.121 23.371 11.840 1.00 96.06 757 SER A N 1
ATOM 5928 C CA . SER A 1 757 ? -24.552 23.136 11.688 1.00 96.06 757 SER A CA 1
ATOM 5929 C C . SER A 1 757 ? -24.793 21.787 11.023 1.00 96.06 757 SER A C 1
ATOM 5931 O O . SER A 1 757 ? -24.075 21.426 10.092 1.00 96.06 757 SER A O 1
ATOM 5933 N N . ILE A 1 758 ? -25.789 21.055 11.508 1.00 96.19 758 ILE A N 1
ATOM 5934 C CA . ILE A 1 758 ? -26.124 19.700 11.072 1.00 96.19 758 ILE A CA 1
ATOM 5935 C C . ILE A 1 758 ? -27.593 19.697 10.678 1.00 96.19 758 ILE A C 1
ATOM 5937 O O . ILE A 1 758 ? -28.446 20.102 11.472 1.00 96.19 758 ILE A O 1
ATOM 5941 N N . ASP A 1 759 ? -27.875 19.258 9.460 1.00 94.38 759 ASP A N 1
ATOM 5942 C CA . ASP A 1 759 ? -29.232 18.948 9.021 1.00 94.38 759 ASP A CA 1
ATOM 5943 C C . ASP A 1 759 ? -29.599 17.548 9.518 1.00 94.38 759 ASP A C 1
ATOM 5945 O O . ASP A 1 759 ? -28.988 16.561 9.101 1.00 94.38 759 ASP A O 1
ATOM 5949 N N . LEU A 1 760 ? -30.570 17.469 10.433 1.00 90.06 760 LEU A N 1
ATOM 5950 C CA . LEU A 1 760 ? -31.017 16.212 11.037 1.00 90.06 760 LEU A CA 1
ATOM 5951 C C . LEU A 1 760 ? -31.927 15.392 10.107 1.00 90.06 760 LEU A C 1
ATOM 5953 O O . LEU A 1 760 ? -32.425 14.339 10.505 1.00 90.06 760 LEU A O 1
ATOM 5957 N N . ALA A 1 761 ? -32.152 15.849 8.871 1.00 84.38 761 ALA A N 1
ATOM 5958 C CA . ALA A 1 761 ? -32.981 15.180 7.871 1.00 84.38 761 ALA A CA 1
ATOM 5959 C C . ALA A 1 761 ? -34.422 14.909 8.354 1.00 84.38 761 ALA A C 1
ATOM 5961 O O . ALA A 1 761 ? -35.035 13.906 7.993 1.00 84.38 761 ALA A O 1
ATOM 5962 N N . GLY A 1 762 ? -34.971 15.817 9.168 1.00 77.75 762 GLY A N 1
ATOM 5963 C CA . GLY A 1 762 ? -36.339 15.739 9.693 1.00 77.75 762 GLY A CA 1
ATOM 5964 C C . GLY A 1 762 ? -36.478 15.139 11.097 1.00 77.75 762 GLY A C 1
ATOM 5965 O O . GLY A 1 762 ? -37.582 15.183 11.642 1.00 77.75 762 GLY A O 1
ATOM 5966 N N . ASP A 1 763 ? -35.394 14.652 11.709 1.00 76.94 763 ASP A N 1
ATOM 5967 C CA . ASP A 1 763 ? -35.420 14.179 13.097 1.00 76.94 763 ASP A CA 1
ATOM 5968 C C . ASP A 1 763 ? -35.455 15.339 14.103 1.00 76.94 763 ASP A C 1
ATOM 5970 O O . ASP A 1 763 ? -34.811 16.376 13.930 1.00 76.94 763 ASP A O 1
ATOM 5974 N N . ALA A 1 764 ? -36.219 15.155 15.184 1.00 72.25 764 ALA A N 1
ATOM 5975 C CA . ALA A 1 764 ? -36.433 16.180 16.212 1.00 72.25 764 ALA A CA 1
ATOM 5976 C C . ALA A 1 764 ? -35.568 15.993 17.474 1.00 72.25 764 ALA A C 1
ATOM 5978 O O . ALA A 1 764 ? -35.525 16.889 18.317 1.00 72.25 764 ALA A O 1
ATOM 5979 N N . GLY A 1 765 ? -34.915 14.836 17.631 1.00 85.69 765 GLY A N 1
ATOM 5980 C CA . GLY A 1 765 ? -34.120 14.483 18.807 1.00 85.69 765 GLY A CA 1
ATOM 5981 C C . GLY A 1 765 ? -32.633 14.405 18.488 1.00 85.69 765 GLY A C 1
ATOM 5982 O O . GLY A 1 765 ? -32.242 13.727 17.541 1.00 85.69 765 GLY A O 1
ATOM 5983 N N . ALA A 1 766 ? -31.810 15.078 19.294 1.00 94.12 766 ALA A N 1
ATOM 5984 C CA . ALA A 1 766 ? -30.363 14.925 19.265 1.00 94.12 766 ALA A CA 1
ATOM 5985 C C . ALA A 1 766 ? -29.780 14.938 20.686 1.00 94.12 766 ALA A C 1
ATOM 5987 O O . ALA A 1 766 ? -30.297 15.623 21.577 1.00 94.12 766 ALA A O 1
ATOM 5988 N N . ARG A 1 767 ? -28.694 14.197 20.910 1.00 95.88 767 ARG A N 1
ATOM 5989 C CA . ARG A 1 767 ? -28.012 14.103 22.207 1.00 95.88 767 ARG A CA 1
ATOM 5990 C C . ARG A 1 767 ? -26.500 14.019 22.023 1.00 95.88 767 ARG A C 1
ATOM 5992 O O . ARG A 1 767 ? -26.027 13.251 21.195 1.00 95.88 767 ARG A O 1
ATOM 5999 N N . ASP A 1 768 ? -25.748 14.762 22.830 1.00 96.69 768 ASP A N 1
ATOM 6000 C CA . ASP A 1 768 ? -24.306 14.560 22.978 1.00 96.69 768 ASP A CA 1
ATOM 6001 C C . ASP A 1 768 ? -24.084 13.297 23.817 1.00 96.69 768 ASP A C 1
ATOM 6003 O O . ASP A 1 768 ? -24.401 13.260 25.010 1.00 96.69 768 ASP A O 1
ATOM 6007 N N . VAL A 1 769 ? -23.567 12.244 23.191 1.00 97.25 769 VAL A N 1
ATOM 6008 C CA . VAL A 1 769 ? -23.316 10.948 23.830 1.00 97.25 769 VAL A CA 1
ATOM 6009 C C . VAL A 1 769 ? -22.201 11.045 24.873 1.00 97.25 769 VAL A C 1
ATOM 6011 O O . VAL A 1 769 ? -22.277 10.399 25.920 1.00 97.25 769 VAL A O 1
ATOM 6014 N N . LEU A 1 770 ? -21.175 11.861 24.623 1.00 94.88 770 LEU A N 1
ATOM 6015 C CA . LEU A 1 770 ? -19.999 11.947 25.489 1.00 94.88 770 LEU A CA 1
ATOM 6016 C C . LEU A 1 770 ? -20.330 12.685 26.790 1.00 94.88 770 LEU A C 1
ATOM 6018 O O . LEU A 1 770 ? -19.913 12.261 27.874 1.00 94.88 770 LEU A O 1
ATOM 6022 N N . ARG A 1 771 ? -21.125 13.756 26.693 1.00 93.88 771 ARG A N 1
ATOM 6023 C CA . ARG A 1 771 ? -21.568 14.566 27.844 1.00 93.88 771 ARG A CA 1
ATOM 6024 C C . ARG A 1 771 ? -22.885 14.077 28.450 1.00 93.88 771 ARG A C 1
ATOM 6026 O O . ARG A 1 771 ? -23.165 14.335 29.617 1.00 93.88 771 ARG A O 1
ATOM 6033 N N . GLY A 1 772 ? -23.677 13.329 27.687 1.00 93.69 772 GLY A N 1
ATOM 6034 C CA . GLY A 1 772 ? -24.988 12.833 28.090 1.00 93.69 772 GLY A CA 1
ATOM 6035 C C . GLY A 1 772 ? -26.099 13.886 28.032 1.00 93.69 772 GLY A C 1
ATOM 6036 O O . GLY A 1 772 ? -27.155 13.653 28.619 1.00 93.69 772 GLY A O 1
ATOM 6037 N N . GLU A 1 773 ? -25.888 14.997 27.326 1.00 94.00 773 GLU A N 1
ATOM 6038 C CA . GLU A 1 773 ? -26.756 16.180 27.307 1.00 94.00 773 GLU A CA 1
ATOM 6039 C C . GLU A 1 773 ? -27.677 16.203 26.079 1.00 94.00 773 GLU A C 1
ATOM 6041 O O . GLU A 1 773 ? -27.262 15.869 24.971 1.00 94.00 773 GLU A O 1
ATOM 6046 N N . ALA A 1 774 ? -28.935 16.618 26.255 1.00 94.12 774 ALA A N 1
ATOM 6047 C CA . ALA A 1 774 ? -29.859 16.804 25.136 1.00 94.12 774 ALA A CA 1
ATOM 6048 C C . ALA A 1 774 ? -29.481 18.051 24.322 1.00 94.12 774 ALA A C 1
ATOM 6050 O O . ALA A 1 774 ? -29.288 19.132 24.882 1.00 94.12 774 ALA A O 1
ATOM 6051 N N . LEU A 1 775 ? -29.439 17.913 23.000 1.00 93.94 775 LEU A N 1
ATOM 6052 C CA . LEU A 1 775 ? -29.114 18.982 22.066 1.00 93.94 775 LEU A CA 1
ATOM 6053 C C . LEU A 1 775 ? -30.400 19.522 21.433 1.00 93.94 775 LEU A C 1
ATOM 6055 O O . LEU A 1 775 ? -31.244 18.770 20.951 1.00 93.94 775 LEU A O 1
ATOM 6059 N N . GLN A 1 776 ? -30.567 20.843 21.450 1.00 88.81 776 GLN A N 1
ATOM 6060 C CA . GLN A 1 776 ? -31.769 21.496 20.933 1.00 88.81 776 GLN A CA 1
ATOM 6061 C C . GLN A 1 776 ? -31.620 21.782 19.437 1.00 88.81 776 GLN A C 1
ATOM 6063 O O . GLN A 1 776 ? -30.782 22.592 19.037 1.00 88.81 776 GLN A O 1
ATOM 6068 N N . ALA A 1 777 ? -32.460 21.150 18.619 1.00 89.12 777 ALA A N 1
ATOM 6069 C CA . ALA A 1 777 ? -32.590 21.465 17.201 1.00 89.12 777 ALA A CA 1
ATOM 6070 C C . ALA A 1 777 ? -33.695 22.509 16.974 1.00 89.12 777 ALA A C 1
ATOM 6072 O O . ALA A 1 777 ? -34.731 22.494 17.638 1.00 89.12 777 ALA A O 1
ATOM 6073 N N . GLN A 1 778 ? -33.485 23.416 16.021 1.00 86.69 778 GLN A N 1
ATOM 6074 C CA . GLN A 1 778 ? -34.490 24.380 15.565 1.00 86.69 778 GLN A CA 1
ATOM 6075 C C . GLN A 1 778 ? -34.763 24.127 14.086 1.00 86.69 778 GLN A C 1
ATOM 6077 O O . GLN A 1 778 ? -33.829 24.122 13.289 1.00 86.69 778 GLN A O 1
ATOM 6082 N N . ASP A 1 779 ? -36.028 23.891 13.728 1.00 85.31 779 ASP A N 1
ATOM 6083 C CA . ASP A 1 779 ? -36.457 23.598 12.352 1.00 85.31 779 ASP A CA 1
ATOM 6084 C C . ASP A 1 779 ? -35.663 22.452 11.686 1.00 85.31 779 ASP A C 1
ATOM 6086 O O . ASP A 1 779 ? -35.294 22.532 10.518 1.00 85.31 779 ASP A O 1
ATOM 6090 N N . GLY A 1 780 ? -35.351 21.391 12.445 1.00 87.44 780 GLY A N 1
ATOM 6091 C CA . GLY A 1 780 ? -34.563 20.243 11.966 1.00 87.44 780 GLY A CA 1
ATOM 6092 C C . GLY A 1 780 ? -33.055 20.503 11.840 1.00 87.44 780 GLY A C 1
ATOM 6093 O O . GLY A 1 780 ? -32.314 19.612 11.437 1.00 87.44 780 GLY A O 1
ATOM 6094 N N . MET A 1 781 ? -32.584 21.696 12.214 1.00 92.62 781 MET A N 1
ATOM 6095 C CA . MET A 1 781 ? -31.171 22.066 12.199 1.00 92.62 781 MET A CA 1
ATOM 6096 C C . MET A 1 781 ? -30.599 22.108 13.614 1.00 92.62 781 MET A C 1
ATOM 6098 O O . MET A 1 781 ? -31.062 22.868 14.470 1.00 92.62 781 MET A O 1
ATOM 6102 N N . LEU A 1 782 ? -29.529 21.355 13.842 1.00 95.19 782 LEU A N 1
ATOM 6103 C CA . LEU A 1 782 ? -28.730 21.437 15.059 1.00 95.19 782 LEU A CA 1
ATOM 6104 C C . LEU A 1 782 ? -27.539 22.375 14.829 1.00 95.19 782 LEU A C 1
ATOM 6106 O O . LEU A 1 782 ? -26.806 22.223 13.856 1.00 95.19 782 LEU A O 1
ATOM 6110 N N . LYS A 1 783 ? -27.339 23.355 15.716 1.00 95.00 783 LYS A N 1
ATOM 6111 C CA . LYS A 1 783 ? -26.176 24.258 15.704 1.00 95.00 783 LYS A CA 1
ATOM 6112 C C . LYS A 1 783 ? -25.356 24.046 16.966 1.00 95.00 783 LYS A C 1
ATOM 6114 O O . LYS A 1 783 ? -25.908 24.098 18.061 1.00 95.00 783 LYS A O 1
ATOM 6119 N N . LEU A 1 784 ? -24.055 23.848 16.806 1.00 95.31 784 LEU A N 1
ATOM 6120 C CA . LEU A 1 784 ? -23.128 23.602 17.905 1.00 95.31 784 LEU A CA 1
ATOM 6121 C C . LEU A 1 784 ? -21.756 24.221 17.627 1.00 95.31 784 LEU A C 1
ATOM 6123 O O . LEU A 1 784 ? -21.439 24.579 16.492 1.00 95.31 784 LEU A O 1
ATOM 6127 N N . THR A 1 785 ? -20.943 24.328 18.672 1.00 96.44 785 THR A N 1
ATOM 6128 C CA . THR A 1 785 ? -19.538 24.730 18.576 1.00 96.44 785 THR A CA 1
ATOM 6129 C C . THR A 1 785 ? -18.680 23.569 19.050 1.00 96.44 785 THR A C 1
ATOM 6131 O O . THR A 1 785 ? -18.883 23.064 20.153 1.00 96.44 785 THR A O 1
ATOM 6134 N N . LEU A 1 786 ? -17.743 23.138 18.211 1.00 96.25 786 LEU A N 1
ATOM 6135 C CA . LEU A 1 786 ? -16.676 22.229 18.602 1.00 96.25 786 LEU A CA 1
ATOM 6136 C C . LEU A 1 786 ? -15.527 23.051 19.175 1.00 96.25 786 LEU A C 1
ATOM 6138 O O . LEU A 1 786 ? -15.107 24.033 18.557 1.00 96.25 786 LEU A O 1
ATOM 6142 N N . ASP A 1 787 ? -14.998 22.619 20.315 1.00 95.50 787 ASP A N 1
ATOM 6143 C CA . ASP A 1 787 ? -13.782 23.193 20.883 1.00 95.50 787 ASP A CA 1
ATOM 6144 C C . ASP A 1 787 ? -12.602 23.043 19.898 1.00 95.50 787 ASP A C 1
ATOM 6146 O O . ASP A 1 787 ? -12.639 22.235 18.957 1.00 95.50 787 ASP A O 1
ATOM 6150 N N . GLY A 1 788 ? -11.533 23.814 20.103 1.00 94.75 788 GLY A N 1
ATOM 6151 C CA . GLY A 1 788 ? -10.261 23.575 19.419 1.00 94.75 788 GLY A CA 1
ATOM 6152 C C . GLY A 1 788 ? -9.793 22.143 19.665 1.00 94.75 788 GLY A C 1
ATOM 6153 O O . GLY A 1 788 ? -9.789 21.687 20.808 1.00 94.75 788 GLY A O 1
ATOM 6154 N N . TYR A 1 789 ? -9.463 21.410 18.602 1.00 94.38 789 TYR A N 1
ATOM 6155 C CA . TYR A 1 789 ? -9.161 19.978 18.656 1.00 94.38 789 TYR A CA 1
ATOM 6156 C C . TYR A 1 789 ? -10.275 19.092 19.251 1.00 94.38 789 TYR A C 1
ATOM 6158 O O . TYR A 1 789 ? -10.056 17.916 19.555 1.00 94.38 789 TYR A O 1
ATOM 6166 N N . GLY A 1 790 ? -11.486 19.635 19.385 1.00 94.56 790 GLY A N 1
ATOM 6167 C CA . GLY A 1 790 ? -12.631 18.979 19.993 1.00 94.56 790 GLY A CA 1
ATOM 6168 C C . GLY A 1 790 ? -13.234 17.879 19.123 1.00 94.56 790 GLY A C 1
ATOM 6169 O O . GLY A 1 790 ? -13.139 17.889 17.889 1.00 94.56 790 GLY A O 1
ATOM 6170 N N . ALA A 1 791 ? -13.898 16.946 19.803 1.00 96.50 791 ALA A N 1
ATOM 6171 C CA . ALA A 1 791 ? -14.703 15.890 19.213 1.00 96.50 791 ALA A CA 1
ATOM 6172 C C . ALA A 1 791 ? -16.074 15.837 19.899 1.00 96.50 791 ALA A C 1
ATOM 6174 O O . ALA A 1 791 ? -16.178 16.113 21.095 1.00 96.50 791 ALA A O 1
ATOM 6175 N N . MET A 1 792 ? -17.112 15.471 19.153 1.00 97.31 792 MET A N 1
ATOM 6176 C CA . MET A 1 792 ? -18.457 15.252 19.683 1.00 97.31 792 MET A CA 1
ATOM 6177 C C . MET A 1 792 ? -19.092 14.055 18.984 1.00 97.31 792 MET A C 1
ATOM 6179 O O . MET A 1 792 ? -18.981 13.925 17.768 1.00 97.31 792 MET A O 1
ATOM 6183 N N . VAL A 1 793 ? -19.776 13.204 19.747 1.00 97.75 793 VAL A N 1
ATOM 6184 C CA . VAL A 1 793 ? -20.606 12.123 19.205 1.00 97.75 793 VAL A CA 1
ATOM 6185 C C . VAL A 1 793 ? -22.061 12.498 19.435 1.00 97.75 793 VAL A C 1
ATOM 6187 O O . VAL A 1 793 ? -22.491 12.656 20.577 1.00 97.75 793 VAL A O 1
ATOM 6190 N N . VAL A 1 794 ? -22.801 12.665 18.347 1.00 97.25 794 VAL A N 1
ATOM 6191 C CA . VAL A 1 794 ? -24.206 13.061 18.352 1.00 97.25 794 VAL A CA 1
ATOM 6192 C C . VAL A 1 794 ? -25.061 11.848 18.023 1.00 97.25 794 VAL A C 1
ATOM 6194 O O . VAL A 1 794 ? -24.978 11.311 16.924 1.00 97.25 794 VAL A O 1
ATOM 6197 N N . GLU A 1 795 ? -25.901 11.430 18.960 1.00 96.19 795 GLU A N 1
ATOM 6198 C CA . GLU A 1 795 ? -27.007 10.511 18.694 1.00 96.19 795 GLU A CA 1
ATOM 6199 C C . GLU A 1 795 ? -28.181 11.312 18.120 1.00 96.19 795 GLU A C 1
ATOM 6201 O O . GLU A 1 795 ? -28.552 12.342 18.686 1.00 96.19 795 GLU A O 1
ATOM 6206 N N . VAL A 1 796 ? -28.756 10.847 17.011 1.00 93.00 796 VAL A N 1
ATOM 6207 C CA . VAL A 1 796 ? -29.872 11.459 16.282 1.00 93.00 796 VAL A CA 1
ATOM 6208 C C . VAL A 1 796 ? -31.020 10.455 16.161 1.00 93.00 796 VAL A C 1
ATOM 6210 O O . VAL A 1 796 ? -30.811 9.298 15.771 1.00 93.00 796 VAL A O 1
ATOM 6213 N N . GLY A 1 797 ? -32.230 10.928 16.472 1.00 82.69 797 GLY A N 1
ATOM 6214 C CA . GLY A 1 797 ? -33.495 10.213 16.279 1.00 82.69 797 GLY A CA 1
ATOM 6215 C C . GLY A 1 797 ? -34.323 10.017 17.531 1.00 82.69 797 GLY A C 1
ATOM 6216 O O . GLY A 1 797 ? -33.819 10.173 18.668 1.00 82.69 797 GLY A O 1
#

Sequence (797 aa):
MYIRYTRFCVSLVLLTAVLGGASLPAVGQPAPVGPRAAFLYSEKATHYIGEWDKALERSGFTRERCPTPQFEQKLLPALDEYDLVITSTVWNLYDKVVFTQTGPRIADWVRAGGVLILSDQNYGPQLDFLKSFPEGFYHSVRPGFYWENGKRPDNMELPPPSWVADIGLMRAPCDLRAYLPEVAKPCWQSLGEMAPEWQPLVRYENGHTLMAMRPLGDGLVISMSYYMTERFVDFQEALLRNLWCHMELARAGLELRQVTIGRDAIACSVADTAQRAREVILSAGIARDGGAEVVGRADIGLQAGGAAEGAIAAELSQPGVYELRLSLSEGDTTLWTTEKLRHEVFPPVRITVNKSYFYTGPVITTIRFRTPTGLLPADAPASATLTGPDGLAVPCTLEPSPRDGCRVLKAGALPPGVYALKLTAHPAGGEEGSAEAVLTVLGERRVMFNENNICLVDGEQFFPLGIYFPPPSKFQTMREHGFNFMYWLLPRGWGATEEALGNDPAEEMPLCIERAEQAQIMNLPHVSPARFDEWIPLLKESPSTLAYYIYDEPDESKPGAAAMAEWYQAMRALDPEHPVFLLQNRPDVFDIYAPYCDIHASDPYPLGRRPLRMVADYTDLTIAAVHGEKPVWMTMWAYGGYQGGPRLPTPAELNRCAWLTIAHGARGIFWYCYYTGKIGHDQTLEDFPEVWAAFKPLLSDLKKGEPLVLAPDTEPTLTCRVADPARAAALHTLERQVGEKRWLLLVNDEETEMAVSIDLAGDAGARDVLRGEALQAQDGMLKLTLDGYGAMVVEVG

pLDDT: mean 83.96, std 16.55, range [21.3, 98.12]

Secondary structure (DSSP, 8-state):
---------------S---S---PPPS-PPPP-PPEEEEEE-TT-GGGTTTTHHHHHHTT-EEEEEEGGGIIIIIGGGGGG-SEEEEPTTTTTSS----TTTHHHHHHHHHTT-EEEE----SHHHHHHHTTSTTT--EEEEEPTT-BTTB--TT-PPPPEEE----HHHHSSS-GGGTHHHHHTT--EEEEEE-TT-EEEEEETTS-EEEEEEEETTEEEEEES----GGGHHHHHHHHHHHHHHHHHHHTTEEEEEEEE-SSEEEEEEEESSS--EEEEEEEEEEETT-PPEEEEEEEEEPTT-EEEEEEE----SSEEEEEEEEEEETTEEEEE---EEEEEPPSSEEEES--EE-SSEEEEEEEEEETTEEPPTTS-EEEEEE-TTSPEEPEEEEE-SSTTEEEEEEEE--SEEEEEEEEE--TTSPPEEEEEEEEE--S-SEEE-TT--EEETTEE---EEEE---GGGHHHHHHHT--EEEE--SSSTT--HHHHSS-HHHHHHHHHHHHHHHT-EEEEB--GGGHHHHHHHHHH-TTB--EEEEE-TTTSS-HHHHHHHHHHHHHHH-SSS-EEEE-S-GGGHHHHGGG-SEEEE----TTTS-TTHHHHHHHHHHHHTTTSS-EEEEEE---GGGSSSSPPPHHHHHHHHHHHHHTT-SEEEEE-SB---TT---BGGG-HHHHHHHHHHHHHHHHHHHHHTSPP----PEEEESSGGGGGGEEEEEEEETTEEEEEEEE-SSS-EEEEEE-TT---EEETTTTEEE-EETTEEEEEEPTT-EEEEEE-

Foldseek 3Di:
DDDDDDDDDDDDDDDDDPDDDDDDDDPDDDDPQFAEEEEFAAPVCVQFQCQQVLLCVVLNYDYDYDYNVCCVVPCLVVVLSHQEYEYAACRCVPVPDQCLPRQCSVLVSQLVRHEYEAPQCADDSSQNNQCSHPVRWGWDKDFDPQADPNDGDPPDDAAQKDFDDLFQLCAPPHNLSLLRSPQVVVFGIATHDTDPQWAAGIGHPVGGGAWIKHRRNLHIYIHGNTHTGNVSSVSSNSNSLSRVQQSLQVVVQKGFSHWDDDQFKTKTKMFGRPQAWAKKKKKKFKDWPNHDTDIWIWIWTYHGRGITMTITTDRNADFTKIWMKIWIAGVVGTSDIGDTDIDGDDAAWDKFWLAQEAEFWKDKTKIFTAGPSGAAALPFDKDKWKAFPVRHTFDWDWARDPDTRITMIIGTGDPFGKIKMKMWTDGDVDDIGIDIDIHGYHYDFQWDADQQQFIHGNNHTDQAEEAEQDALVCLLVCVVLQGQEYEYEQQPDFFHDPSRVVDDSLPRLVSSLVSCVVSNHAYAYEDALVCLVPRLVVLLPGSRYAAYADDAACVVVPPDLVVLQVSLVSSCVSPVRHWYEYEHADLVCLLSNSSSTQEYEYEDDPPPNHALCVLLVSLLSNCVSSVSRHAYEYEYEADDDVLPHPGGDALLSRLLSVLSNVLSLHRHYYYYHQFGDPPPDTDGSVVVVRSVVSSSLSSLLCVLCVLLSNARADDDDKDKDWPDNVQVVQWGWGWGDRPPKIKMKIWGSFQAKIKMKIQLVPFQWKAFSSVRGTFGADPSMGIDIAHRRGMTMMITD